Protein 7UM3 (pdb70)

Foldseek 3Di:
DKDKDKDFDAEAEFQAKGKIKMAMPDAQWKKKWKWWAAPPGDIDTAWIQINVGDTDGDCVLPPQKDWDADPVRRMTMIIGGRDAQVPFTWMKIWMWHAHPPRDIDIDIDPTDGHGYHPDDADFWDKDWQAWPVQKTKIWIKTDFGDDDDKDKDKPVNPDDAQKDKDDWDQDPVRGIITMIMGMDGPVCQVPDWIWMWMADPVVRDIDIDTHHHDD/DKAKAKDDQEAAAAFFAKDKIKIFIPWFQFQQKWKWFDAPPDDTDTADGSQAHGDPPRDPLWGKDDTTTIIMIMRHGDDLVRFTKMKMWGDRDPPIDIHPIHGYAYHDDFDFWDKDKDWADPVVLVVFKTKIKMKTPFGPDPDKDKWKAFLHHTDPDQKDKDKDDQDSPRRGIMMMMIGMDTSVVVVVTFKIKIWMDDPNDPDIDIDIGTPPD/DDKDKDFDAEAEFFAKGKMKMADPDAQWKKKWKWWAAPPGDIDTAWIQINVRDTDGDCVLPPQWDWDADVVRRMTMIIGGRDAQVPFTFMKIWMWHADPVRDIDIDIYPTDGHGYHNDDFDFWDKDKQAWDDQKTKIWIKTDFGDDDDKDKDKPVPPDDPQKDKDDWDQDPVRGIITMIMGMDGPVCQVPDWIWMWMAGVVVRDTDIDTHHHDD/DKAKAKDDQEAAEAFFAKDKIKIFIPWFLFQQKWKWFDAPPDDTHTQDGSQAHGDPPRDPQWGKDDTITMIMIMRHGDDLVRFTKMKMWGDRDPPIDIHPIHGYAYHDDWDFWDKDKDWADPVVLVVFKTKIKIKTHFGPDPDKDKWKAFQNRTDDDFKDKDKDDQDSPRRGIMMMMIGMDTSVVVVVTFKIKMWMDDPNDPDIDIDIGTPDD/DVCVVDDPVDDD/DDPCVVDPPPPDD

Nearest PDB structures (foldseek):
  7um3-assembly2_L  TM=1.005E+00  e=1.430E-43  Homo sapiens
  5tz2-assembly1_L  TM=9.843E-01  e=1.622E-39  Homo sapiens
  7t86-assembly4_E  TM=9.735E-01  e=1.069E-39  Homo sapiens
  4xak-assembly1_L  TM=9.658E-01  e=3.010E-38  Homo sapiens
  3mxw-assembly1_L  TM=7.516E-01  e=9.001E-38  Homo sapiens

Organism: Homo sapiens (NCBI:txid9606)

Solvent-accessible surface area: 37398 Å² total; per-residue (Å²): 92,32,53,34,45,32,17,5,25,19,79,13,90,59,86,78,65,0,59,0,25,0,0,15,55,97,92,100,24,46,4,2,2,0,1,16,23,19,100,92,135,26,18,54,3,0,0,2,14,10,54,111,49,61,73,43,45,16,94,75,3,69,99,56,19,58,18,56,38,64,93,104,68,69,50,0,24,0,63,1,85,62,0,73,66,82,4,22,0,43,0,13,0,1,12,0,15,6,49,115,138,63,59,1,39,7,46,14,3,144,23,16,61,0,6,2,25,84,21,72,64,87,18,13,45,12,16,29,4,30,5,89,149,102,84,11,2,0,0,0,4,0,16,32,0,1,9,49,77,17,88,26,45,1,27,29,25,25,27,96,79,29,40,17,53,4,68,24,27,96,25,131,78,19,29,25,6,13,4,0,0,0,23,6,77,49,107,18,35,78,130,95,49,12,28,0,10,2,51,0,123,46,34,80,37,60,43,58,61,117,4,93,69,87,143,141,10,75,8,77,7,55,50,71,66,34,38,34,37,64,50,72,146,0,75,0,37,0,139,4,70,99,66,0,33,23,22,0,0,0,1,7,18,42,87,90,103,24,6,78,11,0,0,14,20,2,67,63,109,11,80,64,7,48,81,54,3,62,6,63,27,84,18,52,78,1,41,0,28,0,44,46,1,62,53,24,2,26,8,43,0,10,0,2,0,4,3,59,46,19,1,15,23,2,105,9,0,50,3,11,39,120,72,101,76,23,39,9,55,8,40,23,3,38,13,15,113,98,3,22,151,82,30,42,0,1,0,1,0,0,0,7,45,0,12,25,94,117,24,109,18,37,7,53,6,61,118,49,124,44,106,87,40,53,73,80,17,31,13,106,40,40,72,108,53,13,4,6,0,4,8,1,18,0,52,22,57,69,66,58,5,79,144,65,121,50,0,8,0,33,0,50,15,132,29,36,132,73,69,42,75,87,64,21,73,81,71,147,73,54,30,47,28,21,5,29,16,84,13,89,60,88,74,67,0,55,0,22,0,2,17,63,98,128,100,21,39,5,4,3,0,2,19,21,33,95,86,132,26,17,55,3,1,0,2,14,6,56,107,51,50,76,43,42,9,89,67,4,164,98,51,17,58,19,53,39,59,93,105,72,68,56,0,23,0,51,0,91,64,0,72,66,84,3,21,0,39,0,14,0,2,10,0,14,10,41,110,131,159,48,1,46,8,43,16,3,150,22,17,62,0,6,1,21,88,20,75,35,84,20,14,46,9,16,24,6,30,2,97,163,101,91,7,5,0,0,0,4,0,14,33,0,2,10,45,78,19,83,25,47,1,22,35,20,35,35,73,78,33,40,17,54,5,71,25,29,95,22,131,81,18,29,23,8,14,6,0,3,0,36,10,78,49,100,21,30,78,119,88,55,11,31,0,9,1,65,0,123,32,27,96,38,60,41,61,53,124,6,86,69,132,133,138,9,80,9,66,4,53,53,72,67,32,33,31,39,66,47,78,154,0,68,0,35,0,139,5,74,99,70,0,37,24,20,0,0,0,1,16,17,37,86,93,102,24,6,58,13,2,0,15,21,3,68,64,110,11,71,57,4,51,80,50,6,64,11,66,24,87,15,52,91,4,40,0,28,0,46,44,2,68,46,20,3,28,7,41,0,12,0,4,0,3,3,56,49,15,1,14,21,2,106,9,0,51,2,11,39,119,72,108,78,22,45,11,55,11,44,28,8,52,13,14,59,78,4,28,162,86,30,43,0,1,1,3,0,2,0,10,40,0,10,34,119,136,27,123,15,54,6,60,4,65,130,52,107,48,103,88,40,49,68,82,15,27,16,112,38,43,70,157,53,14,5,8,0,5,7,1,20,0,46,21,53,73,69,58,8,76,143,66,112,51,0,9,0,36,0,58,17,135,28,36,127,69,75,43,75,89,59,21,70,84,71,142,95,123,48,56,2,23,2,80,32,14,25,183,174,53,122,49,32,2,23,1,77,16,10,26,178

InterPro domains:
  IPR003599 Immunoglobulin domain subtype [SM00409] (29-165)
  IPR003599 Immunoglobulin domain subtype [SM00409] (174-260)
  IPR003599 Immunoglobulin domain subtype [SM00409] (267-351)
  IPR007110 Immunoglobulin-like domain [PS50835] (185-252)
  IPR007110 Immunoglobulin-like domain [PS50835] (265-343)
  IPR013783 Immunoglobulin-like fold [G3DSA:2.60.40.10] (27-169)
  IPR013783 Immunoglobulin-like fold [G3DSA:2.60.40.10] (179-262)
  IPR013783 Immunoglobulin-like fold [G3DSA:2.60.40.10] (306-351)
  IPR015621 Interleukin-1 receptor family [PTHR11890] (21-392)
  IPR036179 Immunoglobulin-like domain superfamily [SSF48726] (30-165)
  IPR036179 Immunoglobulin-like domain superfamily [SSF48726] (172-261)
  IPR036179 Immunoglobulin-like domain superfamily [SSF48726] (267-351)

GO terms:
  GO:0042289 MHC class II protein binding (F, IDA)
  GO:0002841 negative regulation of T cell mediated immune response to tumor cell (P, IDA)
  GO:0004888 transmembrane signaling receptor activity (F, IDA)
  GO:0005886 plasma membrane (C, IDA)
  GO:0050860 negative regulation of T cell receptor signaling pathway (P, IDA)
  GO:0050868 negative regulation of T cell activation (P, IDA)
  GO:0005886 plasma membrane (C, EXP)
  GO:0005515 protein binding (F, IPI)
  GO:0003823 antigen binding (F, TAS)
  GO:0005886 plasma membrane (C, TAS)

Structure (mmCIF, N/CA/C/O backbone):
data_7UM3
#
_entry.id   7UM3
#
_cell.length_a   64.238
_cell.length_b   112.620
_cell.length_c   125.619
_cell.angle_alpha   90.000
_cell.angle_beta   90.000
_cell.angle_gamma   90.000
#
_symmetry.space_group_name_H-M   'P 21 21 21'
#
loop_
_entity.id
_entity.type
_entity.pdbx_description
1 polymer 'Fab heavy chain'
2 polymer 'Fab light chain'
3 polymer 'D1 domain loop peptide from Lymphocyte activation gene 3 protein'
4 water water
#
loop_
_atom_site.group_PDB
_atom_site.id
_atom_site.type_symbol
_atom_site.label_atom_id
_atom_site.label_alt_id
_atom_site.label_comp_id
_atom_site.label_asym_id
_atom_site.label_entity_id
_atom_site.label_seq_id
_atom_site.pdbx_PDB_ins_code
_atom_site.Cartn_x
_atom_site.Cartn_y
_atom_site.Cartn_z
_atom_site.occupancy
_atom_site.B_iso_or_equiv
_atom_site.auth_seq_id
_atom_site.auth_comp_id
_atom_site.auth_asym_id
_atom_site.auth_atom_id
_atom_site.pdbx_PDB_model_num
ATOM 1 N N . GLN A 1 1 ? -19.86689 13.16298 -27.72355 1.000 45.98900 1 GLN I N 1
ATOM 2 C CA . GLN A 1 1 ? -20.47128 13.35901 -29.04711 1.000 46.96253 1 GLN I CA 1
ATOM 3 C C . GLN A 1 1 ? -19.73853 14.42592 -29.90897 1.000 46.49895 1 GLN I C 1
ATOM 4 O O . GLN A 1 1 ? -20.15216 15.58522 -29.96352 1.000 47.53839 1 GLN I O 1
ATOM 6 N N . VAL A 1 2 ? -18.66813 14.01751 -30.59009 1.000 44.52893 2 VAL I N 1
ATOM 7 C CA . VAL A 1 2 ? -17.94494 14.85068 -31.54516 1.000 43.57329 2 VAL I CA 1
ATOM 8 C C . VAL A 1 2 ? -17.79365 14.05599 -32.83775 1.000 43.53584 2 VAL I C 1
ATOM 9 O O . VAL A 1 2 ? -17.60910 12.83686 -32.78836 1.000 44.71221 2 VAL I O 1
ATOM 13 N N . GLN A 1 3 ? -17.90112 14.72958 -33.99549 1.000 42.21647 3 GLN I N 1
ATOM 14 C CA . GLN A 1 3 ? -17.74992 14.08604 -35.30378 1.000 41.25152 3 GLN I CA 1
ATOM 15 C C . GLN A 1 3 ? -16.74104 14.84596 -36.15882 1.000 41.42575 3 GLN I C 1
ATOM 16 O O . GLN A 1 3 ? -16.75836 16.08067 -36.22182 1.000 42.08102 3 GLN I O 1
ATOM 18 N N . LEU A 1 4 ? -15.87354 14.10612 -36.83522 1.000 40.77307 4 LEU I N 1
ATOM 19 C CA . LEU A 1 4 ? -14.83025 14.68469 -37.66732 1.000 40.08760 4 LEU I CA 1
ATOM 20 C C . LEU A 1 4 ? -15.13586 14.46471 -39.14264 1.000 40.79115 4 LEU I C 1
ATOM 21 O O . LEU A 1 4 ? -15.56960 13.38493 -39.54218 1.000 41.68636 4 LEU I O 1
ATOM 26 N N . GLN A 1 5 ? -14.88037 15.47909 -39.95388 1.000 41.13891 5 GLN I N 1
ATOM 27 C CA . GLN A 1 5 ? -14.91049 15.35860 -41.40196 1.000 40.26390 5 GLN I CA 1
ATOM 28 C C . GLN A 1 5 ? -13.63315 15.96191 -41.95200 1.000 40.43831 5 GLN I C 1
ATOM 29 O O . GLN A 1 5 ? -13.19072 17.00851 -41.46913 1.000 41.26234 5 GLN I O 1
ATOM 35 N N . GLN A 1 6 ? -13.04484 15.32108 -42.96578 1.000 39.44687 6 GLN I N 1
ATOM 36 C CA . GLN A 1 6 ? -11.92063 15.91798 -43.66621 1.000 40.15512 6 GLN I CA 1
ATOM 37 C C . GLN A 1 6 ? -12.10286 15.78674 -45.17110 1.000 39.96181 6 GLN I C 1
ATOM 38 O O . GLN A 1 6 ? -12.77174 14.87379 -45.66397 1.000 39.56363 6 GLN I O 1
ATOM 44 N N . TRP A 1 7 ? -11.52697 16.74999 -45.89046 1.000 40.65386 7 TRP I N 1
ATOM 45 C CA . TRP A 1 7 ? -11.65057 16.82717 -47.33611 1.000 40.37772 7 TRP I CA 1
ATOM 46 C C . TRP A 1 7 ? -10.44735 17.56505 -47.90708 1.000 40.25938 7 TRP I C 1
ATOM 47 O O . TRP A 1 7 ? -9.72561 18.26518 -47.19260 1.000 39.63796 7 TRP I O 1
ATOM 58 N N . GLY A 1 8 ? -10.26300 17.42135 -49.20885 1.000 40.50078 8 GLY I N 1
ATOM 59 C CA . GLY A 1 8 ? -9.15684 18.01798 -49.93315 1.000 41.57122 8 GLY I CA 1
ATOM 60 C C . GLY A 1 8 ? -8.74251 17.14803 -51.10541 1.000 41.80009 8 GLY I C 1
ATOM 61 O O . GLY A 1 8 ? -8.95215 15.93826 -51.13307 1.000 41.60685 8 GLY I O 1
ATOM 62 N N . ALA A 1 9 ? -8.11621 17.78396 -52.09129 1.000 41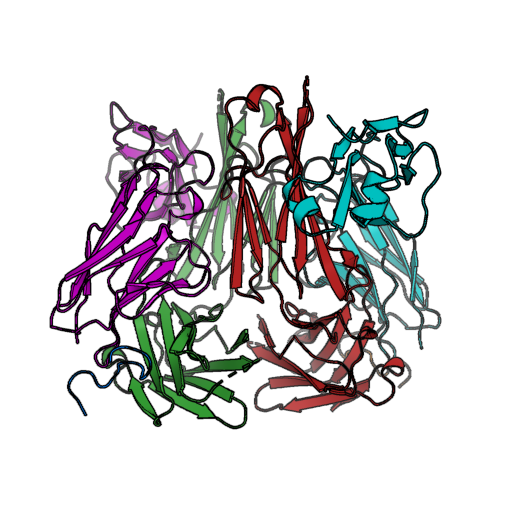.57725 9 ALA I N 1
ATOM 63 C CA . ALA A 1 9 ? -7.72989 17.07853 -53.30593 1.000 42.48076 9 ALA I CA 1
ATOM 64 C C . ALA A 1 9 ? -6.59971 16.09695 -53.02552 1.000 42.52405 9 ALA I C 1
ATOM 65 O O . ALA A 1 9 ? -5.56681 16.46413 -52.45725 1.000 41.15627 9 ALA I O 1
ATOM 67 N N . GLY A 1 10 ? -6.79449 14.85047 -53.45164 1.000 43.01202 10 GLY I N 1
ATOM 68 C CA . GLY A 1 10 ? -5.86021 13.78305 -53.15578 1.000 41.99549 10 GLY I CA 1
ATOM 69 C C . GLY A 1 10 ? -4.90262 13.36468 -54.25999 1.000 41.91178 10 GLY I C 1
ATOM 70 O O . GLY A 1 10 ? -3.96351 12.60852 -53.98868 1.000 41.68725 10 GLY I O 1
ATOM 71 N N . LEU A 1 11 ? -5.12517 13.79028 -55.50296 1.000 42.32293 11 LEU I N 1
ATOM 72 C CA . LEU A 1 11 ? -4.24178 13.42214 -56.60769 1.000 40.94796 11 LEU I CA 1
ATOM 73 C C . LEU A 1 11 ? -3.45607 14.65479 -57.03999 1.000 41.07783 11 LEU I C 1
ATOM 74 O O . LEU A 1 11 ? -4.04381 15.63185 -57.52097 1.000 41.08121 11 LEU I O 1
ATOM 79 N N . LEU A 1 12 ? -2.13244 14.59686 -56.88403 1.000 40.31344 12 LEU I N 1
ATOM 80 C CA . LEU A 1 12 ? -1.24568 15.72866 -57.12047 1.000 40.61063 12 LEU I CA 1
ATOM 81 C C . LEU A 1 12 ? -0.04134 15.29952 -57.94162 1.000 41.64825 12 LEU I C 1
ATOM 82 O O . LEU A 1 12 ? 0.42044 14.15747 -57.85005 1.000 41.37251 12 LEU I O 1
ATOM 87 N N . LYS A 1 13 ? 0.50260 16.24668 -58.68571 1.000 41.77261 13 LYS I N 1
ATOM 88 C CA . LYS A 1 13 ? 1.76915 16.09623 -59.38118 1.000 41.40917 13 LYS I CA 1
ATOM 89 C C . LYS A 1 13 ? 2.89732 16.72881 -58.57283 1.000 42.07459 13 LYS I C 1
ATOM 90 O O . LYS A 1 13 ? 2.64942 17.58559 -57.71510 1.000 42.29431 13 LYS I O 1
ATOM 96 N N . PRO A 1 14 ? 4.15175 16.30139 -58.77947 1.000 41.36660 14 PRO I N 1
ATOM 97 C CA . PRO A 1 14 ? 5.25642 16.86897 -57.99158 1.000 40.70208 14 PRO I CA 1
ATOM 98 C C . PRO A 1 14 ? 5.33128 18.37815 -58.15360 1.000 41.36823 14 PRO I C 1
ATOM 99 O O . PRO A 1 14 ? 4.99412 18.91809 -59.20613 1.000 41.42154 14 PRO I O 1
ATOM 103 N N . SER A 1 15 ? 5.69902 19.05130 -57.05685 1.000 42.26761 15 SER I N 1
ATOM 104 C CA . SER A 1 15 ? 5.85059 20.50033 -56.82434 1.000 41.97917 15 SER I CA 1
ATOM 105 C C . SER A 1 15 ? 4.51491 21.24464 -56.66036 1.000 42.10877 15 SER I C 1
ATOM 106 O O . SER A 1 15 ? 4.53950 22.45023 -56.34437 1.000 43.24920 15 SER I O 1
ATOM 109 N N . GLU A 1 16 ? 3.36393 20.58392 -56.78610 1.000 41.49580 16 GLU I N 1
ATOM 110 C CA . GLU A 1 16 ? 2.11566 21.23543 -56.42970 1.000 41.18156 16 GLU I CA 1
ATOM 111 C C . GLU A 1 16 ? 2.01934 21.36768 -54.90917 1.000 41.76126 16 GLU I C 1
ATOM 112 O O . GLU A 1 16 ? 2.86275 20.87088 -54.15220 1.000 41.59347 16 GLU I O 1
ATOM 118 N N . THR A 1 17 ? 0.94989 22.01474 -54.45170 1.000 40.99233 17 THR I N 1
ATOM 119 C CA . THR A 1 17 ? 0.74027 22.28092 -53.03748 1.000 41.09140 17 THR I CA 1
ATOM 120 C C . THR A 1 17 ? -0.47139 21.49357 -52.55891 1.000 41.59992 17 THR I C 1
ATOM 121 O O . THR A 1 17 ? -1.59892 21.75571 -53.00043 1.000 42.58220 17 THR I O 1
ATOM 125 N N . LEU A 1 18 ? -0.23271 20.52672 -51.66627 1.000 40.40441 18 LEU I N 1
ATOM 126 C CA . LEU A 1 18 ? -1.32243 19.81340 -51.00561 1.000 39.32685 18 LEU I CA 1
ATOM 127 C C . LEU A 1 18 ? -2.07718 20.76149 -50.09821 1.000 39.34447 18 LEU I C 1
ATOM 128 O O . LEU A 1 18 ? -1.47560 21.60043 -49.41985 1.000 39.37642 18 LEU I O 1
ATOM 133 N N . SER A 1 19 ? -3.39767 20.61164 -50.06995 1.000 38.62108 19 SER I N 1
ATOM 134 C CA . SER A 1 19 ? -4.23914 21.43311 -49.20860 1.000 38.72055 19 SER I CA 1
ATOM 135 C C . SER A 1 19 ? -5.36194 20.55780 -48.69231 1.000 38.52761 19 SER I C 1
ATOM 136 O O . SER A 1 19 ? -6.21554 20.11583 -49.46208 1.000 39.48667 19 SER I O 1
ATOM 139 N N . LEU A 1 20 ? -5.35633 20.29904 -47.39658 1.000 39.13533 20 LEU I N 1
ATOM 140 C CA . LEU A 1 20 ? -6.39597 19.51730 -46.76630 1.000 38.30254 20 LEU I CA 1
ATOM 141 C C . LEU A 1 20 ? -7.09694 20.39461 -45.74798 1.000 39.18980 20 LEU I C 1
ATOM 142 O O . LEU A 1 20 ? -6.52137 21.36459 -45.24618 1.000 38.40151 20 LEU I O 1
ATOM 147 N N . THR A 1 21 ? -8.34636 20.04881 -45.45322 1.000 38.83830 21 THR I N 1
ATOM 148 C CA . THR A 1 21 ? -9.11101 20.75924 -44.44668 1.000 39.78594 21 THR I CA 1
ATOM 149 C C . THR A 1 21 ? -9.82240 19.73971 -43.57068 1.000 40.41331 21 THR I C 1
ATOM 150 O O . THR A 1 21 ? -10.18843 18.65160 -44.02181 1.000 39.76712 21 THR I O 1
ATOM 154 N N . CYS A 1 22 ? -9.98654 20.09413 -42.30167 1.000 39.99865 22 CYS I N 1
ATOM 155 C CA . CYS A 1 22 ? -10.69312 19.26092 -41.34928 1.000 40.73379 22 CYS I CA 1
ATOM 156 C C . CYS A 1 22 ? -11.66695 20.11828 -40.54982 1.000 41.41715 22 CYS I C 1
ATOM 157 O O . CYS A 1 22 ? -11.33474 21.23678 -40.14324 1.000 41.26110 22 CYS I O 1
ATOM 160 N N . ALA A 1 23 ? -12.86851 19.59199 -40.32596 1.000 40.68238 23 ALA I N 1
ATOM 161 C CA . ALA A 1 23 ? -13.90204 20.30253 -39.58991 1.000 40.57290 23 ALA I CA 1
ATOM 162 C C . ALA A 1 23 ? -14.37825 19.42554 -38.44644 1.000 39.81724 23 ALA I C 1
ATOM 163 O O . ALA A 1 23 ? -14.38112 18.20234 -38.55920 1.000 40.47176 23 ALA I O 1
ATOM 165 N N . VAL A 1 24 ? -14.77298 20.04673 -37.34005 1.000 39.91922 24 VAL I N 1
ATOM 166 C CA . VAL A 1 24 ? -15.34335 19.31775 -36.21807 1.000 39.90484 24 VAL I CA 1
ATOM 167 C C . VAL A 1 24 ? -16.76676 19.81688 -36.01078 1.000 40.81928 24 VAL I C 1
ATOM 168 O O . VAL A 1 24 ? -17.03818 21.01636 -36.12152 1.000 41.23105 24 VAL I O 1
ATOM 172 N N . TYR A 1 25 ? -17.67961 18.88576 -35.73422 1.000 41.38396 25 TYR I N 1
ATOM 173 C CA . TYR A 1 25 ? -19.08277 19.17435 -35.44914 1.000 42.10179 25 TYR I CA 1
ATOM 174 C C . TYR A 1 25 ? -19.46664 18.49239 -34.14342 1.000 42.29053 25 TYR I C 1
ATOM 175 O O . TYR A 1 25 ? -19.02395 17.37323 -33.87843 1.000 43.57766 25 TYR I O 1
ATOM 184 N N . GLY A 1 26 ? -20.27768 19.16171 -33.32573 1.000 43.22015 26 GLY I N 1
ATOM 185 C CA . GLY A 1 26 ? -20.71145 18.58573 -32.06264 1.000 43.54173 26 GLY I CA 1
ATOM 186 C C . GLY A 1 26 ? -20.54960 19.49570 -30.86316 1.000 45.84715 26 GLY I C 1
ATOM 187 O O . GLY A 1 26 ? -19.52916 19.45416 -30.16815 1.000 47.80545 26 GLY I O 1
ATOM 188 N N . PHE A 1 29 ? -16.31412 21.94250 -26.71317 1.000 49.10927 29 PHE I N 1
ATOM 189 C CA . PHE A 1 29 ? -15.26648 21.71916 -25.70808 1.000 49.45715 29 PHE I CA 1
ATOM 190 C C . PHE A 1 29 ? -14.15096 22.77777 -25.84518 1.000 49.22403 29 PHE I C 1
ATOM 191 O O . PHE A 1 29 ? -13.84089 23.23986 -26.95420 1.000 48.82365 29 PHE I O 1
ATOM 194 N N . SER A 1 30 ? -13.55324 23.17921 -24.72042 1.000 49.26866 30 SER I N 1
ATOM 195 C CA . SER A 1 30 ? -12.77879 24.42277 -24.70704 1.000 47.76619 30 SER I CA 1
ATOM 196 C C . SER A 1 30 ? -11.27581 24.25858 -24.86608 1.000 46.14817 30 SER I C 1
ATOM 197 O O . SER A 1 30 ? -10.64151 25.14124 -25.46094 1.000 46.01474 30 SER I O 1
ATOM 200 N N . ASP A 1 31 ? -10.66226 23.19369 -24.35297 1.000 44.52215 31 ASP I N 1
ATOM 201 C CA . ASP A 1 31 ? -9.24739 22.96630 -24.62231 1.000 43.00370 31 ASP I CA 1
ATOM 202 C C . ASP A 1 31 ? -9.14073 21.83443 -25.62985 1.000 42.22314 31 ASP I C 1
ATOM 203 O O . ASP A 1 31 ? -9.58665 20.71193 -25.37828 1.000 43.20138 31 ASP I O 1
ATOM 208 N N . TYR A 1 32 ? -8.57294 22.15464 -26.78038 1.000 40.89344 32 TYR I N 1
ATOM 209 C CA . TYR A 1 32 ? -8.57159 21.27892 -27.92407 1.000 40.26056 32 TYR I CA 1
ATOM 210 C C . TYR A 1 32 ? -7.18833 21.30905 -28.56053 1.000 39.48873 32 TYR I C 1
ATOM 211 O O . TYR A 1 32 ? -6.39638 22.23330 -28.35458 1.000 38.61517 32 TYR I O 1
ATOM 220 N N . TYR A 1 33 ? -6.89909 20.26744 -29.32250 1.000 37.35736 33 TYR I N 1
ATOM 221 C CA . TYR A 1 33 ? -5.56660 20.09093 -29.87934 1.000 38.64102 33 TYR I CA 1
ATOM 222 C C . TYR A 1 33 ? -5.71546 19.49343 -31.27854 1.000 37.19183 33 TYR I C 1
ATOM 223 O O . TYR A 1 33 ? -5.82604 18.27585 -31.44124 1.000 36.16456 33 TYR I O 1
ATOM 232 N N . TRP A 1 34 ? -5.72428 20.37626 -32.27366 1.000 37.05553 34 TRP I N 1
ATOM 233 C CA . TRP A 1 34 ? -5.81978 19.98892 -33.67232 1.000 37.60315 34 TRP I CA 1
ATOM 234 C C . TRP A 1 34 ? -4.45694 19.51578 -34.15079 1.000 37.02745 34 TRP I C 1
ATOM 235 O O . TRP A 1 34 ? -3.46755 20.24500 -34.04301 1.000 36.12711 34 TRP I O 1
ATOM 246 N N . ASN A 1 35 ? -4.41173 18.30280 -34.68919 1.000 36.81737 35 ASN I N 1
ATOM 247 C CA . ASN A 1 35 ? -3.18020 17.70164 -35.17133 1.000 36.57057 35 ASN I CA 1
ATOM 248 C C . ASN A 1 35 ? -3.38957 17.10250 -36.55925 1.000 37.11279 35 ASN I C 1
ATOM 249 O O . ASN A 1 35 ? -4.49702 16.68684 -36.92823 1.000 36.79840 35 ASN I O 1
ATOM 254 N N . TRP A 1 36 ? -2.30646 17.08911 -37.32755 1.000 36.07601 36 TRP I N 1
ATOM 255 C CA . TRP A 1 36 ? -2.20796 16.37064 -38.58408 1.000 36.67487 36 TRP I CA 1
ATOM 256 C C . TRP A 1 36 ? -1.14952 15.30336 -38.41081 1.000 36.68104 36 TRP I C 1
ATOM 257 O O . TRP A 1 36 ? -0.07079 15.57746 -37.86574 1.000 36.90596 36 TRP I O 1
ATOM 268 N N . ILE A 1 37 ? -1.47754 14.09660 -38.84826 1.000 35.56076 37 ILE I N 1
ATOM 269 C CA . ILE A 1 37 ? -0.57332 12.96173 -38.89782 1.000 35.70696 37 ILE I CA 1
ATOM 270 C C . ILE A 1 37 ? -0.72266 12.33537 -40.27884 1.000 36.15438 37 ILE I C 1
ATOM 271 O O . ILE A 1 37 ? -1.78195 12.43099 -40.91217 1.000 36.00656 37 ILE I O 1
ATOM 276 N N . ARG A 1 38 ? 0.35573 11.72778 -40.76626 1.000 35.42934 38 ARG I N 1
ATOM 277 C CA . ARG A 1 38 ? 0.31937 11.02749 -42.04104 1.000 36.19663 38 ARG I CA 1
ATOM 278 C C . ARG A 1 38 ? 0.99205 9.66979 -41.88724 1.000 35.96076 38 ARG I C 1
ATOM 279 O O . ARG A 1 38 ? 1.82215 9.45488 -40.99422 1.000 35.67946 38 ARG I O 1
ATOM 287 N N . GLN A 1 39 ? 0.58005 8.73442 -42.73961 1.000 35.34134 39 GLN I N 1
ATOM 288 C CA . GLN A 1 39 ? 1.06416 7.35917 -42.68135 1.000 35.01088 39 GLN I CA 1
ATOM 289 C C . GLN A 1 39 ? 1.26755 6.85604 -44.10391 1.000 35.97958 39 GLN I C 1
ATOM 290 O O . GLN A 1 39 ? 0.29245 6.54025 -44.80690 1.000 35.11152 39 GLN I O 1
ATOM 296 N N . PRO A 1 40 ? 2.51137 6.79757 -44.57555 1.000 36.01544 40 PRO I N 1
ATOM 297 C CA . PRO A 1 40 ? 2.76999 6.22279 -45.87868 1.000 35.80768 40 PRO I CA 1
ATOM 298 C C . PRO A 1 40 ? 2.33786 4.77275 -45.87191 1.000 36.59091 40 PRO I C 1
ATOM 299 O O . PRO A 1 40 ? 2.28586 4.15203 -44.79649 1.000 35.65607 40 PRO I O 1
ATOM 303 N N . PRO A 1 41 ? 2.03163 4.20226 -47.03646 1.000 35.91719 41 PRO I N 1
ATOM 304 C CA . PRO A 1 41 ? 1.49883 2.83145 -47.07502 1.000 35.97100 41 PRO I CA 1
ATOM 305 C C . PRO A 1 41 ? 2.49099 1.81757 -46.50299 1.000 35.83252 41 PRO I C 1
ATOM 306 O O . PRO A 1 41 ? 3.68849 1.84170 -46.80189 1.000 35.25991 41 PRO I O 1
ATOM 310 N N . GLY A 1 42 ? 1.98335 0.93985 -45.64252 1.000 35.62136 42 GLY I N 1
ATOM 311 C CA . GLY A 1 42 ? 2.81263 -0.05387 -44.98285 1.000 34.92136 42 GLY I CA 1
ATOM 312 C C . GLY A 1 42 ? 3.81092 0.46976 -43.96645 1.000 35.53988 42 GLY I C 1
ATOM 313 O O . GLY A 1 42 ? 4.67790 -0.29265 -43.52976 1.000 36.20301 42 GLY I O 1
ATOM 314 N N . LYS A 1 43 ? 3.70870 1.72607 -43.53675 1.000 34.90644 43 LYS I N 1
ATOM 315 C CA . LYS A 1 43 ? 4.70008 2.29673 -42.63576 1.000 35.76340 43 LYS I CA 1
ATOM 316 C C . LYS A 1 43 ? 3.99840 2.84711 -41.39107 1.000 35.85613 43 LYS I C 1
ATOM 317 O O . LYS A 1 43 ? 2.77930 2.72763 -41.23436 1.000 34.88303 43 LYS I O 1
ATOM 323 N N . GLY A 1 44 ? 4.78508 3.43617 -40.48605 1.000 36.38831 44 GLY I N 1
ATOM 324 C CA . GLY A 1 44 ? 4.27692 3.94742 -39.23032 1.000 35.21971 44 GLY I CA 1
ATOM 325 C C . GLY A 1 44 ? 3.76972 5.37375 -39.35107 1.000 36.04122 44 GLY I C 1
ATOM 326 O O . GLY A 1 44 ? 3.63731 5.93536 -40.43932 1.000 36.66924 44 GLY I O 1
ATOM 327 N N . LEU A 1 45 ? 3.48985 5.96852 -38.20102 1.000 35.95144 45 LEU I N 1
ATOM 328 C CA . LEU A 1 45 ? 2.88757 7.28829 -38.14658 1.000 35.55442 45 LEU I CA 1
ATOM 329 C C . LEU A 1 45 ? 3.96600 8.35960 -38.08782 1.000 36.54955 45 LEU I C 1
ATOM 330 O O . LEU A 1 45 ? 4.97609 8.20106 -37.39370 1.000 36.50059 45 LEU I O 1
ATOM 335 N N . GLU A 1 46 ? 3.74745 9.45007 -38.82828 1.000 37.00723 46 GLU I N 1
ATOM 336 C CA . GLU A 1 46 ? 4.64771 10.59861 -38.83319 1.000 36.79326 46 GLU I CA 1
ATOM 337 C C . GLU A 1 46 ? 3.83377 11.84692 -38.53935 1.000 36.48268 46 GLU I C 1
ATOM 338 O O . GLU A 1 46 ? 2.96033 12.21764 -39.32665 1.000 35.74927 46 GLU I O 1
ATOM 344 N N . TRP A 1 47 ? 4.13678 12.49869 -37.42030 1.000 37.34349 47 TRP I N 1
ATOM 345 C CA . TRP A 1 47 ? 3.43564 13.71373 -37.03139 1.000 36.76986 47 TRP I CA 1
ATOM 346 C C . TRP A 1 47 ? 3.76886 14.86380 -37.97512 1.000 37.03090 47 TRP I C 1
ATOM 347 O O . TRP A 1 47 ? 4.91692 15.03813 -38.39437 1.000 37.86269 47 TRP I O 1
ATOM 358 N N . ILE A 1 48 ? 2.75776 15.66789 -38.28735 1.000 37.12037 48 ILE I N 1
ATOM 359 C CA . ILE A 1 48 ? 2.89407 16.78903 -39.21075 1.000 36.97178 48 ILE I CA 1
ATOM 360 C C . ILE A 1 48 ? 2.90011 18.12716 -38.46225 1.000 37.94652 48 ILE I C 1
ATOM 361 O O . ILE A 1 48 ? 3.86948 18.88789 -38.54131 1.000 39.14066 48 ILE I O 1
ATOM 366 N N . GLY A 1 49 ? 1.85235 18.41523 -37.70434 1.000 37.15239 49 GLY I N 1
ATOM 367 C CA . GLY A 1 49 ? 1.78111 19.68859 -37.01740 1.000 37.10106 49 GLY I CA 1
ATOM 368 C C . GLY A 1 49 ? 0.56484 19.75768 -36.11834 1.000 37.46297 49 GLY I C 1
ATOM 369 O O . GLY A 1 49 ? -0.36686 18.95279 -36.23270 1.000 36.42866 49 GLY I O 1
ATOM 370 N N . GLU A 1 50 ? 0.59236 20.74634 -35.21595 1.000 37.19553 50 GLU I N 1
ATOM 371 C CA . GLU A 1 50 ? -0.50236 20.97779 -34.27974 1.000 37.26659 50 GLU I CA 1
ATOM 372 C C . GLU A 1 50 ? -0.77126 22.46599 -34.12490 1.000 37.84619 50 GLU I C 1
ATOM 373 O O . GLU A 1 50 ? 0.16044 23.26850 -33.99464 1.000 38.20130 50 GLU I O 1
ATOM 379 N N . ILE A 1 51 ? -2.05339 22.81702 -34.07918 1.000 37.92016 51 ILE I N 1
ATOM 380 C CA . ILE A 1 51 ? -2.50701 24.09046 -33.53413 1.000 37.75937 51 ILE I CA 1
ATOM 381 C C . ILE A 1 51 ? -3.39595 23.80566 -32.33249 1.000 37.65855 51 ILE I C 1
ATOM 382 O O . ILE A 1 51 ? -4.37836 23.06554 -32.44734 1.000 37.55190 51 ILE I O 1
ATOM 387 N N . ASN A 1 52 ? -3.07647 24.41183 -31.18959 1.000 37.60986 52 ASN I N 1
ATOM 388 C CA . ASN A 1 52 ? -3.87703 24.16605 -30.00133 1.000 38.20795 52 ASN I CA 1
ATOM 389 C C . ASN A 1 52 ? -4.73648 25.39590 -29.66334 1.000 37.81949 52 ASN I C 1
ATOM 390 O O . ASN A 1 52 ? -4.68853 26.43956 -30.32750 1.000 36.09430 52 ASN I O 1
ATOM 395 N N . HIS A 1 53 ? -5.54630 25.23354 -28.61306 1.000 37.92170 53 HIS I N 1
ATOM 396 C CA . HIS A 1 53 ? -6.54924 26.21901 -28.22873 1.000 38.60272 53 HIS I CA 1
ATOM 397 C C . HIS A 1 53 ? -5.91790 27.50436 -27.69786 1.000 38.09008 53 HIS I C 1
ATOM 398 O O . HIS A 1 53 ? -6.60083 28.52631 -27.60947 1.000 38.14957 53 HIS I O 1
ATOM 405 N N . ASN A 1 54 ? -4.64299 27.47020 -27.32292 1.000 37.33632 54 ASN I N 1
ATOM 406 C CA . ASN A 1 54 ? -3.91365 28.67722 -26.96627 1.000 36.73833 54 ASN I CA 1
ATOM 407 C C . ASN A 1 54 ? -3.30708 29.36567 -28.17524 1.000 36.15967 54 ASN I C 1
ATOM 408 O O . ASN A 1 54 ? -2.78557 30.47788 -28.04456 1.000 35.62594 54 ASN I O 1
ATOM 413 N N . GLY A 1 55 ? -3.37166 28.74066 -29.34580 1.000 36.81685 55 GLY I N 1
ATOM 414 C CA . GLY A 1 55 ? -2.72831 29.26608 -30.52540 1.000 36.15207 55 GLY I CA 1
ATOM 415 C C . GLY A 1 55 ? -1.30018 28.81921 -30.75219 1.000 36.42850 55 GLY I C 1
ATOM 416 O O . GLY A 1 55 ? -0.69076 29.24888 -31.74322 1.000 37.82164 55 GLY I O 1
ATOM 417 N N . ASN A 1 56 ? -0.73190 27.98805 -29.87992 1.000 35.74135 56 ASN I N 1
ATOM 418 C CA . ASN A 1 56 ? 0.54967 27.37733 -30.21750 1.000 37.35999 56 ASN I CA 1
ATOM 419 C C . ASN A 1 56 ? 0.43686 26.65305 -31.55021 1.000 37.32852 56 ASN I C 1
ATOM 420 O O . ASN A 1 56 ? -0.51053 25.89003 -31.78034 1.000 36.31647 56 ASN I O 1
ATOM 425 N N . THR A 1 57 ? 1.42233 26.88268 -32.41251 1.000 36.89956 57 THR I N 1
ATOM 426 C CA . THR A 1 57 ? 1.46754 26.30082 -33.74311 1.000 36.49933 57 THR I CA 1
ATOM 427 C C . THR A 1 57 ? 2.86176 25.73352 -33.95451 1.000 38.36309 57 THR I C 1
ATOM 428 O O . THR A 1 57 ? 3.85740 26.45668 -33.83856 1.000 37.64528 57 THR I O 1
ATOM 432 N N . ASN A 1 58 ? 2.93736 24.43651 -34.23563 1.000 38.44549 58 ASN I N 1
ATOM 433 C CA . ASN A 1 58 ? 4.21776 23.78137 -34.41582 1.000 38.35184 58 ASN I CA 1
ATOM 434 C C . ASN A 1 58 ? 4.08881 22.79388 -35.55747 1.000 39.69889 58 ASN I C 1
ATOM 435 O O . ASN A 1 58 ? 3.00907 22.25403 -35.81227 1.000 38.19983 58 ASN I O 1
ATOM 440 N N . SER A 1 59 ? 5.21617 22.58718 -36.24009 1.000 40.60762 59 SER I N 1
ATOM 441 C CA . SER A 1 59 ? 5.34204 21.75476 -37.42170 1.000 39.32987 59 SER I CA 1
ATOM 442 C C . SER A 1 59 ? 6.49543 20.79935 -37.23020 1.000 39.89363 59 SER I C 1
ATOM 443 O O . SER A 1 59 ? 7.46880 21.11038 -36.53812 1.000 38.46350 59 SER I O 1
ATOM 446 N N . ASN A 1 60 ? 6.38659 19.65289 -37.88376 1.000 40.52367 60 ASN I N 1
ATOM 447 C CA . ASN A 1 60 ? 7.46735 18.69120 -37.88394 1.000 41.13425 60 ASN I CA 1
ATOM 448 C C . ASN A 1 60 ? 8.67898 19.33068 -38.56471 1.000 41.42392 60 ASN I C 1
ATOM 449 O O . ASN A 1 60 ? 8.55563 19.82573 -39.69596 1.000 42.82246 60 ASN I O 1
ATOM 454 N N . PRO A 1 61 ? 9.83226 19.40346 -37.90344 1.000 41.44141 61 PRO I N 1
ATOM 455 C CA . PRO A 1 61 ? 11.00739 20.01177 -38.55526 1.000 42.43864 61 PRO I CA 1
ATOM 456 C C . PRO A 1 61 ? 11.43559 19.32276 -39.84150 1.000 43.70610 61 PRO I C 1
ATOM 457 O O . PRO A 1 61 ? 12.02598 19.97447 -40.71192 1.000 44.07671 61 PRO I O 1
ATOM 461 N N . SER A 1 62 ? 11.17274 18.02040 -39.98589 1.000 44.20298 62 SER I N 1
ATOM 462 C CA . SER A 1 62 ? 11.54303 17.31434 -41.21039 1.000 44.58507 62 SER I CA 1
ATOM 463 C C . SER A 1 62 ? 10.76784 17.81120 -42.41912 1.000 45.48599 62 SER I C 1
ATOM 464 O O . SER A 1 62 ? 11.19657 17.56885 -43.54993 1.000 45.98042 62 SER I O 1
ATOM 467 N N . LEU A 1 63 ? 9.63098 18.47832 -42.21311 1.000 45.30872 63 LEU I N 1
ATOM 468 C CA . LEU A 1 63 ? 8.89002 19.04852 -43.32644 1.000 45.53390 63 LEU I CA 1
ATOM 469 C C . LEU A 1 63 ? 9.44585 20.39918 -43.76218 1.000 46.83463 63 LEU I C 1
ATOM 470 O O . LEU A 1 63 ? 8.83663 21.05248 -44.61964 1.000 47.16067 63 LEU I O 1
ATOM 475 N N . LYS A 1 64 ? 10.53471 20.84857 -43.12562 1.000 47.99708 64 LYS I N 1
ATOM 476 C CA . LYS A 1 64 ? 11.47307 21.85098 -43.64780 1.000 46.66445 64 LYS I CA 1
ATOM 477 C C . LYS A 1 64 ? 10.78855 23.13186 -44.13795 1.000 47.60312 64 LYS I C 1
ATOM 478 O O . LYS A 1 64 ? 11.02146 23.60161 -45.26313 1.000 47.46304 64 LYS I O 1
ATOM 480 N N . SER A 1 65 ? 9.93354 23.70837 -43.28790 1.000 46.49103 65 SER I N 1
ATOM 481 C CA . SER A 1 65 ? 9.29307 24.98799 -43.60446 1.000 47.50870 65 SER I CA 1
ATOM 482 C C . SER A 1 65 ? 8.48130 24.95843 -44.91224 1.000 46.90502 65 SER I C 1
ATOM 483 O O . SER A 1 65 ? 8.29570 26.00293 -45.55499 1.000 45.32280 65 SER I O 1
ATOM 485 N N . ARG A 1 66 ? 8.06440 23.77088 -45.36638 1.000 46.50671 66 ARG I N 1
ATOM 486 C CA . ARG A 1 66 ? 7.08779 23.64170 -46.44217 1.000 44.42915 66 ARG I CA 1
ATOM 487 C C . ARG A 1 66 ? 5.65536 23.67824 -45.92764 1.000 43.57109 66 ARG I C 1
ATOM 488 O O . ARG A 1 66 ? 4.72417 23.65269 -46.74393 1.000 43.09646 66 ARG I O 1
ATOM 496 N N . VAL A 1 67 ? 5.44992 23.71615 -44.59713 1.000 43.91860 67 VAL I N 1
ATOM 497 C CA . VAL A 1 67 ? 4.11804 23.56572 -43.99658 1.000 43.13070 67 VAL I CA 1
ATOM 498 C C . VAL A 1 67 ? 3.50031 24.91887 -43.66942 1.000 42.23808 67 VAL I C 1
ATOM 499 O O . VAL A 1 67 ? 4.19076 25.85176 -43.23743 1.000 42.28503 67 VAL I O 1
ATOM 503 N N . THR A 1 68 ? 2.18180 25.01193 -43.85211 1.000 42.39255 68 THR I N 1
ATOM 504 C CA . THR A 1 68 ? 1.37423 26.06955 -43.26134 1.000 42.39209 68 THR I CA 1
ATOM 505 C C . THR A 1 68 ? 0.17568 25.44448 -42.56293 1.000 41.28145 68 THR I C 1
ATOM 506 O O . THR A 1 68 ? -0.58779 24.69603 -43.17803 1.000 42.06161 68 THR I O 1
ATOM 510 N N . LEU A 1 69 ? 0.00758 25.75429 -41.29322 1.000 41.03060 69 LEU I N 1
ATOM 511 C CA . LEU A 1 69 ? -1.17938 25.36019 -40.55457 1.000 41.66232 69 LEU I CA 1
ATOM 512 C C . LEU A 1 69 ? -2.09517 26.56125 -40.38595 1.000 42.01713 69 LEU I C 1
ATOM 513 O O . LEU A 1 69 ? -1.63975 27.70465 -40.31013 1.000 43.13157 69 LEU I O 1
ATOM 518 N N . SER A 1 70 ? -3.39662 26.31407 -40.37793 1.000 41.27503 70 SER I N 1
ATOM 519 C CA . SER A 1 70 ? -4.29156 27.43427 -40.12655 1.000 42.12526 70 SER I CA 1
ATOM 520 C C . SER A 1 70 ? -5.59263 26.92038 -39.54260 1.000 42.59967 70 SER I C 1
ATOM 521 O O . SER A 1 70 ? -5.99337 25.77521 -39.78336 1.000 42.88676 70 SER I O 1
ATOM 524 N N . LEU A 1 71 ? -6.22829 27.76828 -38.74245 1.000 42.63861 71 LEU I N 1
ATOM 525 C CA . LEU A 1 71 ? -7.48252 27.43031 -38.08755 1.000 43.49716 71 LEU I CA 1
ATOM 526 C C . LEU A 1 71 ? -8.43561 28.60978 -38.23381 1.000 45.06999 71 LEU I C 1
ATOM 527 O O . LEU A 1 71 ? -8.16970 29.69003 -37.69843 1.000 46.84813 71 LEU I O 1
ATOM 532 N N . ASP A 1 72 ? -9.53397 28.41175 -38.97001 1.000 46.23750 72 ASP I N 1
ATOM 533 C CA . ASP A 1 72 ? -10.64448 29.36580 -39.01051 1.000 46.58198 72 ASP I CA 1
ATOM 534 C C . ASP A 1 72 ? -11.55350 28.97992 -37.85057 1.000 48.79534 72 ASP I C 1
ATOM 535 O O . ASP A 1 72 ? -12.33915 28.02959 -37.94341 1.000 48.23113 72 ASP I O 1
ATOM 540 N N . THR A 1 73 ? -11.46458 29.74556 -36.75644 1.000 50.00939 73 THR I N 1
ATOM 541 C CA . THR A 1 73 ? -12.20717 29.41597 -35.54538 1.000 49.21991 73 THR I CA 1
ATOM 542 C C . THR A 1 73 ? -13.69255 29.71076 -35.66961 1.000 50.80057 73 THR I C 1
ATOM 543 O O . THR A 1 73 ? -14.47698 29.21999 -34.84382 1.000 51.70658 73 THR I O 1
ATOM 547 N N . SER A 1 74 ? -14.10163 30.49459 -36.67049 1.000 50.30714 74 SER I N 1
ATOM 548 C CA . SER A 1 74 ? -15.53203 30.68749 -36.88596 1.000 50.22679 74 SER I CA 1
ATOM 549 C C . SER A 1 74 ? -16.17270 29.41085 -37.41621 1.000 50.23471 74 SER I C 1
ATOM 550 O O . SER A 1 74 ? -17.13615 28.90457 -36.82850 1.000 51.60733 74 SER I O 1
ATOM 553 N N . LYS A 1 75 ? -15.62333 28.85063 -38.50898 1.000 49.75478 75 LYS I N 1
ATOM 554 C CA . LYS A 1 75 ? -16.14847 27.62194 -39.10494 1.000 48.21568 75 LYS I CA 1
ATOM 555 C C . LYS A 1 75 ? -15.71286 26.36028 -38.36211 1.000 48.05975 75 LYS I C 1
ATOM 556 O O . LYS A 1 75 ? -16.25564 25.28588 -38.64675 1.000 47.35176 75 LYS I O 1
ATOM 559 N N . ASN A 1 76 ? -14.77680 26.46645 -37.40913 1.000 47.62812 76 ASN I N 1
ATOM 560 C CA . ASN A 1 76 ? -14.16044 25.30058 -36.76176 1.000 47.44868 76 ASN I CA 1
ATOM 561 C C . ASN A 1 76 ? -13.43834 24.41606 -37.78198 1.000 46.05348 76 ASN I C 1
ATOM 562 O O . ASN A 1 76 ? -13.58203 23.18729 -37.79185 1.000 44.06263 76 ASN I O 1
ATOM 567 N N . GLN A 1 77 ? -12.62542 25.05142 -38.63094 1.000 45.72580 77 GLN I N 1
ATOM 568 C CA . GLN A 1 77 ? -11.98301 24.36640 -39.74283 1.000 43.65960 77 GLN I CA 1
ATOM 569 C C . GLN A 1 77 ? -10.47711 24.46934 -39.60448 1.000 43.46390 77 GLN I C 1
ATOM 570 O O . GLN A 1 77 ? -9.90288 25.56341 -39.65061 1.000 43.94230 77 GLN I O 1
ATOM 576 N N . PHE A 1 78 ? -9.85681 23.31620 -39.43693 1.000 41.86047 78 PHE I N 1
ATOM 577 C CA . PHE A 1 78 ? -8.42372 23.15654 -39.31501 1.000 40.53690 78 PHE I CA 1
ATOM 578 C C . PHE A 1 78 ? -7.92830 22.70055 -40.67024 1.000 40.13835 78 PHE I C 1
ATOM 579 O O . PHE A 1 78 ? -8.49692 21.76989 -41.25310 1.000 40.21973 78 PHE I O 1
ATOM 587 N N . SER A 1 79 ? -6.89993 23.35573 -41.19224 1.000 39.29098 79 SER I N 1
ATOM 588 C CA . SER A 1 79 ? -6.45707 22.96653 -42.51332 1.000 39.59494 79 SER I CA 1
ATOM 589 C C . SER A 1 79 ? -4.93783 22.94423 -42.58190 1.000 39.71042 79 SER I C 1
ATOM 590 O O . SER A 1 79 ? -4.24644 23.51743 -41.73990 1.000 40.37339 79 SER I O 1
ATOM 594 N N . LEU A 1 80 ? -4.43575 22.23906 -43.60186 1.000 38.92965 80 LEU I N 1
ATOM 595 C CA . LEU A 1 80 ? -3.02106 21.98404 -43.82210 1.000 38.31503 80 LEU I CA 1
ATOM 596 C C . LEU A 1 80 ? -2.63445 22.36082 -45.25016 1.000 39.39013 80 LEU I C 1
ATOM 597 O O . LEU A 1 80 ? -3.35814 22.05992 -46.20574 1.000 38.36655 80 LEU I O 1
ATOM 602 N N . LYS A 1 81 ? -1.49778 23.03180 -45.39134 1.000 39.62131 81 LYS I N 1
ATOM 603 C CA . LYS A 1 81 ? -0.86509 23.23481 -46.68343 1.000 39.56496 81 LYS I CA 1
ATOM 604 C C . LYS A 1 81 ? 0.52674 22.62627 -46.62158 1.000 41.03300 81 LYS I C 1
ATOM 605 O O . LYS A 1 81 ? 1.23727 22.79899 -45.62119 1.000 41.19353 81 LYS I O 1
ATOM 609 N N . LEU A 1 82 ? 0.88675 21.86149 -47.65713 1.000 40.28806 82 LEU I N 1
ATOM 610 C CA . LEU A 1 82 ? 2.21759 21.27400 -47.78437 1.000 39.68962 82 LEU I CA 1
ATOM 611 C C . LEU A 1 82 ? 2.72616 21.58229 -49.18750 1.000 40.85574 82 LEU I C 1
ATOM 612 O O . LEU A 1 82 ? 2.15236 21.11053 -50.17475 1.000 40.39534 82 LEU I O 1
ATOM 617 N N . ARG A 1 83 A 3.78528 22.38522 -49.27920 1.000 42.20913 82 ARG I N 1
ATOM 618 C CA . ARG A 1 83 A 4.27726 22.90539 -50.55173 1.000 42.21136 82 ARG I CA 1
ATOM 619 C C . ARG A 1 83 A 5.30863 21.97401 -51.19066 1.000 41.85665 82 ARG I C 1
ATOM 620 O O . ARG A 1 83 A 5.97899 21.18228 -50.51743 1.000 41.76994 82 ARG I O 1
ATOM 628 N N . SER A 1 84 B 5.41788 22.07678 -52.52077 1.000 42.68362 82 SER I N 1
ATOM 629 C CA . SER A 1 84 B 6.49085 21.42573 -53.28282 1.000 42.15342 82 SER I CA 1
ATOM 630 C C . SER A 1 84 B 6.54999 19.92443 -53.01918 1.000 41.02499 82 SER I C 1
ATOM 631 O O . SER A 1 84 B 7.59792 19.37458 -52.67376 1.000 41.34765 82 SER I O 1
ATOM 634 N N . VAL A 1 85 C 5.41403 19.25379 -53.20027 1.000 40.88945 82 VAL I N 1
ATOM 635 C CA . VAL A 1 85 C 5.31757 17.85479 -52.80758 1.000 39.74876 82 VAL I CA 1
ATOM 636 C C . VAL A 1 85 C 6.09614 16.99134 -53.79685 1.000 40.70541 82 VAL I C 1
ATOM 637 O O . VAL A 1 85 C 6.14220 17.27528 -55.00374 1.000 40.93610 82 VAL I O 1
ATOM 641 N N . THR A 1 86 ? 6.73879 15.94582 -53.28548 1.000 40.07657 83 THR I N 1
ATOM 642 C CA . THR A 1 86 ? 7.33404 14.90319 -54.11059 1.000 39.88479 83 THR I CA 1
ATOM 643 C C . THR A 1 86 ? 6.64645 13.58387 -53.77216 1.000 39.92205 83 THR I C 1
ATOM 644 O O . THR A 1 86 ? 5.69076 13.54466 -52.98983 1.000 38.76037 83 THR I O 1
ATOM 648 N N . ALA A 1 87 ? 7.09715 12.50957 -54.43150 1.000 39.99522 84 ALA I N 1
ATOM 649 C CA . ALA A 1 87 ? 6.49784 11.20074 -54.19728 1.000 38.99772 84 ALA I CA 1
ATOM 650 C C . ALA A 1 87 ? 6.62399 10.79574 -52.74243 1.000 39.31325 84 ALA I C 1
ATOM 651 O O . ALA A 1 87 ? 5.76787 10.05979 -52.23159 1.000 39.96634 84 ALA I O 1
ATOM 653 N N . ALA A 1 88 ? 7.65216 11.30399 -52.05069 1.000 37.82217 85 ALA I N 1
ATOM 654 C CA . ALA A 1 88 ? 7.89601 11.00025 -50.64354 1.000 37.76853 85 ALA I CA 1
ATOM 655 C C . ALA A 1 88 ? 6.76593 11.45211 -49.72109 1.000 38.23289 85 ALA I C 1
ATOM 656 O O . ALA A 1 88 ? 6.73023 11.03381 -48.55753 1.000 36.94723 85 ALA I O 1
ATOM 658 N N . ASP A 1 89 ? 5.85090 12.29166 -50.20472 1.000 38.15799 86 ASP I N 1
ATOM 659 C CA . ASP A 1 89 ? 4.72947 12.77396 -49.41628 1.000 37.63016 86 ASP I CA 1
ATOM 660 C C . ASP A 1 89 ? 3.46554 11.96245 -49.63075 1.000 38.16609 86 ASP I C 1
ATOM 661 O O . ASP A 1 89 ? 2.44669 12.26601 -48.99539 1.000 38.16510 86 ASP I O 1
ATOM 666 N N . THR A 1 90 ? 3.50203 10.95209 -50.50768 1.000 37.32755 87 THR I N 1
ATOM 667 C CA . THR A 1 90 ? 2.37267 10.04414 -50.67549 1.000 37.54014 87 THR I CA 1
ATOM 668 C C . THR A 1 90 ? 2.11444 9.29999 -49.36837 1.000 37.56110 87 THR I C 1
ATOM 669 O O . THR A 1 90 ? 3.00786 8.62788 -48.84586 1.000 37.56163 87 THR I O 1
ATOM 673 N N . ALA A 1 91 ? 0.90911 9.45396 -48.82511 1.000 36.45100 88 ALA I N 1
ATOM 674 C CA . ALA A 1 91 ? 0.54013 8.87473 -47.54183 1.000 35.88269 88 ALA I CA 1
ATOM 675 C C . ALA A 1 91 ? -0.95657 9.08419 -47.34631 1.000 36.44918 88 ALA I C 1
ATOM 676 O O . ALA A 1 91 ? -1.60546 9.80053 -48.10815 1.000 36.58756 88 ALA I O 1
ATOM 678 N N . VAL A 1 92 ? -1.51208 8.41252 -46.34873 1.000 36.51577 89 VAL I N 1
ATOM 679 C CA . VAL A 1 92 ? -2.82646 8.77744 -45.83572 1.000 36.57976 89 VAL I CA 1
ATOM 680 C C . VAL A 1 92 ? -2.60338 9.87662 -44.81465 1.000 35.80264 89 VAL I C 1
ATOM 681 O O . VAL A 1 92 ? -1.73658 9.74935 -43.94651 1.000 36.15512 89 VAL I O 1
ATOM 685 N N . TYR A 1 93 ? -3.33015 10.97961 -44.95814 1.000 36.66175 90 TYR I N 1
ATOM 686 C CA . TYR A 1 93 ? -3.24194 12.12029 -44.05132 1.000 36.21041 90 TYR I CA 1
ATOM 6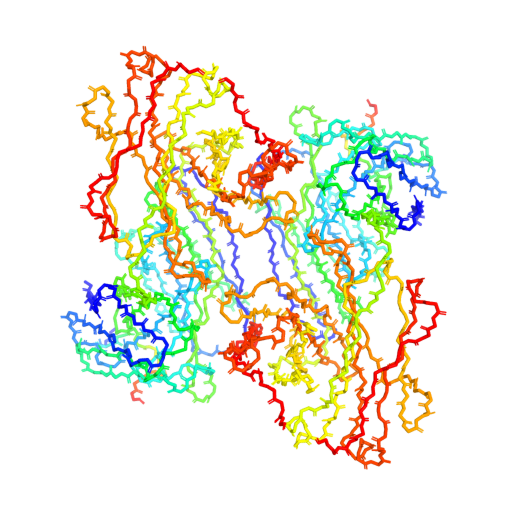87 C C . TYR A 1 93 ? -4.43328 12.09887 -43.10881 1.000 36.50388 90 TYR I C 1
ATOM 688 O O . TYR A 1 93 ? -5.58061 12.07209 -43.56187 1.000 36.25045 90 TYR I O 1
ATOM 697 N N . TYR A 1 94 ? -4.15693 12.06018 -41.80635 1.000 36.81755 91 TYR I N 1
ATOM 698 C CA . TYR A 1 94 ? -5.18029 12.03409 -40.76983 1.000 36.48192 91 TYR I CA 1
ATOM 699 C C . TYR A 1 94 ? -5.28593 13.38533 -40.08567 1.000 37.10276 91 TYR I C 1
ATOM 700 O O . TYR A 1 94 ? -4.27854 14.04287 -39.82181 1.000 37.16056 91 TYR I O 1
ATOM 709 N N . CYS A 1 95 ? -6.51385 13.78721 -39.80571 1.000 37.98435 92 CYS I N 1
ATOM 710 C CA . CYS A 1 95 ? -6.81214 14.87739 -38.89303 1.000 37.60957 92 CYS I CA 1
ATOM 711 C C . CYS A 1 95 ? -7.15479 14.27821 -37.53787 1.000 37.00931 92 CYS I C 1
ATOM 712 O O . CYS A 1 95 ? -7.91347 13.31082 -37.47029 1.000 37.24535 92 CYS I O 1
ATOM 715 N N . ALA A 1 96 ? -6.60366 14.83724 -36.46457 1.000 36.47971 93 ALA I N 1
ATOM 716 C CA . ALA A 1 96 ? -6.93041 14.37299 -35.11998 1.000 36.58462 93 ALA I CA 1
ATOM 717 C C . ALA A 1 96 ? -7.33931 15.56747 -34.26785 1.000 36.87271 93 ALA I C 1
ATOM 718 O O . ALA A 1 96 ? -6.66785 16.60247 -34.28079 1.000 36.31611 93 ALA I O 1
ATOM 720 N N . PHE A 1 97 ? -8.42580 15.41573 -33.51691 1.000 37.18582 94 PHE I N 1
ATOM 721 C CA . PHE A 1 97 ? -8.98321 16.49034 -32.70294 1.000 36.81701 94 PHE I CA 1
ATOM 722 C C . PHE A 1 97 ? -8.94232 16.04404 -31.24357 1.000 38.17393 94 PHE I C 1
ATOM 723 O O . PHE A 1 97 ? -9.87594 15.41377 -30.73047 1.000 38.05898 94 PHE I O 1
ATOM 731 N N . GLY A 1 98 ? -7.85102 16.39066 -30.57068 1.000 37.18263 95 GLY I N 1
ATOM 732 C CA . GLY A 1 98 ? -7.73378 16.09046 -29.16858 1.000 38.12310 95 GLY I CA 1
ATOM 733 C C . GLY A 1 98 ? -8.44301 17.15207 -28.35172 1.000 39.05190 95 GLY I C 1
ATOM 734 O O . GLY A 1 98 ? -8.44448 18.32871 -28.69737 1.000 39.48569 95 GLY I O 1
ATOM 735 N N . TYR A 1 99 ? -9.10340 16.71584 -27.28444 1.000 39.84026 96 TYR I N 1
ATOM 736 C CA . TYR A 1 99 ? -9.78659 17.65945 -26.41398 1.000 40.57463 96 TYR I CA 1
ATOM 737 C C . TYR A 1 99 ? -10.10225 16.96476 -25.09964 1.000 41.18034 96 TYR I C 1
ATOM 738 O O . TYR A 1 99 ? -10.05115 15.73644 -24.99524 1.000 41.24971 96 TYR I O 1
ATOM 747 N N . SER A 1 100 ? -10.46196 17.76256 -24.10292 1.000 41.28821 97 SER I N 1
ATOM 748 C CA . SER A 1 100 ? -11.01527 17.22193 -22.87785 1.000 42.49887 97 SER I CA 1
ATOM 749 C C . SER A 1 100 ? -12.36842 17.87025 -22.61859 1.000 44.89461 97 SER I C 1
ATOM 750 O O . SER A 1 100 ? -12.63342 19.00098 -23.05689 1.000 44.79001 97 SER I O 1
ATOM 753 N N . ASP A 1 101 ? -13.23536 17.12414 -21.93508 1.000 45.72154 98 ASP I N 1
ATOM 754 C CA . ASP A 1 101 ? -14.60878 17.55113 -21.70226 1.000 48.27461 98 ASP I CA 1
ATOM 755 C C . ASP A 1 101 ? -14.72520 18.29545 -20.37298 1.000 50.92624 98 ASP I C 1
ATOM 756 O O . ASP A 1 101 ? -13.72734 18.57741 -19.69609 1.000 50.65486 98 ASP I O 1
ATOM 761 N N . TYR A 1 102 ? -15.97148 18.56469 -19.96259 1.000 52.75271 99 TYR I N 1
ATOM 762 C CA . TYR A 1 102 ? -16.26375 19.37982 -18.78760 1.000 53.02431 99 TYR I CA 1
ATOM 763 C C . TYR A 1 102 ? -15.72645 18.76875 -17.50024 1.000 54.14843 99 TYR I C 1
ATOM 764 O O . TYR A 1 102 ? -15.81103 19.40393 -16.43997 1.000 56.57750 99 TYR I O 1
ATOM 766 N N . GLU A 1 103 ? -15.16306 17.54954 -17.56978 1.000 52.63722 100 GLU I N 1
ATOM 767 C CA . GLU A 1 103 ? -14.73876 16.84309 -16.36553 1.000 52.01667 100 GLU I CA 1
ATOM 768 C C . GLU A 1 103 ? -13.29985 16.33413 -16.41811 1.000 51.91270 100 GLU I C 1
ATOM 769 O O . GLU A 1 103 ? -12.95102 15.42901 -15.64854 1.000 51.31059 100 GLU I O 1
ATOM 775 N N . TYR A 1 104 A -12.46315 16.86853 -17.30971 1.000 50.85456 100 TYR I N 1
ATOM 776 C CA . TYR A 1 104 A -11.05256 16.48463 -17.43161 1.000 50.59802 100 TYR I CA 1
ATOM 777 C C . TYR A 1 104 A -10.84468 15.05559 -17.94770 1.000 48.33851 100 TYR I C 1
ATOM 778 O O . TYR A 1 104 A -9.82736 14.42573 -17.63153 1.000 47.14317 100 TYR I O 1
ATOM 780 N N . ASN A 1 105 B -11.81499 14.48197 -18.66252 1.000 48.30663 100 ASN I N 1
ATOM 781 C CA . ASN A 1 105 B -11.57251 13.26420 -19.43263 1.000 45.76073 100 ASN I CA 1
ATOM 782 C C . ASN A 1 105 B -11.02076 13.69396 -20.77710 1.000 44.56994 100 ASN I C 1
ATOM 783 O O . ASN A 1 105 B -11.50438 14.66525 -21.36186 1.000 45.20424 100 ASN I O 1
ATOM 788 N N . TRP A 1 106 C -9.99233 12.99808 -21.24685 1.000 42.24659 100 TRP I N 1
ATOM 789 C CA . TRP A 1 106 C -9.31135 13.35796 -22.48384 1.000 41.07879 100 TRP I CA 1
ATOM 790 C C . TRP A 1 106 C -9.76670 12.47383 -23.64096 1.000 40.51873 100 TRP I C 1
ATOM 791 O O . TRP A 1 106 C -9.95600 11.26586 -23.47800 1.000 40.18062 100 TRP I O 1
ATOM 802 N N . PHE A 1 107 D -9.92704 13.08268 -24.81606 1.000 40.60604 100 PHE I N 1
ATOM 803 C CA . PHE A 1 107 D -10.33558 12.38073 -26.02635 1.000 39.32837 100 PHE I CA 1
ATOM 804 C C . PHE A 1 107 D -9.47951 12.80761 -27.20347 1.000 38.53373 100 PHE I C 1
ATOM 805 O O . PHE A 1 107 D -9.03815 13.95772 -27.28992 1.000 38.43834 100 PHE I O 1
ATOM 813 N N . ASP A 1 108 ? -9.26759 11.87680 -28.13234 1.000 36.96679 101 ASP I N 1
ATOM 814 C CA . ASP A 1 108 ? -8.50053 12.16529 -29.34155 1.000 36.64735 101 ASP I CA 1
ATOM 815 C C . ASP A 1 108 ? -9.04080 11.35870 -30.51327 1.000 35.54191 101 ASP I C 1
ATOM 816 O O . ASP A 1 108 ? -8.37547 10.45686 -31.02542 1.000 35.82626 101 ASP I O 1
ATOM 821 N N . PRO A 1 109 ? -10.25001 11.67736 -30.98700 1.000 36.34166 102 PRO I N 1
ATOM 822 C CA . PRO A 1 109 ? -10.73683 11.03536 -32.21638 1.000 35.69882 102 PRO I CA 1
ATOM 823 C C . PRO A 1 109 ? -9.89844 11.43727 -33.42658 1.000 35.90611 102 PRO I C 1
ATOM 824 O O . PRO A 1 109 ? -9.49519 12.59761 -33.57047 1.000 35.93788 102 PRO I O 1
ATOM 828 N N . TRP A 1 110 ? -9.60104 10.45553 -34.28019 1.000 35.24734 103 TRP I N 1
ATOM 829 C CA . TRP A 1 110 ? -8.97768 10.72475 -35.57131 1.000 35.32289 103 TRP I CA 1
ATOM 830 C C . TRP A 1 110 ? -10.00233 10.59659 -36.69217 1.000 35.75353 103 TRP I C 1
ATOM 831 O O . TRP A 1 110 ? -10.92798 9.78246 -36.62625 1.000 34.20731 103 TRP I O 1
ATOM 842 N N . GLY A 1 111 ? -9.80830 11.40676 -37.73469 1.000 36.72874 104 GLY I N 1
ATOM 843 C CA . GLY A 1 111 ? -10.63969 11.36926 -38.91782 1.000 35.66668 104 GLY I CA 1
ATOM 844 C C . GLY A 1 111 ? -10.39500 10.11778 -39.73214 1.000 35.97461 104 GLY I C 1
ATOM 845 O O . GLY A 1 111 ? -9.61072 9.24088 -39.38221 1.000 36.12962 104 GLY I O 1
ATOM 846 N N . GLN A 1 112 ? -11.09584 10.03003 -40.84743 1.000 36.71672 105 GLN I N 1
ATOM 847 C CA . GLN A 1 112 ? -10.96144 8.85713 -41.69424 1.000 37.90022 105 GLN I CA 1
ATOM 848 C C . GLN A 1 112 ? -9.71349 8.88276 -42.57170 1.000 37.75964 105 GLN I C 1
ATOM 849 O O . GLN A 1 112 ? -9.28259 7.82665 -43.04492 1.000 37.44020 105 GLN I O 1
ATOM 855 N N . GLY A 1 113 ? -9.10606 10.04486 -42.77088 1.000 36.80660 106 GLY I N 1
ATOM 856 C CA . GLY A 1 113 ? -7.93975 10.12234 -43.61448 1.000 37.32702 106 GLY I CA 1
ATOM 857 C C . GLY A 1 113 ? -8.21799 10.40531 -45.08354 1.000 37.57849 106 GLY I C 1
ATOM 858 O O . GLY A 1 113 ? -9.19467 9.94937 -45.68155 1.000 37.12058 106 GLY I O 1
ATOM 859 N N . THR A 1 114 ? -7.35707 11.21153 -45.65815 1.000 38.12861 107 THR I N 1
ATOM 860 C CA . THR A 1 114 ? -7.32224 11.45038 -47.08410 1.000 38.28670 107 THR I CA 1
ATOM 861 C C . THR A 1 114 ? -6.06006 10.78889 -47.61735 1.000 38.31358 107 THR I C 1
ATOM 862 O O . THR A 1 114 ? -4.95128 11.11359 -47.17622 1.000 36.49881 107 THR I O 1
ATOM 866 N N . LEU A 1 115 ? -6.22593 9.84124 -48.53172 1.000 39.38032 108 LEU I N 1
ATOM 867 C CA . LEU A 1 115 ? -5.07543 9.33367 -49.26370 1.000 38.11579 108 LEU I CA 1
ATOM 868 C C . LEU A 1 115 ? -4.64581 10.37741 -50.26824 1.000 38.27971 108 LEU I C 1
ATOM 869 O O . LEU A 1 115 ? -5.45928 10.84460 -51.06738 1.000 39.27530 108 LEU I O 1
ATOM 874 N N . VAL A 1 116 ? -3.39271 10.78904 -50.19999 1.000 38.26841 109 VAL I N 1
ATOM 875 C CA . VAL A 1 116 ? -2.83427 11.69779 -51.18603 1.000 39.45406 109 VAL I CA 1
ATOM 876 C C . VAL A 1 116 ? -1.72923 10.95743 -51.92674 1.000 38.83096 109 VAL I C 1
ATOM 877 O O . VAL A 1 116 ? -0.87605 10.31150 -51.30792 1.000 38.66036 109 VAL I O 1
ATOM 881 N N . THR A 1 117 ? -1.81884 10.95713 -53.24994 1.000 39.29247 110 THR I N 1
ATOM 882 C CA . THR A 1 117 ? -0.81629 10.35607 -54.11361 1.000 38.82527 110 THR I CA 1
ATOM 883 C C . THR A 1 117 ? -0.11954 11.47574 -54.86564 1.000 38.97725 110 THR I C 1
ATOM 884 O O . THR A 1 117 ? -0.77579 12.28306 -55.54012 1.000 38.70772 110 THR I O 1
ATOM 888 N N . VAL A 1 118 ? 1.19115 11.56246 -54.68802 1.000 39.11746 111 VAL I N 1
ATOM 889 C CA . VAL A 1 118 ? 2.03252 12.50266 -55.41506 1.000 39.34211 111 VAL I CA 1
ATOM 890 C C . VAL A 1 118 ? 2.86023 11.70552 -56.40276 1.000 39.42164 111 VAL I C 1
ATOM 891 O O . VAL A 1 118 ? 3.74049 10.93000 -56.00150 1.000 38.96117 111 VAL I O 1
ATOM 895 N N . SER A 1 119 ? 2.56814 11.88933 -57.69249 1.000 40.55059 112 SER I N 1
ATOM 896 C CA . SER A 1 119 ? 3.26438 11.18367 -58.76651 1.000 40.88873 112 SER I CA 1
ATOM 897 C C . SER A 1 119 ? 3.07776 11.96129 -60.06039 1.000 40.01395 112 SER I C 1
ATOM 898 O O . SER A 1 119 ? 2.08205 12.66686 -60.23246 1.000 40.42106 112 SER I O 1
ATOM 901 N N . SER A 1 120 ? 4.03859 11.81599 -60.97026 1.000 39.65912 113 SER I N 1
ATOM 902 C CA . SER A 1 120 ? 3.88197 12.38792 -62.30053 1.000 40.99632 113 SER I CA 1
ATOM 903 C C . SER A 1 120 ? 3.00709 11.53139 -63.20770 1.000 41.72437 113 SER I C 1
ATOM 904 O O . SER A 1 120 ? 2.66661 11.98289 -64.30453 1.000 42.82763 113 SER I O 1
ATOM 907 N N . ALA A 1 121 ? 2.67031 10.30522 -62.80038 1.000 41.81871 114 ALA I N 1
ATOM 908 C CA . ALA A 1 121 ? 1.82120 9.44071 -63.60874 1.000 40.78530 114 ALA I CA 1
ATOM 909 C C . ALA A 1 121 ? 0.43833 10.05068 -63.75727 1.000 41.27519 114 ALA I C 1
ATOM 910 O O . ALA A 1 121 ? 0.02799 10.92763 -62.98808 1.000 41.24045 114 ALA I O 1
ATOM 912 N N . SER A 1 122 ? -0.29880 9.55211 -64.74618 1.000 41.77576 115 SER I N 1
ATOM 913 C CA . SER A 1 122 ? -1.64612 10.02648 -65.02624 1.000 41.17629 115 SER I CA 1
ATOM 914 C C . SER A 1 122 ? -2.64666 8.90351 -64.82633 1.000 40.96270 115 SER I C 1
ATOM 915 O O . SER A 1 122 ? -2.31766 7.72679 -65.00970 1.000 42.87364 115 SER I O 1
ATOM 918 N N . THR A 1 123 ? -3.86411 9.27527 -64.43369 1.000 39.52707 116 THR I N 1
ATOM 919 C CA . THR A 1 123 ? -4.91402 8.29650 -64.18424 1.000 39.33982 116 THR I CA 1
ATOM 920 C C . THR A 1 123 ? -5.05706 7.33414 -65.35544 1.000 39.78862 116 THR I C 1
ATOM 921 O O . THR A 1 123 ? -5.00715 7.73209 -66.51841 1.000 40.43658 116 THR I O 1
ATOM 925 N N . LYS A 1 124 ? -5.16489 6.04661 -65.02767 1.000 40.38296 117 LYS I N 1
ATOM 926 C CA . LYS A 1 124 ? -5.22413 4.96465 -65.99944 1.000 38.76838 117 LYS I CA 1
ATOM 927 C C . LYS A 1 124 ? -5.88508 3.77068 -65.32898 1.000 39.79724 117 LYS I C 1
ATOM 928 O O . LYS A 1 124 ? -5.43062 3.32528 -64.26401 1.000 39.46212 117 LYS I O 1
ATOM 934 N N . GLY A 1 125 ? -6.92515 3.23986 -65.96100 1.000 39.30653 118 GLY I N 1
ATOM 935 C CA . GLY A 1 125 ? -7.58292 2.05478 -65.48157 1.000 38.98020 118 GLY I CA 1
ATOM 936 C C . GLY A 1 125 ? -6.70848 0.83111 -65.68665 1.000 38.75777 118 GLY I C 1
ATOM 937 O O . GLY A 1 125 ? -5.68091 0.88163 -66.36809 1.000 38.73835 118 GLY I O 1
ATOM 938 N N . PRO A 1 126 ? -7.08358 -0.28365 -65.06819 1.000 37.56839 119 PRO I N 1
ATOM 939 C CA . PRO A 1 126 ? -6.26416 -1.49328 -65.13355 1.000 37.19787 119 PRO I CA 1
ATOM 940 C C . PRO A 1 126 ? -6.61288 -2.40235 -66.30660 1.000 36.91484 119 PRO I C 1
ATOM 941 O O . PRO A 1 126 ? -7.73508 -2.41813 -66.81217 1.000 36.54432 119 PRO I O 1
ATOM 945 N N . SER A 1 127 ? -5.61747 -3.19319 -66.70621 1.000 36.81871 120 SER I N 1
ATOM 946 C CA . SER A 1 127 ? -5.83869 -4.40558 -67.48461 1.000 36.25492 120 SER I CA 1
ATOM 947 C C . SER A 1 127 ? -5.99405 -5.56492 -66.50386 1.000 35.90841 120 SER I C 1
ATOM 948 O O . SER A 1 127 ? -5.30584 -5.61504 -65.47448 1.000 35.18223 120 SER I O 1
ATOM 951 N N . VAL A 1 128 ? -6.90865 -6.48704 -66.79807 1.000 35.08158 121 VAL I N 1
ATOM 952 C CA . VAL A 1 128 ? -7.17965 -7.59729 -65.88338 1.000 35.27035 121 VAL I CA 1
ATOM 953 C C . VAL A 1 128 ? -6.83687 -8.91629 -66.58948 1.000 36.09841 121 VAL I C 1
ATOM 954 O O . VAL A 1 128 ? -7.49018 -9.29824 -67.56329 1.000 36.28552 121 VAL I O 1
ATOM 958 N N . PHE A 1 129 ? -5.86409 -9.64306 -66.05501 1.000 34.92425 122 PHE I N 1
ATOM 959 C CA . PHE A 1 129 ? -5.51988 -10.85975 -66.76196 1.000 36.40526 122 PHE I CA 1
ATOM 960 C C . PHE A 1 129 ? -5.84008 -12.08167 -65.90563 1.000 36.76924 122 PHE I C 1
ATOM 961 O O . PHE A 1 129 ? -5.68970 -12.03129 -64.68019 1.000 36.11858 122 PHE I O 1
ATOM 969 N N . PRO A 1 130 ? -6.27402 -13.18911 -66.51296 1.000 36.82756 123 PRO I N 1
ATOM 970 C CA . PRO A 1 130 ? -6.62706 -14.37085 -65.71505 1.000 36.71128 123 PRO I CA 1
ATOM 971 C C . PRO A 1 130 ? -5.39784 -15.05719 -65.14891 1.000 36.59959 123 PRO I C 1
ATOM 972 O O . PRO A 1 130 ? -4.35533 -15.14063 -65.79942 1.000 36.28556 123 PRO I O 1
ATOM 976 N N . LEU A 1 131 ? -5.51047 -15.46904 -63.88572 1.000 36.19045 124 LEU I N 1
ATOM 977 C CA . LEU A 1 131 ? -4.60161 -16.43133 -63.25985 1.000 36.45110 124 LEU I CA 1
ATOM 978 C C . LEU A 1 131 ? -5.31653 -17.78379 -63.25171 1.000 37.05203 124 LEU I C 1
ATOM 979 O O . LEU A 1 131 ? -6.15506 -18.05029 -62.38188 1.000 36.40414 124 LEU I O 1
ATOM 984 N N . ALA A 1 132 ? -4.99889 -18.64050 -64.27002 1.000 37.86777 125 ALA I N 1
ATOM 985 C CA . ALA A 1 132 ? -5.80569 -19.80921 -64.60570 1.000 39.65998 125 ALA I CA 1
ATOM 986 C C . ALA A 1 132 ? -5.42159 -21.00796 -63.73383 1.000 41.84193 125 ALA I C 1
ATOM 987 O O . ALA A 1 132 ? -4.22832 -21.27376 -63.52733 1.000 41.47497 125 ALA I O 1
ATOM 989 N N . PRO A 1 133 ? -6.41075 -21.78639 -63.27583 1.000 42.21422 126 PRO I N 1
ATOM 990 C CA . PRO A 1 133 ? -6.10757 -22.93705 -62.41627 1.000 43.40572 126 PRO I CA 1
ATOM 991 C C . PRO A 1 133 ? -5.35225 -24.01159 -63.16881 1.000 46.52813 126 PRO I C 1
ATOM 992 O O . PRO A 1 133 ? -5.60158 -24.25862 -64.35151 1.000 48.41073 126 PRO I O 1
ATOM 996 N N . SER A 1 134 ? -4.42420 -24.65597 -62.45971 1.000 47.98660 127 SER I N 1
ATOM 997 C CA . SER A 1 134 ? -3.60712 -25.71676 -63.03398 1.000 49.50229 127 SER I CA 1
ATOM 998 C C . SER A 1 134 ? -4.45052 -26.92637 -63.44827 1.000 49.47360 127 SER I C 1
ATOM 999 O O . SER A 1 134 ? -5.61788 -27.08732 -63.06263 1.000 49.32194 127 SER I O 1
ATOM 1002 N N . SER A 1 135 ? -3.80219 -27.80959 -64.21462 1.000 51.06409 128 SER I N 1
ATOM 1003 C CA . SER A 1 135 ? -4.37099 -29.08959 -64.65315 1.000 50.63493 128 SER I CA 1
ATOM 1004 C C . SER A 1 135 ? -3.80054 -30.25373 -63.83652 1.000 49.48636 128 SER I C 1
ATOM 1005 O O . SER A 1 135 ? -3.12211 -30.04304 -62.82393 1.000 50.39430 128 SER I O 1
ATOM 1008 N N . GLY A 1 141 ? -6.72399 -31.66351 -54.03164 1.000 45.01370 134 GLY I N 1
ATOM 1009 C CA . GLY A 1 141 ? -8.15695 -31.49260 -53.81503 1.000 42.60314 134 GLY I CA 1
ATOM 1010 C C . GLY A 1 141 ? -8.59426 -30.03273 -53.79037 1.000 41.47028 134 GLY I C 1
ATOM 1011 O O . GLY A 1 141 ? -9.78609 -29.74952 -53.79542 1.000 41.09495 134 GLY I O 1
ATOM 1012 N N . THR A 1 142 ? -7.62544 -29.10915 -53.78810 1.000 41.82837 135 THR I N 1
ATOM 1013 C CA . THR A 1 142 ? -7.87378 -27.67174 -53.76208 1.000 39.91491 135 THR I CA 1
ATOM 1014 C C . THR A 1 142 ? -7.19319 -27.01170 -54.94533 1.000 38.03846 135 THR I C 1
ATOM 1015 O O . THR A 1 142 ? -6.01543 -27.25800 -55.20056 1.000 37.98832 135 THR I O 1
ATOM 1019 N N . ALA A 1 143 ? -7.90854 -26.11334 -55.61692 1.000 38.15757 136 ALA I N 1
ATOM 1020 C CA . ALA A 1 143 ? -7.36305 -25.42050 -56.77185 1.000 37.48943 136 ALA I CA 1
ATOM 1021 C C . ALA A 1 143 ? -7.33136 -23.92791 -56.49513 1.000 36.38019 136 ALA I C 1
ATOM 1022 O O . ALA A 1 143 ? -8.21572 -23.37988 -55.82311 1.000 36.09590 136 ALA I O 1
ATOM 1024 N N . ALA A 1 144 ? -6.31293 -23.27649 -57.03931 1.000 34.29130 137 ALA I N 1
ATOM 1025 C CA . ALA A 1 144 ? -6.12262 -21.84510 -56.87887 1.000 35.04779 137 ALA I CA 1
ATOM 1026 C C . ALA A 1 144 ? -6.27357 -21.15610 -58.22816 1.000 34.77123 137 ALA I C 1
ATOM 1027 O O . ALA A 1 144 ? -5.85278 -21.68357 -59.25950 1.000 36.66755 137 ALA I O 1
ATOM 1029 N N . LEU A 1 145 ? -6.92402 -20.00622 -58.23155 1.000 34.73343 138 LEU I N 1
ATOM 1030 C CA . LEU A 1 145 ? -7.08354 -19.23231 -59.45429 1.000 35.57410 138 LEU I CA 1
ATOM 1031 C C . LEU A 1 145 ? -7.11830 -17.76712 -59.06380 1.000 35.32054 138 LEU I C 1
ATOM 1032 O O . LEU A 1 145 ? -7.17950 -17.42832 -57.87854 1.000 34.85619 138 LEU I O 1
ATOM 1037 N N . GLY A 1 146 ? -7.05053 -16.88709 -60.05089 1.000 34.99735 139 GLY I N 1
ATOM 1038 C CA . GLY A 1 146 ? -7.01190 -15.49774 -59.66078 1.000 34.81830 139 GLY I CA 1
ATOM 1039 C C . GLY A 1 146 ? -7.16139 -14.55274 -60.82581 1.000 35.55885 139 GLY I C 1
ATOM 1040 O O . GLY A 1 146 ? -7.46739 -14.95814 -61.94890 1.000 35.75146 139 GLY I O 1
ATOM 1041 N N . CYS A 1 147 ? -6.96530 -13.26644 -60.50781 1.000 34.79526 140 CYS I N 1
ATOM 1042 C CA . CYS A 1 147 ? -6.94905 -12.15471 -61.44639 1.000 35.02807 140 CYS I CA 1
ATOM 1043 C C . CYS A 1 147 ? -5.72585 -11.29732 -61.17008 1.000 33.95151 140 CYS I C 1
ATOM 1044 O O . CYS A 1 147 ? -5.40995 -11.01010 -60.01499 1.000 33.22649 140 CYS I O 1
ATOM 1047 N N . LEU A 1 148 ? -5.04982 -10.88960 -62.23013 1.000 33.39596 141 LEU I N 1
ATOM 1048 C CA . LEU A 1 148 ? -3.92890 -9.97173 -62.14141 1.000 34.06595 141 LEU I CA 1
ATOM 1049 C C . LEU A 1 148 ? -4.42329 -8.60683 -62.58608 1.000 34.35797 141 LEU I C 1
ATOM 1050 O O . LEU A 1 148 ? -4.81412 -8.43787 -63.74688 1.000 35.69911 141 LEU I O 1
ATOM 1055 N N . VAL A 1 149 ? -4.41526 -7.64383 -61.67017 1.000 33.17098 142 VAL I N 1
ATOM 1056 C CA . VAL A 1 149 ? -4.91173 -6.29837 -61.93096 1.000 33.17302 142 VAL I CA 1
ATOM 1057 C C . VAL A 1 149 ? -3.67866 -5.43691 -62.17906 1.000 34.42321 142 VAL I C 1
ATOM 1058 O O . VAL A 1 149 ? -3.01402 -4.99069 -61.23946 1.000 34.60910 142 VAL I O 1
ATOM 1062 N N . LYS A 1 150 ? -3.34629 -5.22430 -63.44751 1.000 34.07426 143 LYS I N 1
ATOM 1063 C CA . LYS A 1 150 ? -2.04032 -4.71669 -63.82184 1.000 35.20536 143 LYS I CA 1
ATOM 1064 C C . LYS A 1 150 ? -2.14600 -3.32078 -64.41741 1.000 36.62973 143 LYS I C 1
ATOM 1065 O O . LYS A 1 150 ? -3.02920 -3.04959 -65.24882 1.000 36.03041 143 LYS I O 1
ATOM 1071 N N . ASP A 1 151 ? -1.24503 -2.44045 -63.96433 1.000 35.72688 144 ASP I N 1
ATOM 1072 C CA . ASP A 1 151 ? -0.97653 -1.13793 -64.55972 1.000 36.00780 144 ASP I CA 1
ATOM 1073 C C . ASP A 1 151 ? -2.11181 -0.13431 -64.38632 1.000 36.78480 144 ASP I C 1
ATOM 1074 O O . ASP A 1 151 ? -2.57861 0.45620 -65.36564 1.000 37.31979 144 ASP I O 1
ATOM 1079 N N . TYR A 1 152 ? -2.51881 0.12294 -63.14915 1.000 35.91963 145 TYR I N 1
ATOM 1080 C CA . TYR A 1 152 ? -3.52476 1.13439 -62.88175 1.000 36.72804 145 TYR I CA 1
ATOM 1081 C C . TYR A 1 152 ? -2.90220 2.22151 -62.02030 1.000 36.81783 145 TYR I C 1
ATOM 1082 O O . TYR A 1 152 ? -1.89520 1.99388 -61.34523 1.000 36.68863 145 TYR I O 1
ATOM 1091 N N . PHE A 1 153 ? -3.51608 3.41200 -62.04858 1.000 36.74725 146 PHE I N 1
ATOM 1092 C CA . PHE A 1 153 ? -3.07257 4.54292 -61.25188 1.000 36.25070 146 PHE I CA 1
ATOM 1093 C C . PHE A 1 153 ? -4.27956 5.43801 -61.08058 1.000 37.49070 146 PHE I C 1
ATOM 1094 O O . PHE A 1 153 ? -5.07735 5.54216 -62.01863 1.000 38.73431 146 PHE I O 1
ATOM 1102 N N . PRO A 1 154 ? -4.50773 6.01568 -59.89188 1.000 37.90068 147 PRO I N 1
ATOM 1103 C CA . PRO A 1 154 ? -3.79722 5.68398 -58.65503 1.000 37.22430 147 PRO I CA 1
ATOM 1104 C C . PRO A 1 154 ? -4.50975 4.58243 -57.87968 1.000 36.90963 147 PRO I C 1
ATOM 1105 O O . PRO A 1 154 ? -5.45594 3.98677 -58.39059 1.000 36.88595 147 PRO I O 1
ATOM 1109 N N . GLU A 1 155 ? -4.07437 4.34793 -56.63958 1.000 37.30476 148 GLU I N 1
ATOM 1110 C CA . GLU A 1 155 ? -4.84590 3.56847 -55.69595 1.000 35.64670 148 GLU I CA 1
ATOM 1111 C C . GLU A 1 155 ? -6.15158 4.29316 -55.38134 1.000 36.79664 148 GLU I C 1
ATOM 1112 O O . GLU A 1 155 ? -6.22642 5.52153 -55.48342 1.000 37.58193 148 GLU I O 1
ATOM 1118 N N . PRO A 1 156 ? -7.19571 3.56066 -54.96140 1.000 36.62231 149 PRO I N 1
ATOM 1119 C CA . PRO A 1 156 ? -7.23700 2.12134 -54.72737 1.000 37.83337 149 PRO I CA 1
ATOM 1120 C C . PRO A 1 156 ? -8.04598 1.38699 -55.78746 1.000 37.64467 149 PRO I C 1
ATOM 1121 O O . PRO A 1 156 ? -8.67634 2.03105 -56.62978 1.000 37.20228 149 PRO I O 1
ATOM 1125 N N . VAL A 1 157 ? -8.01486 0.05222 -55.72717 1.000 37.96210 150 VAL I N 1
ATOM 1126 C CA . VAL A 1 157 ? -8.84679 -0.82333 -56.54782 1.000 37.69872 150 VAL I CA 1
ATOM 1127 C C . VAL A 1 157 ? -9.67580 -1.68862 -55.60664 1.000 37.27777 150 VAL I C 1
ATOM 1128 O O . VAL A 1 157 ? -9.24316 -1.97548 -54.48761 1.000 39.33041 150 VAL I O 1
ATOM 1132 N N . THR A 1 158 ? -10.87264 -2.08550 -56.02744 1.000 36.49298 151 THR I N 1
ATOM 1133 C CA . THR A 1 158 ? -11.62836 -3.08520 -55.27556 1.000 37.95089 151 THR I CA 1
ATOM 1134 C C . THR A 1 158 ? -11.86039 -4.30731 -56.15340 1.000 37.58236 151 THR I C 1
ATOM 1135 O O . THR A 1 158 ? -12.03688 -4.18534 -57.37188 1.000 38.01812 151 THR I O 1
ATOM 1139 N N . VAL A 1 159 ? -11.82809 -5.48821 -55.53710 1.000 36.06652 152 VAL I N 1
ATOM 1140 C CA . VAL A 1 159 ? -12.04504 -6.75300 -56.23218 1.000 36.03074 152 VAL I CA 1
ATOM 1141 C C . VAL A 1 159 ? -13.00705 -7.57999 -55.40774 1.000 35.40742 152 VAL I C 1
ATOM 1142 O O . VAL A 1 159 ? -12.85120 -7.67524 -54.18900 1.000 37.44904 152 VAL I O 1
ATOM 1146 N N . SER A 1 160 ? -14.00033 -8.16348 -56.06218 1.000 34.61469 153 SER I N 1
ATOM 1147 C CA . SER A 1 160 ? -14.79448 -9.22730 -55.47424 1.000 34.82781 153 SER I CA 1
ATOM 1148 C C . SER A 1 160 ? -14.79921 -10.37816 -56.46322 1.000 34.88220 153 SER I C 1
ATOM 1149 O O . SER A 1 160 ? -14.22980 -10.28212 -57.55869 1.000 34.21333 153 SER I O 1
ATOM 1152 N N . TRP A 1 161 ? -15.44284 -11.46945 -56.05918 1.000 34.12819 154 TRP I N 1
ATOM 1153 C CA . TRP A 1 161 ? -15.53480 -12.68751 -56.84735 1.000 34.48040 154 TRP I CA 1
ATOM 1154 C C . TRP A 1 161 ? -16.99651 -13.07777 -56.99157 1.000 35.51064 154 TRP I C 1
ATOM 1155 O O . TRP A 1 161 ? -17.74163 -13.10375 -55.99967 1.000 34.64210 154 TRP I O 1
ATOM 1166 N N . ASN A 1 162 ? -17.40006 -13.36711 -58.23087 1.000 35.37298 155 ASN I N 1
ATOM 1167 C CA . ASN A 1 162 ? -18.76441 -13.80204 -58.54200 1.000 35.97419 155 ASN I CA 1
ATOM 1168 C C . ASN A 1 162 ? -19.82528 -12.85699 -57.95709 1.000 35.66208 155 ASN I C 1
ATOM 1169 O O . ASN A 1 162 ? -20.83007 -13.28492 -57.38811 1.000 36.12915 155 ASN I O 1
ATOM 1174 N N . SER A 1 163 ? -19.60532 -11.55417 -58.13095 1.000 34.69510 156 SER I N 1
ATOM 1175 C CA . SER A 1 163 ? -20.53466 -10.52567 -57.66972 1.000 35.05206 156 SER I CA 1
ATOM 1176 C C . SER A 1 163 ? -20.79076 -10.62831 -56.17873 1.000 35.56358 156 SER I C 1
ATOM 1177 O O . SER A 1 163 ? -21.85143 -10.23712 -55.69541 1.000 35.19985 156 SER I O 1
ATOM 1180 N N . GLY A 1 164 ? -19.83711 -11.16466 -55.43388 1.000 35.32690 157 GLY I N 1
ATOM 1181 C CA . GLY A 1 164 ? -19.98252 -11.28127 -54.00340 1.000 34.84713 157 GLY I CA 1
ATOM 1182 C C . GLY A 1 164 ? -20.40291 -12.63928 -53.49148 1.000 36.12624 157 GLY I C 1
ATOM 1183 O O . GLY A 1 164 ? -20.35936 -12.84984 -52.27416 1.000 37.46276 157 GLY I O 1
ATOM 1184 N N . ALA A 1 165 ? -20.79683 -13.57173 -54.36063 1.000 34.94424 158 ALA I N 1
ATOM 1185 C CA . ALA A 1 165 ? -21.20682 -14.88665 -53.86997 1.000 36.19171 158 ALA I CA 1
ATOM 1186 C C . ALA A 1 165 ? -20.03959 -15.70911 -53.34337 1.000 36.63503 158 ALA I C 1
ATOM 1187 O O . ALA A 1 165 ? -20.26448 -16.71861 -52.66143 1.000 36.87666 158 ALA I O 1
ATOM 1189 N N . LEU A 1 166 ? -18.80841 -15.32944 -53.68033 1.000 35.80193 159 LEU I N 1
ATOM 1190 C CA . LEU A 1 166 ? -17.61342 -16.09637 -53.34353 1.000 35.41319 159 LEU I CA 1
ATOM 1191 C C . LEU A 1 166 ? -16.73188 -15.20489 -52.49199 1.000 35.51503 159 LEU I C 1
ATOM 1192 O O . LEU A 1 166 ? -16.25494 -14.16911 -52.96246 1.000 35.93228 159 LEU I O 1
ATOM 1197 N N . THR A 1 167 ? -16.54565 -15.59112 -51.23432 1.000 35.62103 160 THR I N 1
ATOM 1198 C CA . THR A 1 167 ? -15.80371 -14.77907 -50.28555 1.000 35.37053 160 THR I CA 1
ATOM 1199 C C . THR A 1 167 ? -14.79165 -15.64824 -49.56718 1.000 36.35559 160 THR I C 1
ATOM 1200 O O . THR A 1 167 ? -13.68766 -15.19834 -49.22917 1.000 36.87201 160 THR I O 1
ATOM 1204 N N . SER A 1 168 ? -15.16348 -16.90757 -49.35744 1.000 36.34087 161 SER I N 1
ATOM 1205 C CA . SER A 1 168 ? -14.31957 -17.84527 -48.63194 1.000 35.69809 161 SER I CA 1
ATOM 1206 C C . SER A 1 168 ? -13.07265 -18.17774 -49.45860 1.000 35.64077 161 SER I C 1
ATOM 1207 O O . SER A 1 168 ? -13.17132 -18.64547 -50.59941 1.000 35.22678 161 SER I O 1
ATOM 1210 N N . GLY A 1 169 ? -11.89733 -17.93549 -48.88153 1.000 35.36073 162 GLY I N 1
ATOM 1211 C CA . GLY A 1 169 ? -10.63906 -18.23690 -49.54308 1.000 34.50279 162 GLY I CA 1
ATOM 1212 C C . GLY A 1 169 ? -10.13949 -17.18243 -50.50252 1.000 35.97100 162 GLY I C 1
ATOM 1213 O O . GLY A 1 169 ? -9.14467 -17.42500 -51.19503 1.000 36.82925 162 GLY I O 1
ATOM 1214 N N . VAL A 1 170 ? -10.79168 -16.02135 -50.55962 1.000 35.47762 163 VAL I N 1
ATOM 1215 C CA . VAL A 1 170 ? -10.34509 -14.90040 -51.37403 1.000 33.70225 163 VAL I CA 1
ATOM 1216 C C . VAL A 1 170 ? -9.21203 -14.17262 -50.65950 1.000 34.26942 163 VAL I C 1
ATOM 1217 O O . VAL A 1 170 ? -9.33075 -13.80622 -49.48488 1.000 34.73456 163 VAL I O 1
ATOM 1221 N N . HIS A 1 171 ? -8.12177 -13.92471 -51.38333 1.000 34.29768 164 HIS I N 1
ATOM 1222 C CA . HIS A 1 171 ? -7.02684 -13.07516 -50.92508 1.000 33.17391 164 HIS I CA 1
ATOM 1223 C C . HIS A 1 171 ? -6.78213 -12.03085 -51.99421 1.000 32.55240 164 HIS I C 1
ATOM 1224 O O . HIS A 1 171 ? -6.39811 -12.37135 -53.11871 1.000 33.02278 164 HIS I O 1
ATOM 1231 N N . THR A 1 172 ? -7.00195 -10.77252 -51.65030 1.000 32.29102 165 THR I N 1
ATOM 1232 C CA . THR A 1 172 ? -6.62232 -9.64594 -52.49184 1.000 32.92996 165 THR I CA 1
ATOM 1233 C C . THR A 1 172 ? -5.41045 -8.96239 -51.87101 1.000 32.65802 165 THR I C 1
ATOM 1234 O O . THR A 1 172 ? -5.45822 -8.53876 -50.71343 1.000 34.32324 165 THR I O 1
ATOM 1238 N N . PHE A 1 173 ? -4.33281 -8.89239 -52.61807 1.000 32.32312 166 PHE I N 1
ATOM 1239 C CA . PHE A 1 173 ? -3.04500 -8.49139 -52.07748 1.000 33.22548 166 PHE I CA 1
ATOM 1240 C C . PHE A 1 173 ? -2.82951 -6.97947 -52.14090 1.000 33.65956 166 PHE I C 1
ATOM 1241 O O . PHE A 1 173 ? -3.35090 -6.30085 -53.02899 1.000 32.81324 166 PHE I O 1
ATOM 1249 N N . PRO A 1 174 ? -2.05120 -6.44259 -51.20557 1.000 33.07186 167 PRO I N 1
ATOM 1250 C CA . PRO A 1 174 ? -1.63108 -5.04926 -51.32650 1.000 33.23991 167 PRO I CA 1
ATOM 1251 C C . PRO A 1 174 ? -0.99161 -4.85794 -52.68911 1.000 34.16376 167 PRO I C 1
ATOM 1252 O O . PRO A 1 174 ? -0.31213 -5.75672 -53.20177 1.000 34.19530 167 PRO I O 1
ATOM 1256 N N . ALA A 1 175 ? -1.30127 -3.72215 -53.31824 1.000 33.81869 168 ALA I N 1
ATOM 1257 C CA . ALA A 1 175 ? -0.70652 -3.39780 -54.60369 1.000 32.76822 168 ALA I CA 1
ATOM 1258 C C . ALA A 1 175 ? 0.79002 -3.20611 -54.44003 1.000 32.89998 168 ALA I C 1
ATOM 1259 O O . ALA A 1 175 ? 1.28341 -2.94308 -53.34270 1.000 32.71648 168 ALA I O 1
ATOM 1261 N N . VAL A 1 176 ? 1.51580 -3.42380 -55.52860 1.000 33.33620 169 VAL I N 1
ATOM 1262 C CA . VAL A 1 176 ? 2.91130 -3.03573 -55.64010 1.000 34.45978 169 VAL I CA 1
ATOM 1263 C C . VAL A 1 176 ? 2.96342 -1.91121 -56.65515 1.000 35.24078 169 VAL I C 1
ATOM 1264 O O . VAL A 1 176 ? 2.17342 -1.87071 -57.59866 1.000 34.87413 169 VAL I O 1
ATOM 1268 N N . LEU A 1 177 ? 3.88773 -0.98528 -56.44210 1.000 36.38928 170 LEU I N 1
ATOM 1269 C CA . LEU A 1 177 ? 4.10086 0.14080 -57.33459 1.000 36.10919 170 LEU I CA 1
ATOM 1270 C C . LEU A 1 177 ? 5.27568 -0.21500 -58.23085 1.000 37.54124 170 LEU I C 1
ATOM 1271 O O . LEU A 1 177 ? 6.39167 -0.41756 -57.73690 1.000 38.09815 170 LEU I O 1
ATOM 1276 N N . GLN A 1 178 ? 5.01882 -0.32774 -59.53024 1.000 36.84575 171 GLN I N 1
ATOM 1277 C CA . GLN A 1 178 ? 6.04070 -0.73092 -60.48235 1.000 37.23644 171 GLN I CA 1
ATOM 1278 C C . GLN A 1 178 ? 6.92935 0.46168 -60.83078 1.000 37.81885 171 GLN I C 1
ATOM 1279 O O . GLN A 1 178 ? 6.53221 1.62096 -60.69438 1.000 38.28252 171 GLN I O 1
ATOM 1285 N N . SER A 1 179 ? 8.13569 0.17068 -61.32330 1.000 37.42309 172 SER I N 1
ATOM 1286 C CA . SER A 1 179 ? 9.04246 1.24791 -61.70891 1.000 36.80723 172 SER I CA 1
ATOM 1287 C C . SER A 1 179 ? 8.45354 2.12920 -62.79824 1.000 36.74313 172 SER I C 1
ATOM 1288 O O . SER A 1 179 ? 8.89871 3.26614 -62.97374 1.000 36.55315 172 SER I O 1
ATOM 1291 N N . SER A 1 180 ? 7.47995 1.62723 -63.54980 1.000 37.41020 173 SER I N 1
ATOM 1292 C CA . SER A 1 180 ? 6.74049 2.47849 -64.47436 1.000 37.48364 173 SER I CA 1
ATOM 1293 C C . SER A 1 180 ? 5.91182 3.57012 -63.78729 1.000 38.41358 173 SER I C 1
ATOM 1294 O O . SER A 1 180 ? 5.39519 4.46248 -64.48014 1.000 38.46389 173 SER I O 1
ATOM 1297 N N . GLY A 1 181 ? 5.76985 3.53187 -62.45987 1.000 38.02425 174 GLY I N 1
ATOM 1298 C CA . GLY A 1 181 ? 4.86836 4.44010 -61.78042 1.000 37.58893 174 GLY I CA 1
ATOM 1299 C C . GLY A 1 181 ? 3.43091 3.96913 -61.73335 1.000 37.60262 174 GLY I C 1
ATOM 1300 O O . GLY A 1 181 ? 2.56936 4.69942 -61.23425 1.000 38.52355 174 GLY I O 1
ATOM 1301 N N . LEU A 1 182 ? 3.13050 2.79941 -62.27793 1.000 37.96192 175 LEU I N 1
ATOM 1302 C CA . LEU A 1 182 ? 1.78955 2.24258 -62.22604 1.000 37.06688 175 LEU I CA 1
ATOM 1303 C C . LEU A 1 182 ? 1.71550 1.12567 -61.19115 1.000 36.81256 175 LEU I C 1
ATOM 1304 O O . LEU A 1 182 ? 2.71616 0.47710 -60.85982 1.000 36.22053 175 LEU I O 1
ATOM 1309 N N . TYR A 1 183 ? 0.51475 0.91539 -60.67446 1.000 35.79505 176 TYR I N 1
ATOM 1310 C CA . TYR A 1 183 ? 0.30643 -0.07879 -59.63781 1.000 35.79222 176 TYR I CA 1
ATOM 1311 C C . TYR A 1 183 ? -0.06860 -1.40402 -60.25823 1.000 34.97075 176 TYR I C 1
ATOM 1312 O O . TYR A 1 183 ? -0.69648 -1.45351 -61.31605 1.000 34.91987 176 TYR I O 1
ATOM 1321 N N . SER A 1 184 ? 0.29504 -2.48197 -59.56981 1.000 35.18079 177 SER I N 1
ATOM 1322 C CA . SER A 1 184 ? -0.14643 -3.81280 -59.94938 1.000 34.73011 177 SER I CA 1
ATOM 1323 C C . SER A 1 184 ? -0.55462 -4.59587 -58.71083 1.000 33.86843 177 SER I C 1
ATOM 1324 O O . SER A 1 184 ? 0.02487 -4.42951 -57.64046 1.000 33.02998 177 SER I O 1
ATOM 1327 N N . LEU A 1 185 ? -1.52295 -5.49301 -58.89218 1.000 32.77103 178 LEU I N 1
ATOM 1328 C CA . LEU A 1 185 ? -2.19919 -6.16128 -57.79699 1.000 32.91010 178 LEU I CA 1
ATOM 1329 C C . LEU A 1 185 ? -2.72530 -7.50470 -58.27936 1.000 33.43564 178 LEU I C 1
ATOM 1330 O O . LEU A 1 185 ? -3.16653 -7.63605 -59.42307 1.000 33.52761 178 LEU I O 1
ATOM 1335 N N . SER A 1 186 ? -2.70627 -8.49798 -57.39203 1.000 32.74033 179 SER I N 1
ATOM 1336 C CA . SER A 1 186 ? -3.29181 -9.79074 -57.69181 1.000 31.47782 179 SER I CA 1
ATOM 1337 C C . SER A 1 186 ? -4.33161 -10.11560 -56.63691 1.000 32.74147 179 SER I C 1
ATOM 1338 O O . SER A 1 186 ? -4.20685 -9.72074 -55.47332 1.000 32.39798 179 SER I O 1
ATOM 1341 N N . SER A 1 187 ? -5.37720 -10.81762 -57.07680 1.000 33.05723 180 SER I N 1
ATOM 1342 C CA . SER A 1 187 ? -6.44901 -11.29841 -56.22195 1.000 33.29699 180 SER I CA 1
ATOM 1343 C C . SER A 1 187 ? -6.69952 -12.75636 -56.56164 1.000 33.79726 180 SER I C 1
ATOM 1344 O O . SER A 1 187 ? -6.89642 -13.08733 -57.73330 1.000 33.65682 180 SER I O 1
ATOM 1347 N N . VAL A 1 188 ? -6.67734 -13.62188 -55.54277 1.000 32.31011 181 VAL I N 1
ATOM 1348 C CA . VAL A 1 188 ? -6.73597 -15.06168 -55.73180 1.000 32.18828 181 VAL I CA 1
ATOM 1349 C C . VAL A 1 188 ? -7.82409 -15.64880 -54.84242 1.000 34.31954 181 VAL I C 1
ATOM 1350 O O . VAL A 1 188 ? -8.21984 -15.06410 -53.83022 1.000 35.23791 181 VAL I O 1
ATOM 1354 N N . VAL A 1 189 ? -8.26579 -16.85070 -55.19836 1.000 33.96412 182 VAL I N 1
ATOM 1355 C CA . VAL A 1 189 ? -9.19690 -17.61052 -54.37199 1.000 34.11958 182 VAL I CA 1
ATOM 1356 C C . VAL A 1 189 ? -8.85144 -19.08166 -54.51734 1.000 34.43765 182 VAL I C 1
ATOM 1357 O O . VAL A 1 189 ? -8.56941 -19.56502 -55.61429 1.000 34.69026 182 VAL I O 1
ATOM 1361 N N . THR A 1 190 ? -8.83850 -19.79356 -53.40678 1.000 34.76044 183 THR I N 1
ATOM 1362 C CA . THR A 1 190 ? -8.70750 -21.23289 -53.49541 1.000 34.87969 183 THR I CA 1
ATOM 1363 C C . THR A 1 190 ? -10.09211 -21.84991 -53.39646 1.000 35.16959 183 THR I C 1
ATOM 1364 O O . THR A 1 190 ? -10.99804 -21.32384 -52.74075 1.000 35.06291 183 THR I O 1
ATOM 1368 N N . VAL A 1 191 ? -10.24947 -22.97706 -54.06021 1.000 35.22033 184 VAL I N 1
ATOM 1369 C CA . VAL A 1 191 ? -11.58216 -23.40925 -54.43536 1.000 35.37222 184 VAL I CA 1
ATOM 1370 C C . VAL A 1 191 ? -11.51249 -24.92324 -54.54679 1.000 35.49287 184 VAL I C 1
ATOM 1371 O O . VAL A 1 191 ? -10.43705 -25.46829 -54.82857 1.000 36.45619 184 VAL I O 1
ATOM 1375 N N . PRO A 1 192 ? -12.59016 -25.64796 -54.28218 1.000 36.75150 185 PRO I N 1
ATOM 1376 C CA . PRO A 1 192 ? -12.52063 -27.10242 -54.45313 1.000 36.72097 185 PRO I CA 1
ATOM 1377 C C . PRO A 1 192 ? -12.30306 -27.42645 -55.91915 1.000 38.12562 185 PRO I C 1
ATOM 1378 O O . PRO A 1 192 ? -12.99304 -26.90721 -56.80069 1.000 37.97373 185 PRO I O 1
ATOM 1382 N N . SER A 1 193 ? -11.31072 -28.27699 -56.17858 1.000 38.42024 186 SER I N 1
ATOM 1383 C CA . SER A 1 193 ? -11.00997 -28.63902 -57.55095 1.000 38.05684 186 SER I CA 1
ATOM 1384 C C . SER A 1 193 ? -12.17330 -29.39167 -58.17329 1.000 38.15515 186 SER I C 1
ATOM 1385 O O . SER A 1 193 ? -12.31621 -29.40324 -59.40030 1.000 38.01799 186 SER I O 1
ATOM 1388 N N . SER A 1 194 ? -13.00207 -30.02390 -57.34410 1.000 38.51192 187 SER I N 1
ATOM 1389 C CA . SER A 1 194 ? -14.18964 -30.71563 -57.82688 1.000 37.70038 187 SER I CA 1
ATOM 1390 C C . SER A 1 194 ? -15.14755 -29.77778 -58.54271 1.000 37.18610 187 SER I C 1
ATOM 1391 O O . SER A 1 194 ? -16.05134 -30.25541 -59.23460 1.000 37.69305 187 SER I O 1
ATOM 1394 N N . SER A 1 195 ? -15.00021 -28.46239 -58.37001 1.000 37.35178 188 SER I N 1
ATOM 1395 C CA . SER A 1 195 ? -15.92693 -27.50121 -58.95573 1.000 37.26131 188 SER I CA 1
ATOM 1396 C C . SER A 1 195 ? -15.46989 -26.90525 -60.29629 1.000 37.99102 188 SER I C 1
ATOM 1397 O O . SER A 1 195 ? -16.27519 -26.23003 -60.94579 1.000 38.12191 188 SER I O 1
ATOM 1400 N N . LEU A 1 196 ? -14.24668 -27.19504 -60.76516 1.000 37.31255 189 LEU I N 1
ATOM 1401 C CA . LEU A 1 196 ? -13.68004 -26.47290 -61.91061 1.000 37.79181 189 LEU I CA 1
ATOM 1402 C C . LEU A 1 196 ? -14.43950 -26.74190 -63.20643 1.000 38.08836 189 LEU I C 1
ATOM 1403 O O . LEU A 1 196 ? -14.45469 -25.89581 -64.10394 1.000 38.19372 189 LEU I O 1
ATOM 1408 N N . GLY A 1 197 ? -15.05887 -27.90690 -63.33692 1.000 38.48557 190 GLY I N 1
ATOM 1409 C CA . GLY A 1 197 ? -15.81857 -28.19116 -64.53530 1.000 37.98144 190 GLY I CA 1
ATOM 1410 C C . GLY A 1 197 ? -17.24312 -27.67608 -64.55528 1.000 38.64772 190 GLY I C 1
ATOM 1411 O O . GLY A 1 197 ? -17.89669 -27.81252 -65.58608 1.000 39.55009 190 GLY I O 1
ATOM 1412 N N . THR A 1 198 ? -17.77310 -27.16101 -63.44438 1.000 38.29219 191 THR I N 1
ATOM 1413 C CA . THR A 1 198 ? -19.15868 -26.69766 -63.42061 1.000 39.09254 191 THR I CA 1
ATOM 1414 C C . THR A 1 198 ? -19.31998 -25.27765 -62.87118 1.000 38.66512 191 THR I C 1
ATOM 1415 O O . THR A 1 198 ? -20.20974 -24.53652 -63.29244 1.000 38.57627 191 THR I O 1
ATOM 1419 N N . GLN A 1 199 ? -18.43959 -24.84448 -61.98943 1.000 39.28096 192 GLN I N 1
ATOM 1420 C CA . GLN A 1 199 ? -18.62214 -23.54556 -61.36549 1.000 38.96232 192 GLN I CA 1
ATOM 1421 C C . GLN A 1 199 ? -17.86617 -22.50351 -62.17369 1.000 38.76898 192 GLN I C 1
ATOM 1422 O O . GLN A 1 199 ? -16.70716 -22.72002 -62.54000 1.000 38.96229 192 GLN I O 1
ATOM 1428 N N . THR A 1 200 ? -18.52995 -21.38858 -62.46699 1.000 38.61979 193 THR I N 1
ATOM 1429 C CA . THR A 1 200 ? -17.92392 -20.28170 -63.19907 1.000 38.76589 193 THR I CA 1
ATOM 1430 C C . THR A 1 200 ? -17.32154 -19.27673 -62.22311 1.000 38.16774 193 THR I C 1
ATOM 1431 O O . THR A 1 200 ? -17.94393 -18.94513 -61.20962 1.000 38.78547 193 THR I O 1
ATOM 1435 N N . TYR A 1 201 ? -16.09758 -18.82521 -62.50267 1.000 37.41340 194 TYR I N 1
ATOM 1436 C CA . TYR A 1 201 ? -15.40108 -17.89939 -61.61896 1.000 37.35368 194 TYR I CA 1
ATOM 1437 C C . TYR A 1 201 ? -15.11846 -16.59293 -62.33697 1.000 37.56748 194 TYR I C 1
ATOM 1438 O O . TYR A 1 201 ? -14.43446 -16.57810 -63.37226 1.000 37.83888 194 TYR I O 1
ATOM 1447 N N . ILE A 1 202 ? -15.61615 -15.49872 -61.75894 1.000 36.43055 195 ILE I N 1
ATOM 1448 C CA . ILE A 1 202 ? -15.49198 -14.16106 -62.32170 1.000 37.03742 195 ILE I CA 1
ATOM 1449 C C . ILE A 1 202 ? -14.98101 -13.23923 -61.22935 1.000 37.00987 195 ILE I C 1
ATOM 1450 O O . ILE A 1 202 ? -15.56786 -13.18348 -60.13890 1.000 36.40939 195 ILE I O 1
ATOM 1455 N N . CYS A 1 203 ? -13.89808 -12.51258 -61.52387 1.000 37.20547 196 CYS I N 1
ATOM 1456 C CA . CYS A 1 203 ? -13.43742 -11.43380 -60.66658 1.000 35.85873 196 CYS I CA 1
ATOM 1457 C C . CYS A 1 203 ? -14.00378 -10.11753 -61.16587 1.000 35.74507 196 CYS I C 1
ATOM 1458 O O . CYS A 1 203 ? -13.90949 -9.80063 -62.35079 1.000 36.15203 196 CYS I O 1
ATOM 1461 N N . ASN A 1 204 ? -14.63200 -9.38192 -60.26066 1.000 36.24926 197 ASN I N 1
ATOM 1462 C CA . ASN A 1 204 ? -15.18453 -8.06431 -60.54068 1.000 37.06187 197 ASN I CA 1
ATOM 1463 C C . ASN A 1 204 ? -14.18858 -7.04064 -60.03499 1.000 36.18310 197 ASN I C 1
ATOM 1464 O O . ASN A 1 204 ? -13.88491 -7.00636 -58.84192 1.000 36.27172 197 ASN I O 1
ATOM 1469 N N . VAL A 1 205 ? -13.63139 -6.26766 -60.95064 1.000 37.35503 198 VAL I N 1
ATOM 1470 C CA . VAL A 1 205 ? -12.63774 -5.25745 -60.63738 1.000 37.25396 198 VAL I CA 1
ATOM 1471 C C . VAL A 1 205 ? -13.30424 -3.90328 -60.79934 1.000 38.12631 198 VAL I C 1
ATOM 1472 O O . VAL A 1 205 ? -14.01698 -3.67008 -61.78587 1.000 38.91463 198 VAL I O 1
ATOM 1476 N N . ASN A 1 206 ? -13.12608 -3.03698 -59.81083 1.000 37.88739 199 ASN I N 1
ATOM 1477 C CA . ASN A 1 206 ? -13.57982 -1.65988 -59.90874 1.000 38.81074 199 ASN I CA 1
ATOM 1478 C C . ASN A 1 206 ? -12.42210 -0.74498 -59.54305 1.000 38.64461 199 ASN I C 1
ATOM 1479 O O . ASN A 1 206 ? -11.85988 -0.85053 -58.45117 1.000 37.72732 199 ASN I O 1
ATOM 1484 N N . HIS A 1 207 ? -12.0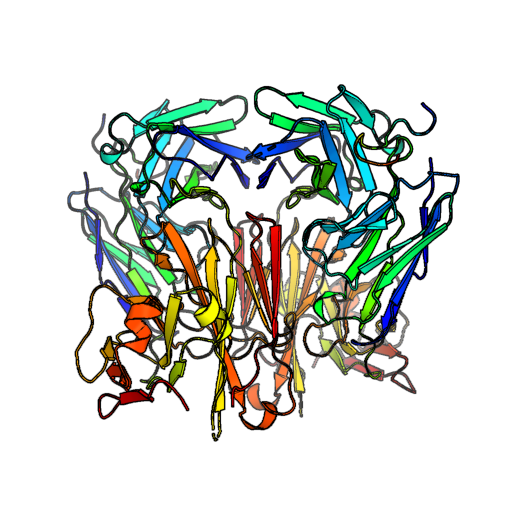6437 0.14286 -60.45555 1.000 39.50609 200 HIS I N 1
ATOM 1485 C CA . HIS A 1 207 ? -11.03787 1.15014 -60.22172 1.000 39.51942 200 HIS I CA 1
ATOM 1486 C C . HIS A 1 207 ? -11.75714 2.48274 -60.31103 1.000 40.27390 200 HIS I C 1
ATOM 1487 O O . HIS A 1 207 ? -11.81294 3.07040 -61.39683 1.000 41.36773 200 HIS I O 1
ATOM 1494 N N . LYS A 1 208 ? -12.29199 2.95182 -59.17952 1.000 39.03165 201 LYS I N 1
ATOM 1495 C CA . LYS A 1 208 ? -13.11470 4.15640 -59.20337 1.000 39.63453 201 LYS I CA 1
ATOM 1496 C C . LYS A 1 208 ? -12.37965 5.42287 -59.65398 1.000 41.11548 201 LYS I C 1
ATOM 1497 O O . LYS A 1 208 ? -13.00658 6.22886 -60.36483 1.000 41.78442 201 LYS I O 1
ATOM 1503 N N . PRO A 1 209 ? -11.09548 5.66659 -59.31056 1.000 40.47622 202 PRO I N 1
ATOM 1504 C CA . PRO A 1 209 ? -10.42142 6.88390 -59.80572 1.000 39.40463 202 PRO I CA 1
ATOM 1505 C C . PRO A 1 209 ? -10.49988 7.10214 -61.31068 1.000 40.84759 202 PRO I C 1
ATOM 1506 O O . PRO A 1 209 ? -10.42738 8.25229 -61.76759 1.000 41.48943 202 PRO I O 1
ATOM 1510 N N . SER A 1 210 ? -10.64956 6.04363 -62.10111 1.000 41.18895 203 SER I N 1
ATOM 1511 C CA . SER A 1 210 ? -10.73189 6.17012 -63.54522 1.000 40.55676 203 SER I CA 1
ATOM 1512 C C . SER A 1 210 ? -12.08843 5.74231 -64.06742 1.000 42.00011 203 SER I C 1
ATOM 1513 O O . SER A 1 210 ? -12.29242 5.69879 -65.28519 1.000 42.67471 203 SER I O 1
ATOM 1516 N N . ASN A 1 211 ? -13.00979 5.41254 -63.17456 1.000 42.73814 204 ASN I N 1
ATOM 1517 C CA . ASN A 1 211 ? -14.31754 4.89057 -63.53799 1.000 44.04416 204 ASN I CA 1
ATOM 1518 C C . ASN A 1 211 ? -14.18956 3.69436 -64.48214 1.000 43.57738 204 ASN I C 1
ATOM 1519 O O . ASN A 1 211 ? -14.99810 3.50117 -65.39125 1.000 45.77902 204 ASN I O 1
ATOM 1524 N N . THR A 1 212 ? -13.17083 2.87079 -64.25855 1.000 42.52563 205 THR I N 1
ATOM 1525 C CA . THR A 1 212 ? -13.03866 1.61299 -64.97561 1.000 41.60085 205 THR I CA 1
ATOM 1526 C C . THR A 1 212 ? -13.69299 0.51467 -64.16089 1.000 40.97981 205 THR I C 1
ATOM 1527 O O . THR A 1 212 ? -13.53777 0.45717 -62.93786 1.000 40.73551 205 THR I O 1
ATOM 1531 N N . LYS A 1 213 ? -14.38391 -0.38954 -64.83941 1.000 40.53839 206 LYS I N 1
ATOM 1532 C CA . LYS A 1 213 ? -15.00401 -1.48793 -64.12347 1.000 39.70458 206 LYS I CA 1
ATOM 1533 C C . LYS A 1 213 ? -14.93207 -2.70449 -65.03040 1.000 39.34722 206 LYS I C 1
ATOM 1534 O O . LYS A 1 213 ? -15.45698 -2.67171 -66.14318 1.000 41.06790 206 LYS I O 1
ATOM 1540 N N . VAL A 1 214 ? -14.23461 -3.74936 -64.59780 1.000 38.28175 207 VAL I N 1
ATOM 1541 C CA . VAL A 1 214 ? -13.94323 -4.90008 -65.44779 1.000 37.34943 207 VAL I CA 1
ATOM 1542 C C . VAL A 1 214 ? -14.41347 -6.17099 -64.75151 1.000 38.37387 207 VAL I C 1
ATOM 1543 O O . VAL A 1 214 ? -14.24346 -6.32156 -63.53571 1.000 39.23949 207 VAL I O 1
ATOM 1547 N N . ASP A 1 215 ? -15.02187 -7.08024 -65.51793 1.000 37.90281 208 ASP I N 1
ATOM 1548 C CA . ASP A 1 215 ? -15.48613 -8.37241 -65.01682 1.000 37.21647 208 ASP I CA 1
ATOM 1549 C C . ASP A 1 215 ? -14.77465 -9.42701 -65.83628 1.000 38.05410 208 ASP I C 1
ATOM 1550 O O . ASP A 1 215 ? -15.12201 -9.65116 -66.99571 1.000 40.22438 208 ASP I O 1
ATOM 1555 N N . LYS A 1 216 ? -13.77914 -10.08244 -65.26501 1.000 37.61334 209 LYS I N 1
ATOM 1556 C CA . LYS A 1 216 ? -12.97438 -11.01551 -66.03448 1.000 37.49533 209 LYS I CA 1
ATOM 1557 C C . LYS A 1 216 ? -13.35568 -12.43907 -65.65185 1.000 37.98446 209 LYS I C 1
ATOM 1558 O O . LYS A 1 216 ? -13.42875 -12.77204 -64.46189 1.000 37.91017 209 LYS I O 1
ATOM 1564 N N . ARG A 1 217 ? -13.60900 -13.26623 -66.66117 1.000 37.34434 210 ARG I N 1
ATOM 1565 C CA . ARG A 1 217 ? -13.87367 -14.68456 -66.46956 1.000 38.57233 210 ARG I CA 1
ATOM 1566 C C . ARG A 1 217 ? -12.54731 -15.43812 -66.42883 1.000 39.61935 210 ARG I C 1
ATOM 1567 O O . ARG A 1 217 ? -11.65922 -15.18933 -67.25402 1.000 38.97216 210 ARG I O 1
ATOM 1575 N N . VAL A 1 218 ? -12.40055 -16.34099 -65.46108 1.000 39.92649 211 VAL I N 1
ATOM 1576 C CA . VAL A 1 218 ? -11.15935 -17.08295 -65.27713 1.000 38.75441 211 VAL I CA 1
ATOM 1577 C C . VAL A 1 218 ? -11.47181 -18.56172 -65.41345 1.000 40.74911 211 VAL I C 1
ATOM 1578 O O . VAL A 1 218 ? -12.14504 -19.14387 -64.55255 1.000 40.86530 211 VAL I O 1
ATOM 1582 N N . GLU A 1 219 ? -10.94625 -19.18325 -66.46106 1.000 42.44843 212 GLU I N 1
ATOM 1583 C CA . GLU A 1 219 ? -11.22424 -20.56648 -66.80239 1.000 43.91443 212 GLU I CA 1
ATOM 1584 C C . GLU A 1 219 ? -9.97656 -21.42417 -66.68987 1.000 45.05519 212 GLU I C 1
ATOM 1585 O O . GLU A 1 219 ? -8.84891 -20.91962 -66.78278 1.000 44.17029 212 GLU I O 1
ATOM 1591 N N . PRO A 1 220 ? -10.14313 -22.73927 -66.55187 1.000 45.52473 213 PRO I N 1
ATOM 1592 C CA . PRO A 1 220 ? -9.00182 -23.63967 -66.74222 1.000 45.85234 213 PRO I CA 1
ATOM 1593 C C . PRO A 1 220 ? -8.47975 -23.51036 -68.17009 1.000 48.41141 213 PRO I C 1
ATOM 1594 O O . PRO A 1 220 ? -9.22365 -23.19070 -69.10270 1.000 48.06586 213 PRO I O 1
ATOM 1598 N N . LYS A 1 221 ? -7.19547 -23.83682 -68.35130 1.000 49.47897 214 LYS I N 1
ATOM 1599 C CA . LYS A 1 221 ? -6.50205 -23.46609 -69.58655 1.000 52.12824 214 LYS I CA 1
ATOM 1600 C C . LYS A 1 221 ? -6.77765 -24.44510 -70.73603 1.000 55.05956 214 LYS I C 1
ATOM 1601 O O . LYS A 1 221 ? -7.27532 -24.04084 -71.79967 1.000 55.08832 214 LYS I O 1
ATOM 1603 N N . SER A 1 222 ? -6.42374 -25.72522 -70.56218 1.000 55.00713 215 SER I N 1
ATOM 1604 C CA . SER A 1 222 ? -6.71793 -26.75644 -71.57286 1.000 55.02936 215 SER I CA 1
ATOM 1605 C C . SER A 1 222 ? -6.28296 -28.12100 -71.06014 1.000 55.86082 215 SER I C 1
ATOM 1606 O O . SER A 1 222 ? -6.29554 -29.09941 -71.81238 1.000 58.26637 215 SER I O 1
ATOM 1609 N N . GLU B 2 1 ? 14.81427 15.90987 -31.34026 1.000 41.47708 1 GLU M N 1
ATOM 1610 C CA . GLU B 2 1 ? 13.49852 15.38453 -30.99098 1.000 40.83627 1 GLU M CA 1
ATOM 1611 C C . GLU B 2 1 ? 13.56137 14.27809 -29.94490 1.000 40.22861 1 GLU M C 1
ATOM 1612 O O . GLU B 2 1 ? 14.59837 13.63155 -29.74187 1.000 39.89192 1 GLU M O 1
ATOM 1618 N N . ILE B 2 2 ? 12.43753 14.07887 -29.26432 1.000 40.56042 2 ILE M N 1
ATOM 1619 C CA . ILE B 2 2 ? 12.29444 12.95162 -28.35384 1.000 39.26015 2 ILE M CA 1
ATOM 1620 C C . ILE B 2 2 ? 12.02924 11.72692 -29.21207 1.000 37.94626 2 ILE M C 1
ATOM 1621 O O . ILE B 2 2 ? 11.07551 11.70717 -29.99225 1.000 38.07987 2 ILE M O 1
ATOM 1626 N N . VAL B 2 3 ? 12.89027 10.72338 -29.10182 1.000 37.35830 3 VAL M N 1
ATOM 1627 C CA . VAL B 2 3 ? 12.75793 9.48868 -29.86686 1.000 37.05032 3 VAL M CA 1
ATOM 1628 C C . VAL B 2 3 ? 12.10947 8.44600 -28.96569 1.000 37.77451 3 VAL M C 1
ATOM 1629 O O . VAL B 2 3 ? 12.54092 8.25211 -27.82085 1.000 37.36650 3 VAL M O 1
ATOM 1633 N N . LEU B 2 4 ? 11.04578 7.80845 -29.45998 1.000 37.29464 4 LEU M N 1
ATOM 1634 C CA . LEU B 2 4 ? 10.36830 6.73641 -28.74539 1.000 36.82103 4 LEU M CA 1
ATOM 1635 C C . LEU B 2 4 ? 10.77272 5.42982 -29.39868 1.000 36.57385 4 LEU M C 1
ATOM 1636 O O . LEU B 2 4 ? 10.71785 5.30691 -30.62693 1.000 36.65759 4 LEU M O 1
ATOM 1641 N N . THR B 2 5 ? 11.20050 4.47073 -28.58388 1.000 36.52897 5 THR M N 1
ATOM 1642 C CA . THR B 2 5 ? 11.61118 3.15419 -29.05908 1.000 36.48190 5 THR M CA 1
ATOM 1643 C C . THR B 2 5 ? 10.67973 2.11379 -28.45129 1.000 36.79859 5 THR M C 1
ATOM 1644 O O . THR B 2 5 ? 10.70460 1.87733 -27.23772 1.000 37.76708 5 THR M O 1
ATOM 1648 N N . GLN B 2 6 ? 9.87752 1.48173 -29.29142 1.000 35.97019 6 GLN M N 1
ATOM 1649 C CA . GLN B 2 6 ? 8.97077 0.44539 -28.83790 1.000 36.18430 6 GLN M CA 1
ATOM 1650 C C . GLN B 2 6 ? 9.62480 -0.91215 -28.98003 1.000 36.48238 6 GLN M C 1
ATOM 1651 O O . GLN B 2 6 ? 10.52750 -1.10778 -29.79322 1.000 36.12318 6 GLN M O 1
ATOM 1657 N N . SER B 2 7 ? 9.17793 -1.84858 -28.15881 1.000 36.03665 7 SER M N 1
ATOM 1658 C CA . SER B 2 7 ? 9.64571 -3.20904 -28.31049 1.000 36.28425 7 SER M CA 1
ATOM 1659 C C . SER B 2 7 ? 8.57386 -4.11367 -27.74218 1.000 36.61301 7 SER M C 1
ATOM 1660 O O . SER B 2 7 ? 7.81567 -3.68771 -26.86123 1.000 36.23188 7 SER M O 1
ATOM 1663 N N . PRO B 2 8 ? 8.45659 -5.35150 -28.23565 1.000 36.03734 8 PRO M N 1
ATOM 1664 C CA . PRO B 2 8 ? 9.16364 -5.88555 -29.40593 1.000 36.65473 8 PRO M CA 1
ATOM 1665 C C . PRO B 2 8 ? 8.56734 -5.37372 -30.72797 1.000 36.03251 8 PRO M C 1
ATOM 1666 O O . PRO B 2 8 ? 7.58612 -4.62110 -30.70540 1.000 34.90756 8 PRO M O 1
ATOM 1670 N N . ALA B 2 9 ? 9.15365 -5.76189 -31.86253 1.000 35.40899 9 ALA M N 1
ATOM 1671 C CA . ALA B 2 9 ? 8.54500 -5.41573 -33.14480 1.000 35.41391 9 ALA M CA 1
ATOM 1672 C C . ALA B 2 9 ? 7.22686 -6.15518 -33.31880 1.000 35.17798 9 ALA M C 1
ATOM 1673 O O . ALA B 2 9 ? 6.21189 -5.56970 -33.71216 1.000 35.22932 9 ALA M O 1
ATOM 1675 N N . THR B 2 10 ? 7.22937 -7.44859 -33.02886 1.000 34.77065 10 THR M N 1
ATOM 1676 C CA . THR B 2 10 ? 6.06122 -8.29059 -33.18200 1.000 34.64834 10 THR M CA 1
ATOM 1677 C C . THR B 2 10 ? 5.89613 -9.11623 -31.92196 1.000 34.75203 10 THR M C 1
ATOM 1678 O O . THR B 2 10 ? 6.86115 -9.69434 -31.41268 1.000 34.68983 10 THR M O 1
ATOM 1682 N N . LEU B 2 11 ? 4.66568 -9.22413 -31.46288 1.000 32.41900 11 LEU M N 1
ATOM 1683 C CA . LEU B 2 11 ? 4.35176 -10.06322 -30.32782 1.000 33.89015 11 LEU M CA 1
ATOM 1684 C C . LEU B 2 11 ? 3.35864 -11.10886 -30.81161 1.000 34.51783 11 LEU M C 1
ATOM 1685 O O . LEU B 2 11 ? 2.28378 -10.75832 -31.31034 1.000 35.05635 11 LEU M O 1
ATOM 1690 N N . SER B 2 12 ? 3.71221 -12.38624 -30.68664 1.000 33.53090 12 SER M N 1
ATOM 1691 C CA . SER B 2 12 ? 2.88315 -13.46351 -31.22284 1.000 34.28376 12 SER M CA 1
ATOM 1692 C C . SER B 2 12 ? 2.25632 -14.24094 -30.07031 1.000 33.72521 12 SER M C 1
ATOM 1693 O O . SER B 2 12 ? 2.93572 -15.03344 -29.41953 1.000 35.38950 12 SER M O 1
ATOM 1696 N N . LEU B 2 13 ? 0.95336 -14.06728 -29.85447 1.000 33.31947 13 LEU M N 1
ATOM 1697 C CA . LEU B 2 13 ? 0.29236 -14.62957 -28.68628 1.000 34.76235 13 LEU M CA 1
ATOM 1698 C C . LEU B 2 13 ? -1.08986 -15.14042 -29.06184 1.000 34.56484 13 LEU M C 1
ATOM 1699 O O . LEU B 2 13 ? -1.61257 -14.85370 -30.13757 1.000 35.62184 13 LEU M O 1
ATOM 1704 N N . SER B 2 14 ? -1.68580 -15.91058 -28.17564 1.000 33.98958 14 SER M N 1
ATOM 1705 C CA . SER B 2 14 ? -3.03867 -16.36431 -28.42915 1.000 36.11083 14 SER M CA 1
ATOM 1706 C C . SER B 2 14 ? -4.00903 -15.73193 -27.43442 1.000 36.54858 14 SER M C 1
ATOM 1707 O O . SER B 2 14 ? -3.59947 -15.23560 -26.37898 1.000 37.04533 14 SER M O 1
ATOM 1710 N N . PRO B 2 15 ? -5.30591 -15.73079 -27.73655 1.000 36.29565 15 PRO M N 1
ATOM 1711 C CA . PRO B 2 15 ? -6.28085 -15.17354 -26.78584 1.000 36.02443 15 PRO M CA 1
ATOM 1712 C C . PRO B 2 15 ? -6.15792 -15.80446 -25.40448 1.000 35.95864 15 PRO M C 1
ATOM 1713 O O . PRO B 2 15 ? -5.82972 -16.98140 -25.25499 1.000 35.59911 15 PRO M O 1
ATOM 1717 N N . GLY B 2 16 ? -6.34865 -14.98437 -24.38105 1.000 36.95359 16 GLY M N 1
ATOM 1718 C CA . GLY B 2 16 ? -6.23497 -15.45087 -23.02613 1.000 36.57934 16 GLY M CA 1
ATOM 1719 C C . GLY B 2 16 ? -4.86723 -15.27345 -22.41145 1.000 37.21766 16 GLY M C 1
ATOM 1720 O O . GLY B 2 16 ? -4.72817 -15.47387 -21.20047 1.000 38.81477 16 GLY M O 1
ATOM 1721 N N . GLU B 2 17 ? -3.84264 -15.00028 -23.21697 1.000 36.50479 17 GLU M N 1
ATOM 1722 C CA . GLU B 2 17 ? -2.49558 -14.77045 -22.71096 1.000 37.28820 17 GLU M CA 1
ATOM 1723 C C . GLU B 2 17 ? -2.33096 -13.29744 -22.35678 1.000 36.90208 17 GLU M C 1
ATOM 1724 O O . GLU B 2 17 ? -3.12372 -12.44268 -22.76230 1.000 36.49414 17 GLU M O 1
ATOM 1730 N N . ARG B 2 18 ? -1.30030 -13.00945 -21.58227 1.000 35.94825 18 ARG M N 1
ATOM 1731 C CA . ARG B 2 18 ? -0.98881 -11.64161 -21.21030 1.000 36.74346 18 ARG M CA 1
ATOM 1732 C C . ARG B 2 18 ? -0.01201 -11.07774 -22.22639 1.000 36.05255 18 ARG M C 1
ATOM 1733 O O . ARG B 2 18 ? 0.80440 -11.81578 -22.78234 1.000 36.18021 18 ARG M O 1
ATOM 1741 N N . ALA B 2 19 ? -0.16121 -9.78821 -22.52545 1.000 35.52009 19 ALA M N 1
ATOM 1742 C CA . ALA B 2 19 ? 0.68476 -9.08359 -23.47965 1.000 35.78327 19 ALA M CA 1
ATOM 1743 C C . ALA B 2 19 ? 1.29945 -7.85084 -22.82359 1.000 34.81753 19 ALA M C 1
ATOM 1744 O O . ALA B 2 19 ? 0.57871 -7.00519 -22.28922 1.000 34.01422 19 ALA M O 1
ATOM 1746 N N . THR B 2 20 ? 2.61913 -7.72163 -22.91590 1.000 34.81281 20 THR M N 1
ATOM 1747 C CA . THR B 2 20 ? 3.34173 -6.57863 -22.36895 1.000 35.15309 20 THR M CA 1
ATOM 1748 C C . THR B 2 20 ? 4.07124 -5.87567 -23.49732 1.000 34.89337 20 THR M C 1
ATOM 1749 O O . THR B 2 20 ? 4.87611 -6.49878 -24.19856 1.000 36.20822 20 THR M O 1
ATOM 1753 N N . LEU B 2 21 ? 3.80125 -4.58342 -23.67069 1.000 35.57617 21 LEU M N 1
ATOM 1754 C CA . LEU B 2 21 ? 4.41708 -3.79420 -24.73493 1.000 35.16317 21 LEU M CA 1
ATOM 1755 C C . LEU B 2 21 ? 5.23162 -2.65878 -24.13754 1.000 35.21795 21 LEU M C 1
ATOM 1756 O O . LEU B 2 21 ? 4.81016 -2.02108 -23.17256 1.000 35.63903 21 LEU M O 1
ATOM 1761 N N . SER B 2 22 ? 6.38507 -2.37664 -24.71709 1.000 36.31088 22 SER M N 1
ATOM 1762 C CA . SER B 2 22 ? 7.27145 -1.38405 -24.13258 1.000 36.22392 22 SER M CA 1
ATOM 1763 C C . SER B 2 22 ? 7.45273 -0.18844 -25.05303 1.000 36.39299 22 SER M C 1
ATOM 1764 O O . SER B 2 22 ? 7.47270 -0.31749 -26.28188 1.000 35.69978 22 SER M O 1
ATOM 1767 N N . CYS B 2 23 ? 7.55623 0.97910 -24.43450 1.000 36.70686 23 CYS M N 1
ATOM 1768 C CA . CYS B 2 23 ? 7.86138 2.21320 -25.13948 1.000 37.41706 23 CYS M CA 1
ATOM 1769 C C . CYS B 2 23 ? 8.82785 2.98816 -24.26259 1.000 38.58743 23 CYS M C 1
ATOM 1770 O O . CYS B 2 23 ? 8.44258 3.42159 -23.17210 1.000 37.87547 23 CYS M O 1
ATOM 1773 N N . ARG B 2 24 ? 10.07077 3.14766 -24.72068 1.000 37.86500 24 ARG M N 1
ATOM 1774 C CA . ARG B 2 24 ? 11.09322 3.87932 -23.98264 1.000 38.64712 24 ARG M CA 1
ATOM 1775 C C . ARG B 2 24 ? 11.40862 5.18685 -24.69940 1.000 38.26750 24 ARG M C 1
ATOM 1776 O O . ARG B 2 24 ? 11.69369 5.18777 -25.90283 1.000 37.86168 24 ARG M O 1
ATOM 1784 N N . ALA B 2 25 ? 11.39364 6.29325 -23.95343 1.000 38.17275 25 ALA M N 1
ATOM 1785 C CA . ALA B 2 25 ? 11.66511 7.61212 -24.51271 1.000 37.69974 25 ALA M CA 1
ATOM 1786 C C . ALA B 2 25 ? 13.11922 8.01961 -24.27229 1.000 38.49866 25 ALA M C 1
ATOM 1787 O O . ALA B 2 25 ? 13.71368 7.68742 -23.23790 1.000 38.30934 25 ALA M O 1
ATOM 1789 N N . SER B 2 26 ? 13.68953 8.73603 -25.25224 1.000 38.92001 26 SER M N 1
ATOM 1790 C CA . SER B 2 26 ? 15.09054 9.16510 -25.23337 1.000 39.75570 26 SER M CA 1
ATOM 1791 C C . SER B 2 26 ? 15.39484 10.22921 -24.17572 1.000 40.04437 26 SER M C 1
ATOM 1792 O O . SER B 2 26 ? 16.57042 10.47005 -23.89460 1.000 39.32481 26 SER M O 1
ATOM 1795 N N . GLN B 2 27 ? 14.37965 10.87036 -23.59706 1.000 40.39876 27 GLN M N 1
ATOM 1796 C CA . GLN B 2 27 ? 14.56400 11.78984 -22.48269 1.000 40.64707 27 GLN M CA 1
ATOM 1797 C C . GLN B 2 27 ? 13.24309 11.90376 -21.72336 1.000 42.11997 27 GLN M C 1
ATOM 1798 O O . GLN B 2 27 ? 12.16965 11.58361 -22.25486 1.000 41.21547 27 GLN M O 1
ATOM 1804 N N . SER B 2 28 ? 13.32970 12.36442 -20.47125 1.000 40.84433 28 SER M N 1
ATOM 1805 C CA . SER B 2 28 ? 12.17292 12.30056 -19.58177 1.000 41.01796 28 SER M CA 1
ATOM 1806 C C . SER B 2 28 ? 10.99318 13.08140 -20.13852 1.000 41.58181 28 SER M C 1
ATOM 1807 O O . SER B 2 28 ? 11.12692 14.25689 -20.50333 1.000 42.79673 28 SER M O 1
ATOM 1810 N N . ILE B 2 29 ? 9.83279 12.42443 -20.19131 1.000 40.71361 29 ILE M N 1
ATOM 1811 C CA . ILE B 2 29 ? 8.59476 13.05034 -20.63609 1.000 40.83898 29 ILE M CA 1
ATOM 1812 C C . ILE B 2 29 ? 7.54727 13.06212 -19.52494 1.000 40.16040 29 ILE M C 1
ATOM 1813 O O . ILE B 2 29 ? 6.35541 13.28886 -19.78518 1.000 39.32566 29 ILE M O 1
ATOM 1818 N N . SER B 2 30 ? 7.98457 12.85426 -18.28587 1.000 39.32445 30 SER M N 1
ATOM 1819 C CA . SER B 2 30 ? 7.08233 12.76919 -17.14359 1.000 39.79405 30 SER M CA 1
ATOM 1820 C C . SER B 2 30 ? 6.08743 11.64885 -17.44616 1.000 40.33281 30 SER M C 1
ATOM 1821 O O . SER B 2 30 ? 6.52448 10.51857 -17.73657 1.000 39.55183 30 SER M O 1
ATOM 1824 N N . SER B 2 31 ? 4.77829 11.89801 -17.38676 1.000 38.98673 31 SER M N 1
ATOM 1825 C CA . SER B 2 31 ? 3.77538 10.88479 -17.67940 1.000 39.19532 31 SER M CA 1
ATOM 1826 C C . SER B 2 31 ? 3.04566 11.13928 -19.00365 1.000 39.60081 31 SER M C 1
ATOM 1827 O O . SER B 2 31 ? 2.01714 10.49811 -19.25856 1.000 38.79712 31 SER M O 1
ATOM 1830 N N . TYR B 2 32 ? 3.54595 12.06126 -19.84030 1.000 38.65740 32 TYR M N 1
ATOM 1831 C CA . TYR B 2 32 ? 2.84298 12.53692 -21.03527 1.000 38.07971 32 TYR M CA 1
ATOM 1832 C C . TYR B 2 32 ? 3.07669 11.61161 -22.23239 1.000 38.35605 32 TYR M C 1
ATOM 1833 O O . TYR B 2 32 ? 3.59509 11.99696 -23.28200 1.000 37.83275 32 TYR M O 1
ATOM 1842 N N . LEU B 2 33 ? 2.62617 10.37253 -22.05889 1.000 37.43786 33 LEU M N 1
ATOM 1843 C CA . LEU B 2 33 ? 2.65176 9.34279 -23.08366 1.000 36.95018 33 LEU M CA 1
ATOM 1844 C C . LEU B 2 33 ? 1.23349 8.84344 -23.34679 1.000 37.64704 33 LEU M C 1
ATOM 1845 O O . LEU B 2 33 ? 0.42291 8.73039 -22.41959 1.000 37.19500 33 LEU M O 1
ATOM 1850 N N . ALA B 2 34 ? 0.92712 8.56825 -24.61605 1.000 36.56603 34 ALA M N 1
ATOM 1851 C CA . ALA B 2 34 ? -0.35236 7.99375 -24.99918 1.000 35.73397 34 ALA M CA 1
ATOM 1852 C C . ALA B 2 34 ? -0.13515 6.76381 -25.86913 1.000 36.04564 34 ALA M C 1
ATOM 1853 O O . ALA B 2 34 ? 0.83466 6.68080 -26.62737 1.000 34.93191 34 ALA M O 1
ATOM 1855 N N . TRP B 2 35 ? -1.06762 5.81778 -25.76877 1.000 35.74704 35 TRP M N 1
ATOM 1856 C CA . TRP B 2 35 ? -1.03487 4.58471 -26.54066 1.000 35.30334 35 TRP M CA 1
ATOM 1857 C C . TRP B 2 35 ? -2.24605 4.53723 -27.45732 1.000 33.84342 35 TRP M C 1
ATOM 1858 O O . TRP B 2 35 ? -3.36623 4.80204 -27.01454 1.000 34.85356 35 TRP M O 1
ATOM 1869 N N . TYR B 2 36 ? -2.00963 4.20377 -28.72889 1.000 33.97885 36 TYR M N 1
ATOM 1870 C CA . TYR B 2 36 ? -3.03584 4.04416 -29.75263 1.000 34.35255 36 TYR M CA 1
ATOM 1871 C C . TYR B 2 36 ? -2.99936 2.63025 -30.32346 1.000 34.83381 36 TYR M C 1
ATOM 1872 O O . TYR B 2 36 ? -1.94315 1.98176 -30.35457 1.000 34.13027 36 TYR M O 1
ATOM 1881 N N . GLN B 2 37 ? -4.17454 2.16472 -30.75674 1.000 33.87260 37 GLN M N 1
ATOM 1882 C CA . GLN B 2 37 ? -4.37663 0.89100 -31.43851 1.000 34.04168 37 GLN M CA 1
ATOM 1883 C C . GLN B 2 37 ? -4.84234 1.14356 -32.87004 1.000 34.45658 37 GLN M C 1
ATOM 1884 O O . GLN B 2 37 ? -5.73776 1.95498 -33.09393 1.000 35.19917 37 GLN M O 1
ATOM 1890 N N . GLN B 2 38 ? -4.28584 0.42117 -33.83681 1.000 33.12897 38 GLN M N 1
ATOM 1891 C CA . GLN B 2 38 ? -4.67661 0.59743 -35.22858 1.000 34.45110 38 GLN M CA 1
ATOM 1892 C C . GLN B 2 38 ? -4.89908 -0.75274 -35.90258 1.000 35.18109 38 GLN M C 1
ATOM 1893 O O . GLN B 2 38 ? -4.00374 -1.60578 -35.90797 1.000 34.36475 38 GLN M O 1
ATOM 1899 N N . LYS B 2 39 ? -6.07423 -0.93987 -36.47816 1.000 34.59773 39 LYS M N 1
ATOM 1900 C CA . LYS B 2 39 ? -6.33283 -2.13925 -37.25705 1.000 35.80585 39 LYS M CA 1
ATOM 1901 C C . LYS B 2 39 ? -6.23492 -1.83814 -38.74164 1.000 36.35137 39 LYS M C 1
ATOM 1902 O O . LYS B 2 39 ? -6.29664 -0.67774 -39.15113 1.000 35.82870 39 LYS M O 1
ATOM 1908 N N . PRO B 2 40 ? -6.04803 -2.85806 -39.58014 1.000 37.09519 40 PRO M N 1
ATOM 1909 C CA . PRO B 2 40 ? -5.84871 -2.59487 -41.01109 1.000 37.05301 40 PRO M CA 1
ATOM 1910 C C . PRO B 2 40 ? -7.06160 -1.89760 -41.60149 1.000 36.83153 40 PRO M C 1
ATOM 1911 O O . PRO B 2 40 ? -8.20908 -2.26537 -41.33839 1.000 37.62978 40 PRO M O 1
ATOM 1915 N N . GLY B 2 41 ? -6.79466 -0.84987 -42.36347 1.000 37.66046 41 GLY M N 1
ATOM 1916 C CA . GLY B 2 41 ? -7.82738 -0.05370 -42.97086 1.000 36.34534 41 GLY M CA 1
ATOM 1917 C C . GLY B 2 41 ? -8.48898 0.95190 -42.06504 1.000 37.49289 41 GLY M C 1
ATOM 1918 O O . GLY B 2 41 ? -9.43039 1.61833 -42.50484 1.000 38.83823 41 GLY M O 1
ATOM 1919 N N . GLN B 2 42 ? -8.04381 1.10563 -40.82229 1.000 37.08461 42 GLN M N 1
ATOM 1920 C CA . GLN B 2 42 ? -8.70470 2.05359 -39.93327 1.000 38.36960 42 GLN M CA 1
ATOM 1921 C C . GLN B 2 42 ? -7.70771 3.08555 -39.41309 1.000 37.80406 42 GLN M C 1
ATOM 1922 O O . GLN B 2 42 ? -6.49160 2.87441 -39.41909 1.000 37.33217 42 GLN M O 1
ATOM 1928 N N . ALA B 2 43 ? -8.25006 4.21692 -38.97233 1.000 37.28882 43 ALA M N 1
ATOM 1929 C CA . ALA B 2 43 ? -7.46404 5.19648 -38.25677 1.000 35.94892 43 ALA M CA 1
ATOM 1930 C C . ALA B 2 43 ? -7.04442 4.62957 -36.90683 1.000 35.46524 43 ALA M C 1
ATOM 1931 O O . ALA B 2 43 ? -7.70803 3.74339 -36.36761 1.000 37.32734 43 ALA M O 1
ATOM 1933 N N . PRO B 2 44 ? -5.93190 5.09742 -36.35141 1.000 35.44067 44 PRO M N 1
ATOM 1934 C CA . PRO B 2 44 ? -5.61611 4.76691 -34.95557 1.000 35.70881 44 PRO M CA 1
ATOM 1935 C C . PRO B 2 44 ? -6.73498 5.15952 -33.99183 1.000 35.56623 44 PRO M C 1
ATOM 1936 O O . PRO B 2 44 ? -7.53168 6.06263 -34.25476 1.000 34.80920 44 PRO M O 1
ATOM 1940 N N . ARG B 2 45 ? -6.78749 4.45739 -32.86010 1.000 34.63346 45 ARG M N 1
ATOM 1941 C CA . ARG B 2 45 ? -7.79146 4.68763 -31.83573 1.000 35.55548 45 ARG M CA 1
ATOM 1942 C C . ARG B 2 45 ? -7.08558 4.84853 -30.49902 1.000 35.67137 45 ARG M C 1
ATOM 1943 O O . ARG B 2 45 ? -6.29669 3.98249 -30.10516 1.000 34.09501 45 ARG M O 1
ATOM 1951 N N . LEU B 2 46 ? -7.41057 5.92679 -29.78397 1.000 36.03054 46 LEU M N 1
ATOM 1952 C CA . LEU B 2 46 ? -6.77949 6.20490 -28.49673 1.000 35.24689 46 LEU M CA 1
ATOM 1953 C C . LEU B 2 46 ? -7.18478 5.16010 -27.46152 1.000 36.13399 46 LEU M C 1
ATOM 1954 O O . LEU B 2 46 ? -8.36377 4.81614 -27.33652 1.000 36.59373 46 LEU M O 1
ATOM 1959 N N . LEU B 2 47 ? -6.19987 4.62751 -26.74409 1.000 35.74320 47 LEU M N 1
ATOM 1960 C CA . LEU B 2 47 ? -6.42842 3.66420 -25.67515 1.000 35.35414 47 LEU M CA 1
ATOM 1961 C C . LEU B 2 47 ? -6.12020 4.25406 -24.30411 1.000 35.91813 47 LEU M C 1
ATOM 1962 O O . LEU B 2 47 ? -6.95553 4.20103 -23.39538 1.000 35.79363 47 LEU M O 1
ATOM 1967 N N . ILE B 2 48 ? -4.90402 4.77646 -24.12484 1.000 35.81054 48 ILE M N 1
ATOM 1968 C CA . ILE B 2 48 ? -4.40676 5.28522 -22.85256 1.000 35.65432 48 ILE M CA 1
ATOM 1969 C C . ILE B 2 48 ? -3.81410 6.66854 -23.09929 1.000 36.52288 48 ILE M C 1
ATOM 1970 O O . ILE B 2 48 ? -3.09979 6.87690 -24.08455 1.000 35.84015 48 ILE M O 1
ATOM 1975 N N . TYR B 2 49 ? -4.09750 7.60851 -22.20486 1.000 36.47958 49 TYR M N 1
ATOM 1976 C CA . TYR B 2 49 ? -3.42576 8.89659 -22.19451 1.000 37.62636 49 TYR M CA 1
ATOM 1977 C C . TYR B 2 49 ? -2.81842 9.14588 -20.81336 1.000 38.82829 49 TYR M C 1
ATOM 1978 O O . TYR B 2 49 ? -3.22267 8.54313 -19.80336 1.000 37.56138 49 TYR M O 1
ATOM 1987 N N . ASP B 2 50 ? -1.81823 10.02943 -20.79221 1.000 38.26600 50 ASP M N 1
ATOM 1988 C CA . ASP B 2 50 ? -1.09648 10.38282 -19.57078 1.000 37.91713 50 ASP M CA 1
ATOM 1989 C C . ASP B 2 50 ? -0.58251 9.12769 -18.87268 1.000 38.32015 50 ASP M C 1
ATOM 1990 O O . ASP B 2 50 ? -0.74335 8.94126 -17.66286 1.000 39.03882 50 ASP M O 1
ATOM 1995 N N . ALA B 2 51 ? 0.02081 8.24542 -19.66711 1.000 38.15996 51 ALA M N 1
ATOM 1996 C CA . ALA B 2 51 ? 0.68769 7.03183 -19.20289 1.000 38.06955 51 ALA M CA 1
ATOM 1997 C C . ALA B 2 51 ? -0.26568 5.97526 -18.64441 1.000 36.31950 51 ALA M C 1
ATOM 1998 O O . ALA B 2 51 ? -0.05943 4.78602 -18.90385 1.000 36.07006 51 ALA M O 1
ATOM 2000 N N . SER B 2 52 ? -1.31361 6.37455 -17.91095 1.000 36.02527 52 SER M N 1
ATOM 2001 C CA . SER B 2 52 ? -2.06028 5.43362 -17.06799 1.000 36.45658 52 SER M CA 1
ATOM 2002 C C . SER B 2 52 ? -3.58444 5.48492 -17.15888 1.000 36.26000 52 SER M C 1
ATOM 2003 O O . SER B 2 52 ? -4.23572 4.63646 -16.53407 1.000 35.83634 52 SER M O 1
ATOM 2006 N N . ASN B 2 53 ? -4.17662 6.44121 -17.86757 1.000 35.74679 53 ASN M N 1
ATOM 2007 C CA . ASN B 2 53 ? -5.63168 6.60031 -17.88534 1.000 36.03856 53 ASN M CA 1
ATOM 2008 C C . ASN B 2 53 ? -6.23946 5.97801 -19.13917 1.000 36.20313 53 ASN M C 1
ATOM 2009 O O . ASN B 2 53 ? -5.89955 6.37308 -20.25943 1.000 36.34939 53 ASN M O 1
ATOM 2014 N N . ARG B 2 54 ? -7.21068 5.09118 -18.96351 1.000 35.75162 54 ARG M N 1
ATOM 2015 C CA . ARG B 2 54 ? -7.94109 4.60979 -20.12601 1.000 36.22572 54 ARG M CA 1
ATOM 2016 C C . ARG B 2 54 ? -8.83873 5.70558 -20.68662 1.000 35.83912 54 ARG M C 1
ATOM 2017 O O . ARG B 2 54 ? -9.37639 6.53014 -19.95242 1.000 36.11025 54 ARG M O 1
ATOM 2025 N N . ALA B 2 55 ? -8.94972 5.74271 -22.00483 1.000 35.91229 55 ALA M N 1
ATOM 2026 C CA . ALA B 2 55 ? -9.98441 6.54844 -22.63666 1.000 37.53903 55 ALA M CA 1
ATOM 2027 C C . ALA B 2 55 ? -11.34752 5.92558 -22.34872 1.000 37.18651 55 ALA M C 1
ATOM 2028 O O . ALA B 2 55 ? -11.44624 4.74689 -22.00251 1.000 36.74133 55 ALA M O 1
ATOM 2030 N N . THR B 2 56 ? -12.40080 6.73880 -22.45727 1.000 37.24695 56 THR M N 1
ATOM 2031 C CA . THR B 2 56 ? -13.73574 6.27260 -22.09973 1.000 37.89637 56 THR M CA 1
ATOM 2032 C C . THR B 2 56 ? -14.11051 5.05018 -22.93463 1.000 37.76045 56 THR M C 1
ATOM 2033 O O . THR B 2 56 ? -13.92263 5.02675 -24.15581 1.000 37.21659 56 THR M O 1
ATOM 2037 N N . GLY B 2 57 ? -14.60541 4.01055 -22.25945 1.000 36.95410 57 GLY M N 1
ATOM 2038 C CA . GLY B 2 57 ? -15.05637 2.81034 -22.92938 1.000 36.15873 57 GLY M CA 1
ATOM 2039 C C . GLY B 2 57 ? -13.98589 1.78107 -23.23084 1.000 35.13854 57 GLY M C 1
ATOM 2040 O O . GLY B 2 57 ? -14.32668 0.64827 -23.59093 1.000 33.06345 57 GLY M O 1
ATOM 2041 N N . ILE B 2 58 ? -12.71528 2.13851 -23.11347 1.000 35.30454 58 ILE M N 1
ATOM 2042 C CA . ILE B 2 58 ? -11.63422 1.16641 -23.30588 1.000 34.16479 58 ILE M CA 1
ATOM 2043 C C . ILE B 2 58 ? -11.71860 0.12937 -22.19318 1.000 33.95951 58 ILE M C 1
ATOM 2044 O O . ILE B 2 58 ? -11.83468 0.50445 -21.01361 1.000 33.31750 58 ILE M O 1
ATOM 2049 N N . PRO B 2 59 ? -11.69354 -1.16480 -22.50748 1.000 34.42931 59 PRO M N 1
ATOM 2050 C CA . PRO B 2 59 ? -11.86881 -2.18721 -21.46651 1.000 34.23424 59 PRO M CA 1
ATOM 2051 C C . PRO B 2 59 ? -10.76507 -2.14718 -20.41067 1.000 33.94559 59 PRO M C 1
ATOM 2052 O O . PRO B 2 59 ? -9.64244 -1.68901 -20.64773 1.000 33.47204 59 PRO M O 1
ATOM 2056 N N . ALA B 2 60 ? -11.11136 -2.64903 -19.21967 1.000 32.71924 60 ALA M N 1
ATOM 2057 C CA . ALA B 2 60 ? -10.22378 -2.60115 -18.06478 1.000 33.40137 60 ALA M CA 1
ATOM 2058 C C . ALA B 2 60 ? -9.01248 -3.51972 -18.19743 1.000 33.64843 60 ALA M C 1
ATOM 2059 O O . ALA B 2 60 ? -8.05799 -3.37827 -17.42929 1.000 32.34580 60 ALA M O 1
ATOM 2061 N N . ARG B 2 61 ? -9.04746 -4.49619 -19.10704 1.000 33.52707 61 ARG M N 1
ATOM 2062 C CA . ARG B 2 61 ? -7.88374 -5.34992 -19.28662 1.000 33.47151 61 ARG M CA 1
ATOM 2063 C C . ARG B 2 61 ? -6.71947 -4.59690 -19.93189 1.000 33.39672 61 ARG M C 1
ATOM 2064 O O . ARG B 2 61 ? -5.62228 -5.14670 -20.03798 1.000 33.13421 61 ARG M O 1
ATOM 2072 N N . PHE B 2 62 ? -6.94501 -3.36799 -20.38010 1.000 32.42672 62 PHE M N 1
ATOM 2073 C CA . PHE B 2 62 ? -5.88124 -2.51480 -20.88424 1.000 33.84354 62 PHE M CA 1
ATOM 2074 C C . PHE B 2 62 ? -5.36329 -1.66802 -19.72951 1.000 34.02952 62 PHE M C 1
ATOM 2075 O O . PHE B 2 62 ? -6.14547 -0.97723 -19.06558 1.000 33.27063 62 PHE M O 1
ATOM 2083 N N . SER B 2 63 ? -4.06397 -1.75669 -19.45867 1.000 32.95324 63 SER M N 1
ATOM 2084 C CA . SER B 2 63 ? -3.46461 -0.99812 -18.37235 1.000 33.69965 63 SER M CA 1
ATOM 2085 C C . SER B 2 63 ? -2.15492 -0.36239 -18.82094 1.000 34.37582 63 SER M C 1
ATOM 2086 O O . SER B 2 63 ? -1.33058 -1.00216 -19.48129 1.000 33.80972 63 SER M O 1
ATOM 2089 N N . GLY B 2 64 ? -1.95819 0.89169 -18.44439 1.000 34.65929 64 GLY M N 1
ATOM 2090 C CA . GLY B 2 64 ? -0.72140 1.57284 -18.75968 1.000 34.50819 64 GLY M CA 1
ATOM 2091 C C . GLY B 2 64 ? 0.03236 1.98676 -17.52295 1.000 35.47577 64 GLY M C 1
ATOM 2092 O O . GLY B 2 64 ? -0.56109 2.54951 -16.60135 1.000 36.71568 64 GLY M O 1
ATOM 2093 N N . SER B 2 65 ? 1.33294 1.73769 -17.47426 1.000 35.45264 65 SER M N 1
ATOM 2094 C CA . SER B 2 65 ? 2.13257 2.27139 -16.39138 1.000 35.98166 65 SER M CA 1
ATOM 2095 C C . SER B 2 65 ? 3.37180 2.94850 -16.94766 1.000 36.08083 65 SER M C 1
ATOM 2096 O O . SER B 2 65 ? 3.69005 2.85033 -18.13986 1.000 36.27974 65 SER M O 1
ATOM 2100 N N . GLY B 2 66 ? 4.05046 3.67032 -16.05828 1.000 36.07659 66 GLY M N 1
ATOM 2101 C CA . GLY B 2 66 ? 5.28997 4.33027 -16.39006 1.000 35.63073 66 GLY M CA 1
ATOM 2102 C C . GLY B 2 66 ? 5.33495 5.80964 -16.08702 1.000 36.10719 66 GLY M C 1
ATOM 2103 O O . GLY B 2 66 ? 4.30581 6.49501 -16.10976 1.000 36.03197 66 GLY M O 1
ATOM 2104 N N . SER B 2 67 ? 6.52914 6.30682 -15.76358 1.000 36.45852 67 SER M N 1
ATOM 2105 C CA . SER B 2 67 ? 6.74869 7.74671 -15.69424 1.000 38.19862 67 SER M CA 1
ATOM 2106 C C . SER B 2 67 ? 8.23180 8.01040 -15.82281 1.000 38.49256 67 SER M C 1
ATOM 2107 O O . SER B 2 67 ? 9.03111 7.37087 -15.13577 1.000 38.76170 67 SER M O 1
ATOM 2110 N N . GLY B 2 68 ? 8.58352 8.96289 -16.68165 1.000 39.13747 68 GLY M N 1
ATOM 2111 C CA . GLY B 2 68 ? 9.96665 9.29619 -16.95169 1.000 38.16725 68 GLY M CA 1
ATOM 2112 C C . GLY B 2 68 ? 10.33280 8.89632 -18.36125 1.000 38.37779 68 GLY M C 1
ATOM 2113 O O . GLY B 2 68 ? 9.98329 9.59252 -19.32609 1.000 37.50832 68 GLY M O 1
ATOM 2114 N N . THR B 2 69 ? 11.01293 7.75328 -18.49311 1.000 37.73631 69 THR M N 1
ATOM 2115 C CA . THR B 2 69 ? 11.42568 7.26207 -19.79809 1.000 38.67362 69 THR M CA 1
ATOM 2116 C C . THR B 2 69 ? 10.87578 5.88286 -20.16869 1.000 38.73455 69 THR M C 1
ATOM 2117 O O . THR B 2 69 ? 10.80005 5.57928 -21.36873 1.000 38.01587 69 THR M O 1
ATOM 2121 N N . ASP B 2 70 ? 10.51717 5.03750 -19.19488 1.000 38.01631 70 ASP M N 1
ATOM 2122 C CA . ASP B 2 70 ? 10.11679 3.66031 -19.45731 1.000 37.84225 70 ASP M CA 1
ATOM 2123 C C . ASP B 2 70 ? 8.62414 3.51539 -19.24737 1.000 37.82415 70 ASP M C 1
ATOM 2124 O O . ASP B 2 70 ? 8.09759 3.84977 -18.18209 1.000 37.24023 70 ASP M O 1
ATOM 2129 N N . PHE B 2 71 ? 7.93924 3.03504 -20.27170 1.000 37.69939 71 PHE M N 1
ATOM 2130 C CA . PHE B 2 71 ? 6.49966 2.89119 -20.19777 1.000 36.94854 71 PHE M CA 1
ATOM 2131 C C . PHE B 2 71 ? 6.12090 1.49928 -20.65882 1.000 36.92331 71 PHE M C 1
ATOM 2132 O O . PHE B 2 71 ? 6.83935 0.86413 -21.44337 1.000 37.07926 71 PHE M O 1
ATOM 2140 N N . THR B 2 72 ? 4.98142 1.03630 -20.15921 1.000 35.86126 72 THR M N 1
ATOM 2141 C CA . THR B 2 72 ? 4.53958 -0.32457 -20.39842 1.000 35.72538 72 THR M CA 1
ATOM 2142 C C . THR B 2 72 ? 3.04180 -0.33150 -20.62329 1.000 34.73576 72 THR M C 1
ATOM 2143 O O . THR B 2 72 ? 2.29421 0.24600 -19.83073 1.000 34.19922 72 THR M O 1
ATOM 2147 N N . LEU B 2 73 ? 2.61070 -1.02109 -21.67160 1.000 34.49427 73 LEU M N 1
ATOM 2148 C CA . LEU B 2 73 ? 1.20396 -1.32058 -21.89509 1.000 34.96589 73 LEU M CA 1
ATOM 2149 C C . LEU B 2 73 ? 0.98512 -2.81204 -21.68326 1.000 34.85644 73 LEU M C 1
ATOM 2150 O O . LEU B 2 73 ? 1.72528 -3.63915 -22.23698 1.000 34.99426 73 LEU M O 1
ATOM 2155 N N . THR B 2 74 ? -0.01772 -3.14074 -20.86736 1.000 33.97191 74 THR M N 1
ATOM 2156 C CA . THR B 2 74 ? -0.32954 -4.50849 -20.46795 1.000 34.22941 74 THR M CA 1
ATOM 2157 C C . THR B 2 74 ? -1.76756 -4.81792 -20.82490 1.000 34.57913 74 THR M C 1
ATOM 2158 O O . THR B 2 74 ? -2.68788 -4.16007 -20.32506 1.000 34.93457 74 THR M O 1
ATOM 2162 N N . ILE B 2 75 ? -1.96640 -5.85349 -21.61928 1.000 34.39382 75 ILE M N 1
ATOM 2163 C CA . ILE B 2 75 ? -3.28765 -6.41027 -21.84175 1.000 34.53215 75 ILE M CA 1
ATOM 2164 C C . ILE B 2 75 ? -3.31329 -7.73094 -21.08971 1.000 35.89569 75 ILE M C 1
ATOM 2165 O O . ILE B 2 75 ? -2.67897 -8.70868 -21.50531 1.000 36.36930 75 ILE M O 1
ATOM 2170 N N . SER B 2 76 ? -4.05833 -7.77482 -19.98562 1.000 36.43490 76 SER M N 1
ATOM 2171 C CA . SER B 2 76 ? -3.86670 -8.87054 -19.04077 1.000 37.63794 76 SER M CA 1
ATOM 2172 C C . SER B 2 76 ? -4.39175 -10.19773 -19.57673 1.000 38.53578 76 SER M C 1
ATOM 2173 O O . SER B 2 76 ? -3.84401 -11.25608 -19.23433 1.000 38.82238 76 SER M O 1
ATOM 2176 N N . SER B 2 77 ? -5.40689 -10.16279 -20.44900 1.000 37.36390 77 SER M N 1
ATOM 2177 C CA . SER B 2 77 ? -5.96714 -11.38381 -21.02820 1.000 36.89920 77 SER M CA 1
ATOM 2178 C C . SER B 2 77 ? -6.56373 -11.03160 -22.38824 1.000 37.03463 77 SER M C 1
ATOM 2179 O O . SER B 2 77 ? -7.68365 -10.51514 -22.45714 1.000 37.51657 77 SER M O 1
ATOM 2182 N N . LEU B 2 78 ? -5.84571 -11.38998 -23.45554 1.000 36.53753 78 LEU M N 1
ATOM 2183 C CA . LEU B 2 78 ? -6.17937 -10.94670 -24.80415 1.000 36.09587 78 LEU M CA 1
ATOM 2184 C C . LEU B 2 78 ? -7.51375 -11.50193 -25.28328 1.000 37.05164 78 LEU M C 1
ATOM 2185 O O . LEU B 2 78 ? -7.80835 -12.69296 -25.12983 1.000 36.27284 78 LEU M O 1
ATOM 2190 N N . GLU B 2 79 ? -8.29530 -10.64049 -25.89276 1.000 36.58181 79 GLU M N 1
ATOM 2191 C CA . GLU B 2 79 ? -9.46552 -10.98795 -26.69025 1.000 37.19211 79 GLU M CA 1
ATOM 2192 C C . GLU B 2 79 ? -9.14956 -10.94070 -28.17229 1.000 36.60435 79 GLU M C 1
ATOM 2193 O O . GLU B 2 79 ? -8.19823 -10.27556 -28.59425 1.000 36.57042 79 GLU M O 1
ATOM 2199 N N . PRO B 2 80 ? -9.93604 -11.63806 -29.00188 1.000 38.23342 80 PRO M N 1
ATOM 2200 C CA . PRO B 2 80 ? -9.70354 -11.56861 -30.45644 1.000 36.81999 80 PRO M CA 1
ATOM 2201 C C . PRO B 2 80 ? -9.74045 -10.14644 -31.00967 1.000 36.67519 80 PRO M C 1
ATOM 2202 O O . PRO B 2 80 ? -9.08006 -9.87429 -32.01944 1.000 36.31960 80 PRO M O 1
ATOM 2206 N N . GLU B 2 81 ? -10.47638 -9.23181 -30.35932 1.000 36.57837 81 GLU M N 1
ATOM 2207 C CA . GLU B 2 81 ? -10.53201 -7.82259 -30.75600 1.000 37.66225 81 GLU M CA 1
ATOM 2208 C C . GLU B 2 81 ? -9.22342 -7.05866 -30.56407 1.000 36.42836 81 GLU M C 1
ATOM 2209 O O . GLU B 2 81 ? -9.08032 -5.98937 -31.15706 1.000 35.79491 81 GLU M O 1
ATOM 2215 N N . ASP B 2 82 ? -8.27876 -7.56548 -29.76072 1.000 35.41117 82 ASP M N 1
ATOM 2216 C CA . ASP B 2 82 ? -7.09290 -6.80571 -29.35981 1.000 35.47773 82 ASP M CA 1
ATOM 2217 C C . ASP B 2 82 ? -5.92691 -6.92123 -30.32963 1.000 34.01406 82 ASP M C 1
ATOM 2218 O O . ASP B 2 82 ? -4.92416 -6.23183 -30.14329 1.000 34.59455 82 ASP M O 1
ATOM 2223 N N . PHE B 2 83 ? -6.00440 -7.79233 -31.32120 1.000 33.84998 83 PHE M N 1
ATOM 2224 C CA . PHE B 2 83 ? -4.86758 -8.03067 -32.19397 1.000 34.26453 83 PHE M CA 1
ATOM 2225 C C . PHE B 2 83 ? -4.82415 -6.96617 -33.27116 1.000 33.38339 83 PHE M C 1
ATOM 2226 O O . PHE B 2 83 ? -5.79837 -6.77828 -33.99765 1.000 32.22483 83 PHE M O 1
ATOM 2234 N N . ALA B 2 84 ? -3.70777 -6.23000 -33.30519 1.000 33.46559 84 ALA M N 1
ATOM 2235 C CA . ALA B 2 84 ? -3.55227 -5.00896 -34.07007 1.000 32.85006 84 ALA M CA 1
ATOM 2236 C C . ALA B 2 84 ? -2.15956 -4.44238 -33.85503 1.000 33.28439 84 ALA M C 1
ATOM 2237 O O . ALA B 2 84 ? -1.30212 -5.09283 -33.25126 1.000 33.04909 84 ALA M O 1
ATOM 2239 N N . VAL B 2 85 ? -1.92500 -3.23578 -34.35708 1.000 33.47357 85 VAL M N 1
ATOM 2240 C CA . VAL B 2 85 ? -0.66215 -2.52999 -34.17532 1.000 34.20888 85 VAL M CA 1
ATOM 2241 C C . VAL B 2 85 ? -0.83976 -1.47521 -33.09290 1.000 34.57836 85 VAL M C 1
ATOM 2242 O O . VAL B 2 85 ? -1.84947 -0.75883 -33.06295 1.000 34.46825 85 VAL M O 1
ATOM 2246 N N . TYR B 2 86 ? 0.13537 -1.38415 -32.19068 1.000 34.41066 86 TYR M N 1
ATOM 2247 C CA . TYR B 2 86 ? 0.08265 -0.45734 -31.07178 1.000 33.00654 86 TYR M CA 1
ATOM 2248 C C . TYR B 2 86 ? 1.21071 0.55158 -31.20061 1.000 34.99511 86 TYR M C 1
ATOM 2249 O O . TYR B 2 86 ? 2.37249 0.17324 -31.40061 1.000 34.55489 86 TYR M O 1
ATOM 2258 N N . TYR B 2 87 ? 0.85354 1.83108 -31.14333 1.000 34.84286 87 TYR M N 1
ATOM 2259 C CA . TYR B 2 87 ? 1.80551 2.92457 -31.16886 1.000 33.89363 87 TYR M CA 1
ATOM 2260 C C . TYR B 2 87 ? 1.77779 3.66354 -29.84025 1.000 35.21240 87 TYR M C 1
ATOM 2261 O O . TYR B 2 87 ? 0.71383 3.82898 -29.23247 1.000 34.98189 87 TYR M O 1
ATOM 2270 N N . CYS B 2 88 ? 2.94793 4.10623 -29.39059 1.000 35.15301 88 CYS M N 1
ATOM 2271 C CA . CYS B 2 88 ? 3.00385 5.12930 -28.36100 1.000 35.75549 88 CYS M CA 1
ATOM 2272 C C . CYS B 2 88 ? 3.23911 6.49502 -29.00494 1.000 36.05825 88 CYS M C 1
ATOM 2273 O O . CYS B 2 88 ? 3.69562 6.60726 -30.15234 1.000 36.24566 88 CYS M O 1
ATOM 2276 N N . GLN B 2 89 ? 2.86853 7.53706 -28.26184 1.000 35.67104 89 GLN M N 1
ATOM 2277 C CA . GLN B 2 89 ? 3.06531 8.91706 -28.67200 1.000 36.14331 89 GLN M CA 1
ATOM 2278 C C . GLN B 2 89 ? 3.41624 9.73747 -27.43916 1.000 37.02517 89 GLN M C 1
ATOM 2279 O O . GLN B 2 89 ? 2.85016 9.51760 -26.36433 1.000 36.65937 89 GLN M O 1
ATOM 2285 N N . GLN B 2 90 ? 4.34452 10.67893 -27.59325 1.000 36.97690 90 GLN M N 1
ATOM 2286 C CA . GLN B 2 90 ? 4.72825 11.56913 -26.51487 1.000 36.67169 90 GLN M CA 1
ATOM 2287 C C . GLN B 2 90 ? 4.15659 12.94581 -26.79113 1.000 38.04689 90 GLN M C 1
ATOM 2288 O O . GLN B 2 90 ? 4.08079 13.37809 -27.94267 1.000 37.32048 90 GLN M O 1
ATOM 2294 N N . ARG B 2 91 ? 3.74367 13.62089 -25.73110 1.000 37.39873 91 ARG M N 1
ATOM 2295 C CA . ARG B 2 91 ? 3.23800 14.97759 -25.81825 1.000 38.12609 91 ARG M CA 1
ATOM 2296 C C . ARG B 2 91 ? 3.88164 15.82924 -24.73648 1.000 38.88497 91 ARG M C 1
ATOM 2297 O O . ARG B 2 91 ? 3.23570 16.66298 -24.09610 1.000 37.81254 91 ARG M O 1
ATOM 2305 N N . SER B 2 92 ? 5.18211 15.60044 -24.50858 1.000 38.78448 92 SER M N 1
ATOM 2306 C CA . SER B 2 92 ? 5.95313 16.48801 -23.64857 1.000 39.08701 92 SER M CA 1
ATOM 2307 C C . SER B 2 92 ? 6.29392 17.77736 -24.37055 1.000 38.47974 92 SER M C 1
ATOM 2308 O O . SER B 2 92 ? 6.01738 18.87357 -23.87304 1.000 38.36122 92 SER M O 1
ATOM 2311 N N . ASN B 2 93 ? 6.86438 17.65693 -25.56046 1.000 37.89377 93 ASN M N 1
ATOM 2312 C CA . ASN B 2 93 ? 7.40205 18.80487 -26.26681 1.000 38.52768 93 ASN M CA 1
ATOM 2313 C C . ASN B 2 93 ? 7.26790 18.56445 -27.76212 1.000 39.00868 93 ASN M C 1
ATOM 2314 O O . ASN B 2 93 ? 7.32663 17.42116 -28.22720 1.000 39.38687 93 ASN M O 1
ATOM 2319 N N . TRP B 2 94 ? 7.14619 19.65257 -28.51617 1.000 38.50828 94 TRP M N 1
ATOM 2320 C CA . TRP B 2 94 ? 7.14932 19.54618 -29.96572 1.000 39.10641 94 TRP M CA 1
ATOM 2321 C C . TRP B 2 94 ? 8.57432 19.27008 -30.47819 1.000 39.61090 94 TRP M C 1
ATOM 2322 O O . TRP B 2 94 ? 9.55964 19.72109 -29.88129 1.000 39.48367 94 TRP M O 1
ATOM 2333 N N . PRO B 2 95 ? 8.71674 18.50475 -31.57726 1.000 38.56135 95 PRO M N 1
ATOM 2334 C CA . PRO B 2 95 ? 7.63290 17.85224 -32.32159 1.000 38.52171 95 PRO M CA 1
ATOM 2335 C C . PRO B 2 95 ? 7.08877 16.62246 -31.62691 1.000 38.27303 95 PRO M C 1
ATOM 2336 O O . PRO B 2 95 ? 7.85794 15.85534 -31.03544 1.000 37.42573 95 PRO M O 1
ATOM 2340 N N . LEU B 2 96 ? 5.77375 16.43372 -31.70860 1.000 38.29118 96 LEU M N 1
ATOM 2341 C CA . LEU B 2 96 ? 5.18664 15.20673 -31.19198 1.000 38.31763 96 LEU M CA 1
ATOM 2342 C C . LEU B 2 96 ? 5.69799 14.03969 -32.01950 1.000 38.87994 96 LEU M C 1
ATOM 2343 O O . LEU B 2 96 ? 5.80240 14.13194 -33.24263 1.000 39.39106 96 LEU M O 1
ATOM 2348 N N . THR B 2 97 ? 6.07417 12.95463 -31.34955 1.000 38.55951 97 THR M N 1
ATOM 2349 C CA . THR B 2 97 ? 6.69350 11.82284 -32.02215 1.000 37.31143 97 THR M CA 1
ATOM 2350 C C . THR B 2 97 ? 5.98182 10.55273 -31.59160 1.000 36.73544 97 THR M C 1
ATOM 2351 O O . THR B 2 97 ? 5.31840 10.51998 -30.54761 1.000 37.26811 97 THR M O 1
ATOM 2355 N N . PHE B 2 98 ? 6.08616 9.52569 -32.43993 1.000 36.41007 98 PHE M N 1
ATOM 2356 C CA . PHE B 2 98 ? 5.51708 8.20292 -32.20517 1.000 35.92146 98 PHE M CA 1
ATOM 2357 C C . PHE B 2 98 ? 6.63070 7.17496 -32.16861 1.000 36.91448 98 PHE M C 1
ATOM 2358 O O . PHE B 2 98 ? 7.66650 7.32981 -32.83406 1.000 36.93073 98 PHE M O 1
ATOM 2366 N N . GLY B 2 99 ? 6.39677 6.10093 -31.42767 1.000 36.89675 99 GLY M N 1
ATOM 2367 C CA . GLY B 2 99 ? 7.20273 4.91386 -31.60529 1.000 36.00238 99 GLY M CA 1
ATOM 2368 C C . GLY B 2 99 ? 6.98630 4.30832 -32.98502 1.000 36.47694 99 GLY M C 1
ATOM 2369 O O . GLY B 2 99 ? 6.08349 4.68921 -33.73732 1.000 36.26848 99 GLY M O 1
ATOM 2370 N N . GLN B 2 100 ? 7.84879 3.34736 -33.33235 1.000 36.19967 100 GLN M N 1
ATOM 2371 C CA . GLN B 2 100 ? 7.70846 2.71682 -34.63460 1.000 36.92851 100 GLN M CA 1
ATOM 2372 C C . GLN B 2 100 ? 6.52478 1.76616 -34.68715 1.000 37.10981 100 GLN M C 1
ATOM 2373 O O . GLN B 2 100 ? 6.12787 1.36373 -35.78414 1.000 36.70246 100 GLN M O 1
ATOM 2379 N N . GLY B 2 101 ? 5.95064 1.40086 -33.54432 1.000 36.77056 101 GLY M N 1
ATOM 2380 C CA . GLY B 2 101 ? 4.85766 0.45466 -33.56162 1.000 35.01286 101 GLY M CA 1
ATOM 2381 C C . GLY B 2 101 ? 5.26459 -0.95823 -33.20210 1.000 35.61717 101 GLY M C 1
ATOM 2382 O O . GLY B 2 101 ? 6.31332 -1.46461 -33.62064 1.000 36.22339 101 GLY M O 1
ATOM 2383 N N . THR B 2 102 ? 4.40453 -1.60627 -32.42748 1.000 36.02592 102 THR M N 1
ATOM 2384 C CA . THR B 2 102 ? 4.48781 -3.02203 -32.12365 1.000 34.30926 102 THR M CA 1
ATOM 2385 C C . THR B 2 102 ? 3.29083 -3.71681 -32.74973 1.000 35.05752 102 THR M C 1
ATOM 2386 O O . THR B 2 102 ? 2.14693 -3.30223 -32.54451 1.000 33.65787 102 THR M O 1
ATOM 2390 N N . ASN B 2 103 ? 3.55446 -4.76363 -33.51396 1.000 36.17355 103 ASN M N 1
ATOM 2391 C CA . ASN B 2 103 ? 2.49538 -5.57768 -34.08728 1.000 34.87155 103 ASN M CA 1
ATOM 2392 C C . ASN B 2 103 ? 2.18086 -6.72283 -33.13502 1.000 35.43852 103 ASN M C 1
ATOM 2393 O O . ASN B 2 103 ? 3.08706 -7.45118 -32.70862 1.000 35.25725 103 ASN M O 1
ATOM 2398 N N . LEU B 2 104 ? 0.90812 -6.83777 -32.75899 1.000 35.48772 104 LEU M N 1
ATOM 2399 C CA . LEU B 2 104 ? 0.40966 -7.89941 -31.89792 1.000 34.21728 104 LEU M CA 1
ATOM 2400 C C . LEU B 2 104 ? -0.40076 -8.85350 -32.77100 1.000 34.91970 104 LEU M C 1
ATOM 2401 O O . LEU B 2 104 ? -1.48432 -8.50904 -33.25958 1.000 34.27341 104 LEU M O 1
ATOM 2406 N N . GLU B 2 105 ? 0.14690 -10.03255 -33.00166 1.000 34.25530 105 GLU M N 1
ATOM 2407 C CA . GLU B 2 105 ? -0.41608 -10.98116 -33.94162 1.000 34.76298 105 GLU M CA 1
ATOM 2408 C C . GLU B 2 105 ? -0.80665 -12.24736 -33.18992 1.000 34.19881 105 GLU M C 1
ATOM 2409 O O . GLU B 2 105 ? -0.26584 -12.54515 -32.11930 1.000 33.99862 105 GLU M O 1
ATOM 2415 N N . ILE B 2 106 ? -1.74315 -12.99909 -33.76486 1.000 33.94408 106 ILE M N 1
ATOM 2416 C CA . ILE B 2 106 ? -2.20857 -14.24229 -33.15886 1.000 33.85747 106 ILE M CA 1
ATOM 2417 C C . ILE B 2 106 ? -1.18885 -15.33790 -33.42164 1.000 34.30456 106 ILE M C 1
ATOM 2418 O O . ILE B 2 106 ? -0.82789 -15.60061 -34.57683 1.000 33.41936 106 ILE M O 1
ATOM 2423 N N . LYS B 2 107 ? -0.75702 -16.01056 -32.35723 1.000 34.02025 107 LYS M N 1
ATOM 2424 C CA . LYS B 2 107 ? 0.07774 -17.19740 -32.50183 1.000 34.48945 107 LYS M CA 1
ATOM 2425 C C . LYS B 2 107 ? -0.82878 -18.39287 -32.77169 1.000 34.48625 107 LYS M C 1
ATOM 2426 O O . LYS B 2 107 ? -1.74269 -18.66795 -31.98976 1.000 34.65882 107 LYS M O 1
ATOM 2432 N N . ARG B 2 108 ? -0.60857 -19.06989 -33.89521 1.000 34.15070 108 ARG M N 1
ATOM 2433 C CA . ARG B 2 108 ? -1.29214 -20.30887 -34.26052 1.000 33.04445 108 ARG M CA 1
ATOM 2434 C C . ARG B 2 108 ? -0.24186 -21.38872 -34.54711 1.000 33.44029 108 ARG M C 1
ATOM 2435 O O . ARG B 2 108 ? 0.96576 -21.14300 -34.47992 1.000 33.58009 108 ARG M O 1
ATOM 2443 N N . THR B 2 109 ? -0.70333 -22.60088 -34.85394 1.000 34.09280 109 THR M N 1
ATOM 2444 C CA . THR B 2 109 ? 0.21732 -23.65185 -35.26216 1.000 33.83559 109 THR M CA 1
ATOM 2445 C C . THR B 2 109 ? 0.89671 -23.25685 -36.56179 1.000 34.53534 109 THR M C 1
ATOM 2446 O O . THR B 2 109 ? 0.34163 -22.50378 -37.37166 1.000 33.55709 109 THR M O 1
ATOM 2450 N N . VAL B 2 110 ? 2.10853 -23.77445 -36.77599 1.000 34.41169 110 VAL M N 1
ATOM 2451 C CA . VAL B 2 110 ? 2.78979 -23.44465 -38.01952 1.000 34.49110 110 VAL M CA 1
ATOM 2452 C C . VAL B 2 110 ? 2.10576 -24.19656 -39.14750 1.000 34.17305 110 VAL M C 1
ATOM 2453 O O . VAL B 2 110 ? 1.67960 -25.34638 -38.98748 1.000 35.21031 110 VAL M O 1
ATOM 2457 N N . ALA B 2 111 ? 1.89634 -23.50274 -40.25720 1.000 33.84270 111 ALA M N 1
ATOM 2458 C CA . ALA B 2 111 ? 1.30739 -24.07513 -41.45484 1.000 31.96318 111 ALA M CA 1
ATOM 2459 C C . ALA B 2 111 ? 2.24066 -23.76336 -42.60772 1.000 32.94958 111 ALA M C 1
ATOM 2460 O O . ALA B 2 111 ? 2.56485 -22.59577 -42.84564 1.000 33.19341 111 ALA M O 1
ATOM 2462 N N . ALA B 2 112 ? 2.70202 -24.79919 -43.29139 1.000 32.65647 112 ALA M N 1
ATOM 2463 C CA . ALA B 2 112 ? 3.50975 -24.59722 -44.47090 1.000 32.95677 112 ALA M CA 1
ATOM 2464 C C . ALA B 2 112 ? 2.64133 -24.02787 -45.59805 1.000 33.55508 112 ALA M C 1
ATOM 2465 O O . ALA B 2 112 ? 1.42707 -24.26667 -45.65571 1.000 33.10196 112 ALA M O 1
ATOM 2467 N N . PRO B 2 113 ? 3.22168 -23.22632 -46.47561 1.000 32.88453 113 PRO M N 1
ATOM 2468 C CA . PRO B 2 113 ? 2.41720 -22.63066 -47.54692 1.000 32.82099 113 PRO M CA 1
ATOM 2469 C C . PRO B 2 113 ? 2.06538 -23.64280 -48.62705 1.000 32.47606 113 PRO M C 1
ATOM 2470 O O . PRO B 2 113 ? 2.81768 -24.57837 -48.89825 1.000 32.48386 113 PRO M O 1
ATOM 2474 N N . SER B 2 114 ? 0.88422 -23.46631 -49.22227 1.000 32.20265 114 SER M N 1
ATOM 2475 C CA . SER B 2 114 ? 0.52712 -24.16728 -50.45344 1.000 33.30223 114 SER M CA 1
ATOM 2476 C C . SER B 2 114 ? 0.97742 -23.29022 -51.60288 1.000 32.40642 114 SER M C 1
ATOM 2477 O O . SER B 2 114 ? 0.55374 -22.13736 -51.69166 1.000 32.63043 114 SER M O 1
ATOM 2480 N N . VAL B 2 115 ? 1.77332 -23.84458 -52.50527 1.000 32.07132 115 VAL M N 1
ATOM 2481 C CA . VAL B 2 115 ? 2.40566 -23.07041 -53.56610 1.000 32.86244 115 VAL M CA 1
ATOM 2482 C C . VAL B 2 115 ? 1.75164 -23.38445 -54.90557 1.000 32.45451 115 VAL M C 1
ATOM 2483 O O . VAL B 2 115 ? 1.48695 -24.54502 -55.21278 1.000 32.39472 115 VAL M O 1
ATOM 2487 N N . PHE B 2 116 ? 1.46165 -22.34057 -55.68322 1.000 32.64359 116 PHE M N 1
ATOM 2488 C CA . PHE B 2 116 ? 0.86139 -22.44779 -57.00659 1.000 31.62943 116 PHE M CA 1
ATOM 2489 C C . PHE B 2 116 ? 1.57943 -21.49609 -57.94632 1.000 33.14016 116 PHE M C 1
ATOM 2490 O O . PHE B 2 116 ? 1.82084 -20.33835 -57.58522 1.000 34.11696 116 PHE M O 1
ATOM 2498 N N . ILE B 2 117 ? 1.89925 -21.95346 -59.15713 1.000 33.54593 117 ILE M N 1
ATOM 2499 C CA . ILE B 2 117 ? 2.53337 -21.09556 -60.15881 1.000 33.96056 117 ILE M CA 1
ATOM 2500 C C . ILE B 2 117 ? 1.56151 -20.86411 -61.32238 1.000 34.58615 117 ILE M C 1
ATOM 2501 O O . ILE B 2 117 ? 0.85468 -21.78002 -61.75730 1.000 34.23015 117 ILE M O 1
ATOM 2506 N N . PHE B 2 118 ? 1.47271 -19.61360 -61.76759 1.000 34.04517 118 PHE M N 1
ATOM 2507 C CA . PHE B 2 118 ? 0.60089 -19.20665 -62.85936 1.000 34.37206 118 PHE M CA 1
ATOM 2508 C C . PHE B 2 118 ? 1.46588 -18.60834 -63.95719 1.000 35.77852 118 PHE M C 1
ATOM 2509 O O . PHE B 2 118 ? 2.17698 -17.61927 -63.69885 1.000 34.54539 118 PHE M O 1
ATOM 2517 N N . PRO B 2 119 ? 1.49543 -19.19682 -65.15333 1.000 36.14557 119 PRO M N 1
ATOM 2518 C CA . PRO B 2 119 ? 2.19502 -18.57108 -66.29836 1.000 36.94677 119 PRO M CA 1
ATOM 2519 C C . PRO B 2 119 ? 1.45049 -17.33991 -66.79324 1.000 36.60249 119 PRO M C 1
ATOM 2520 O O . PRO B 2 119 ? 0.27120 -17.14357 -66.46534 1.000 36.23214 119 PRO M O 1
ATOM 2524 N N . PRO B 2 120 ? 2.09512 -16.48460 -67.58879 1.000 37.95879 120 PRO M N 1
ATOM 2525 C CA . PRO B 2 120 ? 1.39733 -15.29905 -68.10406 1.000 38.36695 120 PRO M CA 1
ATOM 2526 C C . PRO B 2 120 ? 0.28322 -15.69091 -69.05907 1.000 39.21320 120 PRO M C 1
ATOM 2527 O O . PRO B 2 120 ? 0.38298 -16.68315 -69.78411 1.000 38.77794 120 PRO M O 1
ATOM 2531 N N . SER B 2 121 ? -0.79248 -14.89656 -69.04781 1.000 39.38026 121 SER M N 1
ATOM 2532 C CA . SER B 2 121 ? -1.93634 -15.17209 -69.91835 1.000 41.52135 121 SER M CA 1
ATOM 2533 C C . SER B 2 121 ? -1.57096 -14.97522 -71.38843 1.000 43.04653 121 SER M C 1
ATOM 2534 O O . SER B 2 121 ? -0.68201 -14.18081 -71.73026 1.000 42.73492 121 SER M O 1
ATOM 2537 N N . ASP B 2 122 ? -2.26039 -15.73057 -72.26418 1.000 43.57076 122 ASP M N 1
ATOM 2538 C CA . ASP B 2 122 ? -2.10305 -15.51015 -73.70064 1.000 43.69747 122 ASP M CA 1
ATOM 2539 C C . ASP B 2 122 ? -2.35598 -14.05491 -74.03376 1.000 43.47275 122 ASP M C 1
ATOM 2540 O O . ASP B 2 122 ? -1.61307 -13.45560 -74.81814 1.000 44.62145 122 ASP M O 1
ATOM 2545 N N . GLU B 2 123 ? -3.37148 -13.45672 -73.38931 1.000 42.97539 123 GLU M N 1
ATOM 2546 C CA . GLU B 2 123 ? -3.72310 -12.06100 -73.64327 1.000 44.01957 123 GLU M CA 1
ATOM 2547 C C . GLU B 2 123 ? -2.61686 -11.09849 -73.21644 1.000 44.01530 123 GLU M C 1
ATOM 2548 O O . GLU B 2 123 ? -2.28506 -10.17058 -73.96063 1.000 45.45412 123 GLU M O 1
ATOM 2554 N N . GLN B 2 124 ? -2.00753 -11.29642 -72.04585 1.000 41.98814 124 GLN M N 1
ATOM 2555 C CA . GLN B 2 124 ? -0.96725 -10.34804 -71.67357 1.000 41.49926 124 GLN M CA 1
ATOM 2556 C C . GLN B 2 124 ? 0.20861 -10.40391 -72.64014 1.000 42.77838 124 GLN M C 1
ATOM 2557 O O . GLN B 2 124 ? 0.87277 -9.38555 -72.86521 1.000 42.86668 124 GLN M O 1
ATOM 2563 N N . LEU B 2 125 ? 0.46170 -11.57032 -73.23825 1.000 43.47276 125 LEU M N 1
ATOM 2564 C CA . LEU B 2 125 ? 1.58819 -11.70373 -74.16045 1.000 44.89729 125 LEU M CA 1
ATOM 2565 C C . LEU B 2 125 ? 1.37902 -10.86795 -75.41835 1.000 44.96532 125 LEU M C 1
ATOM 2566 O O . LEU B 2 125 ? 2.31949 -10.24619 -75.91701 1.000 45.97202 125 LEU M O 1
ATOM 2571 N N . LYS B 2 126 ? 0.14523 -10.80031 -75.91550 1.000 45.90357 126 LYS M N 1
ATOM 2572 C CA . LYS B 2 126 ? -0.15013 -9.91509 -77.03710 1.000 46.59901 126 LYS M CA 1
ATOM 2573 C C . LYS B 2 126 ? 0.31259 -8.48709 -76.75194 1.000 46.89419 126 LYS M C 1
ATOM 2574 O O . LYS B 2 126 ? 0.70311 -7.76550 -77.67801 1.000 47.32557 126 LYS M O 1
ATOM 2580 N N . SER B 2 127 ? 0.26853 -8.06228 -75.47917 1.000 46.41519 127 SER M N 1
ATOM 2581 C CA . SER B 2 127 ? 0.66891 -6.71058 -75.09098 1.000 45.41272 127 SER M CA 1
ATOM 2582 C C . SER B 2 127 ? 2.18404 -6.51053 -75.12356 1.000 44.82737 127 SER M C 1
ATOM 2583 O O . SER B 2 127 ? 2.64096 -5.36272 -75.12908 1.000 45.51575 127 SER M O 1
ATOM 2586 N N . GLY B 2 128 ? 2.97590 -7.58236 -75.08949 1.000 43.97732 128 GLY M N 1
ATOM 2587 C CA . GLY B 2 128 ? 4.42319 -7.45506 -75.06144 1.000 43.09887 128 GLY M CA 1
ATOM 2588 C C . GLY B 2 128 ? 5.08682 -7.62413 -73.70139 1.000 43.14738 128 GLY M C 1
ATOM 2589 O O . GLY B 2 128 ? 6.30864 -7.43781 -73.60245 1.000 43.27172 128 GLY M O 1
ATOM 2590 N N . THR B 2 129 ? 4.33513 -7.96570 -72.65180 1.000 42.13604 129 THR M N 1
ATOM 2591 C CA . THR B 2 129 ? 4.89712 -8.18746 -71.32534 1.000 40.16935 129 THR M CA 1
ATOM 2592 C C . THR B 2 129 ? 4.39453 -9.51910 -70.78453 1.000 40.36852 129 THR M C 1
ATOM 2593 O O . THR B 2 129 ? 3.28312 -9.95532 -71.09864 1.000 40.35432 129 THR M O 1
ATOM 2597 N N . ALA B 2 130 ? 5.24304 -10.18815 -70.00921 1.000 39.81093 130 ALA M N 1
ATOM 2598 C CA . ALA B 2 130 ? 4.89386 -11.44041 -69.35093 1.000 38.39802 130 ALA M CA 1
ATOM 2599 C C . ALA B 2 130 ? 5.03000 -11.26134 -67.84463 1.000 37.33229 130 ALA M C 1
ATOM 2600 O O . ALA B 2 130 ? 6.12542 -10.96986 -67.34174 1.000 35.89368 130 ALA M O 1
ATOM 2602 N N . SER B 2 131 ? 3.93681 -11.48469 -67.12601 1.000 36.54451 131 SER M N 1
ATOM 2603 C CA . SER B 2 131 ? 3.94605 -11.49858 -65.66620 1.000 35.81055 131 SER M CA 1
ATOM 2604 C C . SER B 2 131 ? 3.72477 -12.93880 -65.20828 1.000 35.97624 131 SER M C 1
ATOM 2605 O O . SER B 2 131 ? 2.66889 -13.53432 -65.47677 1.000 35.86426 131 SER M O 1
ATOM 2608 N N . VAL B 2 132 ? 4.71986 -13.49999 -64.52938 1.000 35.04733 132 VAL M N 1
ATOM 2609 C CA . VAL B 2 132 ? 4.61379 -14.82829 -63.94578 1.000 35.27258 132 VAL M CA 1
ATOM 2610 C C . VAL B 2 132 ? 4.33334 -14.64166 -62.46803 1.000 34.65619 132 VAL M C 1
ATOM 2611 O O . VAL B 2 132 ? 5.04034 -13.89733 -61.78141 1.000 35.45520 132 VAL M O 1
ATOM 2615 N N . VAL B 2 133 ? 3.31332 -15.30670 -61.96758 1.000 34.54452 133 VAL M N 1
ATOM 2616 C CA . VAL B 2 133 ? 2.86574 -15.07365 -60.60483 1.000 34.04697 133 VAL M CA 1
ATOM 2617 C C . VAL B 2 133 ? 3.00365 -16.36832 -59.83574 1.000 34.40834 133 VAL M C 1
ATOM 2618 O O . VAL B 2 133 ? 2.70220 -17.44595 -60.35792 1.000 34.51817 133 VAL M O 1
ATOM 2622 N N . CYS B 2 134 ? 3.48264 -16.25764 -58.60524 1.000 34.68783 134 CYS M N 1
ATOM 2623 C CA . CYS B 2 134 ? 3.62715 -17.38208 -57.70138 1.000 33.44161 134 CYS M CA 1
ATOM 2624 C C . CYS B 2 134 ? 2.90931 -17.07417 -56.40660 1.000 32.44035 134 CYS M C 1
ATOM 2625 O O . CYS B 2 134 ? 3.13325 -16.01941 -55.81114 1.000 33.11302 134 CYS M O 1
ATOM 2628 N N . LEU B 2 135 ? 2.06652 -17.99740 -55.96493 1.000 32.80914 135 LEU M N 1
ATOM 2629 C CA . LEU B 2 135 ? 1.21819 -17.79101 -54.80295 1.000 31.83386 135 LEU M CA 1
ATOM 2630 C C . LEU B 2 135 ? 1.65861 -18.70781 -53.66242 1.000 31.98014 135 LEU M C 1
ATOM 2631 O O . LEU B 2 135 ? 1.83452 -19.91603 -53.86282 1.000 32.04284 135 LEU M O 1
ATOM 2636 N N . LEU B 2 136 ? 1.83423 -18.12891 -52.47030 1.000 30.83587 136 LEU M N 1
ATOM 2637 C CA . LEU B 2 136 ? 2.07753 -18.87099 -51.23147 1.000 31.26285 136 LEU M CA 1
ATOM 2638 C C . LEU B 2 136 ? 0.84915 -18.68390 -50.34069 1.000 32.10987 136 LEU M C 1
ATOM 2639 O O . LEU B 2 136 ? 0.56441 -17.56966 -49.88621 1.000 31.30962 136 LEU M O 1
ATOM 2644 N N . ASN B 2 137 ? 0.09869 -19.75272 -50.10305 1.000 32.41871 137 ASN M N 1
ATOM 2645 C CA . ASN B 2 137 ? -1.23892 -19.60627 -49.54202 1.000 32.39813 137 ASN M CA 1
ATOM 2646 C C . ASN B 2 137 ? -1.31399 -20.10237 -48.10370 1.000 32.20475 137 ASN M C 1
ATOM 2647 O O . ASN B 2 137 ? -0.86076 -21.21061 -47.79967 1.000 33.17014 137 ASN M O 1
ATOM 2652 N N . ASN B 2 138 ? -1.84007 -19.25911 -47.21505 1.000 32.37172 138 ASN M N 1
ATOM 2653 C CA . ASN B 2 138 ? -2.29656 -19.68586 -45.88993 1.000 32.66243 138 ASN M CA 1
ATOM 2654 C C . ASN B 2 138 ? -1.17693 -20.34167 -45.07057 1.000 32.26411 138 ASN M C 1
ATOM 2655 O O . ASN B 2 138 ? -1.24585 -21.51516 -44.71880 1.000 32.68089 138 ASN M O 1
ATOM 2660 N N . PHE B 2 139 ? -0.14380 -19.57674 -44.75081 1.000 32.33643 139 PHE M N 1
ATOM 2661 C CA . PHE B 2 139 ? 0.96105 -20.10990 -43.95291 1.000 32.47151 139 PHE M CA 1
ATOM 2662 C C . PHE B 2 139 ? 1.14395 -19.32265 -42.65466 1.000 32.47509 139 PHE M C 1
ATOM 2663 O O . PHE B 2 139 ? 0.62903 -18.21353 -42.49698 1.000 32.74437 139 PHE M O 1
ATOM 2671 N N . TYR B 2 140 ? 1.87915 -19.91596 -41.71353 1.000 32.75800 140 TYR M N 1
ATOM 2672 C CA . TYR B 2 140 ? 2.23427 -19.25251 -40.46383 1.000 33.39383 140 TYR M CA 1
ATOM 2673 C C . TYR B 2 140 ? 3.51253 -19.87173 -39.91087 1.000 34.40399 140 TYR M C 1
ATOM 2674 O O . TYR B 2 140 ? 3.61213 -21.10241 -39.85243 1.000 35.04456 140 TYR M O 1
ATOM 2683 N N . PRO B 2 141 ? 4.49609 -19.07659 -39.44516 1.000 34.36700 141 PRO M N 1
ATOM 2684 C CA . PRO B 2 141 ? 4.55372 -17.62061 -39.26359 1.000 34.18584 141 PRO M CA 1
ATOM 2685 C C . PRO B 2 141 ? 4.69144 -16.86840 -40.58229 1.000 34.75164 141 PRO M C 1
ATOM 2686 O O . PRO B 2 141 ? 4.78274 -17.48184 -41.65458 1.000 34.60104 141 PRO M O 1
ATOM 2690 N N . ARG B 2 142 ? 4.74489 -15.53785 -40.50106 1.000 35.88319 142 ARG M N 1
ATOM 2691 C CA . ARG B 2 142 ? 4.65336 -14.71174 -41.70512 1.000 35.96246 142 ARG M CA 1
ATOM 2692 C C . ARG B 2 142 ? 5.89044 -14.81078 -42.57952 1.000 35.23627 142 ARG M C 1
ATOM 2693 O O . ARG B 2 142 ? 5.81069 -14.50007 -43.76171 1.000 34.64304 142 ARG M O 1
ATOM 2701 N N . GLU B 2 143 ? 7.02502 -15.22183 -42.03142 1.000 36.34147 143 GLU M N 1
ATOM 2702 C CA . GLU B 2 143 ? 8.26456 -15.23337 -42.79843 1.000 36.64155 143 GLU M CA 1
ATOM 2703 C C . GLU B 2 143 ? 8.26359 -16.38229 -43.80478 1.000 36.18545 143 GLU M C 1
ATOM 2704 O O . GLU B 2 143 ? 8.18461 -17.55034 -43.42625 1.000 36.12048 143 GLU M O 1
ATOM 2710 N N . ALA B 2 144 ? 8.34438 -16.04476 -45.08431 1.000 35.28186 144 ALA M N 1
ATOM 2711 C CA . ALA B 2 144 ? 8.44828 -17.00972 -46.16445 1.000 36.24830 144 ALA M CA 1
ATOM 2712 C C . ALA B 2 144 ? 9.35774 -16.40187 -47.20625 1.000 37.23076 144 ALA M C 1
ATOM 2713 O O . ALA B 2 144 ? 9.39713 -15.17882 -47.37397 1.000 37.89430 144 ALA M O 1
ATOM 2715 N N . LYS B 2 145 ? 10.11790 -17.24986 -47.87710 1.000 36.68935 145 LYS M N 1
ATOM 2716 C CA . LYS B 2 145 ? 11.02076 -16.78016 -48.91267 1.000 37.77945 145 LYS M CA 1
ATOM 2717 C C . LYS B 2 145 ? 10.60721 -17.38156 -50.24382 1.000 37.25920 145 LYS M C 1
ATOM 2718 O O . LYS B 2 145 ? 10.34334 -18.58657 -50.33868 1.000 36.86252 145 LYS M O 1
ATOM 2724 N N . VAL B 2 146 ? 10.58169 -16.53380 -51.27200 1.000 38.09882 146 VAL M N 1
ATOM 2725 C CA . VAL B 2 146 ? 10.32610 -16.94355 -52.64499 1.000 37.06923 146 VAL M CA 1
ATOM 2726 C C . VAL B 2 146 ? 11.60985 -16.74923 -53.43247 1.000 37.11005 146 VAL M C 1
ATOM 2727 O O . VAL B 2 146 ? 12.25341 -15.70341 -53.33686 1.000 38.12138 146 VAL M O 1
ATOM 2731 N N . GLN B 2 147 ? 11.95638 -17.72940 -54.25019 1.000 36.94156 147 GLN M N 1
ATOM 2732 C CA . GLN B 2 147 ? 13.11688 -17.60290 -55.11653 1.000 37.57874 147 GLN M CA 1
ATOM 2733 C C . GLN B 2 147 ? 12.69766 -17.93544 -56.54490 1.000 35.76656 147 GLN M C 1
ATOM 2734 O O . GLN B 2 147 ? 12.14481 -19.00831 -56.79770 1.000 35.64759 147 GLN M O 1
ATOM 2740 N N . TRP B 2 148 ? 12.96333 -17.02965 -57.47619 1.000 35.48119 148 TRP M N 1
ATOM 2741 C CA . TRP B 2 148 ? 12.65304 -17.28053 -58.87446 1.000 34.78961 148 TRP M CA 1
ATOM 2742 C C . TRP B 2 148 ? 13.84097 -17.87970 -59.60528 1.000 35.56339 148 TRP M C 1
ATOM 2743 O O . TRP B 2 148 ? 14.99045 -17.48958 -59.38337 1.000 35.52235 148 TRP M O 1
ATOM 2754 N N . LYS B 2 149 ? 13.54804 -18.85774 -60.45830 1.000 36.01231 149 LYS M N 1
ATOM 2755 C CA . LYS B 2 149 ? 14.54013 -19.51526 -61.29985 1.000 37.01170 149 LYS M CA 1
ATOM 2756 C C . LYS B 2 149 ? 14.03450 -19.54797 -62.74219 1.000 36.41381 149 LYS M C 1
ATOM 2757 O O . LYS B 2 149 ? 12.98307 -20.13150 -63.02119 1.000 36.46186 149 LYS M O 1
ATOM 2763 N N . VAL B 2 150 ? 14.76245 -18.90937 -63.65057 1.000 35.73344 150 VAL M N 1
ATOM 2764 C CA . VAL B 2 150 ? 14.45482 -18.94719 -65.07509 1.000 36.60833 150 VAL M CA 1
ATOM 2765 C C . VAL B 2 150 ? 15.54211 -19.78307 -65.74533 1.000 37.80151 150 VAL M C 1
ATOM 2766 O O . VAL B 2 150 ? 16.73283 -19.44911 -65.65753 1.000 37.73967 150 VAL M O 1
ATOM 2770 N N . ASP B 2 151 ? 15.13725 -20.89538 -66.37419 1.000 37.77486 151 ASP M N 1
ATOM 2771 C CA . ASP B 2 151 ? 16.07581 -21.87719 -66.93268 1.000 38.17704 151 ASP M CA 1
ATOM 2772 C C . ASP B 2 151 ? 17.09496 -22.31222 -65.87291 1.000 36.92481 151 ASP M C 1
ATOM 2773 O O . ASP B 2 151 ? 18.28352 -22.46922 -66.13964 1.000 37.22976 151 ASP M O 1
ATOM 2778 N N . ASN B 2 152 ? 16.60836 -22.49215 -64.64706 1.000 37.28455 152 ASN M N 1
ATOM 2779 C CA . ASN B 2 152 ? 17.38564 -22.91252 -63.48494 1.000 37.44945 152 ASN M CA 1
ATOM 2780 C C . ASN B 2 152 ? 18.40400 -21.86631 -63.06364 1.000 36.86363 152 ASN M C 1
ATOM 2781 O O . ASN B 2 152 ? 19.36726 -22.18695 -62.38394 1.000 37.05372 152 ASN M O 1
ATOM 2786 N N . ALA B 2 153 ? 18.18657 -20.60552 -63.41194 1.000 37.68271 153 ALA M N 1
ATOM 2787 C CA . ALA B 2 153 ? 19.07823 -19.52062 -63.02802 1.000 37.62585 153 ALA M CA 1
ATOM 2788 C C . ALA B 2 153 ? 18.39110 -18.62518 -62.00760 1.000 37.08203 153 ALA M C 1
ATOM 2789 O O . ALA B 2 153 ? 17.26677 -18.16985 -62.23251 1.000 36.35815 153 ALA M O 1
ATOM 2791 N N . LEU B 2 154 ? 19.06277 -18.39729 -60.88051 1.000 37.74057 154 LEU M N 1
ATOM 2792 C CA . LEU B 2 154 ? 18.53540 -17.51335 -59.84807 1.000 36.50846 154 LEU M CA 1
ATOM 2793 C C . LEU B 2 154 ? 18.33639 -16.10843 -60.40051 1.000 36.90918 154 LEU M C 1
ATOM 2794 O O . LEU B 2 154 ? 19.22253 -15.54959 -61.05924 1.000 36.11208 154 LEU M O 1
ATOM 2799 N N . GLN B 2 155 ? 17.17370 -15.53244 -60.10727 1.000 37.56456 155 GLN M N 1
ATOM 2800 C CA . GLN B 2 155 ? 16.75979 -14.23311 -60.61705 1.000 36.83060 155 GLN M CA 1
ATOM 2801 C C . GLN B 2 155 ? 16.86893 -13.18377 -59.52265 1.000 36.74601 155 GLN M C 1
ATOM 2802 O O . GLN B 2 155 ? 16.73070 -13.48651 -58.33780 1.000 36.67870 155 GLN M O 1
ATOM 2808 N N . SER B 2 156 ? 17.07734 -11.93766 -59.92673 1.000 37.80583 156 SER M N 1
ATOM 2809 C CA . SER B 2 156 ? 17.18780 -10.86455 -58.94934 1.000 39.49380 156 SER M CA 1
ATOM 2810 C C . SER B 2 156 ? 16.77054 -9.56358 -59.60329 1.000 38.13753 156 SER M C 1
ATOM 2811 O O . SER B 2 156 ? 17.00431 -9.36168 -60.79608 1.000 39.88171 156 SER M O 1
ATOM 2814 N N . GLY B 2 157 ? 16.13628 -8.68944 -58.81864 1.000 38.19966 157 GLY M N 1
ATOM 2815 C CA . GLY B 2 157 ? 15.77481 -7.37067 -59.31077 1.000 38.19208 157 GLY M CA 1
ATOM 2816 C C . GLY B 2 157 ? 14.65318 -7.32270 -60.32970 1.000 37.85735 157 GLY M C 1
ATOM 2817 O O . GLY B 2 157 ? 14.38409 -6.25014 -60.87888 1.000 39.03575 157 GLY M O 1
ATOM 2818 N N . ASN B 2 158 ? 13.94812 -8.43129 -60.57011 1.000 37.66633 158 ASN M N 1
ATOM 2819 C CA . ASN B 2 158 ? 12.86939 -8.44321 -61.55554 1.000 37.63694 158 ASN M CA 1
ATOM 2820 C C . ASN B 2 158 ? 11.59569 -9.05352 -60.98170 1.000 37.11015 158 ASN M C 1
ATOM 2821 O O . ASN B 2 158 ? 10.72957 -9.51335 -61.74489 1.000 37.14478 158 ASN M O 1
ATOM 2826 N N . SER B 2 159 ? 11.44635 -9.02617 -59.65234 1.000 37.04607 159 SER M N 1
ATOM 2827 C CA . SER B 2 159 ? 10.25576 -9.52669 -58.97632 1.000 36.01136 159 SER M CA 1
ATOM 2828 C C . SER B 2 159 ? 9.81834 -8.56152 -57.88437 1.000 35.48203 159 SER M C 1
ATOM 2829 O O . SER B 2 159 ? 10.64113 -7.85413 -57.29665 1.000 35.22946 159 SER M O 1
ATOM 2832 N N . GLN B 2 160 ? 8.50519 -8.54720 -57.61496 1.000 35.76603 160 GLN M N 1
ATOM 2833 C CA . GLN B 2 160 ? 7.90725 -7.77835 -56.52449 1.000 34.85851 160 GLN M CA 1
ATOM 2834 C C . GLN B 2 160 ? 6.92772 -8.66821 -55.76727 1.000 34.41153 160 GLN M C 1
ATOM 2835 O O . GLN B 2 160 ? 6.25122 -9.50518 -56.36543 1.000 35.53651 160 GLN M O 1
ATOM 2841 N N . GLU B 2 161 ? 6.89027 -8.51035 -54.45250 1.000 34.23256 161 GLU M N 1
ATOM 2842 C CA . GLU B 2 161 ? 6.06040 -9.27698 -53.53339 1.000 34.12976 161 GLU M CA 1
ATOM 2843 C C . GLU B 2 161 ? 5.12287 -8.37507 -52.76212 1.000 33.05924 161 GLU M C 1
ATOM 2844 O O . GLU B 2 161 ? 5.39540 -7.19346 -52.58311 1.000 34.01681 161 GLU M O 1
ATOM 2850 N N . SER B 2 162 ? 4.08258 -8.98122 -52.19611 1.000 33.26154 162 SER M N 1
ATOM 2851 C CA . SER B 2 162 ? 3.27319 -8.35875 -51.15254 1.000 33.81489 162 SER M CA 1
ATOM 2852 C C . SER B 2 162 ? 2.62004 -9.48105 -50.35299 1.000 33.00869 162 SER M C 1
ATOM 2853 O O . SER B 2 162 ? 2.44278 -10.58859 -50.86151 1.000 31.82318 162 SER M O 1
ATOM 2856 N N . VAL B 2 163 ? 2.28659 -9.18940 -49.09331 1.000 32.40259 163 VAL M N 1
ATOM 2857 C CA . VAL B 2 163 ? 1.79931 -10.18790 -48.14603 1.000 33.58693 163 VAL M CA 1
ATOM 2858 C C . VAL B 2 163 ? 0.51317 -9.65747 -47.53273 1.000 33.47295 163 VAL M C 1
ATOM 2859 O O . VAL B 2 163 ? 0.42391 -8.46981 -47.20884 1.000 35.22567 163 VAL M O 1
ATOM 2863 N N . THR B 2 164 ? -0.49475 -10.51643 -47.40899 1.000 32.96256 164 THR M N 1
ATOM 2864 C CA . THR B 2 164 ? -1.75835 -10.06293 -46.84074 1.000 34.21994 164 THR M CA 1
ATOM 2865 C C . THR B 2 164 ? -1.65563 -9.89769 -45.32679 1.000 35.14653 164 THR M C 1
ATOM 2866 O O . THR B 2 164 ? -0.68594 -10.31586 -44.68436 1.000 34.13057 164 THR M O 1
ATOM 2870 N N . GLU B 2 165 ? -2.66409 -9.22062 -44.76933 1.000 36.13618 165 GLU M N 1
ATOM 2871 C CA . GLU B 2 165 ? -2.82801 -9.15157 -43.32694 1.000 35.94107 165 GLU M CA 1
ATOM 2872 C C . GLU B 2 165 ? -3.23664 -10.51188 -42.79833 1.000 33.99299 165 GLU M C 1
ATOM 2873 O O . GLU B 2 165 ? -3.78271 -11.33777 -43.52127 1.000 34.14710 165 GLU M O 1
ATOM 2879 N N . GLN B 2 166 ? -2.99807 -10.72581 -41.51437 1.000 34.37185 166 GLN M N 1
ATOM 2880 C CA . GLN B 2 166 ? -3.35026 -11.99499 -40.89894 1.000 33.54005 166 GLN M CA 1
ATOM 2881 C C . GLN B 2 166 ? -4.83886 -12.26703 -41.07278 1.000 33.84309 166 GLN M C 1
ATOM 2882 O O . GLN B 2 166 ? -5.67104 -11.42404 -40.72799 1.000 33.72879 166 GLN M O 1
ATOM 2888 N N . ASP B 2 167 ? -5.15748 -13.45356 -41.59747 1.000 31.86683 167 ASP M N 1
ATOM 2889 C CA . ASP B 2 167 ? -6.53486 -13.86033 -41.84337 1.000 34.04652 167 ASP M CA 1
ATOM 2890 C C . ASP B 2 167 ? -7.38119 -13.90367 -40.56261 1.000 34.65133 167 ASP M C 1
ATOM 2891 O O . ASP B 2 167 ? -6.98066 -14.46633 -39.54233 1.000 34.22607 167 ASP M O 1
ATOM 2896 N N . SER B 2 168 ? -8.60279 -13.35801 -40.66347 1.000 35.54590 168 SER M N 1
ATOM 2897 C CA . SER B 2 168 ? -9.52080 -13.26137 -39.53581 1.000 35.86597 168 SER M CA 1
ATOM 2898 C C . SER B 2 168 ? -10.00988 -14.61930 -39.05549 1.000 36.65356 168 SER M C 1
ATOM 2899 O O . SER B 2 168 ? -10.35668 -14.75996 -37.87968 1.000 36.95570 168 SER M O 1
ATOM 2902 N N . LYS B 2 169 ? -10.09218 -15.60961 -39.94544 1.000 36.30419 169 LYS M N 1
ATOM 2903 C CA . LYS B 2 169 ? -10.63628 -16.92029 -39.60563 1.000 37.17572 169 LYS M CA 1
ATOM 2904 C C . LYS B 2 169 ? -9.55561 -17.92962 -39.24935 1.000 36.61070 169 LYS M C 1
ATOM 2905 O O . LYS B 2 169 ? -9.66426 -18.60356 -38.22355 1.000 37.46874 169 LYS M O 1
ATOM 2911 N N . ASP B 2 170 ? -8.52557 -18.08404 -40.07953 1.000 34.98273 170 ASP M N 1
ATOM 2912 C CA . ASP B 2 170 ? -7.53741 -19.11302 -39.79571 1.000 34.39493 170 ASP M CA 1
ATOM 2913 C C . ASP B 2 170 ? -6.18168 -18.57602 -39.34454 1.000 33.99420 170 ASP M C 1
ATOM 2914 O O . ASP B 2 170 ? -5.29483 -19.38330 -39.04291 1.000 33.56916 170 ASP M O 1
ATOM 2919 N N . SER B 2 171 ? -6.01426 -17.25057 -39.23032 1.000 33.83128 171 SER M N 1
ATOM 2920 C CA . SER B 2 171 ? -4.82794 -16.61564 -38.63463 1.000 33.44935 171 SER M CA 1
ATOM 2921 C C . SER B 2 171 ? -3.54890 -16.85723 -39.43146 1.000 33.15090 171 SER M C 1
ATOM 2922 O O . SER B 2 171 ? -2.45628 -16.81538 -38.86506 1.000 32.95943 171 SER M O 1
ATOM 2925 N N . THR B 2 172 ? -3.66246 -17.12924 -40.72211 1.000 32.44578 172 THR M N 1
ATOM 2926 C CA . THR B 2 172 ? -2.51740 -17.34468 -41.58923 1.000 33.42908 172 THR M CA 1
ATOM 2927 C C . THR B 2 172 ? -2.24508 -16.09214 -42.42075 1.000 33.25904 172 THR M C 1
ATOM 2928 O O . THR B 2 172 ? -3.02768 -15.13870 -42.44539 1.000 32.65184 172 THR M O 1
ATOM 2932 N N . TYR B 2 173 ? -1.11327 -16.12303 -43.11334 1.000 32.49281 173 TYR M N 1
ATOM 2933 C CA . TYR B 2 173 ? -0.71417 -15.10959 -44.06714 1.000 32.64750 173 TYR M CA 1
ATOM 2934 C C . TYR B 2 173 ? -0.64241 -15.75432 -45.44456 1.000 31.53014 173 TYR M C 1
ATOM 2935 O O . TYR B 2 173 ? -0.46174 -16.96720 -45.56445 1.000 31.87608 173 TYR M O 1
ATOM 2944 N N . SER B 2 174 ? -0.77277 -14.93497 -46.48213 1.000 30.50363 174 SER M N 1
ATOM 2945 C CA . SER B 2 174 ? -0.54765 -15.36180 -47.85485 1.000 31.37853 174 SER M CA 1
ATOM 2946 C C . SER B 2 174 ? 0.40744 -14.37574 -48.52944 1.000 31.19737 174 SER M C 1
ATOM 2947 O O . SER B 2 174 ? 0.53557 -13.22771 -48.11311 1.000 32.17572 174 SER M O 1
ATOM 2950 N N . LEU B 2 175 ? 1.09446 -14.83247 -49.57356 1.000 31.02887 175 LEU M N 1
ATOM 2951 C CA . LEU B 2 175 ? 2.08558 -14.02042 -50.27259 1.000 32.00324 175 LEU M CA 1
ATOM 2952 C C . LEU B 2 175 ? 1.94703 -14.19379 -51.77875 1.000 32.33823 175 LEU M C 1
ATOM 2953 O O . LEU B 2 175 ? 1.76690 -15.31162 -52.27781 1.000 31.59081 175 LEU M O 1
ATOM 2958 N N . SER B 2 176 ? 2.06287 -13.07416 -52.49359 1.000 32.32464 176 SER M N 1
ATOM 2959 C CA . SER B 2 176 ? 1.99320 -13.02908 -53.95186 1.000 33.26287 176 SER M CA 1
ATOM 2960 C C . SER B 2 176 ? 3.25602 -12.38957 -54.50645 1.000 33.62836 176 SER M C 1
ATOM 2961 O O . SER B 2 176 ? 3.53075 -11.22050 -54.22094 1.000 34.07087 176 SER M O 1
ATOM 2964 N N . SER B 2 177 ? 4.01282 -13.14599 -55.30230 1.000 33.96961 177 SER M N 1
ATOM 2965 C CA . SER B 2 177 ? 5.21845 -12.65472 -55.97134 1.000 34.42077 177 SER M CA 1
ATOM 2966 C C . SER B 2 177 ? 5.03568 -12.62831 -57.49112 1.000 33.65562 177 SER M C 1
ATOM 2967 O O . SER B 2 177 ? 4.59747 -13.62051 -58.08307 1.000 34.29464 177 SER M O 1
ATOM 2970 N N . THR B 2 178 ? 5.38506 -11.51002 -58.11895 1.000 32.48400 178 THR M N 1
ATOM 2971 C CA . THR B 2 178 ? 5.28131 -11.34921 -59.56536 1.000 34.56316 178 THR M CA 1
ATOM 2972 C C . THR B 2 178 ? 6.67201 -11.21370 -60.16672 1.000 34.64828 178 THR M C 1
ATOM 2973 O O . THR B 2 178 ? 7.40015 -10.27188 -59.84150 1.000 34.93578 178 THR M O 1
ATOM 2977 N N . LEU B 2 179 ? 6.99923 -12.09833 -61.09412 1.000 34.43284 179 LEU M N 1
ATOM 2978 C CA . LEU B 2 179 ? 8.20834 -11.99095 -61.90202 1.000 35.56199 179 LEU M CA 1
ATOM 2979 C C . LEU B 2 179 ? 7.79374 -11.36824 -63.22623 1.000 35.35321 179 LEU M C 1
ATOM 2980 O O . LEU B 2 179 ? 6.89249 -11.87616 -63.90073 1.000 35.33914 179 LEU M O 1
ATOM 2985 N N . THR B 2 180 ? 8.41861 -10.26023 -63.58269 1.000 35.40576 180 THR M N 1
ATOM 2986 C CA . THR B 2 180 ? 8.08600 -9.55588 -64.81284 1.000 37.18339 180 THR M CA 1
ATOM 2987 C C . THR B 2 180 ? 9.23665 -9.65990 -65.79844 1.000 37.00595 180 THR M C 1
ATOM 2988 O O . THR B 2 180 ? 10.38319 -9.35873 -65.45411 1.000 37.89332 180 THR M O 1
ATOM 2992 N N . LEU B 2 181 ? 8.92768 -10.11722 -67.00207 1.000 38.03330 181 LEU M N 1
ATOM 2993 C CA . LEU B 2 181 ? 9.85322 -10.10692 -68.11924 1.000 39.09607 181 LEU M CA 1
ATOM 2994 C C . LEU B 2 181 ? 9.19056 -9.47301 -69.33139 1.000 40.08144 181 LEU M C 1
ATOM 2995 O O . LEU B 2 181 ? 7.96461 -9.50579 -69.47651 1.000 40.42117 181 LEU M O 1
ATOM 3000 N N . SER B 2 182 ? 10.01055 -8.88995 -70.20390 1.000 40.63547 182 SER M N 1
ATOM 3001 C CA . SER B 2 182 ? 9.51673 -8.53965 -71.52434 1.000 41.38267 182 SER M CA 1
ATOM 3002 C C . SER B 2 182 ? 9.05234 -9.80950 -72.22874 1.000 42.47298 182 SER M C 1
ATOM 3003 O O . SER B 2 182 ? 9.48679 -10.92385 -71.90331 1.000 42.75332 182 SER M O 1
ATOM 3006 N N . LYS B 2 183 ? 8.12565 -9.64464 -73.17478 1.000 42.30534 183 LYS M N 1
ATOM 3007 C CA . LYS B 2 183 ? 7.70486 -10.78336 -73.98671 1.000 43.18459 183 LYS M CA 1
ATOM 3008 C C . LYS B 2 183 ? 8.90218 -11.47339 -74.63374 1.000 42.94414 183 LYS M C 1
ATOM 3009 O O . LYS B 2 183 ? 9.01932 -12.70085 -74.59669 1.000 43.59597 183 LYS M O 1
ATOM 3015 N N . ALA B 2 184 ? 9.81788 -10.69311 -75.20926 1.000 43.00357 184 ALA M N 1
ATOM 3016 C CA . ALA B 2 184 ? 10.95806 -11.28331 -75.90124 1.000 43.55251 184 ALA M CA 1
ATOM 3017 C C . ALA B 2 184 ? 11.80341 -12.13152 -74.95368 1.000 44.60965 184 ALA M C 1
ATOM 3018 O O . ALA B 2 184 ? 12.12689 -13.29250 -75.25166 1.000 43.91745 184 ALA M O 1
ATOM 3020 N N . ASP B 2 185 ? 12.15889 -11.56573 -73.79674 1.000 43.29490 185 ASP M N 1
ATOM 3021 C CA . ASP B 2 185 ? 12.94958 -12.30993 -72.82511 1.000 44.08091 185 ASP M CA 1
ATOM 3022 C C . ASP B 2 185 ? 12.20979 -13.54040 -72.35133 1.000 42.93596 185 ASP M C 1
ATOM 3023 O O . ASP B 2 185 ? 12.82835 -14.57585 -72.08068 1.000 43.66775 185 ASP M O 1
ATOM 3028 N N . TYR B 2 186 ? 10.88916 -13.43086 -72.20443 1.000 42.57474 186 TYR M N 1
ATOM 3029 C CA . TYR B 2 186 ? 10.09856 -14.56941 -71.75598 1.000 42.26170 186 TYR M CA 1
ATOM 3030 C C . TYR B 2 186 ? 10.20078 -15.72793 -72.74353 1.000 42.62985 186 TYR M C 1
ATOM 3031 O O . TYR B 2 186 ? 10.22623 -16.89742 -72.33903 1.000 41.61371 186 TYR M O 1
ATOM 3040 N N . GLU B 2 187 ? 10.21506 -15.42927 -74.04647 1.000 43.54008 187 GLU M N 1
ATOM 3041 C CA . GLU B 2 187 ? 10.24250 -16.49582 -75.04258 1.000 43.87025 187 GLU M CA 1
ATOM 3042 C C . GLU B 2 187 ? 11.64920 -16.99350 -75.35010 1.000 42.79367 187 GLU M C 1
ATOM 3043 O O . GLU B 2 187 ? 11.79068 -18.03233 -75.99398 1.000 43.08853 187 GLU M O 1
ATOM 3049 N N . LYS B 2 188 ? 12.67725 -16.34747 -74.80667 1.000 43.69251 188 LYS M N 1
ATOM 3050 C CA . LYS B 2 188 ? 14.05432 -16.82845 -74.84344 1.000 43.46489 188 LYS M CA 1
ATOM 3051 C C . LYS B 2 188 ? 14.37098 -17.85939 -73.76349 1.000 43.84679 188 LYS M C 1
ATOM 3052 O O . LYS B 2 188 ? 15.54482 -18.21620 -73.60817 1.000 46.20162 188 LYS M O 1
ATOM 3058 N N . HIS B 2 189 ? 13.39393 -18.32657 -72.98822 1.000 42.31279 189 HIS M N 1
ATOM 3059 C CA . HIS B 2 189 ? 13.68011 -19.29749 -71.94336 1.000 41.21101 189 HIS M CA 1
ATOM 3060 C C . HIS B 2 189 ? 12.52439 -20.27023 -71.84531 1.000 40.79522 189 HIS M C 1
ATOM 3061 O O . HIS B 2 189 ? 11.39530 -19.95903 -72.22845 1.000 41.20314 189 HIS M O 1
ATOM 3068 N N . LYS B 2 190 ? 12.82225 -21.45990 -71.32650 1.000 40.36652 190 LYS M N 1
ATOM 3069 C CA . LYS B 2 190 ? 11.85616 -22.55152 -71.27890 1.000 40.08512 190 LYS M CA 1
ATOM 3070 C C . LYS B 2 190 ? 11.28817 -22.79065 -69.88593 1.000 39.06739 190 LYS M C 1
ATOM 3071 O O . LYS B 2 190 ? 10.06883 -22.89317 -69.74272 1.000 38.73682 190 LYS M O 1
ATOM 3077 N N . VAL B 2 191 ? 12.14166 -22.91552 -68.86320 1.000 38.01972 191 VAL M N 1
ATOM 3078 C CA . VAL B 2 191 ? 11.75228 -23.38954 -67.52926 1.000 37.64196 191 VAL M CA 1
ATOM 3079 C C . VAL B 2 191 ? 11.49303 -22.21519 -66.59046 1.000 37.52748 191 VAL M C 1
ATOM 3080 O O . VAL B 2 191 ? 12.38089 -21.38753 -66.35170 1.000 37.06410 191 VAL M O 1
ATOM 3084 N N . TYR B 2 192 ? 10.29895 -22.16220 -66.00956 1.000 37.87508 192 TYR M N 1
ATOM 3085 C CA . TYR B 2 192 ? 9.94947 -21.12616 -65.04587 1.000 36.97477 192 TYR M CA 1
ATOM 3086 C C . TYR B 2 192 ? 9.58173 -21.76432 -63.71791 1.000 36.01111 192 TYR M C 1
ATOM 3087 O O . TYR B 2 192 ? 8.70867 -22.63221 -63.67119 1.000 35.76052 192 TYR M O 1
ATOM 3096 N N . ALA B 2 193 ? 10.24374 -21.33837 -62.64267 1.000 34.77180 193 ALA M N 1
ATOM 3097 C CA . ALA B 2 193 ? 10.14050 -22.04951 -61.37956 1.000 34.47071 193 ALA M CA 1
ATOM 3098 C C . ALA B 2 193 ? 10.04396 -21.10104 -60.19870 1.000 35.52971 193 ALA M C 1
ATOM 3099 O O . ALA B 2 193 ? 10.76790 -20.10371 -60.10788 1.000 35.05968 193 ALA M O 1
ATOM 3101 N N . CYS B 2 194 ? 9.18513 -21.46976 -59.26135 1.000 36.28968 194 CYS M N 1
ATOM 3102 C CA . CYS B 2 194 ? 8.97160 -20.73015 -58.02745 1.000 35.20880 194 CYS M CA 1
ATOM 3103 C C . CYS B 2 194 ? 9.38492 -21.63859 -56.88010 1.000 35.46762 194 CYS M C 1
ATOM 3104 O O . CYS B 2 194 ? 8.81391 -22.72104 -56.70717 1.000 34.97928 194 CYS M O 1
ATOM 3107 N N . GLU B 2 195 ? 10.37000 -21.20769 -56.09947 1.000 36.12693 195 GLU M N 1
ATOM 3108 C CA . GLU B 2 195 ? 10.92749 -22.02109 -55.03094 1.000 35.65419 195 GLU M CA 1
ATOM 3109 C C . GLU B 2 195 ? 10.68492 -21.36311 -53.68678 1.000 35.64774 195 GLU M C 1
ATOM 3110 O O . GLU B 2 195 ? 11.09298 -20.22183 -53.47658 1.000 36.65799 195 GLU M O 1
ATOM 3116 N N . VAL B 2 196 ? 10.10550 -22.11533 -52.75777 1.000 34.91683 196 VAL M N 1
ATOM 3117 C CA . VAL B 2 196 ? 9.54773 -21.58232 -51.52284 1.000 35.39354 196 VAL M CA 1
ATOM 3118 C C . VAL B 2 196 ? 10.24902 -22.25205 -50.34776 1.000 35.20427 196 VAL M C 1
ATOM 3119 O O . VAL B 2 196 ? 10.46367 -23.46694 -50.36271 1.000 35.69782 196 VAL M O 1
ATOM 3123 N N . THR B 2 197 ? 10.65234 -21.45300 -49.35651 1.000 36.06310 197 THR M N 1
ATOM 3124 C CA . THR B 2 197 ? 11.15546 -21.95765 -48.07955 1.000 36.51717 197 THR M CA 1
ATOM 3125 C C . THR B 2 197 ? 10.41003 -21.29901 -46.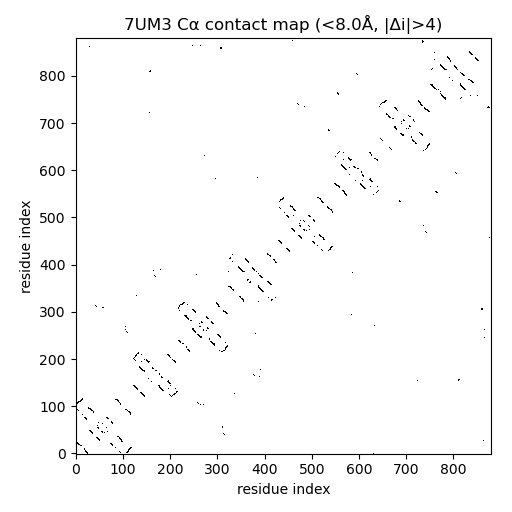92258 1.000 35.91828 197 THR M C 1
ATOM 3126 O O . THR B 2 197 ? 9.99997 -20.13720 -46.99194 1.000 35.95342 197 THR M O 1
ATOM 3130 N N . HIS B 2 198 ? 10.23915 -22.06329 -45.85494 1.000 36.19273 198 HIS M N 1
ATOM 3131 C CA . HIS B 2 198 ? 9.40328 -21.64724 -44.74201 1.000 36.32734 198 HIS M CA 1
ATOM 3132 C C . HIS B 2 198 ? 9.69092 -22.55177 -43.55139 1.000 36.53099 198 HIS M C 1
ATOM 3133 O O . HIS B 2 198 ? 10.11536 -23.69880 -43.73071 1.000 37.23505 198 HIS M O 1
ATOM 3140 N N . GLN B 2 199 ? 9.45829 -22.03162 -42.33853 1.000 35.75644 199 GLN M N 1
ATOM 3141 C CA . GLN B 2 199 ? 9.70409 -22.82897 -41.13160 1.000 37.16787 199 GLN M CA 1
ATOM 3142 C C . GLN B 2 199 ? 8.91738 -24.14193 -41.12616 1.000 37.07433 199 GLN M C 1
ATOM 3143 O O . GLN B 2 199 ? 9.38995 -25.14620 -40.57373 1.000 36.87863 199 GLN M O 1
ATOM 3149 N N . GLY B 2 200 ? 7.76103 -24.17669 -41.79307 1.000 36.03321 200 GLY M N 1
ATOM 3150 C CA . GLY B 2 200 ? 6.91995 -25.34931 -41.85028 1.000 35.86309 200 GLY M CA 1
ATOM 3151 C C . GLY B 2 200 ? 7.29740 -26.37668 -42.88170 1.000 36.17667 200 GLY M C 1
ATOM 3152 O O . GLY B 2 200 ? 6.62023 -27.40461 -42.97264 1.000 35.71029 200 GLY M O 1
ATOM 3153 N N . LEU B 2 201 ? 8.31777 -26.09898 -43.69293 1.000 36.60344 201 LEU M N 1
ATOM 3154 C CA . LEU B 2 201 ? 8.82034 -27.00980 -44.71486 1.000 37.13134 201 LEU M CA 1
ATOM 3155 C C . LEU B 2 201 ? 10.22814 -27.43622 -44.32083 1.000 38.07219 201 LEU M C 1
ATOM 3156 O O . LEU B 2 201 ? 11.08499 -26.57671 -44.08953 1.000 37.36456 201 LEU M O 1
ATOM 3161 N N . SER B 2 202 ? 10.48390 -28.75163 -44.26728 1.000 39.01276 202 SER M N 1
ATOM 3162 C CA . SER B 2 202 ? 11.84782 -29.18048 -43.96732 1.000 38.47976 202 SER M CA 1
ATOM 3163 C C . SER B 2 202 ? 12.77414 -29.09864 -45.17755 1.000 38.88053 202 SER M C 1
ATOM 3164 O O . SER B 2 202 ? 13.99792 -29.09858 -44.98953 1.000 39.66161 202 SER M O 1
ATOM 3167 N N . SER B 2 203 ? 12.23736 -28.94006 -46.38592 1.000 37.28197 203 SER M N 1
ATOM 3168 C CA . SER B 2 203 ? 13.05025 -28.71500 -47.57470 1.000 38.03055 203 SER M CA 1
ATOM 3169 C C . SER B 2 203 ? 12.23906 -27.88059 -48.56174 1.000 37.60231 203 SER M C 1
ATOM 3170 O O . SER B 2 203 ? 11.00615 -27.83503 -48.47580 1.000 37.15799 203 SER M O 1
ATOM 3173 N N . PRO B 2 204 ? 12.90191 -27.18586 -49.49467 1.000 37.56072 204 PRO M N 1
ATOM 3174 C CA . PRO B 2 204 ? 12.17590 -26.28458 -50.40459 1.000 36.80187 204 PRO M CA 1
ATOM 3175 C C . PRO B 2 204 ? 11.09425 -26.96705 -51.22029 1.000 35.80757 204 PRO M C 1
ATOM 3176 O O . PRO B 2 204 ? 11.20056 -28.13480 -51.59458 1.000 36.55872 204 PRO M O 1
ATOM 3180 N N . VAL B 2 205 ? 10.02959 -26.22369 -51.46960 1.000 35.24558 205 VAL M N 1
ATOM 3181 C CA . VAL B 2 205 ? 8.97350 -26.65432 -52.36881 1.000 35.37429 205 VAL M CA 1
ATOM 3182 C C . VAL B 2 205 ? 9.15378 -25.87960 -53.65878 1.000 35.37153 205 VAL M C 1
ATOM 3183 O O . VAL B 2 205 ? 9.28310 -24.65600 -53.63198 1.000 35.68627 205 VAL M O 1
ATOM 3187 N N . THR B 2 206 ? 9.20498 -26.58465 -54.78056 1.000 36.72752 206 THR M N 1
ATOM 3188 C CA . THR B 2 206 ? 9.30074 -25.96628 -56.09737 1.000 36.00055 206 THR M CA 1
ATOM 3189 C C . THR B 2 206 ? 8.04697 -26.23549 -56.91882 1.000 35.69443 206 THR M C 1
ATOM 3190 O O . THR B 2 206 ? 7.54212 -27.35853 -56.95349 1.000 36.85214 206 THR M O 1
ATOM 3194 N N . LYS B 2 207 ? 7.54409 -25.19141 -57.56350 1.000 35.63312 207 LYS M N 1
ATOM 3195 C CA . LYS B 2 207 ? 6.48712 -25.27068 -58.56230 1.000 34.78811 207 LYS M CA 1
ATOM 3196 C C . LYS B 2 207 ? 7.02261 -24.64916 -59.83865 1.000 34.19441 207 LYS M C 1
ATOM 3197 O O . LYS B 2 207 ? 7.63327 -23.57798 -59.79045 1.000 35.15883 207 LYS M O 1
ATOM 3203 N N . SER B 2 208 ? 6.83264 -25.32506 -60.96901 1.000 34.34212 208 SER M N 1
ATOM 3204 C CA . SER B 2 208 ? 7.42415 -24.88208 -62.22459 1.000 34.94695 208 SER M CA 1
ATOM 3205 C C . SER B 2 208 ? 6.47490 -25.13341 -63.38924 1.000 36.25147 208 SER M C 1
ATOM 3206 O O . SER B 2 208 ? 5.49655 -25.87267 -63.27924 1.000 34.49719 208 SER M O 1
ATOM 3209 N N . PHE B 2 209 ? 6.79639 -24.51483 -64.52576 1.000 36.48917 209 PHE M N 1
ATOM 3210 C CA . PHE B 2 209 ? 6.17961 -24.84603 -65.80208 1.000 37.71660 209 PHE M CA 1
ATOM 3211 C C . PHE B 2 209 ? 7.20520 -24.62407 -66.90511 1.000 39.12347 209 PHE M C 1
ATOM 3212 O O . PHE B 2 209 ? 8.15152 -23.83987 -66.74948 1.000 38.69178 209 PHE M O 1
ATOM 3220 N N . ASN B 2 210 ? 7.02055 -25.33178 -68.02067 1.000 39.70702 210 ASN M N 1
ATOM 3221 C CA . ASN B 2 210 ? 7.81958 -25.11031 -69.22191 1.000 40.72061 210 ASN M CA 1
ATOM 3222 C C . ASN B 2 210 ? 6.93520 -24.41521 -70.24381 1.000 42.24288 210 ASN M C 1
ATOM 3223 O O . ASN B 2 210 ? 5.88531 -24.95046 -70.61901 1.000 44.53542 210 ASN M O 1
ATOM 3228 N N . ARG B 2 211 ? 7.36776 -23.24308 -70.69484 1.000 41.72456 211 ARG M N 1
ATOM 3229 C CA . ARG B 2 211 ? 6.60213 -22.41541 -71.62096 1.000 43.67921 211 ARG M CA 1
ATOM 3230 C C . ARG B 2 211 ? 6.14293 -23.20931 -72.84307 1.000 46.12493 211 ARG M C 1
ATOM 3231 O O . ARG B 2 211 ? 6.96693 -23.72726 -73.60031 1.000 46.33800 211 ARG M O 1
ATOM 3239 N N . GLY B 2 212 ? 4.82258 -23.32220 -73.02144 1.000 48.41247 212 GLY M N 1
ATOM 3240 C CA . GLY B 2 212 ? 4.23042 -24.18916 -74.04159 1.000 49.39938 212 GLY M CA 1
ATOM 3241 C C . GLY B 2 212 ? 3.59225 -25.39599 -73.36919 1.000 51.15521 212 GLY M C 1
ATOM 3242 O O . GLY B 2 212 ? 4.11301 -26.51268 -73.42566 1.000 51.26153 212 GLY M O 1
ATOM 3243 N N . GLU B 2 213 ? 2.40970 -25.17790 -72.79240 1.000 54.18971 213 GLU M N 1
ATOM 3244 C CA . GLU B 2 213 ? 1.70467 -26.14143 -71.93540 1.000 53.99638 213 GLU M CA 1
ATOM 3245 C C . GLU B 2 213 ? 0.55414 -26.89006 -72.64660 1.000 54.62818 213 GLU M C 1
ATOM 3246 O O . GLU B 2 213 ? -0.17649 -27.69636 -72.04172 1.000 54.58512 213 GLU M O 1
ATOM 3252 N N . VAL C 1 2 ? -11.62871 13.16060 -63.10581 1.000 50.47876 2 VAL H N 1
ATOM 3253 C CA . VAL C 1 2 ? -12.33842 14.11302 -62.25535 1.000 49.61806 2 VAL H CA 1
ATOM 3254 C C . VAL C 1 2 ? -12.82109 13.41889 -60.97616 1.000 49.15520 2 VAL H C 1
ATOM 3255 O O . VAL C 1 2 ? -13.28410 12.27781 -61.00385 1.000 49.48855 2 VAL H O 1
ATOM 3259 N N . GLN C 1 3 ? -12.71537 14.12047 -59.85340 1.000 48.81702 3 GLN H N 1
ATOM 3260 C CA . GLN C 1 3 ? -13.09194 13.59168 -58.54840 1.000 48.44440 3 GLN H CA 1
ATOM 3261 C C . GLN C 1 3 ? -13.98593 14.58414 -57.80684 1.000 47.92373 3 GLN H C 1
ATOM 3262 O O . GLN C 1 3 ? -13.77370 15.80292 -57.86814 1.000 47.24864 3 GLN H O 1
ATOM 3264 N N . LEU C 1 4 ? -14.99840 14.05412 -57.12391 1.000 47.05351 4 LEU H N 1
ATOM 3265 C CA . LEU C 1 4 ? -15.92770 14.84258 -56.33579 1.000 44.61953 4 LEU H CA 1
ATOM 3266 C C . LEU C 1 4 ? -15.68303 14.60249 -54.85331 1.000 45.27789 4 LEU H C 1
ATOM 3267 O O . LEU C 1 4 ? -15.42838 13.47234 -54.42959 1.000 47.01883 4 LEU H O 1
ATOM 3272 N N . GLN C 1 5 ? -15.75449 15.65898 -54.06050 1.000 44.85244 5 GLN H N 1
ATOM 3273 C CA . GLN C 1 5 ? -15.79596 15.50336 -52.61483 1.000 45.06085 5 GLN H CA 1
ATOM 3274 C C . GLN C 1 5 ? -16.92247 16.36662 -52.07811 1.000 44.46338 5 GLN H C 1
ATOM 3275 O O . GLN C 1 5 ? -17.18523 17.45155 -52.61243 1.000 45.19384 5 GLN H O 1
ATOM 3281 N N . GLN C 1 6 ? -17.61207 15.87529 -51.05203 1.000 42.66323 6 GLN H N 1
ATOM 3282 C CA . GLN C 1 6 ? -18.61674 16.68413 -50.38443 1.000 43.38917 6 GLN H CA 1
ATOM 3283 C C . GLN C 1 6 ? -18.42602 16.59325 -48.88029 1.000 42.01974 6 GLN H C 1
ATOM 3284 O O . GLN C 1 6 ? -17.86518 15.62589 -48.37128 1.000 42.09550 6 GLN H O 1
ATOM 3290 N N . TRP C 1 7 ? -18.84931 17.64417 -48.18344 1.000 42.46899 7 TRP H N 1
ATOM 3291 C CA . TRP C 1 7 ? -18.73993 17.72380 -46.73099 1.000 41.98634 7 TRP H CA 1
ATOM 3292 C C . TRP C 1 7 ? -19.84259 18.63680 -46.21542 1.000 42.21765 7 TRP H C 1
ATOM 3293 O O . TRP C 1 7 ? -20.48379 19.36554 -46.97888 1.000 41.84215 7 TRP H O 1
ATOM 3304 N N . GLY C 1 8 ? -20.04368 18.60186 -44.91183 1.000 41.71055 8 GLY H N 1
ATOM 3305 C CA . GLY C 1 8 ? -21.06364 19.39319 -44.25505 1.000 41.76726 8 GLY H CA 1
ATOM 3306 C C . GLY C 1 8 ? -21.57873 18.66357 -43.03782 1.000 42.50132 8 GLY H C 1
ATOM 3307 O O . GLY C 1 8 ? -21.45705 17.45098 -42.90353 1.000 43.22799 8 GLY H O 1
ATOM 3308 N N . ALA C 1 9 ? -22.15195 19.42701 -42.11121 1.000 42.67231 9 ALA H N 1
ATOM 3309 C CA . ALA C 1 9 ? -22.63810 18.83516 -40.87198 1.000 41.68814 9 ALA H CA 1
ATOM 3310 C C . ALA C 1 9 ? -23.86938 17.98621 -41.14918 1.000 42.17350 9 ALA H C 1
ATOM 3311 O O . ALA C 1 9 ? -24.84533 18.45887 -41.74257 1.000 42.27674 9 ALA H O 1
ATOM 3313 N N . GLY C 1 10 ? -23.84252 16.74362 -40.68431 1.000 42.39913 10 GLY H N 1
ATOM 3314 C CA . GLY C 1 10 ? -24.92107 15.82892 -40.99695 1.000 42.38095 10 GLY H CA 1
ATOM 3315 C C . GLY C 1 10 ? -25.94580 15.63488 -39.89926 1.000 42.25846 10 GLY H C 1
ATOM 3316 O O . GLY C 1 10 ? -27.03464 15.11256 -40.15074 1.000 43.74813 10 GLY H O 1
ATOM 3317 N N . LEU C 1 11 ? -25.63900 16.07383 -38.69072 1.000 41.64911 11 LEU H N 1
ATOM 3318 C CA . LEU C 1 11 ? -26.51704 15.88024 -37.54663 1.000 42.64745 11 LEU H CA 1
ATOM 3319 C C . LEU C 1 11 ? -27.15512 17.21532 -37.18790 1.000 43.49868 11 LEU H C 1
ATOM 3320 O O . LEU C 1 11 ? -26.44789 18.16344 -36.83633 1.000 43.74303 11 LEU H O 1
ATOM 3325 N N . LEU C 1 12 ? -28.48580 17.28887 -37.27913 1.000 44.26777 12 LEU H N 1
ATOM 3326 C CA . LEU C 1 12 ? -29.22973 18.52904 -37.08416 1.000 44.33866 12 LEU H CA 1
ATOM 3327 C C . LEU C 1 12 ? -30.41887 18.29865 -36.16058 1.000 43.90155 12 LEU H C 1
ATOM 3328 O O . LEU C 1 12 ? -30.92766 17.18142 -36.03396 1.000 44.06471 12 LEU H O 1
ATOM 3333 N N . LYS C 1 13 ? -30.84108 19.37164 -35.50168 1.000 44.35026 13 LYS H N 1
ATOM 3334 C CA . LYS C 1 13 ? -32.04507 19.48936 -34.70156 1.000 45.12241 13 LYS H CA 1
ATOM 3335 C C . LYS C 1 13 ? -33.13079 20.11203 -35.55329 1.000 44.82525 13 LYS H C 1
ATOM 3336 O O . LYS C 1 13 ? -32.82528 20.86129 -36.47916 1.000 45.73104 13 LYS H O 1
ATOM 3342 N N . PRO C 1 14 ? -34.40259 19.84811 -35.27436 1.000 44.68833 14 PRO H N 1
ATOM 3343 C CA . PRO C 1 14 ? -35.46160 20.46350 -36.08792 1.000 46.01099 14 PRO H CA 1
ATOM 3344 C C . PRO C 1 14 ? -35.36123 21.99152 -36.08495 1.000 46.72748 14 PRO H C 1
ATOM 3345 O O . PRO C 1 14 ? -35.03836 22.60938 -35.06845 1.000 46.29287 14 PRO H O 1
ATOM 3349 N N . SER C 1 15 ? -35.61598 22.58829 -37.25620 1.000 46.98272 15 SER H N 1
ATOM 3350 C CA . SER C 1 15 ? -35.61086 24.02460 -37.58863 1.000 46.44693 15 SER H CA 1
ATOM 3351 C C . SER C 1 15 ? -34.20712 24.62457 -37.74017 1.000 47.21747 15 SER H C 1
ATOM 3352 O O . SER C 1 15 ? -34.10114 25.83367 -37.95665 1.000 48.36613 15 SER H O 1
ATOM 3355 N N . GLU C 1 16 ? -33.13326 23.84570 -37.63809 1.000 46.90200 16 GLU H N 1
ATOM 3356 C CA . GLU C 1 16 ? -31.82592 24.36554 -38.02594 1.000 46.65485 16 GLU H CA 1
ATOM 3357 C C . GLU C 1 16 ? -31.74325 24.50106 -39.54588 1.000 45.88284 16 GLU H C 1
ATOM 3358 O O . GLU C 1 16 ? -32.69526 24.22270 -40.27735 1.000 45.95602 16 GLU H O 1
ATOM 3364 N N . THR C 1 17 ? -30.59131 24.97009 -40.02301 1.000 45.49659 17 THR H N 1
ATOM 3365 C CA . THR C 1 17 ? -30.33645 25.18412 -41.44466 1.000 45.40140 17 THR H CA 1
ATOM 3366 C C . THR C 1 17 ? -29.24232 24.21950 -41.87166 1.000 45.59098 17 THR H C 1
ATOM 3367 O O . THR C 1 17 ? -28.09808 24.33980 -41.41878 1.000 44.73839 17 THR H O 1
ATOM 3371 N N . LEU C 1 18 ? -29.59942 23.26477 -42.73102 1.000 44.58120 18 LEU H N 1
ATOM 3372 C CA . LEU C 1 18 ? -28.61932 22.37648 -43.33139 1.000 43.81142 18 LEU H CA 1
ATOM 3373 C C . LEU C 1 18 ? -27.70883 23.16538 -44.26453 1.000 45.06389 18 LEU H C 1
ATOM 3374 O O . LEU C 1 18 ? -28.14515 24.11328 -44.92287 1.000 46.31205 18 LEU H O 1
ATOM 3379 N N . SER C 1 19 ? -26.42837 22.80272 -44.29209 1.000 43.76314 19 SER H N 1
ATOM 3380 C CA . SER C 1 19 ? -25.46199 23.45536 -45.17032 1.000 43.99380 19 SER H CA 1
ATOM 3381 C C . SER C 1 19 ? -24.46028 22.42018 -45.66373 1.000 44.71747 19 SER H C 1
ATOM 3382 O O . SER C 1 19 ? -23.68531 21.87869 -44.86845 1.000 44.93180 19 SER H O 1
ATOM 3385 N N . LEU C 1 20 ? -24.47558 22.13558 -46.96366 1.000 43.51447 20 LEU H N 1
ATOM 3386 C CA . LEU C 1 20 ? -23.53598 21.20437 -47.55581 1.000 41.58456 20 LEU H CA 1
ATOM 3387 C C . LEU C 1 20 ? -22.71117 21.91517 -48.61866 1.000 43.58828 20 LEU H C 1
ATOM 3388 O O . LEU C 1 20 ? -23.07762 22.98383 -49.11765 1.000 44.76781 20 LEU H O 1
ATOM 3393 N N . THR C 1 21 ? -21.55526 21.33581 -48.92622 1.000 43.69726 21 THR H N 1
ATOM 3394 C CA . THR C 1 21 ? -20.68232 21.85302 -49.96608 1.000 43.38663 21 THR H CA 1
ATOM 3395 C C . THR C 1 21 ? -20.14942 20.69021 -50.78732 1.000 43.82167 21 THR H C 1
ATOM 3396 O O . THR C 1 21 ? -19.97330 19.57570 -50.28910 1.000 44.32242 21 THR H O 1
ATOM 3400 N N . CYS C 1 22 ? -19.90103 20.95583 -52.05228 1.000 44.26827 22 CYS H N 1
ATOM 3401 C CA . CYS C 1 22 ? -19.34795 19.95868 -52.94656 1.000 45.01292 22 CYS H CA 1
ATOM 3402 C C . CYS C 1 22 ? -18.22299 20.59920 -53.74263 1.000 45.59128 22 CYS H C 1
ATOM 3403 O O . CYS C 1 22 ? -18.32666 21.75560 -54.16097 1.000 46.00330 22 CYS H O 1
ATOM 3406 N N . ALA C 1 23 ? -17.14285 19.85844 -53.93297 1.000 45.53161 23 ALA H N 1
ATOM 3407 C CA . ALA C 1 23 ? -15.98664 20.37079 -54.64271 1.000 46.11261 23 ALA H CA 1
ATOM 3408 C C . ALA C 1 23 ? -15.65316 19.43740 -55.79376 1.000 45.32912 23 ALA H C 1
ATOM 3409 O O . ALA C 1 23 ? -15.87731 1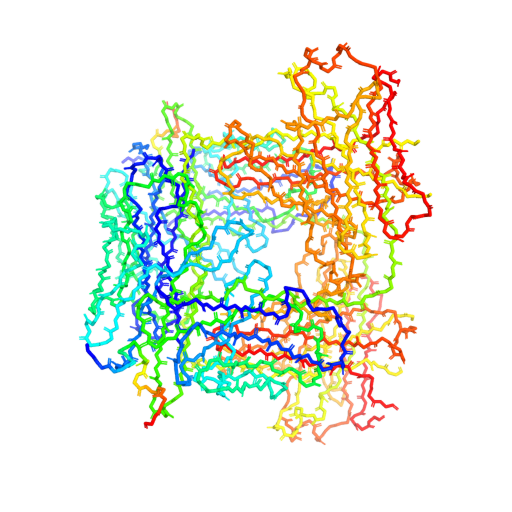8.22901 -55.71966 1.000 44.38897 23 ALA H O 1
ATOM 3411 N N . VAL C 1 24 ? -15.11476 20.00294 -56.86345 1.000 46.70319 24 VAL H N 1
ATOM 3412 C CA . VAL C 1 24 ? -14.67570 19.20830 -57.99960 1.000 46.85350 24 VAL H CA 1
ATOM 3413 C C . VAL C 1 24 ? -13.17204 19.40013 -58.19653 1.000 47.69453 24 VAL H C 1
ATOM 3414 O O . VAL C 1 24 ? -12.64496 20.50564 -58.01996 1.000 48.24266 24 VAL H O 1
ATOM 3418 N N . TYR C 1 25 ? -12.47376 18.30165 -58.50578 1.000 47.30986 25 TYR H N 1
ATOM 3419 C CA . TYR C 1 25 ? -11.05818 18.32912 -58.84696 1.000 47.87744 25 TYR H CA 1
ATOM 3420 C C . TYR C 1 25 ? -10.83984 17.54284 -60.13767 1.000 49.11969 25 TYR H C 1
ATOM 3421 O O . TYR C 1 25 ? -11.46335 16.49754 -60.34955 1.000 50.60463 25 TYR H O 1
ATOM 3430 N N . GLY C 1 26 ? -9.95618 18.03171 -60.99910 1.000 50.40567 26 GLY H N 1
ATOM 3431 C CA . GLY C 1 26 ? -9.68702 17.34892 -62.25987 1.000 50.50900 26 GLY H CA 1
ATOM 3432 C C . GLY C 1 26 ? -9.74693 18.28046 -63.45729 1.000 51.39276 26 GLY H C 1
ATOM 3433 O O . GLY C 1 26 ? -10.09381 17.88235 -64.57024 1.000 53.02828 26 GLY H O 1
ATOM 3434 N N . PHE C 1 29 ? -13.54138 21.99421 -67.52902 1.000 50.54778 29 PHE H N 1
ATOM 3435 C CA . PHE C 1 29 ? -14.73904 21.82935 -68.37397 1.000 52.23217 29 PHE H CA 1
ATOM 3436 C C . PHE C 1 29 ? -15.64478 23.07103 -68.36028 1.000 52.87593 29 PHE H C 1
ATOM 3437 O O . PHE C 1 29 ? -15.81980 23.72322 -67.31296 1.000 52.11737 29 PHE H O 1
ATOM 3445 N N . SER C 1 30 ? -16.21929 23.38367 -69.52860 1.000 51.41381 30 SER H N 1
ATOM 3446 C CA . SER C 1 30 ? -16.89845 24.65711 -69.73964 1.000 51.65826 30 SER H CA 1
ATOM 3447 C C . SER C 1 30 ? -18.41495 24.56431 -69.64639 1.000 52.33344 30 SER H C 1
ATOM 3448 O O . SER C 1 30 ? -19.05154 25.53928 -69.21975 1.000 52.26620 30 SER H O 1
ATOM 3451 N N . ASP C 1 31 ? -19.03214 23.45711 -70.06999 1.000 51.14490 31 ASP H N 1
ATOM 3452 C CA . ASP C 1 31 ? -20.45258 23.26033 -69.79990 1.000 51.70967 31 ASP H CA 1
ATOM 3453 C C . ASP C 1 31 ? -20.60185 22.16865 -68.74073 1.000 50.84852 31 ASP H C 1
ATOM 3454 O O . ASP C 1 31 ? -20.14650 21.03048 -68.92551 1.000 50.24600 31 ASP H O 1
ATOM 3459 N N . TYR C 1 32 ? -21.19576 22.55460 -67.61428 1.000 48.87535 32 TYR H N 1
ATOM 3460 C CA . TYR C 1 32 ? -21.30477 21.74845 -66.41808 1.000 47.99150 32 TYR H CA 1
ATOM 3461 C C . TYR C 1 32 ? -22.69982 21.94364 -65.84248 1.000 48.00336 32 TYR H C 1
ATOM 3462 O O . TYR C 1 32 ? -23.38032 22.93853 -66.12991 1.000 47.23482 32 TYR H O 1
ATOM 3471 N N . TYR C 1 33 ? -23.11268 20.98502 -65.01247 1.000 45.24725 33 TYR H N 1
ATOM 3472 C CA . TYR C 1 33 ? -24.46239 20.95904 -64.45615 1.000 45.16119 33 TYR H CA 1
ATOM 3473 C C . TYR C 1 33 ? -24.33798 20.42772 -63.03643 1.000 43.84754 33 TYR H C 1
ATOM 3474 O O . TYR C 1 33 ? -24.23670 19.21929 -62.83716 1.000 43.19582 33 TYR H O 1
ATOM 3483 N N . TRP C 1 34 ? -24.26679 21.34207 -62.07319 1.000 44.19484 34 TRP H N 1
ATOM 3484 C CA . TRP C 1 34 ? -24.18902 20.99922 -60.65903 1.000 43.76532 34 TRP H CA 1
ATOM 3485 C C . TRP C 1 34 ? -25.58006 20.69407 -60.12673 1.000 43.38346 34 TRP H C 1
ATOM 3486 O O . TRP C 1 34 ? -26.47747 21.53147 -60.23875 1.000 43.72257 34 TRP H O 1
ATOM 3497 N N . ASN C 1 35 ? -25.75426 19.52813 -59.50995 1.000 41.71861 35 ASN H N 1
ATOM 3498 C CA . ASN C 1 35 ? -27.05710 19.13152 -59.00140 1.000 42.01642 35 ASN H CA 1
ATOM 3499 C C . ASN C 1 35 ? -26.93492 18.63354 -57.56934 1.000 41.75237 35 ASN H C 1
ATOM 3500 O O . ASN C 1 35 ? -25.89913 18.09746 -57.17383 1.000 41.15435 35 ASN H O 1
ATOM 3505 N N . TRP C 1 36 ? -28.00800 18.81429 -56.79794 1.000 41.46490 36 TRP H N 1
ATOM 3506 C CA . TRP C 1 36 ? -28.17484 18.17081 -55.49676 1.000 41.87394 36 TRP H CA 1
ATOM 3507 C C . TRP C 1 36 ? -29.37727 17.23598 -55.57203 1.000 41.32656 36 TRP H C 1
ATOM 3508 O O . TRP C 1 36 ? -30.44355 17.63033 -56.05426 1.000 41.11627 36 TRP H O 1
ATOM 3519 N N . ILE C 1 37 ? -29.19579 15.99858 -55.10997 1.000 40.31944 37 ILE H N 1
ATOM 3520 C CA . ILE C 1 37 ? -30.25930 15.00945 -55.03213 1.000 39.48511 37 ILE H CA 1
ATOM 3521 C C . ILE C 1 37 ? -30.19306 14.38295 -53.64732 1.000 40.13907 37 ILE H C 1
ATOM 3522 O O . ILE C 1 37 ? -29.12365 14.30582 -53.02864 1.000 40.16026 37 ILE H O 1
ATOM 3527 N N . ARG C 1 38 ? -31.34327 13.95518 -53.13875 1.000 40.09628 38 ARG H N 1
ATOM 3528 C CA . ARG C 1 38 ? -31.37540 13.34052 -51.82163 1.000 40.15498 38 ARG H CA 1
ATOM 3529 C C . ARG C 1 38 ? -32.21749 12.07844 -51.85570 1.000 39.29924 38 ARG H C 1
ATOM 3530 O O . ARG C 1 38 ? -33.13080 11.93341 -52.66804 1.000 40.67648 38 ARG H O 1
ATOM 3538 N N . GLN C 1 39 ? -31.89960 11.16139 -50.94937 1.000 39.07198 39 GLN H N 1
ATOM 3539 C CA . GLN C 1 39 ? -32.54434 9.85480 -50.90977 1.000 39.26722 39 GLN H CA 1
ATOM 3540 C C . GLN C 1 39 ? -32.77507 9.44720 -49.46080 1.000 39.29255 39 GLN H C 1
ATOM 3541 O O . GLN C 1 39 ? -31.83341 9.01157 -48.77768 1.000 37.79290 39 GLN H O 1
ATOM 3547 N N . PRO C 1 40 ? -34.01100 9.56111 -48.96584 1.000 39.90515 40 PRO H N 1
ATOM 3548 C CA . PRO C 1 40 ? -34.33455 9.07273 -47.61488 1.000 39.19926 40 PRO H CA 1
ATOM 3549 C C . PRO C 1 40 ? -34.08357 7.58173 -47.52911 1.000 39.47141 40 PRO H C 1
ATOM 3550 O O . PRO C 1 40 ? -34.04076 6.90194 -48.56817 1.000 39.43909 40 PRO H O 1
ATOM 3554 N N . PRO C 1 41 ? -33.88285 7.03759 -46.32853 1.000 39.09729 41 PRO H N 1
ATOM 3555 C CA . PRO C 1 41 ? -33.57511 5.60683 -46.22418 1.000 38.76040 41 PRO H CA 1
ATOM 3556 C C . PRO C 1 41 ? -34.74537 4.77034 -46.73018 1.000 38.46877 41 PRO H C 1
ATOM 3557 O O . PRO C 1 41 ? -35.90469 5.01247 -46.37180 1.000 38.95162 41 PRO H O 1
ATOM 3561 N N . GLY C 1 42 ? -34.42531 3.79012 -47.58132 1.000 37.92678 42 GLY H N 1
ATOM 3562 C CA . GLY C 1 42 ? -35.39405 2.88940 -48.17219 1.000 37.30905 42 GLY H CA 1
ATOM 3563 C C . GLY C 1 42 ? -36.33403 3.48594 -49.19357 1.000 38.97230 42 GLY H C 1
ATOM 3564 O O . GLY C 1 42 ? -37.39922 2.90735 -49.43811 1.000 39.95962 42 GLY H O 1
ATOM 3565 N N . LYS C 1 43 ? -36.00631 4.64942 -49.75875 1.000 39.43080 43 LYS H N 1
ATOM 3566 C CA . LYS C 1 43 ? -36.86047 5.37963 -50.69612 1.000 38.88760 43 LYS H CA 1
ATOM 3567 C C . LYS C 1 43 ? -36.09946 5.67598 -51.98513 1.000 39.40253 43 LYS H C 1
ATOM 3568 O O . LYS C 1 43 ? -34.92952 5.32656 -52.13983 1.000 39.47253 43 LYS H O 1
ATOM 3574 N N . GLY C 1 44 ? -36.78226 6.34949 -52.91233 1.000 39.74982 44 GLY H N 1
ATOM 3575 C CA . GLY C 1 44 ? -36.22320 6.68923 -54.20297 1.000 38.99697 44 GLY H CA 1
ATOM 3576 C C . GLY C 1 44 ? -35.49959 8.02655 -54.17569 1.000 40.04886 44 GLY H C 1
ATOM 3577 O O . GLY C 1 44 ? -35.22212 8.59840 -53.11987 1.000 40.75884 44 GLY H O 1
ATOM 3578 N N . LEU C 1 45 ? -35.19373 8.52747 -55.37479 1.000 39.01407 45 LEU H N 1
ATOM 3579 C CA . LEU C 1 45 ? -34.42704 9.74950 -55.55043 1.000 38.69565 45 LEU H CA 1
ATOM 3580 C C . LEU C 1 45 ? -35.34522 10.95922 -55.63739 1.000 40.10381 45 LEU H C 1
ATOM 3581 O O . LEU C 1 45 ? -36.38742 10.92295 -56.29592 1.000 41.00998 45 LEU H O 1
ATOM 3586 N N . GLU C 1 46 ? -34.95890 12.03975 -54.96912 1.000 40.86139 46 GLU H N 1
ATOM 3587 C CA . GLU C 1 46 ? -35.68728 13.29721 -55.07231 1.000 40.66478 46 GLU H CA 1
ATOM 3588 C C . GLU C 1 46 ? -34.73098 14.43329 -55.41095 1.000 41.65762 46 GLU H C 1
ATOM 3589 O O . GLU C 1 46 ? -33.83612 14.75974 -54.62430 1.000 42.00948 46 GLU H O 1
ATOM 3595 N N . TRP C 1 47 ? -34.93148 15.04294 -56.57141 1.000 43.03161 47 TRP H N 1
ATOM 3596 C CA . TRP C 1 47 ? -34.07548 16.14131 -57.00095 1.000 43.07275 47 TRP H CA 1
ATOM 3597 C C . TRP C 1 47 ? -34.29408 17.37559 -56.12436 1.000 44.23547 47 TRP H C 1
ATOM 3598 O O . TRP C 1 47 ? -35.42405 17.68291 -55.72048 1.000 43.90708 47 TRP H O 1
ATOM 3609 N N . ILE C 1 48 ? -33.19937 18.07613 -55.81466 1.000 42.93502 48 ILE H N 1
ATOM 3610 C CA . ILE C 1 48 ? -33.23119 19.25045 -54.94770 1.000 42.71290 48 ILE H CA 1
ATOM 3611 C C . ILE C 1 48 ? -33.03504 20.53074 -55.74996 1.000 43.02947 48 ILE H C 1
ATOM 3612 O O . ILE C 1 48 ? -33.85514 21.44479 -55.67948 1.000 44.12641 48 ILE H O 1
ATOM 3617 N N . GLY C 1 49 ? -31.94365 20.62566 -56.50132 1.000 42.11140 49 GLY H N 1
ATOM 3618 C CA . GLY C 1 49 ? -31.67572 21.83700 -57.24889 1.000 42.52952 49 GLY H CA 1
ATOM 3619 C C . GLY C 1 49 ? -30.49462 21.67524 -58.17713 1.000 43.90208 49 GLY H C 1
ATOM 3620 O O . GLY C 1 49 ? -29.70741 20.72976 -58.05908 1.000 43.33095 49 GLY H O 1
ATOM 3621 N N . GLU C 1 50 ? -30.38087 22.62585 -59.10896 1.000 44.96694 50 GLU H N 1
ATOM 3622 C CA . GLU C 1 50 ? -29.32059 22.64532 -60.11033 1.000 43.69257 50 GLU H CA 1
ATOM 3623 C C . GLU C 1 50 ? -28.81497 24.06375 -60.32370 1.000 44.58775 50 GLU H C 1
ATOM 3624 O O . GLU C 1 50 ? -29.59876 25.01643 -60.32347 1.000 45.60856 50 GLU H O 1
ATOM 3630 N N . ILE C 1 51 ? -27.50582 24.20367 -60.48169 1.000 43.97213 51 ILE H N 1
ATOM 3631 C CA . ILE C 1 51 ? -26.89998 25.39360 -61.07128 1.000 45.12995 51 ILE H CA 1
ATOM 3632 C C . ILE C 1 51 ? -26.11032 24.92915 -62.29484 1.000 45.74822 51 ILE H C 1
ATOM 3633 O O . ILE C 1 51 ? -25.23757 24.06308 -62.16711 1.000 46.10845 51 ILE H O 1
ATOM 3638 N N . ASN C 1 52 ? -26.39713 25.49362 -63.47739 1.000 47.46515 52 ASN H N 1
ATOM 3639 C CA . ASN C 1 52 ? -25.68754 25.06628 -64.68587 1.000 48.08147 52 ASN H CA 1
ATOM 3640 C C . ASN C 1 52 ? -24.74876 26.17278 -65.16908 1.000 49.00150 52 ASN H C 1
ATOM 3641 O O . ASN C 1 52 ? -24.73006 27.27285 -64.61502 1.000 48.99991 52 ASN H O 1
ATOM 3646 N N . HIS C 1 53 ? -23.99633 25.87756 -66.24549 1.000 50.29564 53 HIS H N 1
ATOM 3647 C CA . HIS C 1 53 ? -22.90819 26.75360 -66.71612 1.000 51.00427 53 HIS H CA 1
ATOM 3648 C C . HIS C 1 53 ? -23.40386 28.07836 -67.28991 1.000 51.55924 53 HIS H C 1
ATOM 3649 O O . HIS C 1 53 ? -22.59752 29.00306 -67.43283 1.000 52.42581 53 HIS H O 1
ATOM 3656 N N . ASN C 1 54 ? -24.69588 28.17986 -67.63837 1.000 51.75940 54 ASN H N 1
ATOM 3657 C CA . ASN C 1 54 ? -25.33485 29.43032 -68.05542 1.000 52.31103 54 ASN H CA 1
ATOM 3658 C C . ASN C 1 54 ? -25.77293 30.29873 -66.88582 1.000 51.23349 54 ASN H C 1
ATOM 3659 O O . ASN C 1 54 ? -26.25665 31.41795 -67.11196 1.000 50.35571 54 ASN H O 1
ATOM 3664 N N . GLY C 1 55 ? -25.67624 29.78937 -65.66033 1.000 50.68617 55 GLY H N 1
ATOM 3665 C CA . GLY C 1 55 ? -26.18019 30.49087 -64.51132 1.000 49.00328 55 GLY H CA 1
ATOM 3666 C C . GLY C 1 55 ? -27.63802 30.22760 -64.22494 1.000 49.88209 55 GLY H C 1
ATOM 3667 O O . GLY C 1 55 ? -28.18535 30.85170 -63.31059 1.000 50.29984 55 GLY H O 1
ATOM 3668 N N . ASN C 1 56 ? -28.30167 29.37320 -65.01261 1.000 49.47267 56 ASN H N 1
ATOM 3669 C CA . ASN C 1 56 ? -29.63905 28.91883 -64.65233 1.000 48.92917 56 ASN H CA 1
ATOM 3670 C C . ASN C 1 56 ? -29.58811 28.31831 -63.24963 1.000 48.43397 56 ASN H C 1
ATOM 3671 O O . ASN C 1 56 ? -28.65422 27.58315 -62.91070 1.000 47.55679 56 ASN H O 1
ATOM 3676 N N . THR C 1 57 ? -30.56162 28.67550 -62.41367 1.000 47.09201 57 THR H N 1
ATOM 3677 C CA . THR C 1 57 ? -30.62796 28.19940 -61.03479 1.000 46.53727 57 THR H CA 1
ATOM 3678 C C . THR C 1 57 ? -32.05559 27.77124 -60.76209 1.000 45.38851 57 THR H C 1
ATOM 3679 O O . THR C 1 57 ? -32.97388 28.57673 -60.91315 1.000 46.15498 57 THR H O 1
ATOM 3683 N N . ASN C 1 58 ? -32.24920 26.52319 -60.35077 1.000 45.86284 58 ASN H N 1
ATOM 3684 C CA . ASN C 1 58 ? -33.59636 26.02430 -60.10675 1.000 46.23797 58 ASN H CA 1
ATOM 3685 C C . ASN C 1 58 ? -33.63480 25.12092 -58.88565 1.000 45.58051 58 ASN H C 1
ATOM 3686 O O . ASN C 1 58 ? -32.65807 24.44155 -58.56037 1.000 45.95736 58 ASN H O 1
ATOM 3691 N N . SER C 1 59 ? -34.78431 25.13322 -58.21376 1.000 45.63074 59 SER H N 1
ATOM 3692 C CA . SER C 1 59 ? -35.00899 24.39891 -56.97787 1.000 45.55375 59 SER H CA 1
ATOM 3693 C C . SER C 1 59 ? -36.29050 23.60181 -57.09315 1.000 46.26311 59 SER H C 1
ATOM 3694 O O . SER C 1 59 ? -37.23296 24.01227 -57.76931 1.000 47.45644 59 SER H O 1
ATOM 3697 N N . ASN C 1 60 ? -36.33774 22.49275 -56.39433 1.000 45.89789 60 ASN H N 1
ATOM 3698 C CA . ASN C 1 60 ? -37.55822 21.71193 -56.35359 1.000 46.97737 60 ASN H CA 1
ATOM 3699 C C . ASN C 1 60 ? -38.66390 22.49756 -55.65822 1.000 48.77629 60 ASN H C 1
ATOM 3700 O O . ASN C 1 60 ? -38.49022 22.92134 -54.50271 1.000 49.16188 60 ASN H O 1
ATOM 3705 N N . PRO C 1 61 ? -39.79994 22.72177 -56.31974 1.000 48.42779 61 PRO H N 1
ATOM 3706 C CA . PRO C 1 61 ? -40.89382 23.47727 -55.68889 1.000 48.21117 61 PRO H CA 1
ATOM 3707 C C . PRO C 1 61 ? -41.38711 22.87359 -54.38876 1.000 48.86486 61 PRO H C 1
ATOM 3708 O O . PRO C 1 61 ? -41.90617 23.60823 -53.54337 1.000 49.34490 61 PRO H O 1
ATOM 3712 N N . SER C 1 62 ? -41.26666 21.55366 -54.20780 1.000 49.24026 62 SER H N 1
ATOM 3713 C CA . SER C 1 62 ? -41.67827 20.92852 -52.95159 1.000 48.77020 62 SER H CA 1
ATOM 3714 C C . SER C 1 62 ? -40.83833 21.40380 -51.77403 1.000 49.06888 62 SER H C 1
ATOM 3715 O O . SER C 1 62 ? -41.30114 21.35875 -50.63097 1.000 49.37129 62 SER H O 1
ATOM 3718 N N . LEU C 1 63 ? -39.61681 21.86163 -52.02767 1.000 49.88864 63 LEU H N 1
ATOM 3719 C CA . LEU C 1 63 ? -38.79316 22.48356 -51.00887 1.000 49.10497 63 LEU H CA 1
ATOM 3720 C C . LEU C 1 63 ? -39.09203 23.96684 -50.88731 1.000 51.46791 63 LEU H C 1
ATOM 3721 O O . LEU C 1 63 ? -38.40445 24.67399 -50.13409 1.000 51.96853 63 LEU H O 1
ATOM 3726 N N . LYS C 1 64 ? -40.10970 24.44495 -51.61640 1.000 51.89443 64 LYS H N 1
ATOM 3727 C CA . LYS C 1 64 ? -40.75898 25.74840 -51.39262 1.000 51.76842 64 LYS H CA 1
ATOM 3728 C C . LYS C 1 64 ? -39.66116 26.80783 -51.42047 1.000 52.27264 64 LYS H C 1
ATOM 3729 O O . LYS C 1 64 ? -38.86315 26.84417 -52.37283 1.000 53.32611 64 LYS H O 1
ATOM 3735 N N . SER C 1 65 ? -39.51959 27.62357 -50.38697 1.000 52.29058 65 SER H N 1
ATOM 3736 C CA . SER C 1 65 ? -38.50454 28.66101 -50.35337 1.000 52.15334 65 SER H CA 1
ATOM 3737 C C . SER C 1 65 ? -37.35894 28.34676 -49.39249 1.000 51.61397 65 SER H C 1
ATOM 3738 O O . SER C 1 65 ? -36.58797 29.25102 -49.04921 1.000 52.52653 65 SER H O 1
ATOM 3741 N N . ARG C 1 66 ? -37.18278 27.08167 -48.99483 1.000 50.04207 66 ARG H N 1
ATOM 3742 C CA . ARG C 1 66 ? -36.12781 26.78575 -48.02867 1.000 49.53844 66 ARG H CA 1
ATOM 3743 C C . ARG C 1 66 ? -34.74525 26.58579 -48.65218 1.000 49.00646 66 ARG H C 1
ATOM 3744 O O . ARG C 1 66 ? -33.76073 26.50844 -47.91062 1.000 49.16084 66 ARG H O 1
ATOM 3752 N N . VAL C 1 67 ? -34.62383 26.54431 -49.97364 1.000 48.33281 67 VAL H N 1
ATOM 3753 C CA . VAL C 1 67 ? -33.36227 26.21079 -50.62556 1.000 47.81987 67 VAL H CA 1
ATOM 3754 C C . VAL C 1 67 ? -32.63146 27.48867 -51.00999 1.000 48.71393 67 VAL H C 1
ATOM 3755 O O . VAL C 1 67 ? -33.25349 28.48167 -51.41157 1.000 47.66577 67 VAL H O 1
ATOM 3759 N N . THR C 1 68 ? -31.30500 27.46961 -50.86355 1.000 48.11914 68 THR H N 1
ATOM 3760 C CA . THR C 1 68 ? -30.41195 28.42015 -51.51423 1.000 48.08128 68 THR H CA 1
ATOM 3761 C C . THR C 1 68 ? -29.26737 27.63979 -52.13647 1.000 47.10585 68 THR H C 1
ATOM 3762 O O . THR C 1 68 ? -28.55748 26.91287 -51.43443 1.000 47.23256 68 THR H O 1
ATOM 3766 N N . LEU C 1 69 ? -29.07406 27.80550 -53.43589 1.000 47.16662 69 LEU H N 1
ATOM 3767 C CA . LEU C 1 69 ? -27.94090 27.21206 -54.13066 1.000 47.48695 69 LEU H CA 1
ATOM 3768 C C . LEU C 1 69 ? -26.88844 28.28163 -54.40767 1.000 47.98994 69 LEU H C 1
ATOM 3769 O O . LEU C 1 69 ? -27.21692 29.42295 -54.73746 1.000 49.38502 69 LEU H O 1
ATOM 3774 N N . SER C 1 70 ? -25.62108 27.90555 -54.32774 1.000 47.06419 70 SER H N 1
ATOM 3775 C CA . SER C 1 70 ? -24.58972 28.86330 -54.67170 1.000 47.00511 70 SER H CA 1
ATOM 3776 C C . SER C 1 70 ? -23.36706 28.12798 -55.19459 1.000 47.85386 70 SER H C 1
ATOM 3777 O O . SER C 1 70 ? -23.05414 27.00633 -54.77930 1.000 48.17458 70 SER H O 1
ATOM 3780 N N . LEU C 1 71 ? -22.67349 28.78919 -56.10525 1.000 48.11597 71 LEU H N 1
ATOM 3781 C CA . LEU C 1 71 ? -21.53324 28.22138 -56.80462 1.000 48.55636 71 LEU H CA 1
ATOM 3782 C C . LEU C 1 71 ? -20.42708 29.26249 -56.78456 1.000 49.79774 71 LEU H C 1
ATOM 3783 O O . LEU C 1 71 ? -20.59338 30.35298 -57.33755 1.000 50.45684 71 LEU H O 1
ATOM 3788 N N . ASP C 1 72 ? -19.33818 28.96139 -56.08803 1.000 49.65314 72 ASP H N 1
ATOM 3789 C CA . ASP C 1 72 ? -18.12336 29.75427 -56.16683 1.000 50.47639 72 ASP H CA 1
ATOM 3790 C C . ASP C 1 72 ? -17.26183 29.15875 -57.27138 1.000 51.94901 72 ASP H C 1
ATOM 3791 O O . ASP C 1 72 ? -16.66287 28.09421 -57.09068 1.000 52.19374 72 ASP H O 1
ATOM 3796 N N . THR C 1 73 ? -17.19782 29.84164 -58.41844 1.000 52.03377 73 THR H N 1
ATOM 3797 C CA . THR C 1 73 ? -16.42398 29.31384 -59.53952 1.000 52.77076 73 THR H CA 1
ATOM 3798 C C . THR C 1 73 ? -14.91508 29.45324 -59.33620 1.000 53.94693 73 THR H C 1
ATOM 3799 O O . THR C 1 73 ? -14.14828 28.80893 -60.06076 1.000 54.67269 73 THR H O 1
ATOM 3803 N N . SER C 1 74 ? -14.46269 30.28648 -58.39624 1.000 53.30020 74 SER H N 1
ATOM 3804 C CA . SER C 1 74 ? -13.02636 30.34591 -58.11753 1.000 54.56522 74 SER H CA 1
ATOM 3805 C C . SER C 1 74 ? -12.54534 29.08748 -57.39036 1.000 54.17852 74 SER H C 1
ATOM 3806 O O . SER C 1 74 ? -11.55260 28.46656 -57.79104 1.000 54.39196 74 SER H O 1
ATOM 3809 N N . LYS C 1 75 ? -13.21666 28.71240 -56.29709 1.000 54.96031 75 LYS H N 1
ATOM 3810 C CA . LYS C 1 75 ? -12.88056 27.48761 -55.57866 1.000 53.53076 75 LYS H CA 1
ATOM 3811 C C . LYS C 1 75 ? -13.46749 26.24014 -56.23576 1.000 53.23490 75 LYS H C 1
ATOM 3812 O O . LYS C 1 75 ? -13.10672 25.12547 -55.84239 1.000 54.31200 75 LYS H O 1
ATOM 3815 N N . ASN C 1 76 ? -14.36328 26.39694 -57.21454 1.000 53.46870 76 ASN H N 1
ATOM 3816 C CA . ASN C 1 76 ? -15.07937 25.27114 -57.82816 1.000 53.06499 76 ASN H CA 1
ATOM 3817 C C . ASN C 1 76 ? -15.87743 24.49376 -56.77978 1.000 51.27998 76 ASN H C 1
ATOM 3818 O O . ASN C 1 76 ? -15.81811 23.26074 -56.69001 1.000 50.05012 76 ASN H O 1
ATOM 3823 N N . GLN C 1 77 ? -16.62981 25.23878 -55.97766 1.000 51.17393 77 GLN H N 1
ATOM 3824 C CA . GLN C 1 77 ? -17.36699 24.69539 -54.84840 1.000 49.71978 77 GLN H CA 1
ATOM 3825 C C . GLN C 1 77 ? -18.84791 25.00483 -54.97741 1.000 48.90104 77 GLN H C 1
ATOM 3826 O O . GLN C 1 77 ? -19.24606 26.17481 -54.95650 1.000 49.31544 77 GLN H O 1
ATOM 3832 N N . PHE C 1 78 ? -19.64914 23.95625 -55.06578 1.000 46.64042 78 PHE H N 1
ATOM 3833 C CA . PHE C 1 78 ? -21.09542 24.03667 -55.16445 1.000 46.08982 78 PHE H CA 1
ATOM 3834 C C . PHE C 1 78 ? -21.68590 23.77530 -53.78358 1.000 46.07574 78 PHE H C 1
ATOM 3835 O O . PHE C 1 78 ? -21.37561 22.75734 -53.15938 1.000 45.26518 78 PHE H O 1
ATOM 3843 N N . SER C 1 79 ? -22.50015 24.69701 -53.28130 1.000 45.35671 79 SER H N 1
ATOM 3844 C CA . SER C 1 79 ? -22.97880 24.54083 -51.91675 1.000 45.75799 79 SER H CA 1
ATOM 3845 C C . SER C 1 79 ? -24.50202 24.53447 -51.86766 1.000 45.79562 79 SER H C 1
ATOM 3846 O O . SER C 1 79 ? -25.17511 24.99584 -52.79246 1.000 46.02383 79 SER H O 1
ATOM 3850 N N . LEU C 1 80 ? -25.04076 23.97518 -50.78034 1.000 44.40471 80 LEU H N 1
ATOM 3851 C CA . LEU C 1 80 ? -26.48197 23.87742 -50.57405 1.000 44.87519 80 LEU H CA 1
ATOM 3852 C C . LEU C 1 80 ? -26.82771 24.36772 -49.18015 1.000 45.74019 80 LEU H C 1
ATOM 3853 O O . LEU C 1 80 ? -26.17513 23.97958 -48.20569 1.000 45.65104 80 LEU H O 1
ATOM 3858 N N . LYS C 1 81 ? -27.86429 25.19371 -49.07990 1.000 45.44987 81 LYS H N 1
ATOM 3859 C CA . LYS C 1 81 ? -28.46486 25.52172 -47.79311 1.000 46.78310 81 LYS H CA 1
ATOM 3860 C C . LYS C 1 81 ? -29.92095 25.07737 -47.84213 1.000 46.60975 81 LYS H C 1
ATOM 3861 O O . LYS C 1 81 ? -30.61539 25.34220 -48.82969 1.000 46.79679 81 LYS H O 1
ATOM 3865 N N . LEU C 1 82 ? -30.37455 24.39078 -46.78808 1.000 46.25402 82 LEU H N 1
ATOM 3866 C CA . LEU C 1 82 ? -31.77297 23.99165 -46.64795 1.000 46.55432 82 LEU H CA 1
ATOM 3867 C C . LEU C 1 82 ? -32.26737 24.47843 -45.29138 1.000 47.31250 82 LEU H C 1
ATOM 3868 O O . LEU C 1 82 ? -31.84315 23.96851 -44.24971 1.000 47.01553 82 LEU H O 1
ATOM 3873 N N . ARG C 1 83 A -33.18955 25.43300 -45.30523 1.000 47.67565 82 ARG H N 1
ATOM 3874 C CA . ARG C 1 83 A -33.63384 26.10462 -44.09696 1.000 46.41214 82 ARG H CA 1
ATOM 3875 C C . ARG C 1 83 A -34.79365 25.36452 -43.44330 1.000 46.96142 82 ARG H C 1
ATOM 3876 O O . ARG C 1 83 A -35.53601 24.61528 -44.08933 1.000 47.62837 82 ARG H O 1
ATOM 3884 N N . SER C 1 84 B -34.93491 25.58126 -42.13254 1.000 46.62366 82 SER H N 1
ATOM 3885 C CA . SER C 1 84 B -36.09537 25.11282 -41.37111 1.000 46.07000 82 SER H CA 1
ATOM 3886 C C . SER C 1 84 B -36.30139 23.60807 -41.51669 1.000 46.54539 82 SER H C 1
ATOM 3887 O O . SER C 1 84 B -37.38950 23.14847 -41.86710 1.000 47.21164 82 SER H O 1
ATOM 3890 N N . VAL C 1 85 C -35.25150 22.82952 -41.23961 1.000 45.52391 82 VAL H N 1
ATOM 3891 C CA . VAL C 1 85 C -35.33194 21.39609 -41.49964 1.000 45.41069 82 VAL H CA 1
ATOM 3892 C C . VAL C 1 85 C -36.22552 20.72449 -40.46462 1.000 44.87808 82 VAL H C 1
ATOM 3893 O O . VAL C 1 85 C -36.27005 21.12365 -39.29072 1.000 44.69561 82 VAL H O 1
ATOM 3897 N N . THR C 1 86 ? -36.96661 19.71657 -40.91103 1.000 43.49393 83 THR H N 1
ATOM 3898 C CA . THR C 1 86 ? -37.71575 18.81021 -40.05178 1.000 43.05958 83 THR H CA 1
ATOM 3899 C C . THR C 1 86 ? -37.24249 17.37815 -40.29992 1.000 43.71889 83 THR H C 1
ATOM 3900 O O . THR C 1 86 ? -36.39378 17.11949 -41.16955 1.000 43.68442 83 THR H O 1
ATOM 3904 N N . ALA C 1 87 ? -37.81492 16.43812 -39.53839 1.000 42.22017 84 ALA H N 1
ATOM 3905 C CA . ALA C 1 87 ? -37.43586 15.03452 -39.67394 1.000 42.29613 84 ALA H CA 1
ATOM 3906 C C . ALA C 1 87 ? -37.68383 14.51578 -41.08774 1.000 43.00330 84 ALA H C 1
ATOM 3907 O O . ALA C 1 87 ? -37.04068 13.55627 -41.52035 1.000 43.14423 84 ALA H O 1
ATOM 3909 N N . ALA C 1 88 ? -38.62750 15.12358 -41.81289 1.000 44.20339 85 ALA H N 1
ATOM 3910 C CA . ALA C 1 88 ? -38.91390 14.75722 -43.19205 1.000 43.69752 85 ALA H CA 1
ATOM 3911 C C . ALA C 1 88 ? -37.72363 15.00192 -44.12144 1.000 44.99036 85 ALA H C 1
ATOM 3912 O O . ALA C 1 88 ? -37.73368 14.52055 -45.25997 1.000 44.14666 85 ALA H O 1
ATOM 3914 N N . ASP C 1 89 ? -36.70378 15.72600 -43.66616 1.000 43.96007 86 ASP H N 1
ATOM 3915 C CA . ASP C 1 89 ? -35.52152 15.99903 -44.46512 1.000 43.30395 86 ASP H CA 1
ATOM 3916 C C . ASP C 1 89 ? -34.38552 15.01747 -44.20897 1.000 42.82870 86 ASP H C 1
ATOM 3917 O O . ASP C 1 89 ? -33.30474 15.19002 -44.78053 1.000 42.53750 86 ASP H O 1
ATOM 3922 N N . THR C 1 90 ? -34.58221 14.02426 -43.34695 1.000 42.30812 87 THR H N 1
ATOM 3923 C CA . THR C 1 90 ? -33.57154 12.99099 -43.16365 1.000 42.20060 87 THR H CA 1
ATOM 3924 C C . THR C 1 90 ? -33.33880 12.24507 -44.47082 1.000 41.52298 87 THR H C 1
ATOM 3925 O O . THR C 1 90 ? -34.26719 11.65258 -45.03003 1.000 41.79532 87 THR H O 1
ATOM 3929 N N . ALA C 1 91 ? -32.10108 12.25555 -44.94501 1.000 39.98460 88 ALA H N 1
ATOM 3930 C CA . ALA C 1 91 ? -31.77425 11.58821 -46.19136 1.000 39.81379 88 ALA H CA 1
ATOM 3931 C C . ALA C 1 91 ? -30.26461 11.58760 -46.36290 1.000 40.32965 88 ALA H C 1
ATOM 3932 O O . ALA C 1 91 ? -29.53230 12.29997 -45.66928 1.000 39.96983 88 ALA H O 1
ATOM 3934 N N . VAL C 1 92 ? -29.81356 10.77027 -47.30637 1.000 39.96282 89 VAL H N 1
ATOM 3935 C CA . VAL C 1 92 ? -28.48797 10.91517 -47.88403 1.000 38.58275 89 VAL H CA 1
ATOM 3936 C C . VAL C 1 92 ? -28.58684 11.96359 -48.98321 1.000 39.47168 89 VAL H C 1
ATOM 3937 O O . VAL C 1 92 ? -29.43639 11.86485 -49.87733 1.000 38.43042 89 VAL H O 1
ATOM 3941 N N . TYR C 1 93 ? -27.74528 12.98313 -48.90680 1.000 38.80937 90 TYR H N 1
ATOM 3942 C CA . TYR C 1 93 ? -27.73948 14.05693 -49.88388 1.000 38.64545 90 TYR H CA 1
ATOM 3943 C C . TYR C 1 93 ? -26.56113 13.83959 -50.82475 1.000 39.83786 90 TYR H C 1
ATOM 3944 O O . TYR C 1 93 ? -25.40364 13.84232 -50.38849 1.000 40.38131 90 TYR H O 1
ATOM 3953 N N . TYR C 1 94 ? -26.84968 13.67931 -52.11420 1.000 39.61810 91 TYR H N 1
ATOM 3954 C CA . TYR C 1 94 ? -25.81868 13.42989 -53.10634 1.000 39.29881 91 TYR H CA 1
ATOM 3955 C C . TYR C 1 94 ? -25.53519 14.69434 -53.90771 1.000 40.92079 91 TYR H C 1
ATOM 3956 O O . TYR C 1 94 ? -26.44661 15.40968 -54.34028 1.000 40.97533 91 TYR H O 1
ATOM 3965 N N . CYS C 1 95 ? -24.26157 14.91718 -54.15354 1.000 41.70523 92 CYS H N 1
ATOM 3966 C CA . CYS C 1 95 ? -23.78363 15.91563 -55.08508 1.000 42.08346 92 CYS H CA 1
ATOM 3967 C C . CYS C 1 95 ? -23.52816 15.25281 -56.43278 1.000 41.94957 92 CYS H C 1
ATOM 3968 O O . CYS C 1 95 ? -23.00728 14.13554 -56.49222 1.000 42.04883 92 CYS H O 1
ATOM 3971 N N . ALA C 1 96 ? -23.93564 15.91976 -57.50977 1.000 41.92468 93 ALA H N 1
ATOM 3972 C CA . ALA C 1 96 ? -23.73359 15.42554 -58.86719 1.000 41.55273 93 ALA H CA 1
ATOM 3973 C C . ALA C 1 96 ? -23.08841 16.49309 -59.74291 1.000 42.14193 93 ALA H C 1
ATOM 3974 O O . ALA C 1 96 ? -23.47428 17.66753 -59.71016 1.000 42.00988 93 ALA H O 1
ATOM 3976 N N . PHE C 1 97 ? -22.09696 16.08860 -60.52093 1.000 41.54342 94 PHE H N 1
ATOM 3977 C CA . PHE C 1 97 ? -21.39040 17.01892 -61.38526 1.000 41.96759 94 PHE H CA 1
ATOM 3978 C C . PHE C 1 97 ? -21.50301 16.53127 -62.82765 1.000 42.55828 94 PHE H C 1
ATOM 3979 O O . PHE C 1 97 ? -20.67847 15.74478 -63.29013 1.000 43.03762 94 PHE H O 1
ATOM 3987 N N . GLY C 1 98 ? -22.53237 16.98292 -63.53942 1.000 42.52469 95 GLY H N 1
ATOM 3988 C CA . GLY C 1 98 ? -22.69727 16.62442 -64.93701 1.000 43.16207 95 GLY H CA 1
ATOM 3989 C C . GLY C 1 98 ? -21.89693 17.56052 -65.82254 1.000 43.96716 95 GLY H C 1
ATOM 3990 O O . GLY C 1 98 ? -21.87867 18.76720 -65.60711 1.000 45.21581 95 GLY H O 1
ATOM 3991 N N . TYR C 1 99 ? -21.26468 16.99379 -66.84492 1.000 44.28210 96 TYR H N 1
ATOM 3992 C CA . TYR C 1 99 ? -20.44664 17.78642 -67.76084 1.000 46.27615 96 TYR H CA 1
ATOM 3993 C C . TYR C 1 99 ? -20.24243 17.01661 -69.06196 1.000 46.91987 96 TYR H C 1
ATOM 3994 O O . TYR C 1 99 ? -20.53281 15.81819 -69.15673 1.000 45.87436 96 TYR H O 1
ATOM 4003 N N . SER C 1 100 ? -19.73591 17.72605 -70.07293 1.000 47.93266 97 SER H N 1
ATOM 4004 C CA . SER C 1 100 ? -19.28121 17.08717 -71.29870 1.000 48.90171 97 SER H CA 1
ATOM 4005 C C . SER C 1 100 ? -17.82696 17.45365 -71.60402 1.000 50.10657 97 SER H C 1
ATOM 4006 O O . SER C 1 100 ? -17.33820 18.52101 -71.22413 1.000 50.18403 97 SER H O 1
ATOM 4009 N N . ASP C 1 101 ? -17.12681 16.53573 -72.27342 1.000 51.40183 98 ASP H N 1
ATOM 4010 C CA . ASP C 1 101 ? -15.72904 16.73242 -72.62977 1.000 53.16611 98 ASP H CA 1
ATOM 4011 C C . ASP C 1 101 ? -15.65267 17.31523 -74.04686 1.000 54.20600 98 ASP H C 1
ATOM 4012 O O . ASP C 1 101 ? -16.66766 17.66980 -74.65528 1.000 54.03932 98 ASP H O 1
ATOM 4017 N N . TYR C 1 102 ? -14.43537 17.39363 -74.59589 1.000 55.99729 99 TYR H N 1
ATOM 4018 C CA . TYR C 1 102 ? -14.17108 17.98356 -75.90666 1.000 55.88884 99 TYR H CA 1
ATOM 4019 C C . TYR C 1 102 ? -14.81946 17.21680 -77.05424 1.000 56.38389 99 TYR H C 1
ATOM 4020 O O . TYR C 1 102 ? -14.76905 17.67855 -78.19854 1.000 58.43669 99 TYR H O 1
ATOM 4022 N N . GLU C 1 103 ? -15.46530 16.08853 -76.78921 1.000 55.73819 100 GLU H N 1
ATOM 4023 C CA . GLU C 1 103 ? -15.93296 15.21472 -77.85450 1.000 55.42045 100 GLU H CA 1
ATOM 4024 C C . GLU C 1 103 ? -17.42839 14.93775 -77.74297 1.000 55.25397 100 GLU H C 1
ATOM 4025 O O . GLU C 1 103 ? -17.92612 13.97355 -78.35185 1.000 53.87431 100 GLU H O 1
ATOM 4031 N N . TYR C 1 104 A -18.14913 15.77898 -76.98448 1.000 54.81939 100 TYR H N 1
ATOM 4032 C CA . TYR C 1 104 A -19.58488 15.66252 -76.72972 1.000 53.97135 100 TYR H CA 1
ATOM 4033 C C . TYR C 1 104 A -19.93200 14.43310 -75.89725 1.000 52.39055 100 TYR H C 1
ATOM 4034 O O . TYR C 1 104 A -21.10529 14.03660 -75.83495 1.000 51.08857 100 TYR H O 1
ATOM 4043 N N . ASN C 1 105 B -18.95758 13.83347 -75.21690 1.000 51.90045 100 ASN H N 1
ATOM 4044 C CA . ASN C 1 105 B -19.26237 12.73549 -74.31169 1.000 49.96360 100 ASN H CA 1
ATOM 4045 C C . ASN C 1 105 B -19.74430 13.30796 -72.99062 1.000 48.67125 100 ASN H C 1
ATOM 4046 O O . ASN C 1 105 B -19.12893 14.22118 -72.42788 1.000 49.46626 100 ASN H O 1
ATOM 4051 N N . TRP C 1 106 C -20.83988 12.76833 -72.49708 1.000 45.92215 100 TRP H N 1
ATOM 4052 C CA . TRP C 1 106 C -21.46344 13.26922 -71.28989 1.000 45.27054 100 TRP H CA 1
ATOM 4053 C C . TRP C 1 106 C -21.07789 12.36613 -70.12118 1.000 44.18134 100 TRP H C 1
ATOM 4054 O O . TRP C 1 106 C -20.95173 11.14726 -70.27454 1.000 42.92819 100 TRP H O 1
ATOM 4065 N N . PHE C 1 107 D -20.82725 12.99136 -68.97288 1.000 44.39109 100 PHE H N 1
ATOM 4066 C CA . PHE C 1 107 D -20.45617 12.32113 -67.73945 1.000 43.29465 100 PHE H CA 1
ATOM 4067 C C . PHE C 1 107 D -21.27702 12.91571 -66.61393 1.000 41.91223 100 PHE H C 1
ATOM 4068 O O . PHE C 1 107 D -21.56685 14.10896 -66.61317 1.000 43.62136 100 PHE H O 1
ATOM 4076 N N . ASP C 1 108 ? -21.62912 12.09968 -65.63048 1.000 42.04188 101 ASP H N 1
ATOM 4077 C CA . ASP C 1 108 ? -22.40632 12.57820 -64.48494 1.000 42.59417 101 ASP H CA 1
ATOM 4078 C C . ASP C 1 108 ? -22.02246 11.80973 -63.22827 1.000 41.01547 101 ASP H C 1
ATOM 4079 O O . ASP C 1 108 ? -22.82557 11.05124 -62.66884 1.000 41.75122 101 ASP H O 1
ATOM 4084 N N . PRO C 1 109 ? -20.80649 12.01182 -62.72596 1.000 40.53998 102 PRO H N 1
ATOM 4085 C CA . PRO C 1 109 ? -20.42676 11.38940 -61.44949 1.000 40.46884 102 PRO H CA 1
ATOM 4086 C C . PRO C 1 109 ? -21.23313 11.94478 -60.28036 1.000 40.90355 102 PRO H C 1
ATOM 4087 O O . PRO C 1 109 ? -21.46213 13.15218 -60.18371 1.000 41.28864 102 PRO H O 1
ATOM 4091 N N . TRP C 1 110 ? -21.67063 11.05447 -59.38928 1.000 40.57867 103 TRP H N 1
ATOM 4092 C CA . TRP C 1 110 ? -22.26185 11.47379 -58.12641 1.000 40.29973 103 TRP H CA 1
ATOM 4093 C C . TRP C 1 110 ? -21.25859 11.30211 -56.99204 1.000 40.76371 103 TRP H C 1
ATOM 4094 O O . TRP C 1 110 ? -20.43669 10.38068 -57.00278 1.000 39.29639 103 TRP H O 1
ATOM 4105 N N . GLY C 1 111 ? -21.35446 12.19073 -55.99990 1.000 40.04007 104 GLY H N 1
ATOM 4106 C CA . 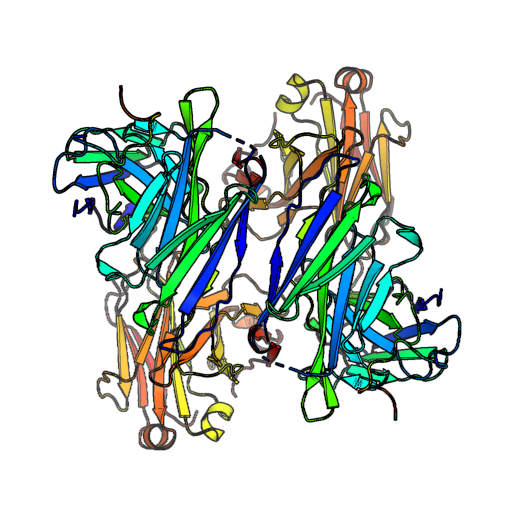GLY C 1 111 ? -20.52786 12.10437 -54.82051 1.000 40.61354 104 GLY H CA 1
ATOM 4107 C C . GLY C 1 111 ? -20.93491 10.92850 -53.94666 1.000 42.28901 104 GLY H C 1
ATOM 4108 O O . GLY C 1 111 ? -21.84749 10.16053 -54.24709 1.000 41.71652 104 GLY H O 1
ATOM 4109 N N . GLN C 1 112 ? -20.23094 10.78124 -52.82926 1.000 43.63439 105 GLN H N 1
ATOM 4110 C CA . GLN C 1 112 ? -20.54213 9.66074 -51.96149 1.000 42.74125 105 GLN H CA 1
ATOM 4111 C C . GLN C 1 112 ? -21.76275 9.92181 -51.11039 1.000 41.73029 105 GLN H C 1
ATOM 4112 O O . GLN C 1 112 ? -22.33475 8.98044 -50.55836 1.000 42.31840 105 GLN H O 1
ATOM 4118 N N . GLY C 1 113 ? -22.16658 11.17142 -50.97586 1.000 42.23976 106 GLY H N 1
ATOM 4119 C CA . GLY C 1 113 ? -23.34314 11.45660 -50.18704 1.000 41.16419 106 GLY H CA 1
ATOM 4120 C C . GLY C 1 113 ? -23.04100 11.66437 -48.72114 1.000 39.83326 106 GLY H C 1
ATOM 4121 O O . GLY C 1 113 ? -22.23243 10.96014 -48.11680 1.000 39.22315 106 GLY H O 1
ATOM 4122 N N . THR C 1 114 ? -23.73075 12.61411 -48.13495 1.000 39.93718 107 THR H N 1
ATOM 4123 C CA . THR C 1 114 ? -23.70144 12.84897 -46.70207 1.000 40.46350 107 THR H CA 1
ATOM 4124 C C . THR C 1 114 ? -25.02897 12.39453 -46.11456 1.000 39.83104 107 THR H C 1
ATOM 4125 O O . THR C 1 114 ? -26.09164 12.82017 -46.57832 1.000 38.57072 107 THR H O 1
ATOM 4129 N N . LEU C 1 115 ? -24.97324 11.50484 -45.13052 1.000 40.57544 108 LEU H N 1
ATOM 4130 C CA . LEU C 1 115 ? -26.18207 11.18088 -44.38817 1.000 40.04637 108 LEU H CA 1
ATOM 4131 C C . LEU C 1 115 ? -26.51085 12.36231 -43.49000 1.000 39.96327 108 LEU H C 1
ATOM 4132 O O . LEU C 1 115 ? -25.68659 12.77316 -42.66899 1.000 40.88477 108 LEU H O 1
ATOM 4137 N N . VAL C 1 116 ? -27.70609 12.91308 -43.65414 1.000 40.67968 109 VAL H N 1
ATOM 4138 C CA . VAL C 1 116 ? -28.20500 14.01335 -42.83801 1.000 40.57288 109 VAL H CA 1
ATOM 4139 C C . VAL C 1 116 ? -29.36066 13.48187 -42.00485 1.000 41.78227 109 VAL H C 1
ATOM 4140 O O . VAL C 1 116 ? -30.34351 12.96523 -42.55849 1.000 42.25528 109 VAL H O 1
ATOM 4144 N N . THR C 1 117 ? -29.25952 13.60974 -40.67635 1.000 41.90556 110 THR H N 1
ATOM 4145 C CA . THR C 1 117 ? -30.31480 13.14904 -39.77243 1.000 42.55720 110 THR H CA 1
ATOM 4146 C C . THR C 1 117 ? -30.92938 14.33551 -39.04011 1.000 42.43751 110 THR H C 1
ATOM 4147 O O . THR C 1 117 ? -30.25896 14.97382 -38.22447 1.000 42.27771 110 THR H O 1
ATOM 4151 N N . VAL C 1 118 ? -32.21519 14.58337 -39.26181 1.000 42.34189 111 VAL H N 1
ATOM 4152 C CA . VAL C 1 118 ? -32.90728 15.67922 -38.58956 1.000 43.22294 111 VAL H CA 1
ATOM 4153 C C . VAL C 1 118 ? -33.82259 15.07894 -37.53232 1.000 43.01847 111 VAL H C 1
ATOM 4154 O O . VAL C 1 118 ? -34.83161 14.44279 -37.84794 1.000 43.06156 111 VAL H O 1
ATOM 4158 N N . SER C 1 119 ? -33.47689 15.30106 -36.27099 1.000 43.45019 112 SER H N 1
ATOM 4159 C CA . SER C 1 119 ? -34.21731 14.72145 -35.16657 1.000 42.61765 112 SER H CA 1
ATOM 4160 C C . SER C 1 119 ? -33.95368 15.53565 -33.90393 1.000 44.11040 112 SER H C 1
ATOM 4161 O O . SER C 1 119 ? -32.93109 16.22064 -33.78068 1.000 44.32516 112 SER H O 1
ATOM 4164 N N . SER C 1 120 ? -34.90158 15.47547 -32.97887 1.000 43.98268 113 SER H N 1
ATOM 4165 C CA . SER C 1 120 ? -34.70676 16.11278 -31.68699 1.000 45.02106 113 SER H CA 1
ATOM 4166 C C . SER C 1 120 ? -33.86609 15.27483 -30.73179 1.000 44.12619 113 SER H C 1
ATOM 4167 O O . SER C 1 120 ? -33.38271 15.80755 -29.73350 1.000 44.03080 113 SER H O 1
ATOM 4170 N N . ALA C 1 121 ? -33.64508 14.00178 -31.04739 1.000 44.99704 114 ALA H N 1
ATOM 4171 C CA . ALA C 1 121 ? -32.89831 13.09455 -30.19176 1.000 43.36440 114 ALA H CA 1
ATOM 4172 C C . ALA C 1 121 ? -31.44750 13.53751 -30.06075 1.000 43.52953 114 ALA H C 1
ATOM 4173 O O . ALA C 1 121 ? -30.93616 14.34080 -30.84426 1.000 45.80809 114 ALA H O 1
ATOM 4175 N N . SER C 1 122 ? -30.77228 12.98858 -29.06093 1.000 43.35837 115 SER H N 1
ATOM 4176 C CA . SER C 1 122 ? -29.36966 13.27821 -28.82613 1.000 43.65012 115 SER H CA 1
ATOM 4177 C C . SER C 1 122 ? -28.57015 12.00908 -29.03115 1.000 42.84286 115 SER H C 1
ATOM 4178 O O . SER C 1 122 ? -29.06439 10.90694 -28.78269 1.000 42.20341 115 SER H O 1
ATOM 4181 N N . THR C 1 123 ? -27.32903 12.18559 -29.48275 1.000 44.06594 116 THR H N 1
ATOM 4182 C CA . THR C 1 123 ? -26.44507 11.05732 -29.76378 1.000 43.02007 116 THR H CA 1
ATOM 4183 C C . THR C 1 123 ? -26.41060 10.11570 -28.57016 1.000 43.45797 116 THR H C 1
ATOM 4184 O O . THR C 1 123 ? -26.27651 10.55087 -27.42539 1.000 44.25192 116 THR H O 1
ATOM 4188 N N . LYS C 1 124 ? -26.54634 8.82077 -28.84238 1.000 42.93397 117 LYS H N 1
ATOM 4189 C CA . LYS C 1 124 ? -26.70690 7.83521 -27.78355 1.000 42.94487 117 LYS H CA 1
ATOM 4190 C C . LYS C 1 124 ? -26.21904 6.49801 -28.31659 1.000 42.81086 117 LYS H C 1
ATOM 4191 O O . LYS C 1 124 ? -26.62136 6.08254 -29.40835 1.000 42.34827 117 LYS H O 1
ATOM 4197 N N . GLY C 1 125 ? -25.31171 5.86121 -27.57944 1.000 43.04144 118 GLY H N 1
ATOM 4198 C CA . GLY C 1 125 ? -24.83049 4.55293 -27.94373 1.000 43.24400 118 GLY H CA 1
ATOM 4199 C C . GLY C 1 125 ? -25.89207 3.51131 -27.67343 1.000 43.12597 118 GLY H C 1
ATOM 4200 O O . GLY C 1 125 ? -26.83725 3.74914 -26.92046 1.000 44.30491 118 GLY H O 1
ATOM 4201 N N . PRO C 1 126 ? -25.74270 2.32411 -28.24668 1.000 43.75491 119 PRO H N 1
ATOM 4202 C CA . PRO C 1 126 ? -26.78175 1.30346 -28.10995 1.000 42.76343 119 PRO H CA 1
ATOM 4203 C C . PRO C 1 126 ? -26.60498 0.41875 -26.88557 1.000 42.77824 119 PRO H C 1
ATOM 4204 O O . PRO C 1 126 ? -25.52112 0.27904 -26.31871 1.000 43.57177 119 PRO H O 1
ATOM 4208 N N . SER C 1 127 ? -27.71887 -0.16888 -26.47815 1.000 43.21031 120 SER H N 1
ATOM 4209 C CA . SER C 1 127 ? -27.70787 -1.33341 -25.61565 1.000 43.25671 120 SER H CA 1
ATOM 4210 C C . SER C 1 127 ? -27.72931 -2.59096 -26.48123 1.000 43.27835 120 SER H C 1
ATOM 4211 O O . SER C 1 127 ? -28.44461 -2.65505 -27.48223 1.000 44.64602 120 SER H O 1
ATOM 4214 N N . VAL C 1 128 ? -26.95757 -3.59800 -26.08939 1.000 43.05523 121 VAL H N 1
ATOM 4215 C CA . VAL C 1 128 ? -26.80909 -4.82192 -26.86939 1.000 42.85301 121 VAL H CA 1
ATOM 4216 C C . VAL C 1 128 ? -27.31860 -5.98249 -26.02880 1.000 42.15296 121 VAL H C 1
ATOM 4217 O O . VAL C 1 128 ? -26.86731 -6.17976 -24.89823 1.000 43.99687 121 VAL H O 1
ATOM 4221 N N . PHE C 1 129 ? -28.31658 -6.69290 -26.54128 1.000 43.29933 122 PHE H N 1
ATOM 4222 C CA . PHE C 1 129 ? -28.91243 -7.81364 -25.83004 1.000 43.142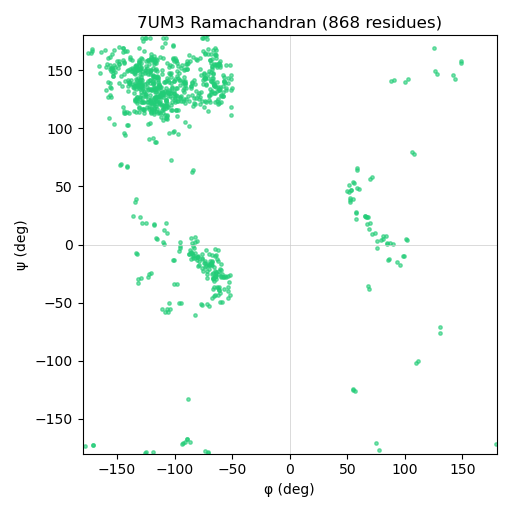00 122 PHE H CA 1
ATOM 4223 C C . PHE C 1 129 ? -28.73592 -9.09140 -26.63836 1.000 43.04496 122 PHE H C 1
ATOM 4224 O O . PHE C 1 129 ? -28.76132 -9.04824 -27.87502 1.000 41.82827 122 PHE H O 1
ATOM 4232 N N . PRO C 1 130 ? -28.53287 -10.23115 -25.98021 1.000 43.98633 123 PRO H N 1
ATOM 4233 C CA . PRO C 1 130 ? -28.39201 -11.48970 -26.71457 1.000 43.31084 123 PRO H CA 1
ATOM 4234 C C . PRO C 1 130 ? -29.73514 -11.98572 -27.22483 1.000 43.52563 123 PRO H C 1
ATOM 4235 O O . PRO C 1 130 ? -30.74942 -11.94535 -26.52538 1.000 44.16344 123 PRO H O 1
ATOM 4239 N N . LEU C 1 131 ? -29.72562 -12.46407 -28.45509 1.000 42.48997 124 LEU H N 1
ATOM 4240 C CA . LEU C 1 131 ? -30.79830 -13.28354 -28.99506 1.000 42.58509 124 LEU H CA 1
ATOM 4241 C C . LEU C 1 131 ? -30.29421 -14.70585 -28.81552 1.000 44.78689 124 LEU H C 1
ATOM 4242 O O . LEU C 1 131 ? -29.53231 -15.22221 -29.64314 1.000 44.66031 124 LEU H O 1
ATOM 4247 N N . ALA C 1 132 ? -30.70880 -15.33089 -27.70735 1.000 47.08283 125 ALA H N 1
ATOM 4248 C CA . ALA C 1 132 ? -30.01933 -16.52212 -27.24271 1.000 48.12579 125 ALA H CA 1
ATOM 4249 C C . ALA C 1 132 ? -30.51136 -17.75199 -27.99923 1.000 49.14725 125 ALA H C 1
ATOM 4250 O O . ALA C 1 132 ? -31.70598 -17.86605 -28.29107 1.000 49.29008 125 ALA H O 1
ATOM 4252 N N . PRO C 1 133 ? -29.60159 -18.64484 -28.38376 1.000 50.03170 126 PRO H N 1
ATOM 4253 C CA . PRO C 1 133 ? -30.01904 -19.88377 -29.04946 1.000 51.03988 126 PRO H CA 1
ATOM 4254 C C . PRO C 1 133 ? -30.63930 -20.85261 -28.05212 1.000 54.99350 126 PRO H C 1
ATOM 4255 O O . PRO C 1 133 ? -30.20110 -20.95336 -26.89865 1.000 56.08541 126 PRO H O 1
ATOM 4259 N N . SER C 1 134 ? -31.66420 -21.57487 -28.50546 1.000 56.24551 127 SER H N 1
ATOM 4260 C CA . SER C 1 134 ? -32.30325 -22.59136 -27.68464 1.000 58.54553 127 SER H CA 1
ATOM 4261 C C . SER C 1 134 ? -32.33904 -23.90500 -28.44906 1.000 59.96866 127 SER H C 1
ATOM 4262 O O . SER C 1 134 ? -32.08492 -23.95791 -29.66104 1.000 59.13856 127 SER H O 1
ATOM 4265 N N . SER C 1 135 ? -32.63727 -24.98006 -27.71712 1.000 61.59655 128 SER H N 1
ATOM 4266 C CA . SER C 1 135 ? -32.81195 -26.28918 -28.35225 1.000 63.38535 128 SER H CA 1
ATOM 4267 C C . SER C 1 135 ? -34.30560 -26.64575 -28.33852 1.000 61.63768 128 SER H C 1
ATOM 4268 O O . SER C 1 135 ? -35.11010 -25.98508 -29.00496 1.000 61.18532 128 SER H O 1
ATOM 4271 N N . GLY C 1 141 ? -30.74830 -29.70005 -37.05774 1.000 51.25856 134 GLY H N 1
ATOM 4272 C CA . GLY C 1 141 ? -29.30705 -29.61943 -36.85730 1.000 50.02835 134 GLY H CA 1
ATOM 4273 C C . GLY C 1 141 ? -28.69554 -28.21871 -36.82204 1.000 51.62945 134 GLY H C 1
ATOM 4274 O O . GLY C 1 141 ? -27.48127 -28.06365 -36.59984 1.000 51.95988 134 GLY H O 1
ATOM 4275 N N . THR C 1 142 ? -29.51127 -27.18929 -37.06797 1.000 51.05563 135 THR H N 1
ATOM 4276 C CA . THR C 1 142 ? -29.02667 -25.81489 -37.15081 1.000 50.40989 135 THR H CA 1
ATOM 4277 C C . THR C 1 142 ? -29.75231 -24.90632 -36.16137 1.000 49.23159 135 THR H C 1
ATOM 4278 O O . THR C 1 142 ? -30.95819 -25.04461 -35.93533 1.000 48.88921 135 THR H O 1
ATOM 4282 N N . ALA C 1 143 ? -28.98820 -23.99759 -35.55122 1.000 49.58352 136 ALA H N 1
ATOM 4283 C CA . ALA C 1 143 ? -29.46123 -23.06746 -34.53222 1.000 47.32679 136 ALA H CA 1
ATOM 4284 C C . ALA C 1 143 ? -29.23105 -21.61622 -34.93930 1.000 45.89831 136 ALA H C 1
ATOM 4285 O O . ALA C 1 143 ? -28.26631 -21.28048 -35.63731 1.000 45.92253 136 ALA H O 1
ATOM 4287 N N . ALA C 1 144 ? -30.11435 -20.75082 -34.47450 1.000 44.03065 137 ALA H N 1
ATOM 4288 C CA . ALA C 1 144 ? -30.00514 -19.32927 -34.73385 1.000 43.04610 137 ALA H CA 1
ATOM 4289 C C . ALA C 1 144 ? -29.73610 -18.59809 -33.42982 1.000 43.88805 137 ALA H C 1
ATOM 4290 O O . ALA C 1 144 ? -30.34504 -18.90144 -32.39874 1.000 45.92433 137 ALA H O 1
ATOM 4292 N N . LEU C 1 145 ? -28.83606 -17.62306 -33.48859 1.000 42.98597 138 LEU H N 1
ATOM 4293 C CA . LEU C 1 145 ? -28.52887 -16.76235 -32.35666 1.000 44.37854 138 LEU H CA 1
ATOM 4294 C C . LEU C 1 145 ? -28.23962 -15.38732 -32.93037 1.000 42.26444 138 LEU H C 1
ATOM 4295 O O . LEU C 1 145 ? -28.02456 -15.24420 -34.13416 1.000 41.53951 138 LEU H O 1
ATOM 4300 N N . GLY C 1 146 ? -28.22010 -14.37063 -32.07906 1.000 41.64833 139 GLY H N 1
ATOM 4301 C CA . GLY C 1 146 ? -28.02768 -13.04472 -32.62491 1.000 40.51078 139 GLY H CA 1
ATOM 4302 C C . GLY C 1 146 ? -27.81169 -11.99594 -31.56137 1.000 40.85759 139 GLY H C 1
ATOM 4303 O O . GLY C 1 146 ? -27.68206 -12.29692 -30.37590 1.000 42.24624 139 GLY H O 1
ATOM 4304 N N . CYS C 1 147 ? -27.79196 -10.74552 -32.00906 1.000 40.57297 140 CYS H N 1
ATOM 4305 C CA . CYS C 1 147 ? -27.68809 -9.59378 -31.12364 1.000 41.49212 140 CYS H CA 1
ATOM 4306 C C . CYS C 1 147 ? -28.76471 -8.57794 -31.47232 1.000 40.45968 140 CYS H C 1
ATOM 4307 O O . CYS C 1 147 ? -29.01373 -8.30940 -32.64645 1.000 39.51786 140 CYS H O 1
ATOM 4310 N N . LEU C 1 148 ? -29.40466 -8.02204 -30.44326 1.000 42.04895 141 LEU H N 1
ATOM 4311 C CA . LEU C 1 148 ? -30.35909 -6.93417 -30.60307 1.000 40.46681 141 LEU H CA 1
ATOM 4312 C C . LEU C 1 148 ? -29.65755 -5.64625 -30.20075 1.000 41.25887 141 LEU H C 1
ATOM 4313 O O . LEU C 1 148 ? -29.20937 -5.50125 -29.05787 1.000 43.63570 141 LEU H O 1
ATOM 4318 N N . VAL C 1 149 ? -29.49015 -4.75336 -31.15496 1.000 40.43827 142 VAL H N 1
ATOM 4319 C CA . VAL C 1 149 ? -28.77541 -3.50435 -30.94648 1.000 41.89952 142 VAL H CA 1
ATOM 4320 C C . VAL C 1 149 ? -29.84156 -2.41807 -30.86314 1.000 41.57217 142 VAL H C 1
ATOM 4321 O O . VAL C 1 149 ? -30.32381 -1.92299 -31.88111 1.000 41.41765 142 VAL H O 1
ATOM 4325 N N . LYS C 1 150 ? -30.23015 -2.06069 -29.64428 1.000 42.43195 143 LYS H N 1
ATOM 4326 C CA . LYS C 1 150 ? -31.44544 -1.29989 -29.40271 1.000 42.43266 143 LYS H CA 1
ATOM 4327 C C . LYS C 1 150 ? -31.14376 0.09292 -28.85689 1.000 42.29763 143 LYS H C 1
ATOM 4328 O O . LYS C 1 150 ? -30.27573 0.25897 -27.99741 1.000 42.89102 143 LYS H O 1
ATOM 4334 N N . ASP C 1 151 ? -31.84319 1.09590 -29.39348 1.000 42.32049 144 ASP H N 1
ATOM 4335 C CA . ASP C 1 151 ? -31.92069 2.43876 -28.80916 1.000 42.99709 144 ASP H CA 1
ATOM 4336 C C . ASP C 1 151 ? -30.64016 3.25681 -28.91743 1.000 42.53579 144 ASP H C 1
ATOM 4337 O O . ASP C 1 151 ? -30.08803 3.72224 -27.91280 1.000 43.28853 144 ASP H O 1
ATOM 4342 N N . TYR C 1 152 ? -30.18509 3.46141 -30.14345 1.000 41.41372 145 TYR H N 1
ATOM 4343 C CA . TYR C 1 152 ? -29.04525 4.30302 -30.44491 1.000 40.91205 145 TYR H CA 1
ATOM 4344 C C . TYR C 1 152 ? -29.47888 5.41927 -31.38205 1.000 41.48439 145 TYR H C 1
ATOM 4345 O O . TYR C 1 152 ? -30.53502 5.34761 -32.01980 1.000 41.20782 145 TYR H O 1
ATOM 4354 N N . PHE C 1 153 ? -28.66624 6.47931 -31.42568 1.000 40.42106 146 PHE H N 1
ATOM 4355 C CA . PHE C 1 153 ? -28.90969 7.58831 -32.32838 1.000 40.57325 146 PHE H CA 1
ATOM 4356 C C . PHE C 1 153 ? -27.59004 8.30384 -32.54217 1.000 41.31515 146 PHE H C 1
ATOM 4357 O O . PHE C 1 153 ? -26.80439 8.40201 -31.59481 1.000 42.10036 146 PHE H O 1
ATOM 4365 N N . PRO C 1 154 ? -27.27347 8.74851 -33.76816 1.000 41.08581 147 PRO H N 1
ATOM 4366 C CA . PRO C 1 154 ? -28.02132 8.44548 -34.98627 1.000 41.07675 147 PRO H CA 1
ATOM 4367 C C . PRO C 1 154 ? -27.49925 7.16540 -35.63194 1.000 41.45319 147 PRO H C 1
ATOM 4368 O O . PRO C 1 154 ? -26.76013 6.40966 -34.99637 1.000 41.30285 147 PRO H O 1
ATOM 4372 N N . GLU C 1 155 ? -27.91497 6.91742 -36.87001 1.000 41.97869 148 GLU H N 1
ATOM 4373 C CA . GLU C 1 155 ? -27.23984 5.95296 -37.71349 1.000 41.64486 148 GLU H CA 1
ATOM 4374 C C . GLU C 1 155 ? -25.83451 6.45320 -38.03919 1.000 41.59791 148 GLU H C 1
ATOM 4375 O O . GLU C 1 155 ? -25.58348 7.65989 -38.03385 1.000 41.20460 148 GLU H O 1
ATOM 4381 N N . PRO C 1 156 ? -24.89946 5.54119 -38.36396 1.000 42.62458 149 PRO H N 1
ATOM 4382 C CA . PRO C 1 156 ? -25.01913 4.08058 -38.46683 1.000 42.37382 149 PRO H CA 1
ATOM 4383 C C . PRO C 1 156 ? -24.26337 3.29362 -37.39642 1.000 42.87111 149 PRO H C 1
ATOM 4384 O O . PRO C 1 156 ? -23.43495 3.85200 -36.67808 1.000 43.28885 149 PRO H O 1
ATOM 4388 N N . VAL C 1 157 ? -24.52137 1.98707 -37.33387 1.000 42.54844 150 VAL H N 1
ATOM 4389 C CA . VAL C 1 157 ? -23.74433 1.05480 -36.52862 1.000 42.25506 150 VAL H CA 1
ATOM 4390 C C . VAL C 1 157 ? -23.19642 -0.01616 -37.45477 1.000 41.32511 150 VAL H C 1
ATOM 4391 O O . VAL C 1 157 ? -23.72511 -0.25659 -38.53863 1.000 42.75884 150 VAL H O 1
ATOM 4395 N N . THR C 1 158 ? -22.10126 -0.63170 -37.02989 1.000 41.36927 151 THR H N 1
ATOM 4396 C CA . THR C 1 158 ? -21.50251 -1.78360 -37.69353 1.000 40.14929 151 THR H CA 1
ATOM 4397 C C . THR C 1 158 ? -21.50867 -2.98223 -36.75451 1.000 40.18293 151 THR H C 1
ATOM 4398 O O . THR C 1 158 ? -21.38865 -2.82822 -35.53526 1.000 40.85361 151 THR H O 1
ATOM 4402 N N . VAL C 1 159 ? -21.69022 -4.17520 -37.31812 1.000 39.90374 152 VAL H N 1
ATOM 4403 C CA . VAL C 1 159 ? -21.69871 -5.41861 -36.55252 1.000 40.12713 152 VAL H CA 1
ATOM 4404 C C . VAL C 1 159 ? -20.85931 -6.44068 -37.29436 1.000 40.06064 152 VAL H C 1
ATOM 4405 O O . VAL C 1 159 ? -21.08278 -6.67622 -38.48457 1.000 40.45234 152 VAL H O 1
ATOM 4409 N N . SER C 1 160 ? -19.94079 -7.08634 -36.58889 1.000 40.16182 153 SER H N 1
ATOM 4410 C CA . SER C 1 160 ? -19.31666 -8.29540 -37.09454 1.000 41.15369 153 SER H CA 1
ATOM 4411 C C . SER C 1 160 ? -19.45236 -9.36161 -36.02097 1.000 40.21677 153 SER H C 1
ATOM 4412 O O . SER C 1 160 ? -19.93923 -9.09054 -34.92528 1.000 39.21883 153 SER H O 1
ATOM 4415 N N . TRP C 1 161 ? -19.02118 -10.58019 -36.35486 1.000 39.23778 154 TRP H N 1
ATOM 4416 C CA . TRP C 1 161 ? -19.12800 -11.73230 -35.47247 1.000 39.76911 154 TRP H CA 1
ATOM 4417 C C . TRP C 1 161 ? -17.76509 -12.39141 -35.30881 1.000 40.74565 154 TRP H C 1
ATOM 4418 O O . TRP C 1 161 ? -17.05265 -12.62033 -36.29682 1.000 40.38720 154 TRP H O 1
ATOM 4429 N N . ASN C 1 162 ? -17.40833 -12.67215 -34.05034 1.000 41.62076 155 ASN H N 1
ATOM 4430 C CA . ASN C 1 162 ? -16.14822 -13.31868 -33.66930 1.000 40.58595 155 ASN H CA 1
ATOM 4431 C C . ASN C 1 162 ? -14.95561 -12.62874 -34.33879 1.000 40.14609 155 ASN H C 1
ATOM 4432 O O . ASN C 1 162 ? -14.07312 -13.26583 -34.91951 1.000 38.84346 155 ASN H O 1
ATOM 4437 N N . SER C 1 163 ? -14.97270 -11.29371 -34.26670 1.000 39.48348 156 SER H N 1
ATOM 4438 C CA . SER C 1 163 ? -13.93661 -10.40809 -34.80701 1.000 39.73888 156 SER H CA 1
ATOM 4439 C C . SER C 1 163 ? -13.71832 -10.60634 -36.30597 1.000 39.10424 156 SER H C 1
ATOM 4440 O O . SER C 1 163 ? -12.63068 -10.36564 -36.81885 1.000 38.43739 156 SER H O 1
ATOM 4443 N N . GLY C 1 164 ? -14.74284 -11.03131 -37.03175 1.000 39.49780 157 GLY H N 1
ATOM 4444 C CA . GLY C 1 164 ? -14.62470 -11.25138 -38.45848 1.000 39.25015 157 GLY H CA 1
ATOM 4445 C C . GLY C 1 164 ? -14.38925 -12.69595 -38.84728 1.000 39.17248 157 GLY H C 1
ATOM 4446 O O . GLY C 1 164 ? -14.48360 -13.02983 -40.02937 1.000 39.28398 157 GLY H O 1
ATOM 4447 N N . ALA C 1 165 ? -14.11527 -13.56499 -37.88458 1.000 39.18542 158 ALA H N 1
ATOM 4448 C CA . ALA C 1 165 ? -13.86658 -14.95726 -38.21016 1.000 39.59103 158 ALA H CA 1
ATOM 4449 C C . ALA C 1 165 ? -15.12054 -15.66143 -38.67679 1.000 40.14484 158 ALA H C 1
ATOM 4450 O O . ALA C 1 165 ? -15.01752 -16.72296 -39.29345 1.000 40.51090 158 ALA H O 1
ATOM 4452 N N . LEU C 1 166 ? -16.29224 -15.09294 -38.39356 1.000 41.10928 159 LEU H N 1
ATOM 4453 C CA . LEU C 1 166 ? -17.59076 -15.70716 -38.66932 1.000 41.82975 159 LEU H CA 1
ATOM 4454 C C . LEU C 1 166 ? -18.38937 -14.79739 -39.60020 1.000 40.96962 159 LEU H C 1
ATOM 4455 O O . LEU C 1 166 ? -18.80238 -13.70059 -39.20080 1.000 40.83666 159 LEU H O 1
ATOM 4460 N N . THR C 1 167 ? -18.64268 -15.27700 -40.81680 1.000 40.50969 160 THR H N 1
ATOM 4461 C CA . THR C 1 167 ? -19.28551 -14.49924 -41.87670 1.000 40.33717 160 THR H CA 1
ATOM 4462 C C . THR C 1 167 ? -20.42226 -15.28239 -42.53270 1.000 39.59498 160 THR H C 1
ATOM 4463 O O . THR C 1 167 ? -21.36390 -14.69579 -43.07485 1.000 40.36645 160 THR H O 1
ATOM 4467 N N . SER C 1 168 ? -20.30337 -16.60767 -42.54798 1.000 40.25476 161 SER H N 1
ATOM 4468 C CA . SER C 1 168 ? -21.29642 -17.46567 -43.18183 1.000 39.80442 161 SER H CA 1
ATOM 4469 C C . SER C 1 168 ? -22.59185 -17.46087 -42.39327 1.000 39.72432 161 SER H C 1
ATOM 4470 O O . SER C 1 168 ? -22.61029 -17.78447 -41.19612 1.000 39.05587 161 SER H O 1
ATOM 4473 N N . GLY C 1 169 ? -23.67401 -17.11525 -43.07629 1.000 38.18301 162 GLY H N 1
ATOM 4474 C CA . GLY C 1 169 ? -24.96935 -17.16097 -42.45937 1.000 39.33560 162 GLY H CA 1
ATOM 4475 C C . GLY C 1 169 ? -25.28089 -15.96640 -41.60970 1.000 38.94866 162 GLY H C 1
ATOM 4476 O O . GLY C 1 169 ? -26.30633 -15.97841 -40.92873 1.000 39.35485 162 GLY H O 1
ATOM 4477 N N . VAL C 1 170 ? -24.42421 -14.94238 -41.62735 1.000 38.08572 163 VAL H N 1
ATOM 4478 C CA . VAL C 1 170 ? -24.66919 -13.70447 -40.89681 1.000 37.46118 163 VAL H CA 1
ATOM 4479 C C . VAL C 1 170 ? -25.69685 -12.88104 -41.66193 1.000 37.00515 163 VAL H C 1
ATOM 4480 O O . VAL C 1 170 ? -25.58748 -12.71176 -42.87969 1.000 36.45903 163 VAL H O 1
ATOM 4484 N N . HIS C 1 171 ? -26.71783 -12.40104 -40.95162 1.000 36.48982 164 HIS H N 1
ATOM 4485 C CA . HIS C 1 171 ? -27.64683 -11.40698 -41.46441 1.000 35.62000 164 HIS H CA 1
ATOM 4486 C C . HIS C 1 171 ? -27.72242 -10.26263 -40.47177 1.000 35.90266 164 HIS H C 1
ATOM 4487 O O . HIS C 1 171 ? -28.15802 -10.45537 -39.33149 1.000 36.41141 164 HIS H O 1
ATOM 4494 N N . THR C 1 172 ? -27.30332 -9.08154 -40.90796 1.000 35.59121 165 THR H N 1
ATOM 4495 C CA . THR C 1 172 ? -27.48603 -7.84275 -40.16785 1.000 36.16769 165 THR H CA 1
ATOM 4496 C C . THR C 1 172 ? -28.56935 -7.02710 -40.87358 1.000 35.84786 165 THR H C 1
ATOM 4497 O O . THR C 1 172 ? -28.42490 -6.67035 -42.04033 1.000 34.82990 165 THR H O 1
ATOM 4501 N N . PHE C 1 173 ? -29.64237 -6.75755 -40.18047 1.000 37.53402 166 PHE H N 1
ATOM 4502 C CA . PHE C 1 173 ? -30.85794 -6.21274 -40.76734 1.000 37.04871 166 PHE H CA 1
ATOM 4503 C C . PHE C 1 173 ? -30.81465 -4.69112 -40.77686 1.000 36.74869 166 PHE H C 1
ATOM 4504 O O . PHE C 1 173 ? -30.13904 -4.08321 -39.94808 1.000 37.84444 166 PHE H O 1
ATOM 4512 N N . PRO C 1 174 ? -31.47559 -4.04384 -41.73092 1.000 37.54140 167 PRO H N 1
ATOM 4513 C CA . PRO C 1 174 ? -31.60550 -2.58506 -41.65798 1.000 37.72585 167 PRO H CA 1
ATOM 4514 C C . PRO C 1 174 ? -32.23767 -2.17513 -40.34939 1.000 37.66898 167 PRO H C 1
ATOM 4515 O O . PRO C 1 174 ? -33.17627 -2.81499 -39.86790 1.000 37.27635 167 PRO H O 1
ATOM 4519 N N . ALA C 1 175 ? -31.71161 -1.10246 -39.76996 1.000 38.33385 168 ALA H N 1
ATOM 4520 C CA . ALA C 1 175 ? -32.33574 -0.56332 -38.56976 1.000 39.03339 168 ALA H CA 1
ATOM 4521 C C . ALA C 1 175 ? -33.74998 -0.06878 -38.88852 1.000 39.22477 168 ALA H C 1
ATOM 4522 O O . ALA C 1 175 ? -34.07070 0.25613 -40.03516 1.000 37.85898 168 ALA H O 1
ATOM 4524 N N . VAL C 1 176 ? -34.60510 -0.05359 -37.86033 1.000 38.48240 169 VAL H N 1
ATOM 4525 C CA . VAL C 1 176 ? -35.89442 0.62581 -37.88440 1.000 39.57251 169 VAL H CA 1
ATOM 4526 C C . VAL C 1 176 ? -35.81524 1.80954 -36.92997 1.000 40.83309 169 VAL H C 1
ATOM 4527 O O . VAL C 1 176 ? -35.06183 1.80038 -35.94978 1.000 40.73943 169 VAL H O 1
ATOM 4531 N N . LEU C 1 177 ? -36.57158 2.85133 -37.23185 1.000 41.15833 170 LEU H N 1
ATOM 4532 C CA . LEU C 1 177 ? -36.60972 4.03344 -36.38458 1.000 40.68123 170 LEU H CA 1
ATOM 4533 C C . LEU C 1 177 ? -37.82965 3.93581 -35.47320 1.000 41.65441 170 LEU H C 1
ATOM 4534 O O . LEU C 1 177 ? -38.96829 3.91964 -35.94947 1.000 41.50964 170 LEU H O 1
ATOM 4539 N N . GLN C 1 178 ? -37.59352 3.84367 -34.17082 1.000 42.13598 171 GLN H N 1
ATOM 4540 C CA . GLN C 1 178 ? -38.70092 3.69029 -33.24114 1.000 42.71455 171 GLN H CA 1
ATOM 4541 C C . GLN C 1 178 ? -39.39366 5.02881 -33.00431 1.000 43.30203 171 GLN H C 1
ATOM 4542 O O . GLN C 1 178 ? -38.85062 6.09870 -33.30425 1.000 43.25021 171 GLN H O 1
ATOM 4548 N N . SER C 1 179 ? -40.63822 4.95051 -32.50385 1.000 43.62869 172 SER H N 1
ATOM 4549 C CA . SER C 1 179 ? -41.40175 6.16191 -32.20298 1.000 43.60000 172 SER H CA 1
ATOM 4550 C C . SER C 1 179 ? -40.71943 6.99244 -31.13080 1.000 43.51356 172 SER H C 1
ATOM 4551 O O . SER C 1 179 ? -40.86404 8.22229 -31.11349 1.000 44.25718 172 SER H O 1
ATOM 4554 N N . SER C 1 180 ? -39.91558 6.35232 -30.27760 1.000 43.76019 173 SER H N 1
ATOM 4555 C CA . SER C 1 180 ? -39.05927 7.07928 -29.34880 1.000 42.56702 173 SER H CA 1
ATOM 4556 C C . SER C 1 180 ? -38.00112 7.90910 -30.05574 1.000 43.72587 173 SER H C 1
ATOM 4557 O O . SER C 1 180 ? -37.31533 8.69012 -29.38501 1.000 44.28967 173 SER H O 1
ATOM 4560 N N . GLY C 1 181 ? -37.83361 7.75264 -31.37541 1.000 42.51762 174 GLY H N 1
ATOM 4561 C CA . GLY C 1 181 ? -36.80490 8.47233 -32.10440 1.000 42.61094 174 GLY H CA 1
ATOM 4562 C C . GLY C 1 181 ? -35.43778 7.82746 -32.07703 1.000 42.83975 174 GLY H C 1
ATOM 4563 O O . GLY C 1 181 ? -34.48441 8.38868 -32.64229 1.000 41.68609 174 GLY H O 1
ATOM 4564 N N . LEU C 1 182 ? -35.30515 6.68453 -31.42316 1.000 42.05448 175 LEU H N 1
ATOM 4565 C CA . LEU C 1 182 ? -34.05424 5.95332 -31.38623 1.000 42.28332 175 LEU H CA 1
ATOM 4566 C C . LEU C 1 182 ? -34.14028 4.77882 -32.35448 1.000 42.20778 175 LEU H C 1
ATOM 4567 O O . LEU C 1 182 ? -35.23312 4.27851 -32.65481 1.000 41.50407 175 LEU H O 1
ATOM 4572 N N . TYR C 1 183 ? -32.97714 4.34848 -32.84489 1.000 41.02892 176 TYR H N 1
ATOM 4573 C CA . TYR C 1 183 ? -32.90678 3.27291 -33.82165 1.000 40.61279 176 TYR H CA 1
ATOM 4574 C C . TYR C 1 183 ? -32.75425 1.93490 -33.12385 1.000 40.81646 176 TYR H C 1
ATOM 4575 O O . TYR C 1 183 ? -32.20488 1.83463 -32.02264 1.000 40.35680 176 TYR H O 1
ATOM 4584 N N . SER C 1 184 ? -33.25262 0.89894 -33.77344 1.000 39.92579 177 SER H N 1
ATOM 4585 C CA . SER C 1 184 ? -32.97415 -0.44018 -33.29831 1.000 40.59124 177 SER H CA 1
ATOM 4586 C C . SER C 1 184 ? -32.67936 -1.34713 -34.48002 1.000 39.73253 177 SER H C 1
ATOM 4587 O O . SER C 1 184 ? -33.18799 -1.14053 -35.58354 1.000 39.55450 177 SER H O 1
ATOM 4590 N N . LEU C 1 185 ? -31.86064 -2.36366 -34.22223 1.000 39.57714 178 LEU H N 1
ATOM 4591 C CA . LEU C 1 185 ? -31.31524 -3.23450 -35.24851 1.000 38.75979 178 LEU H CA 1
ATOM 4592 C C . LEU C 1 185 ? -31.01525 -4.58523 -34.62851 1.000 39.05067 178 LEU H C 1
ATOM 4593 O O . LEU C 1 185 ? -30.61911 -4.66877 -33.46464 1.000 40.06758 178 LEU H O 1
ATOM 4598 N N . SER C 1 186 ? -31.16771 -5.63479 -35.42917 1.000 37.82968 179 SER H N 1
ATOM 4599 C CA . SER C 1 186 ? -30.81396 -6.98657 -35.04391 1.000 37.81643 179 SER H CA 1
ATOM 4600 C C . SER C 1 186 ? -29.78166 -7.55310 -36.00558 1.000 38.23568 179 SER H C 1
ATOM 4601 O O . SER C 1 186 ? -29.76218 -7.23237 -37.19527 1.000 37.46050 179 SER H O 1
ATOM 4604 N N . SER C 1 187 ? -28.90118 -8.38479 -35.47191 1.000 37.73904 180 SER H N 1
ATOM 4605 C CA . SER C 1 187 ? -27.92311 -9.07686 -36.29073 1.000 38.64060 180 SER H CA 1
ATOM 4606 C C . SER C 1 187 ? -27.93161 -10.53989 -35.88831 1.000 38.25834 180 SER H C 1
ATOM 4607 O O . SER C 1 187 ? -27.79411 -10.85950 -34.70600 1.000 39.41335 180 SER H O 1
ATOM 4610 N N . VAL C 1 188 ? -28.08861 -11.41831 -36.86610 1.000 36.76579 181 VAL H N 1
ATOM 4611 C CA . VAL C 1 188 ? -28.31376 -12.82284 -36.59156 1.000 38.36724 181 VAL H CA 1
ATOM 4612 C C . VAL C 1 188 ? -27.32560 -13.66513 -37.38765 1.000 39.18431 181 VAL H C 1
ATOM 4613 O O . VAL C 1 188 ? -26.72531 -13.21480 -38.36746 1.000 38.21631 181 VAL H O 1
ATOM 4617 N N . VAL C 1 189 ? -27.13663 -14.89537 -36.92684 1.000 39.21817 182 VAL H N 1
ATOM 4618 C CA . VAL C 1 189 ? -26.32991 -15.87405 -37.63606 1.000 39.30591 182 VAL H CA 1
ATOM 4619 C C . VAL C 1 189 ? -26.90521 -17.24910 -37.34771 1.000 40.97094 182 VAL H C 1
ATOM 4620 O O . VAL C 1 189 ? -27.34374 -17.52824 -36.22756 1.000 41.99232 182 VAL H O 1
ATOM 4624 N N . THR C 1 190 ? -26.95489 -18.08798 -38.37707 1.000 41.83620 183 THR H N 1
ATOM 4625 C CA . THR C 1 190 ? -27.29911 -19.49194 -38.22724 1.000 42.86262 183 THR H CA 1
ATOM 4626 C C . THR C 1 190 ? -26.01900 -20.30462 -38.13873 1.000 44.54390 183 THR H C 1
ATOM 4627 O O . THR C 1 190 ? -24.99266 -19.95846 -38.73583 1.000 43.36725 183 THR H O 1
ATOM 4631 N N . VAL C 1 191 ? -26.09638 -21.38898 -37.37733 1.000 45.22453 184 VAL H N 1
ATOM 4632 C CA . VAL C 1 191 ? -24.91326 -22.05049 -36.85441 1.000 46.48228 184 VAL H CA 1
ATOM 4633 C C . VAL C 1 191 ? -25.27822 -23.50487 -36.58353 1.000 48.17882 184 VAL H C 1
ATOM 4634 O O . VAL C 1 191 ? -26.44927 -23.80735 -36.31356 1.000 48.17463 184 VAL H O 1
ATOM 4638 N N . PRO C 1 192 ? -24.33921 -24.43756 -36.70054 1.000 48.35550 185 PRO H N 1
ATOM 4639 C CA . PRO C 1 192 ? -24.63520 -25.82547 -36.33737 1.000 49.58425 185 PRO H CA 1
ATOM 4640 C C . PRO C 1 192 ? -24.88993 -25.93992 -34.84483 1.000 50.90332 185 PRO H C 1
ATOM 4641 O O . PRO C 1 192 ? -24.21742 -25.30290 -34.02902 1.000 52.11539 185 PRO H O 1
ATOM 4645 N N . SER C 1 193 ? -25.91700 -26.71297 -34.49271 1.000 51.88397 186 SER H N 1
ATOM 4646 C CA . SER C 1 193 ? -26.26791 -26.87024 -33.08215 1.000 52.47188 186 SER H CA 1
ATOM 4647 C C . SER C 1 193 ? -25.17582 -27.57890 -32.29447 1.000 52.63704 186 SER H C 1
ATOM 4648 O O . SER C 1 193 ? -25.03208 -27.35136 -31.08841 1.000 52.50945 186 SER H O 1
ATOM 4651 N N . SER C 1 194 ? -24.39271 -28.42959 -32.95831 1.000 53.69535 187 SER H N 1
ATOM 4652 C CA . SER C 1 194 ? -23.33165 -29.16453 -32.28037 1.000 53.30469 187 SER H CA 1
ATOM 4653 C C . SER C 1 194 ? -22.27343 -28.25530 -31.66548 1.000 54.44161 187 SER H C 1
ATOM 4654 O O . SER C 1 194 ? -21.58166 -28.66482 -30.72468 1.000 56.09106 187 SER H O 1
ATOM 4657 N N . SER C 1 195 ? -22.13681 -27.02790 -32.14819 1.000 53.48072 188 SER H N 1
ATOM 4658 C CA . SER C 1 195 ? -21.07669 -26.16535 -31.65881 1.000 53.80206 188 SER H CA 1
ATOM 4659 C C . SER C 1 195 ? -21.54299 -25.24102 -30.54209 1.000 53.72445 188 SER H C 1
ATOM 4660 O O . SER C 1 195 ? -20.72598 -24.48624 -30.00324 1.000 54.02380 188 SER H O 1
ATOM 4663 N N . LEU C 1 196 ? -22.83028 -25.26272 -30.18437 1.000 53.29922 189 LEU H N 1
ATOM 4664 C CA . LEU C 1 196 ? -23.29847 -24.27517 -29.22041 1.000 52.96759 189 LEU H CA 1
ATOM 4665 C C . LEU C 1 196 ? -22.66002 -24.48421 -27.85803 1.000 53.76269 189 LEU H C 1
ATOM 4666 O O . LEU C 1 196 ? -22.41695 -23.51146 -27.13352 1.000 54.04851 189 LEU H O 1
ATOM 4671 N N . GLY C 1 197 ? -22.34191 -25.72575 -27.50687 1.000 53.81646 190 GLY H N 1
ATOM 4672 C CA . GLY C 1 197 ? -21.68544 -25.92615 -26.23315 1.000 54.53195 190 GLY H CA 1
ATOM 4673 C C . GLY C 1 197 ? -20.18497 -25.72691 -26.24921 1.000 55.47145 190 GLY H C 1
ATOM 4674 O O . GLY C 1 197 ? -19.58280 -25.61379 -25.17718 1.000 55.74657 190 GLY H O 1
ATOM 4675 N N . THR C 1 198 ? -19.58085 -25.58605 -27.43355 1.000 54.89550 191 THR H N 1
ATOM 4676 C CA . THR C 1 198 ? -18.13372 -25.58538 -27.57433 1.000 53.73447 191 THR H CA 1
ATOM 4677 C C . THR C 1 198 ? -17.57183 -24.33635 -28.24542 1.000 53.97155 191 THR H C 1
ATOM 4678 O O . THR C 1 198 ? -16.40955 -23.98960 -28.00402 1.000 53.11575 191 THR H O 1
ATOM 4682 N N . GLN C 1 199 ? -18.33866 -23.67929 -29.10905 1.000 53.40783 192 GLN H N 1
ATOM 4683 C CA . GLN C 1 199 ? -17.88858 -22.48843 -29.82209 1.000 52.41114 192 GLN H CA 1
ATOM 4684 C C . GLN C 1 199 ? -18.41172 -21.22880 -29.13850 1.000 51.27220 192 GLN H C 1
ATOM 4685 O O . GLN C 1 199 ? -19.59087 -21.15210 -28.78833 1.000 51.02447 192 GLN H O 1
ATOM 4691 N N . THR C 1 200 ? -17.53693 -20.24091 -28.96893 1.000 51.01360 193 THR H N 1
ATOM 4692 C CA . THR C 1 200 ? -17.89524 -18.97070 -28.35573 1.000 50.30576 193 THR H CA 1
ATOM 4693 C C . THR C 1 200 ? -18.33161 -17.97193 -29.42321 1.000 49.99365 193 THR H C 1
ATOM 4694 O O . THR C 1 200 ? -17.61878 -17.76666 -30.41307 1.000 48.71302 193 THR H O 1
ATOM 4698 N N . TYR C 1 201 ? -19.48136 -17.31898 -29.19134 1.000 50.00452 194 TYR H N 1
ATOM 4699 C CA . TYR C 1 201 ? -20.08370 -16.37256 -30.13700 1.000 47.74497 194 TYR H CA 1
ATOM 4700 C C . TYR C 1 201 ? -20.13048 -14.96760 -29.53487 1.000 46.24578 194 TYR H C 1
ATOM 4701 O O . TYR C 1 201 ? -20.67751 -14.75882 -28.44411 1.000 46.68921 194 TYR H O 1
ATOM 4710 N N . ILE C 1 202 ? -19.52522 -14.01617 -30.23813 1.000 45.03194 195 ILE H N 1
ATOM 4711 C CA . ILE C 1 202 ? -19.43087 -12.62380 -29.81953 1.000 43.88700 195 ILE H CA 1
ATOM 4712 C C . ILE C 1 202 ? -19.81489 -11.76004 -31.00370 1.000 42.83747 195 ILE H C 1
ATOM 4713 O O . ILE C 1 202 ? -19.22374 -11.88832 -32.08266 1.000 42.27030 195 ILE H O 1
ATOM 4718 N N . CYS C 1 203 ? -20.78529 -10.87187 -30.81228 1.000 42.73359 196 CYS H N 1
ATOM 4719 C CA . CYS C 1 203 ? -21.06548 -9.85418 -31.81192 1.000 41.44821 196 CYS H CA 1
ATOM 4720 C C . CYS C 1 203 ? -20.31395 -8.59047 -31.42808 1.000 41.49975 196 CYS H C 1
ATOM 4721 O O . CYS C 1 203 ? -20.40284 -8.13010 -30.28676 1.000 41.76285 196 CYS H O 1
ATOM 4724 N N . ASN C 1 204 ? -19.53719 -8.06388 -32.36339 1.000 41.45158 197 ASN H N 1
ATOM 4725 C CA . ASN C 1 204 ? -18.79337 -6.83136 -32.15647 1.000 41.49419 197 ASN H CA 1
ATOM 4726 C C . ASN C 1 204 ? -19.59578 -5.69203 -32.76745 1.000 41.47172 197 ASN H C 1
ATOM 4727 O O . ASN C 1 204 ? -19.70074 -5.58007 -33.99269 1.000 41.49196 197 ASN H O 1
ATOM 4732 N N . VAL C 1 205 ? -20.13451 -4.82550 -31.92207 1.000 41.83135 198 VAL H N 1
ATOM 4733 C CA . VAL C 1 205 ? -20.90658 -3.68652 -32.38438 1.000 41.36282 198 VAL H CA 1
ATOM 4734 C C . VAL C 1 205 ? -20.06110 -2.44262 -32.19284 1.000 42.16140 198 VAL H C 1
ATOM 4735 O O . VAL C 1 205 ? -19.52091 -2.21030 -31.10699 1.000 43.38937 198 VAL H O 1
ATOM 4739 N N . ASN C 1 206 ? -19.97713 -1.62838 -33.23111 1.000 42.02543 199 ASN H N 1
ATOM 4740 C CA . ASN C 1 206 ? -19.26876 -0.36014 -33.17033 1.000 43.85033 199 ASN H CA 1
ATOM 4741 C C . ASN C 1 206 ? -20.21442 0.74080 -33.62978 1.000 43.90591 199 ASN H C 1
ATOM 4742 O O . ASN C 1 206 ? -20.76115 0.67023 -34.73517 1.000 43.52236 199 ASN H O 1
ATOM 4747 N N . HIS C 1 207 ? -20.43411 1.73737 -32.77237 1.000 44.49789 200 HIS H N 1
ATOM 4748 C CA . HIS C 1 207 ? -21.31655 2.86814 -33.06382 1.000 43.67148 200 HIS H CA 1
ATOM 4749 C C . HIS C 1 207 ? -20.47254 4.13039 -33.05651 1.000 44.33378 200 HIS H C 1
ATOM 4750 O O . HIS C 1 207 ? -20.36783 4.80886 -32.03387 1.000 44.95251 200 HIS H O 1
ATOM 4757 N N . LYS C 1 208 ? -19.90821 4.46194 -34.21417 1.000 44.67064 201 LYS H N 1
ATOM 4758 C CA . LYS C 1 208 ? -18.94056 5.55347 -34.27649 1.000 45.54514 201 LYS H CA 1
ATOM 4759 C C . LYS C 1 208 ? -19.51643 6.92668 -33.90139 1.000 45.57624 201 LYS H C 1
ATOM 4760 O O . LYS C 1 208 ? -18.78626 7.70885 -33.26704 1.000 45.74897 201 LYS H O 1
ATOM 4766 N N . PRO C 1 209 ? -20.76704 7.28969 -34.23392 1.000 44.38445 202 PRO H N 1
ATOM 4767 C CA . PRO C 1 209 ? -21.27086 8.61967 -33.82051 1.000 43.96317 202 PRO H CA 1
ATOM 4768 C C . PRO C 1 209 ? -21.15367 8.91991 -32.32653 1.000 44.58124 202 PRO H C 1
ATOM 4769 O O . PRO C 1 209 ? -21.08333 10.09956 -31.93935 1.000 44.05344 202 PRO H O 1
ATOM 4773 N N . SER C 1 210 ? -21.16898 7.89265 -31.46975 1.000 44.65048 203 SER H N 1
ATOM 4774 C CA . SER C 1 210 ? -21.09011 8.07866 -30.02121 1.000 44.53789 203 SER H CA 1
ATOM 4775 C C . SER C 1 210 ? -19.82740 7.46095 -29.43113 1.000 44.95942 203 SER H C 1
ATOM 4776 O O . SER C 1 210 ? -19.68471 7.41806 -28.19904 1.000 45.41774 203 SER H O 1
ATOM 4779 N N . ASN C 1 211 ? -18.92186 6.95911 -30.26928 1.000 44.46551 204 ASN H N 1
ATOM 4780 C CA . ASN C 1 211 ? -17.70851 6.31561 -29.77538 1.000 45.94178 204 ASN H CA 1
ATOM 4781 C C . ASN C 1 211 ? -18.04111 5.22448 -28.74955 1.000 46.03200 204 ASN H C 1
ATOM 4782 O O . ASN C 1 211 ? -17.38208 5.07848 -27.71538 1.000 47.26449 204 ASN H O 1
ATOM 4787 N N . THR C 1 212 ? -19.12882 4.49417 -29.00170 1.000 44.93821 205 THR H N 1
ATOM 4788 C CA . THR C 1 212 ? -19.45140 3.28868 -28.24715 1.000 44.56807 205 THR H CA 1
ATOM 4789 C C . THR C 1 212 ? -18.92924 2.07426 -29.01049 1.000 45.21295 205 THR H C 1
ATOM 4790 O O . THR C 1 212 ? -18.97295 2.03353 -30.24323 1.000 45.68817 205 THR H O 1
ATOM 4794 N N . LYS C 1 213 ? -18.40207 1.10149 -28.27509 1.000 45.47068 206 LYS H N 1
ATOM 4795 C CA . LYS C 1 213 ? -17.85112 -0.12055 -28.85350 1.000 44.36075 206 LYS H CA 1
ATOM 4796 C C . LYS C 1 213 ? -18.19034 -1.24944 -27.89534 1.000 44.39357 206 LYS H C 1
ATOM 4797 O O . LYS C 1 213 ? -17.72213 -1.25045 -26.75631 1.000 46.25484 206 LYS H O 1
ATOM 4803 N N . VAL C 1 214 ? -19.01406 -2.19520 -28.33676 1.000 43.41929 207 VAL H N 1
ATOM 4804 C CA . VAL C 1 214 ? -19.53174 -3.24543 -27.46967 1.000 42.95270 207 VAL H CA 1
ATOM 4805 C C . VAL C 1 214 ? -19.24461 -4.58885 -28.12225 1.000 43.85327 207 VAL H C 1
ATOM 4806 O O . VAL C 1 214 ? -19.47776 -4.75983 -29.32609 1.000 44.31350 207 VAL H O 1
ATOM 4810 N N . ASP C 1 215 ? -18.75655 -5.54135 -27.33383 1.000 43.31973 208 ASP H N 1
ATOM 4811 C CA . ASP C 1 215 ? -18.50714 -6.90664 -27.79098 1.000 44.17429 208 ASP H CA 1
ATOM 4812 C C . ASP C 1 215 ? -19.31818 -7.81474 -26.87193 1.000 43.55114 208 ASP H C 1
ATOM 4813 O O . ASP C 1 215 ? -18.90488 -8.07541 -25.74402 1.000 44.68680 208 ASP H O 1
ATOM 4818 N N . LYS C 1 216 ? -20.44333 -8.33404 -27.33909 1.000 43.91533 209 LYS H N 1
ATOM 4819 C CA . LYS C 1 216 ? -21.35138 -9.09171 -26.48191 1.000 44.78795 209 LYS H CA 1
ATOM 4820 C C . LYS C 1 216 ? -21.23873 -10.58905 -26.73339 1.000 45.52662 209 LYS H C 1
ATOM 4821 O O . LYS C 1 216 ? -21.29542 -11.04813 -27.87948 1.000 44.88674 209 LYS H O 1
ATOM 4827 N N . ARG C 1 217 ? -21.11625 -11.34588 -25.65440 1.000 47.09930 210 ARG H N 1
ATOM 4828 C CA . ARG C 1 217 ? -21.12277 -12.79399 -25.72762 1.000 47.17602 210 ARG H CA 1
ATOM 4829 C C . ARG C 1 217 ? -22.56845 -13.25054 -25.70203 1.000 46.65651 210 ARG H C 1
ATOM 4830 O O . ARG C 1 217 ? -23.37944 -12.72026 -24.94056 1.000 47.69642 210 ARG H O 1
ATOM 4838 N N . VAL C 1 218 ? -22.89590 -14.20438 -26.56618 1.000 47.32890 211 VAL H N 1
ATOM 4839 C CA . VAL C 1 218 ? -24.25302 -14.72223 -26.71722 1.000 47.23051 211 VAL H CA 1
ATOM 4840 C C . VAL C 1 218 ? -24.23130 -16.19686 -26.35221 1.000 48.13437 211 VAL H C 1
ATOM 4841 O O . VAL C 1 218 ? -23.55152 -16.99178 -27.01079 1.000 48.31522 211 VAL H O 1
ATOM 4845 N N . GLU C 1 219 ? -24.93671 -16.55176 -25.28601 1.000 49.99176 212 GLU H N 1
ATOM 4846 C CA . GLU C 1 219 ? -24.96225 -17.89720 -24.73226 1.000 51.57745 212 GLU H CA 1
ATOM 4847 C C . GLU C 1 219 ? -26.36040 -18.49016 -24.79242 1.000 50.93738 212 GLU H C 1
ATOM 4848 O O . GLU C 1 219 ? -27.34828 -17.76291 -24.94485 1.000 51.34770 212 GLU H O 1
ATOM 4854 N N . PRO C 1 220 ? -26.47751 -19.81449 -24.71495 1.000 52.28422 213 PRO H N 1
ATOM 4855 C CA . PRO C 1 220 ? -27.79204 -20.43468 -24.48500 1.000 53.46240 213 PRO H CA 1
ATOM 4856 C C . PRO C 1 220 ? -28.34904 -20.04346 -23.12216 1.000 54.87096 213 PRO H C 1
ATOM 4857 O O . PRO C 1 220 ? -27.62773 -19.55504 -22.25089 1.000 55.59501 213 PRO H O 1
ATOM 4861 N N . LYS C 1 221 ? -29.66634 -20.19648 -22.96042 1.000 55.64360 214 LYS H N 1
ATOM 4862 C CA . LYS C 1 221 ? -30.32589 -19.75690 -21.72971 1.000 55.73679 214 LYS H CA 1
ATOM 4863 C C . LYS C 1 221 ? -30.32399 -20.87527 -20.67552 1.000 58.68190 214 LYS H C 1
ATOM 4864 O O . LYS C 1 221 ? -29.28146 -21.50878 -20.45537 1.000 58.32123 214 LYS H O 1
ATOM 4870 N N . SER C 1 222 ? -31.47771 -21.13281 -20.02447 1.000 60.23358 215 SER H N 1
ATOM 4871 C CA . SER C 1 222 ? -31.64969 -22.22704 -19.03223 1.000 58.54349 215 SER H CA 1
ATOM 4872 C C . SER C 1 222 ? -33.09112 -22.39863 -18.53786 1.000 56.63012 215 SER H C 1
ATOM 4873 O O . SER C 1 222 ? -34.03337 -22.50810 -19.31641 1.000 58.19964 215 SER H O 1
ATOM 4876 N N . GLU D 2 1 ? -45.22170 19.10574 -62.46700 1.000 44.70318 1 GLU L N 1
ATOM 4877 C CA . GLU D 2 1 ? -43.90028 18.57610 -62.78701 1.000 43.91979 1 GLU L CA 1
ATOM 4878 C C . GLU D 2 1 ? -44.10552 17.41275 -63.73690 1.000 43.41275 1 GLU L C 1
ATOM 4879 O O . GLU D 2 1 ? -45.19615 16.84029 -63.78935 1.000 43.41147 1 GLU L O 1
ATOM 4885 N N . ILE D 2 2 ? -43.07665 17.05339 -64.49156 1.000 42.35861 2 ILE L N 1
ATOM 4886 C CA . ILE D 2 2 ? -43.16245 15.87817 -65.35268 1.000 42.81554 2 ILE L CA 1
ATOM 4887 C C . ILE D 2 2 ? -43.01858 14.63743 -64.47401 1.000 42.21286 2 ILE L C 1
ATOM 4888 O O . ILE D 2 2 ? -42.04330 14.50284 -63.72931 1.000 42.07500 2 ILE L O 1
ATOM 4893 N N . VAL D 2 3 ? -44.00434 13.73995 -64.53307 1.000 41.66763 3 VAL L N 1
ATOM 4894 C CA . VAL D 2 3 ? -44.01044 12.54033 -63.70518 1.000 41.21293 3 VAL L CA 1
ATOM 4895 C C . VAL D 2 3 ? -43.53074 11.35297 -64.52632 1.000 41.67996 3 VAL L C 1
ATOM 4896 O O . VAL D 2 3 ? -44.07115 11.07290 -65.60524 1.000 41.96714 3 VAL L O 1
ATOM 4900 N N . LEU D 2 4 ? -42.53568 10.63648 -64.00621 1.000 41.11187 4 LEU L N 1
ATOM 4901 C CA . LEU D 2 4 ? -42.02333 9.43728 -64.65418 1.000 40.40755 4 LEU L CA 1
ATOM 4902 C C . LEU D 2 4 ? -42.55551 8.20479 -63.93810 1.000 39.15378 4 LEU L C 1
ATOM 4903 O O . LEU D 2 4 ? -42.45604 8.09844 -62.71314 1.000 38.11714 4 LEU L O 1
ATOM 4908 N N . THR D 2 5 ? -43.09362 7.26549 -64.71320 1.000 39.53638 5 THR L N 1
ATOM 4909 C CA . THR D 2 5 ? -43.63734 6.01812 -64.19217 1.000 38.49743 5 THR L CA 1
ATOM 4910 C C . THR D 2 5 ? -42.81943 4.85535 -64.74252 1.000 39.55127 5 THR L C 1
ATOM 4911 O O . THR D 2 5 ? -42.79570 4.61619 -65.95731 1.000 38.89095 5 THR L O 1
ATOM 4915 N N . GLN D 2 6 ? -42.13173 4.14730 -63.85665 1.000 39.60951 6 GLN L N 1
ATOM 4916 C CA . GLN D 2 6 ? -41.37612 2.98166 -64.27216 1.000 39.08105 6 GLN L CA 1
ATOM 4917 C C . GLN D 2 6 ? -42.21901 1.72228 -64.09342 1.000 39.11575 6 GLN L C 1
ATOM 4918 O O . GLN D 2 6 ? -43.10220 1.65453 -63.23208 1.000 39.18660 6 GLN L O 1
ATOM 4924 N N . SER D 2 7 ? -41.93674 0.72151 -64.91869 1.000 37.24182 7 SER L N 1
ATOM 4925 C CA . SER D 2 7 ? -42.57977 -0.56950 -64.75968 1.000 39.24276 7 SER L CA 1
ATOM 4926 C C . SER D 2 7 ? -41.62304 -1.62291 -65.29040 1.000 39.27791 7 SER L C 1
ATOM 4927 O O . SER D 2 7 ? -40.75509 -1.30638 -66.11395 1.000 39.15783 7 SER L O 1
ATOM 4930 N N . PRO D 2 8 ? -41.69770 -2.86066 -64.78169 1.000 38.94161 8 PRO L N 1
ATOM 4931 C CA . PRO D 2 8 ? -42.53306 -3.18266 -63.62485 1.000 37.44042 8 PRO L CA 1
ATOM 4932 C C . PRO D 2 8 ? -41.85378 -2.66656 -62.36236 1.000 38.26836 8 PRO L C 1
ATOM 4933 O O . PRO D 2 8 ? -40.75766 -2.11081 -62.47583 1.000 38.35037 8 PRO L O 1
ATOM 4937 N N . ALA D 2 9 ? -42.48077 -2.82650 -61.19289 1.000 38.06577 9 ALA L N 1
ATOM 4938 C CA . ALA D 2 9 ? -41.79738 -2.48330 -59.95174 1.000 37.19176 9 ALA L CA 1
ATOM 4939 C C . ALA D 2 9 ? -40.61237 -3.40790 -59.71833 1.000 36.24150 9 ALA L C 1
ATOM 4940 O O . ALA D 2 9 ? -39.52165 -2.95621 -59.36283 1.000 37.11595 9 ALA L O 1
ATOM 4942 N N . THR D 2 10 ? -40.80624 -4.69973 -59.92697 1.000 36.98558 10 THR L N 1
ATOM 4943 C CA . THR D 2 10 ? -39.77669 -5.70704 -59.74215 1.000 36.39985 10 THR L CA 1
ATOM 4944 C C . THR D 2 10 ? -39.70856 -6.54466 -61.00559 1.000 36.66159 10 THR L C 1
ATOM 4945 O O . THR D 2 10 ? -40.73923 -6.84336 -61.61708 1.000 37.72707 10 THR L O 1
ATOM 4949 N N . LEU D 2 11 ? -38.48957 -6.86362 -61.42040 1.000 35.75578 11 LEU L N 1
ATOM 4950 C CA . LEU D 2 11 ? -38.22090 -7.77948 -62.51700 1.000 36.20001 11 LEU L CA 1
ATOM 4951 C C . LEU D 2 11 ? -37.36818 -8.92322 -61.97623 1.000 36.61949 11 LEU L C 1
ATOM 4952 O O . LEU D 2 11 ? -36.29334 -8.67595 -61.41999 1.000 36.89976 11 LEU L O 1
ATOM 4957 N N . SER D 2 12 ? -37.86560 -10.16603 -62.09978 1.000 35.82331 12 SER L N 1
ATOM 4958 C CA . SER D 2 12 ? -37.22092 -11.36152 -61.55576 1.000 36.59374 12 SER L CA 1
ATOM 4959 C C . SER D 2 12 ? -36.71927 -12.24382 -62.69809 1.000 36.54371 12 SER L C 1
ATOM 4960 O O . SER D 2 12 ? -37.51358 -12.85510 -63.41031 1.000 36.39687 12 SER L O 1
ATOM 4963 N N . LEU D 2 13 ? -35.40335 -12.31654 -62.86620 1.000 37.02532 13 LEU L N 1
ATOM 4964 C CA . LEU D 2 13 ? -34.81481 -13.00141 -64.00158 1.000 36.92337 13 LEU L CA 1
ATOM 4965 C C . LEU D 2 13 ? -33.52851 -13.66683 -63.54307 1.000 37.89617 13 LEU L C 1
ATOM 4966 O O . LEU D 2 13 ? -33.04333 -13.42018 -62.43311 1.000 38.26755 13 LEU L O 1
ATOM 4971 N N . SER D 2 14 ? -32.97645 -14.52049 -64.40974 1.000 38.21259 14 SER L N 1
ATOM 4972 C CA . SER D 2 14 ? -31.71812 -15.21496 -64.17981 1.000 38.14069 14 SER L CA 1
ATOM 4973 C C . SER D 2 14 ? -30.63837 -14.68411 -65.10609 1.000 38.52211 14 SER L C 1
ATOM 4974 O O . SER D 2 14 ? -30.93814 -14.05081 -66.12396 1.000 39.04353 14 SER L O 1
ATOM 4977 N N . PRO D 2 15 ? -29.36475 -14.90213 -64.78016 1.000 39.23223 15 PRO L N 1
ATOM 4978 C CA . PRO D 2 15 ? -28.30706 -14.48030 -65.70682 1.000 38.46020 15 PRO L CA 1
ATOM 4979 C C . PRO D 2 15 ? -28.52173 -15.14193 -67.05515 1.000 38.28517 15 PRO L C 1
ATOM 4980 O O . PRO D 2 15 ? -28.91209 -16.30653 -67.13732 1.000 38.50813 15 PRO L O 1
ATOM 4984 N N . GLY D 2 16 ? -28.28320 -14.38066 -68.11364 1.000 37.49555 16 GLY L N 1
ATOM 4985 C CA . GLY D 2 16 ? -28.47791 -14.84845 -69.45829 1.000 37.94741 16 GLY L CA 1
ATOM 4986 C C . GLY D 2 16 ? -29.81468 -14.49740 -70.07464 1.000 38.14563 16 GLY L C 1
ATOM 4987 O O . GLY D 2 16 ? -29.93186 -14.54946 -71.29843 1.000 39.03330 16 GLY L O 1
ATOM 4988 N N . GLU D 2 17 ? -30.81595 -14.12331 -69.27568 1.000 38.55415 17 GLU L N 1
ATOM 4989 C CA . GLU D 2 17 ? -32.10609 -13.73756 -69.84186 1.000 38.94799 17 GLU L CA 1
ATOM 4990 C C . GLU D 2 17 ? -32.06941 -12.27405 -70.26649 1.000 37.72147 17 GLU L C 1
ATOM 4991 O O . GLU D 2 17 ? -31.21091 -11.50636 -69.83873 1.000 36.93231 17 GLU L O 1
ATOM 4997 N N . ARG D 2 18 ? -33.01042 -11.88711 -71.12714 1.000 37.90672 18 ARG L N 1
ATOM 4998 C CA . ARG D 2 18 ? -33.07050 -10.50883 -71.60144 1.000 37.54251 18 ARG L CA 1
ATOM 4999 C C . ARG D 2 18 ? -33.97182 -9.70594 -70.67643 1.000 37.30507 18 ARG L C 1
ATOM 5000 O O . ARG D 2 18 ? -35.04306 -10.15752 -70.27231 1.000 38.14069 18 ARG L O 1
ATOM 5008 N N . ALA D 2 19 ? -33.55916 -8.49549 -70.36810 1.000 37.35183 19 ALA L N 1
ATOM 5009 C CA . ALA D 2 19 ? -34.30445 -7.68042 -69.42524 1.000 37.49821 19 ALA L CA 1
ATOM 5010 C C . ALA D 2 19 ? -34.72084 -6.38430 -70.10879 1.000 36.38095 19 ALA L C 1
ATOM 5011 O O . ALA D 2 19 ? -33.89654 -5.71123 -70.74614 1.000 34.33781 19 ALA L O 1
ATOM 5013 N N . THR D 2 20 ? -36.01510 -6.07906 -70.02058 1.000 36.26525 20 THR L N 1
ATOM 5014 C CA . THR D 2 20 ? -36.59143 -4.87670 -70.60667 1.000 36.53067 20 THR L CA 1
ATOM 5015 C C . THR D 2 20 ? -37.28911 -4.08113 -69.51212 1.000 36.41603 20 THR L C 1
ATOM 5016 O O . THR D 2 20 ? -38.19864 -4.59233 -68.85091 1.000 37.13927 20 THR L O 1
ATOM 5020 N N . LEU D 2 21 ? -36.87844 -2.83156 -69.33863 1.000 36.08027 21 LEU L N 1
ATOM 5021 C CA . LEU D 2 21 ? -37.42196 -1.94877 -68.31772 1.000 36.89375 21 LEU L CA 1
ATOM 5022 C C . LEU D 2 21 ? -38.07738 -0.74725 -68.98555 1.000 36.51615 21 LEU L C 1
ATOM 5023 O O . LEU D 2 21 ? -37.57897 -0.25167 -69.99240 1.000 36.00875 21 LEU L O 1
ATOM 5028 N N . SER D 2 22 ? -39.19354 -0.28043 -68.43217 1.000 36.78196 22 SER L N 1
ATOM 5029 C CA . SER D 2 22 ? -39.96485 0.80161 -69.03432 1.000 37.66623 22 SER L CA 1
ATOM 5030 C C . SER D 2 22 ? -39.99390 2.03267 -68.13590 1.000 37.64775 22 SER L C 1
ATOM 5031 O O . SER D 2 22 ? -40.04136 1.92481 -66.90549 1.000 37.44004 22 SER L O 1
ATOM 5034 N N . CYS D 2 23 ? -39.97254 3.20036 -68.77133 1.000 36.84034 23 CYS L N 1
ATOM 5035 C CA . CYS D 2 23 ? -40.11151 4.48782 -68.10188 1.000 37.35337 23 CYS L CA 1
ATOM 5036 C C . CYS D 2 23 ? -40.96247 5.35707 -69.00615 1.000 38.55850 23 CYS L C 1
ATOM 5037 O O . CYS D 2 23 ? -40.54213 5.67663 -70.12224 1.000 38.31014 23 CYS L O 1
ATOM 5040 N N . ARG D 2 24 ? -42.16158 5.70852 -68.54535 1.000 39.25805 24 ARG L N 1
ATOM 5041 C CA . ARG D 2 24 ? -43.08921 6.54655 -69.29768 1.000 39.67184 24 ARG L CA 1
ATOM 5042 C C . ARG D 2 24 ? -43.19925 7.91191 -68.63305 1.000 39.02710 24 ARG L C 1
ATOM 5043 O O . ARG D 2 24 ? -43.34870 8.01209 -67.40541 1.000 38.98101 24 ARG L O 1
ATOM 5051 N N . ALA D 2 25 ? -43.08053 8.95409 -69.43878 1.000 38.69868 25 ALA L N 1
ATOM 5052 C CA . ALA D 2 25 ? -43.16430 10.32306 -68.96632 1.000 39.33868 25 ALA L CA 1
ATOM 5053 C C . ALA D 2 25 ? -44.56048 10.86554 -69.24286 1.000 41.18967 25 ALA L C 1
ATOM 5054 O O . ALA D 2 25 ? -45.14553 10.59403 -70.29862 1.000 40.84464 25 ALA L O 1
ATOM 5056 N N . SER D 2 26 ? -45.06706 11.67037 -68.30412 1.000 40.67217 26 SER L N 1
ATOM 5057 C CA . SER D 2 26 ? -46.39909 12.24013 -68.41823 1.000 41.71341 26 SER L CA 1
ATOM 5058 C C . SER D 2 26 ? -46.52090 13.24916 -69.54972 1.000 42.23367 26 SER L C 1
ATOM 5059 O O . SER D 2 26 ? -47.64230 13.60711 -69.89026 1.000 42.65323 26 SER L O 1
ATOM 5062 N N . GLN D 2 27 ? -45.41707 13.72823 -70.12490 1.000 43.50872 27 GLN L N 1
ATOM 5063 C CA . GLN D 2 27 ? -45.47228 14.60523 -71.29773 1.000 43.22905 27 GLN L CA 1
ATOM 5064 C C . GLN D 2 27 ? -44.14723 14.50506 -72.04853 1.000 41.95415 27 GLN L C 1
ATOM 5065 O O . GLN D 2 27 ? -43.14274 14.05969 -71.49111 1.000 42.62054 27 GLN L O 1
ATOM 5071 N N . SER D 2 28 ? -44.15522 14.92590 -73.32140 1.000 42.44952 28 SER L N 1
ATOM 5072 C CA . SER D 2 28 ? -42.99899 14.72829 -74.19852 1.000 41.83115 28 SER L CA 1
ATOM 5073 C C . SER D 2 28 ? -41.73823 15.37992 -73.63225 1.000 41.60208 28 SER L C 1
ATOM 5074 O O . SER D 2 28 ? -41.72371 16.56646 -73.28919 1.000 41.81992 28 SER L O 1
ATOM 5077 N N . ILE D 2 29 ? -40.67689 14.59570 -73.54303 1.000 40.76259 29 ILE L N 1
ATOM 5078 C CA . ILE D 2 29 ? -39.37655 15.08567 -73.11975 1.000 40.83798 29 ILE L CA 1
ATOM 5079 C C . ILE D 2 29 ? -38.35524 14.90462 -74.22864 1.000 41.04038 29 ILE L C 1
ATOM 5080 O O . ILE D 2 29 ? -37.15189 14.92487 -73.97851 1.000 40.87999 29 ILE L O 1
ATOM 5085 N N . SER D 2 30 ? -38.83931 14.71064 -75.45702 1.000 40.65958 30 SER L N 1
ATOM 5086 C CA . SER D 2 30 ? -37.97632 14.46474 -76.59923 1.000 39.49068 30 SER L CA 1
ATOM 5087 C C . SER D 2 30 ? -37.09458 13.27221 -76.22424 1.000 40.20650 30 SER L C 1
ATOM 5088 O O . SER D 2 30 ? -37.62186 12.22847 -75.80704 1.000 39.97923 30 SER L O 1
ATOM 5091 N N . SER D 2 31 ? -35.77050 13.38815 -76.29773 1.000 40.25456 31 SER L N 1
ATOM 5092 C CA . SER D 2 31 ? -34.88195 12.28764 -75.96718 1.000 39.79973 31 SER L CA 1
ATOM 5093 C C . SER D 2 31 ? -34.17930 12.48952 -74.63824 1.000 39.59798 31 SER L C 1
ATOM 5094 O O . SER D 2 31 ? -33.29927 11.69769 -74.28778 1.000 40.40728 31 SER L O 1
ATOM 5097 N N . TYR D 2 32 ? -34.58008 13.49118 -73.86644 1.000 39.32873 32 TYR L N 1
ATOM 5098 C CA . TYR D 2 32 ? -33.81264 13.91965 -72.70242 1.000 40.15888 32 TYR L CA 1
ATOM 5099 C C . TYR D 2 32 ? -34.15558 13.05460 -71.48431 1.000 40.53463 32 TYR L C 1
ATOM 5100 O O . TYR D 2 32 ? -34.71999 13.50418 -70.48908 1.000 41.21080 32 TYR L O 1
ATOM 5109 N N . LEU D 2 33 ? -33.82949 11.76950 -71.60336 1.000 39.02700 33 LEU L N 1
ATOM 5110 C CA . LEU D 2 33 ? -33.98165 10.79893 -70.53026 1.000 38.59299 33 LEU L CA 1
ATOM 5111 C C . LEU D 2 33 ? -32.62699 10.17108 -70.22175 1.000 39.39758 33 LEU L C 1
ATOM 5112 O O . LEU D 2 33 ? -31.83507 9.91604 -71.13533 1.000 38.63243 33 LEU L O 1
ATOM 5117 N N . ALA D 2 34 ? -32.36325 9.92414 -68.92807 1.000 39.43799 34 ALA L N 1
ATOM 5118 C CA . ALA D 2 34 ? -31.16192 9.23861 -68.48116 1.000 38.43789 34 ALA L CA 1
ATOM 5119 C C . ALA D 2 34 ? -31.55701 8.05185 -67.61408 1.000 37.97576 34 ALA L C 1
ATOM 5120 O O . ALA D 2 34 ? -32.61263 8.06580 -66.97238 1.000 37.96278 34 ALA L O 1
ATOM 5122 N N . TRP D 2 35 ? -30.71863 7.00637 -67.63375 1.000 37.12325 35 TRP L N 1
ATOM 5123 C CA . TRP D 2 35 ? -30.92671 5.79294 -66.84752 1.000 36.75677 35 TRP L CA 1
ATOM 5124 C C . TRP D 2 35 ? -29.78932 5.61725 -65.85329 1.000 37.21952 35 TRP L C 1
ATOM 5125 O O . TRP D 2 35 ? -28.61498 5.66546 -66.23592 1.000 36.78858 35 TRP L O 1
ATOM 5136 N N . TYR D 2 36 ? -30.14036 5.36033 -64.59065 1.000 36.39274 36 TYR L N 1
ATOM 5137 C CA . TYR D 2 36 ? -29.16777 5.14798 -63.53436 1.000 36.62567 36 TYR L CA 1
ATOM 5138 C C . TYR D 2 36 ? -29.33090 3.77797 -62.87958 1.000 37.98737 36 TYR L C 1
ATOM 5139 O O . TYR D 2 36 ? -30.45023 3.25804 -62.72554 1.000 36.74699 36 TYR L O 1
ATOM 5148 N N . GLN D 2 37 ? -28.19800 3.23394 -62.42962 1.000 36.50956 37 GLN L N 1
ATOM 5149 C CA . GLN D 2 37 ? -28.14198 1.98134 -61.69431 1.000 36.61887 37 GLN L CA 1
ATOM 5150 C C . GLN D 2 37 ? -27.67561 2.26952 -60.27079 1.000 37.15149 37 GLN L C 1
ATOM 5151 O O . GLN D 2 37 ? -26.76062 3.08022 -60.06004 1.000 36.69615 37 GLN L O 1
ATOM 5157 N N . GLN D 2 38 ? -28.31956 1.63365 -59.29125 1.000 34.97418 38 GLN L N 1
ATOM 5158 C CA . GLN D 2 38 ? -27.92600 1.79743 -57.89667 1.000 36.18890 38 GLN L CA 1
ATOM 5159 C C . GLN D 2 38 ? -27.86702 0.43973 -57.22027 1.000 35.93293 38 GLN L C 1
ATOM 5160 O O . GLN D 2 38 ? -28.84868 -0.30658 -57.23094 1.000 35.88631 38 GLN L O 1
ATOM 5166 N N . LYS D 2 39 ? -26.74228 0.12696 -56.66160 1.000 35.59157 39 LYS L N 1
ATOM 5167 C CA . LYS D 2 39 ? -26.61905 -1.04615 -55.82388 1.000 36.99742 39 LYS L CA 1
ATOM 5168 C C . LYS D 2 39 ? -26.63605 -0.63674 -54.35683 1.000 37.34788 39 LYS L C 1
ATOM 5169 O O . LYS D 2 39 ? -26.38373 0.52440 -54.02002 1.000 36.97768 39 LYS L O 1
ATOM 5175 N N . PRO D 2 40 ? -26.94306 -1.55671 -53.44832 1.000 37.96259 40 PRO L N 1
ATOM 5176 C CA . PRO D 2 40 ? -27.10847 -1.16012 -52.03824 1.000 39.10420 40 PRO L CA 1
ATOM 5177 C C . PRO D 2 40 ? -25.83104 -0.57059 -51.45312 1.000 38.59155 40 PRO L C 1
ATOM 5178 O O . PRO D 2 40 ? -24.74339 -1.11718 -51.61778 1.000 38.67460 40 PRO L O 1
ATOM 5182 N N . GLY D 2 41 ? -25.96949 0.56506 -50.77313 1.000 38.49975 41 GLY L N 1
ATOM 5183 C CA . GLY D 2 41 ? -24.81050 1.22811 -50.19993 1.000 39.04897 41 GLY L CA 1
ATOM 5184 C C . GLY D 2 41 ? -23.97932 2.08348 -51.14010 1.000 39.76960 41 GLY L C 1
ATOM 5185 O O . GLY D 2 41 ? -22.93203 2.59089 -50.72047 1.000 40.97482 41 GLY L O 1
ATOM 5186 N N . GLN D 2 42 ? -24.39917 2.26697 -52.38743 1.000 39.45846 42 GLN L N 1
ATOM 5187 C CA . GLN D 2 42 ? -23.65901 3.06989 -53.34781 1.000 39.13232 42 GLN L CA 1
ATOM 5188 C C . GLN D 2 42 ? -24.51373 4.21235 -53.87267 1.000 38.73614 42 GLN L C 1
ATOM 5189 O O . GLN D 2 42 ? -25.74477 4.18060 -53.82363 1.000 38.41521 42 GLN L O 1
ATOM 5195 N N . ALA D 2 43 ? -23.83554 5.22532 -54.39390 1.000 38.88550 43 ALA L N 1
ATOM 5196 C CA . ALA D 2 43 ? -24.53267 6.25637 -55.13071 1.000 38.77692 43 ALA L CA 1
ATOM 5197 C C . ALA D 2 43 ? -25.09817 5.69325 -56.44112 1.000 38.89467 43 ALA L C 1
ATOM 5198 O O . ALA D 2 43 ? -24.54816 4.74190 -57.01713 1.000 36.25645 43 ALA L O 1
ATOM 5200 N N . PRO D 2 44 ? -26.18472 6.28513 -56.94699 1.000 38.88730 44 PRO L N 1
ATOM 5201 C CA . PRO D 2 44 ? -26.63260 5.96111 -58.30283 1.000 37.25293 44 PRO L CA 1
ATOM 5202 C C . PRO D 2 44 ? -25.47858 6.10003 -59.28047 1.000 38.62302 44 PRO L C 1
ATOM 5203 O O . PRO D 2 44 ? -24.50745 6.82029 -59.03856 1.000 38.72462 44 PRO L O 1
ATOM 5207 N N . ARG D 2 45 ? -25.56877 5.36573 -60.37322 1.000 38.25007 45 ARG L N 1
ATOM 5208 C CA . ARG D 2 45 ? -24.51443 5.35024 -61.37224 1.000 38.87472 45 ARG L CA 1
ATOM 5209 C C . ARG D 2 45 ? -25.13157 5.60784 -62.73247 1.000 38.24852 45 ARG L C 1
ATOM 5210 O O . ARG D 2 45 ? -26.15097 5.00184 -63.07364 1.000 38.12704 45 ARG L O 1
ATOM 5218 N N . LEU D 2 46 ? -24.55377 6.53198 -63.48601 1.000 38.65036 46 LEU L N 1
ATOM 5219 C CA . LEU D 2 46 ? -25.10527 6.83572 -64.79688 1.000 37.97316 46 LEU L CA 1
ATOM 5220 C C . LEU D 2 46 ? -24.89980 5.65655 -65.75037 1.000 38.47955 46 LEU L C 1
ATOM 5221 O O . LEU D 2 46 ? -23.79972 5.09623 -65.83714 1.000 38.11741 46 LEU L O 1
ATOM 5226 N N . LEU D 2 47 ? -25.97411 5.25719 -66.43998 1.000 36.86448 47 LEU L N 1
ATOM 5227 C CA . LEU D 2 47 ? -25.90690 4.21994 -67.46053 1.000 37.61580 47 LEU L CA 1
ATOM 5228 C C . LEU D 2 47 ? -26.07268 4.79352 -68.85831 1.000 38.35206 47 LEU L C 1
ATOM 5229 O O . LEU D 2 47 ? -25.18939 4.64916 -69.70952 1.000 39.57049 47 LEU L O 1
ATOM 5234 N N . ILE D 2 48 ? -27.18801 5.46686 -69.10138 1.000 37.88393 48 ILE L N 1
ATOM 5235 C CA . ILE D 2 48 ? -27.54928 5.96633 -70.41253 1.000 37.95071 48 ILE L CA 1
ATOM 5236 C C . ILE D 2 48 ? -27.89904 7.43961 -70.26391 1.000 38.11039 48 ILE L C 1
ATOM 5237 O O . ILE D 2 48 ? -28.57936 7.82650 -69.30841 1.000 37.44058 48 ILE L O 1
ATOM 5242 N N . TYR D 2 49 ? -27.43841 8.26136 -71.20849 1.000 38.43086 49 TYR L N 1
ATOM 5243 C CA . TYR D 2 49 ? -27.89338 9.64321 -71.31856 1.000 39.49398 49 TYR L CA 1
ATOM 5244 C C . TYR D 2 49 ? -28.43328 9.90975 -72.71642 1.000 38.84290 49 TYR L C 1
ATOM 5245 O O . TYR D 2 49 ? -28.01078 9.28561 -73.69979 1.000 38.08437 49 TYR L O 1
ATOM 5254 N N . ASP D 2 50 ? -29.33761 10.88623 -72.79177 1.000 39.51898 50 ASP L N 1
ATOM 5255 C CA . ASP D 2 50 ? -30.00790 11.25614 -74.03498 1.000 39.32893 50 ASP L CA 1
ATOM 5256 C C . ASP D 2 50 ? -30.66141 10.03362 -74.68819 1.000 38.05409 50 ASP L C 1
ATOM 5257 O O . ASP D 2 50 ? -30.47865 9.76490 -75.87813 1.000 37.43669 50 ASP L O 1
ATOM 5262 N N . ALA D 2 51 ? -31.38043 9.25734 -73.86079 1.000 36.82123 51 ALA L N 1
ATOM 5263 C CA . ALA D 2 51 ? -32.17986 8.08356 -74.23336 1.000 37.89085 51 ALA L CA 1
ATOM 5264 C C . ALA D 2 51 ? -31.36449 6.87932 -74.71278 1.000 36.96242 51 ALA L C 1
ATOM 5265 O O . ALA D 2 51 ? -31.75230 5.73467 -74.46552 1.000 36.23203 51 ALA L O 1
ATOM 5267 N N . SER D 2 52 ? -30.26406 7.11341 -75.42715 1.000 36.57747 52 SER L N 1
ATOM 5268 C CA . SER D 2 52 ? -29.62159 6.06127 -76.20194 1.000 37.40629 52 SER L CA 1
ATOM 5269 C C . SER D 2 52 ? -28.10985 5.92920 -76.06449 1.000 36.27696 52 SER L C 1
ATOM 5270 O O . SER D 2 52 ? -27.55763 4.97177 -76.61389 1.000 35.29767 52 SER L O 1
ATOM 5273 N N . ASN D 2 53 ? -27.42388 6.84619 -75.40327 1.000 36.04528 53 ASN L N 1
ATOM 5274 C CA . ASN D 2 53 ? -25.96849 6.81525 -75.33808 1.000 37.43752 53 ASN L CA 1
ATOM 5275 C C . ASN D 2 53 ? -25.51361 6.17050 -74.03420 1.000 38.80501 53 ASN L C 1
ATOM 5276 O O . ASN D 2 53 ? -25.97738 6.54778 -72.95237 1.000 39.16976 53 ASN L O 1
ATOM 5281 N N . ARG D 2 54 ? -24.64027 5.17660 -74.13718 1.000 38.31138 54 ARG L N 1
ATOM 5282 C CA . ARG D 2 54 ? -24.02073 4.64501 -72.93964 1.000 38.12494 54 ARG L CA 1
ATOM 5283 C C . ARG D 2 54 ? -22.99678 5.63806 -72.42454 1.000 38.65845 54 ARG L C 1
ATOM 5284 O O . ARG D 2 54 ? -22.32056 6.30487 -73.21243 1.000 39.03113 54 ARG L O 1
ATOM 5292 N N . ALA D 2 55 ? -22.89832 5.75813 -71.09765 1.000 39.33328 55 ALA L N 1
ATOM 5293 C CA . ALA D 2 55 ? -21.74324 6.44076 -70.51427 1.000 40.50591 55 ALA L CA 1
ATOM 5294 C C . ALA D 2 55 ? -20.47988 5.59659 -70.74034 1.000 40.78280 55 ALA L C 1
ATOM 5295 O O . ALA D 2 55 ? -20.55139 4.37828 -70.93713 1.000 40.34459 55 ALA L O 1
ATOM 5297 N N . THR D 2 56 ? -19.31085 6.25135 -70.72539 1.000 41.73265 56 THR L N 1
ATOM 5298 C CA . THR D 2 56 ? -18.07491 5.53515 -71.04272 1.000 42.23863 56 THR L CA 1
ATOM 5299 C C . THR D 2 56 ? -17.87963 4.36197 -70.08516 1.000 42.21519 56 THR L C 1
ATOM 5300 O O . THR D 2 56 ? -18.13452 4.45860 -68.87154 1.000 41.04085 56 THR L O 1
ATOM 5304 N N . GLY D 2 57 ? -17.48921 3.22627 -70.65521 1.000 40.92497 57 GLY L N 1
ATOM 5305 C CA . GLY D 2 57 ? -17.22810 2.03959 -69.87008 1.000 41.29968 57 GLY L CA 1
ATOM 5306 C C . GLY D 2 57 ? -18.43562 1.17210 -69.58833 1.000 40.81983 57 GLY L C 1
ATOM 5307 O O . GLY D 2 57 ? -18.26515 0.03963 -69.10572 1.000 41.80514 57 GLY L O 1
ATOM 5308 N N . ILE D 2 58 ? -19.64074 1.66045 -69.85013 1.000 38.63488 58 ILE L N 1
ATOM 5309 C CA . ILE D 2 58 ? -20.81986 0.81528 -69.65805 1.000 38.62451 58 ILE L CA 1
ATOM 5310 C C . ILE D 2 58 ? -20.80378 -0.30130 -70.69627 1.000 38.35269 58 ILE L C 1
ATOM 5311 O O . ILE D 2 58 ? -20.63892 -0.02709 -71.89932 1.000 38.46392 58 ILE L O 1
ATOM 5316 N N . PRO D 2 59 ? -20.96952 -1.55399 -70.29169 1.000 37.30410 59 PRO L N 1
ATOM 5317 C CA . PRO D 2 59 ? -20.87106 -2.65979 -71.25286 1.000 37.27199 59 PRO L CA 1
ATOM 5318 C C . PRO D 2 59 ? -21.93889 -2.57853 -72.34077 1.000 36.10003 59 PRO L C 1
ATOM 5319 O O . PRO D 2 59 ? -23.02446 -2.01733 -72.14770 1.000 36.15366 59 PRO L O 1
ATOM 5323 N N . ALA D 2 60 ? -21.61543 -3.17786 -73.49055 1.000 33.96658 60 ALA L N 1
ATOM 5324 C CA . ALA D 2 60 ? -22.43476 -3.03075 -74.67777 1.000 34.17843 60 ALA L CA 1
ATOM 5325 C C . ALA D 2 60 ? -23.78421 -3.71690 -74.55009 1.000 34.24948 60 ALA L C 1
ATOM 5326 O O . ALA D 2 60 ? -24.68663 -3.41376 -75.33175 1.000 33.05923 60 ALA L O 1
ATOM 5328 N N . ARG D 2 61 ? -23.95628 -4.61577 -73.57911 1.000 34.34152 61 ARG L N 1
ATOM 5329 C CA . ARG D 2 61 ? -25.23936 -5.28143 -73.42182 1.000 34.27740 61 ARG L CA 1
ATOM 5330 C C . ARG D 2 61 ? -26.35406 -4.33583 -72.96852 1.000 34.80701 61 ARG L C 1
ATOM 5331 O O . ARG D 2 61 ? -27.51779 -4.73652 -72.98483 1.000 35.38155 61 ARG L O 1
ATOM 5339 N N . PHE D 2 62 ? -26.02889 -3.09875 -72.59663 1.000 35.21220 62 PHE L N 1
ATOM 5340 C CA . PHE D 2 62 ? -26.99658 -2.08405 -72.20082 1.000 34.50205 62 PHE L CA 1
ATOM 5341 C C . PHE D 2 62 ? -27.35074 -1.21975 -73.40367 1.000 34.75399 62 PHE L C 1
ATOM 5342 O O . PHE D 2 62 ? -26.46758 -0.61722 -74.01714 1.000 34.20476 62 PHE L O 1
ATOM 5350 N N . SER D 2 63 ? -28.63954 -1.14876 -73.72084 1.000 35.06528 63 SER L N 1
ATOM 5351 C CA . SER D 2 63 ? -29.18283 -0.34113 -74.80590 1.000 34.50435 63 SER L CA 1
ATOM 5352 C C . SER D 2 63 ? -30.34459 0.48355 -74.28455 1.000 35.63222 63 SER L C 1
ATOM 5353 O O . SER D 2 63 ? -31.19143 -0.01827 -73.53778 1.000 35.72575 63 SER L O 1
ATOM 5356 N N . GLY D 2 64 ? -30.41331 1.72909 -74.72328 1.000 35.27713 64 GLY L N 1
ATOM 5357 C CA . GLY D 2 64 ? -31.50398 2.61748 -74.37558 1.000 35.69920 64 GLY L CA 1
ATOM 5358 C C . GLY D 2 64 ? -32.28405 2.94236 -75.63518 1.000 36.93788 64 GLY L C 1
ATOM 5359 O O . GLY D 2 64 ? -31.70913 3.01756 -76.72537 1.000 37.32132 64 GLY L O 1
ATOM 5360 N N . SER D 2 65 ? -33.59963 3.07812 -75.48673 1.000 35.95793 65 SER L N 1
ATOM 5361 C CA . SER D 2 65 ? -34.44791 3.47345 -76.59414 1.000 36.53117 65 SER L CA 1
ATOM 5362 C C . SER D 2 65 ? -35.58095 4.34358 -76.08366 1.000 36.76459 65 SER L C 1
ATOM 5363 O O . SER D 2 65 ? -35.91618 4.32943 -74.89363 1.000 36.08981 65 SER L O 1
ATOM 5366 N N . GLY D 2 66 ? -36.15639 5.11569 -77.00326 1.000 36.06102 66 GLY L N 1
ATOM 5367 C CA . GLY D 2 66 ? -37.28096 5.98353 -76.69362 1.000 37.05971 66 GLY L CA 1
ATOM 5368 C C . GLY D 2 66 ? -37.12690 7.43357 -77.11871 1.000 38.73879 66 GLY L C 1
ATOM 5369 O O . GLY D 2 66 ? -36.03720 8.01681 -77.07387 1.000 39.56952 66 GLY L O 1
ATOM 5370 N N . SER D 2 67 ? -38.24644 8.03884 -77.49677 1.000 38.44528 67 SER L N 1
ATOM 5371 C CA . SER D 2 67 ? -38.30991 9.46861 -77.76973 1.000 39.39479 67 SER L CA 1
ATOM 5372 C C . SER D 2 67 ? -39.75616 9.89679 -77.58105 1.000 40.54823 67 SER L C 1
ATOM 5373 O O . SER D 2 67 ? -40.66724 9.25002 -78.10239 1.000 41.77573 67 SER L O 1
ATOM 5376 N N . GLY D 2 68 ? -39.97439 10.93516 -76.79772 1.000 40.26916 68 GLY L N 1
ATOM 5377 C CA . GLY D 2 68 ? -41.33687 11.35948 -76.57384 1.000 40.28596 68 GLY L CA 1
ATOM 5378 C C . GLY D 2 68 ? -41.81164 11.06817 -75.17092 1.000 41.18242 68 GLY L C 1
ATOM 5379 O O . GLY D 2 68 ? -41.47512 11.79652 -74.23366 1.000 41.12085 68 GLY L O 1
ATOM 5380 N N . THR D 2 69 ? -42.59696 10.00272 -75.01390 1.000 41.35467 69 THR L N 1
ATOM 5381 C CA . THR D 2 69 ? -43.13012 9.63582 -73.71387 1.000 40.64241 69 THR L CA 1
ATOM 5382 C C . THR D 2 69 ? -42.76077 8.23204 -73.25565 1.000 40.71327 69 THR L C 1
ATOM 5383 O O . THR D 2 69 ? -42.70992 8.00447 -72.04397 1.000 40.57614 69 THR L O 1
ATOM 5387 N N . ASP D 2 70 ? -42.47477 7.29943 -74.16828 1.000 39.95946 70 ASP L N 1
ATOM 5388 C CA . ASP D 2 70 ? -42.23150 5.89522 -73.82484 1.000 40.39479 70 ASP L CA 1
ATOM 5389 C C . ASP D 2 70 ? -40.74705 5.58642 -73.98627 1.000 38.92633 70 ASP L C 1
ATOM 5390 O O . ASP D 2 70 ? -40.19681 5.75052 -75.08007 1.000 39.12714 70 ASP L O 1
ATOM 5395 N N . PHE D 2 71 ? -40.11787 5.08804 -72.92679 1.000 37.50706 71 PHE L N 1
ATOM 5396 C CA . PHE D 2 71 ? -38.69921 4.76993 -72.95657 1.000 36.52242 71 PHE L CA 1
ATOM 5397 C C . PHE D 2 71 ? -38.45762 3.36129 -72.41843 1.000 35.93511 71 PHE L C 1
ATOM 5398 O O . PHE D 2 71 ? -39.25362 2.81150 -71.65768 1.000 36.45221 71 PHE L O 1
ATOM 5406 N N . THR D 2 72 ? -37.34682 2.77652 -72.85224 1.000 35.53096 72 THR L N 1
ATOM 5407 C CA . THR D 2 72 ? -36.99238 1.39257 -72.58702 1.000 35.07857 72 THR L CA 1
ATOM 5408 C C . THR D 2 72 ? -35.50367 1.27745 -72.29871 1.000 36.23865 72 THR L C 1
ATOM 5409 O O . THR D 2 72 ? -34.69311 1.92403 -72.97219 1.000 35.20678 72 THR L O 1
ATOM 5413 N N . LEU D 2 73 ? -35.15284 0.48968 -71.27039 1.000 35.87458 73 LEU L N 1
ATOM 5414 C CA . LEU D 2 73 ? -33.78072 0.03983 -71.03124 1.000 36.41010 73 LEU L CA 1
ATOM 5415 C C . LEU D 2 73 ? -33.70078 -1.46927 -71.24968 1.000 35.22743 73 LEU L C 1
ATOM 5416 O O . LEU D 2 73 ? -34.45557 -2.22729 -70.63673 1.000 35.23272 73 LEU L O 1
ATOM 5421 N N . THR D 2 74 ? -32.75366 -1.91467 -72.06427 1.000 35.29572 74 THR L N 1
ATOM 5422 C CA . THR D 2 74 ? -32.65651 -3.32275 -72.41617 1.000 35.09133 74 THR L CA 1
ATOM 5423 C C . THR D 2 74 ? -31.27618 -3.84416 -72.05677 1.000 35.96525 74 THR L C 1
ATOM 5424 O O . THR D 2 74 ? -30.26679 -3.27704 -72.47630 1.000 36.17842 74 THR L O 1
ATOM 5428 N N . ILE D 2 75 ? -31.23236 -4.90874 -71.27236 1.000 36.26569 75 ILE L N 1
ATOM 5429 C CA . ILE D 2 75 ? -30.01026 -5.66537 -71.03932 1.000 36.49603 75 ILE L CA 1
ATOM 5430 C C . ILE D 2 75 ? -30.17925 -6.95826 -71.82304 1.000 37.31107 75 ILE L C 1
ATOM 5431 O O . ILE D 2 75 ? -31.07256 -7.76374 -71.51869 1.000 37.55370 75 ILE L O 1
ATOM 5436 N N . SER D 2 76 ? -29.38277 -7.12814 -72.88213 1.000 36.78793 76 SER L N 1
ATOM 5437 C CA . SER D 2 76 ? -29.68724 -8.20567 -73.81842 1.000 38.62829 76 SER L CA 1
ATOM 5438 C C . SER D 2 76 ? -29.38659 -9.56250 -73.20415 1.000 37.51528 76 SER L C 1
ATOM 5439 O O . SER D 2 76 ? -29.96221 -10.57092 -73.61872 1.000 38.21033 76 SER L O 1
ATOM 5442 N N . SER D 2 77 ? -28.47332 -9.61543 -72.24373 1.000 37.41781 77 SER L N 1
ATOM 5443 C CA . SER D 2 77 ? -28.22005 -10.86448 -71.54068 1.000 37.01685 77 SER L CA 1
ATOM 5444 C C . SER D 2 77 ? -27.59482 -10.52190 -70.19060 1.000 37.37274 77 SER L C 1
ATOM 5445 O O . SER D 2 77 ? -26.45385 -10.04614 -70.15777 1.000 36.72444 77 SER L O 1
ATOM 5448 N N . LEU D 2 78 ? -28.35412 -10.71508 -69.09286 1.000 37.57614 78 LEU L N 1
ATOM 5449 C CA . LEU D 2 78 ? -27.90679 -10.30247 -67.75491 1.000 36.35154 78 LEU L CA 1
ATOM 5450 C C . LEU D 2 78 ? -26.67626 -11.05638 -67.28766 1.000 36.47801 78 LEU L C 1
ATOM 5451 O O . LEU D 2 78 ? -26.60505 -12.28057 -67.38440 1.000 37.34523 78 LEU L O 1
ATOM 5456 N N . GLU D 2 79 ? -25.74702 -10.32927 -66.72870 1.000 35.81063 79 GLU L N 1
ATOM 5457 C CA . GLU D 2 79 ? -24.68837 -10.87302 -65.89913 1.000 36.11937 79 GLU L CA 1
ATOM 5458 C C . GLU D 2 79 ? -25.05373 -10.68621 -64.43417 1.000 36.60980 79 GLU L C 1
ATOM 5459 O O . GLU D 2 79 ? -25.89147 -9.83571 -64.09904 1.000 36.09902 79 GLU L O 1
ATOM 5465 N N . PRO D 2 80 ? -24.42935 -11.44994 -63.52625 1.000 36.66931 80 PRO L N 1
ATOM 5466 C CA . PRO D 2 80 ? -24.71437 -11.26290 -62.09093 1.000 36.24073 80 PRO L CA 1
ATOM 5467 C C . PRO D 2 80 ? -24.49819 -9.84822 -61.59074 1.000 36.26675 80 PRO L C 1
ATOM 5468 O O . PRO D 2 80 ? -25.16080 -9.44061 -60.63087 1.000 37.93968 80 PRO L O 1
ATOM 5472 N N . GLU D 2 81 ? -23.60700 -9.07758 -62.20926 1.000 36.56613 81 GLU L N 1
ATOM 5473 C CA . GLU D 2 81 ? -23.36616 -7.68746 -61.81606 1.000 36.67785 81 GLU L CA 1
ATOM 5474 C C . GLU D 2 81 ? -24.55504 -6.77412 -62.09338 1.000 36.19619 81 GLU L C 1
ATOM 5475 O O . GLU D 2 81 ? -24.58175 -5.65408 -61.57921 1.000 35.67906 81 GLU L O 1
ATOM 5481 N N . ASP D 2 82 ? -25.52307 -7.21248 -62.90075 1.000 35.72134 82 ASP L N 1
ATOM 5482 C CA . ASP D 2 82 ? -26.57811 -6.32854 -63.38232 1.000 36.50507 82 ASP L CA 1
ATOM 5483 C C . ASP D 2 82 ? -27.78699 -6.23323 -62.45363 1.000 36.74553 82 ASP L C 1
ATOM 5484 O O . ASP D 2 82 ? -28.66957 -5.40316 -62.70775 1.000 36.42998 82 ASP L O 1
ATOM 5489 N N . PHE D 2 83 ? -27.86194 -7.04786 -61.40233 1.000 36.01618 83 PHE L N 1
ATOM 5490 C CA . PHE D 2 83 ? -29.05060 -7.06271 -60.56730 1.000 36.12729 83 PHE L CA 1
ATOM 5491 C C . PHE D 2 83 ? -28.95223 -5.95059 -59.53155 1.000 35.87324 83 PHE L C 1
ATOM 5492 O O . PHE D 2 83 ? -28.03808 -5.93284 -58.71275 1.000 36.63703 83 PHE L O 1
ATOM 5500 N N . ALA D 2 84 ? -29.90097 -5.02526 -59.57198 1.000 36.37368 84 ALA L N 1
ATOM 5501 C CA . ALA D 2 84 ? -29.79168 -3.77011 -58.84690 1.000 35.78586 84 ALA L CA 1
ATOM 5502 C C . ALA D 2 84 ? -31.06873 -2.97819 -59.06522 1.000 35.72465 84 ALA L C 1
ATOM 5503 O O . ALA D 2 84 ? -32.01840 -3.48437 -59.66924 1.000 35.06771 84 ALA L O 1
ATOM 5505 N N . VAL D 2 85 ? -31.10812 -1.74510 -58.58764 1.000 34.99553 85 VAL L N 1
ATOM 5506 C CA . VAL D 2 85 ? -32.26533 -0.88732 -58.76398 1.000 35.52617 85 VAL L CA 1
ATOM 5507 C C . VAL D 2 85 ? -31.95336 0.10371 -59.88047 1.000 36.41266 85 VAL L C 1
ATOM 5508 O O . VAL D 2 85 ? -30.85544 0.67881 -59.92590 1.000 36.81994 85 VAL L O 1
ATOM 5512 N N . TYR D 2 86 ? -32.90718 0.29012 -60.78752 1.000 35.23051 86 TYR L N 1
ATOM 5513 C CA . TYR D 2 86 ? -32.75083 1.14658 -61.95470 1.000 35.61663 86 TYR L CA 1
ATOM 5514 C C . TYR D 2 86 ? -33.75618 2.29788 -61.88776 1.000 36.66236 86 TYR L C 1
ATOM 5515 O O . TYR D 2 86 ? -34.96482 2.07224 -61.74672 1.000 36.71135 86 TYR L O 1
ATOM 5524 N N . TYR D 2 87 ? -33.25064 3.52631 -61.96642 1.000 36.58373 87 TYR L N 1
ATOM 5525 C CA . TYR D 2 87 ? -34.04897 4.74279 -61.98520 1.000 36.39823 87 TYR L CA 1
ATOM 5526 C C . TYR D 2 87 ? -33.88275 5.43334 -63.33645 1.000 37.25491 87 TYR L C 1
ATOM 5527 O O . TYR D 2 87 ? -32.77781 5.48864 -63.89514 1.000 36.09956 87 TYR L O 1
ATOM 5536 N N . CYS D 2 88 ? -34.96284 5.99362 -63.84940 1.000 37.22776 88 CYS L N 1
ATOM 5537 C CA . CYS D 2 88 ? -34.82530 6.90886 -64.96538 1.000 37.61377 88 CYS L CA 1
ATOM 5538 C C . CYS D 2 88 ? -34.86287 8.33860 -64.44235 1.000 38.02774 88 CYS L C 1
ATOM 5539 O O . CYS D 2 88 ? -35.33658 8.61251 -63.34125 1.000 38.61680 88 CYS L O 1
ATOM 5542 N N . GLN D 2 89 ? -34.33425 9.25184 -65.23748 1.000 38.12472 89 GLN L N 1
ATOM 5543 C CA . GLN D 2 89 ? -34.39152 10.65829 -64.89296 1.000 39.29245 89 GLN L CA 1
ATOM 5544 C C . GLN D 2 89 ? -34.67341 11.44850 -66.15811 1.000 39.16772 89 GLN L C 1
ATOM 5545 O O . GLN D 2 89 ? -34.18216 11.12147 -67.23908 1.000 38.88978 89 GLN L O 1
ATOM 5551 N N . GLN D 2 90 ? -35.47810 12.47664 -66.01918 1.000 39.91069 90 GLN L N 1
ATOM 5552 C CA . GLN D 2 90 ? -35.82584 13.33250 -67.12941 1.000 40.70180 90 GLN L CA 1
ATOM 5553 C C . GLN D 2 90 ? -35.07375 14.65752 -66.98307 1.000 41.90844 90 GLN L C 1
ATOM 5554 O O . GLN D 2 90 ? -34.90353 15.17329 -65.86781 1.000 40.44933 90 GLN L O 1
ATOM 5560 N N . ARG D 2 91 ? -34.60455 15.19740 -68.10769 1.000 41.13957 91 ARG L N 1
ATOM 5561 C CA . ARG D 2 91 ? -33.88737 16.46492 -68.09904 1.000 42.61039 91 ARG L CA 1
ATOM 5562 C C . ARG D 2 91 ? -34.37165 17.38653 -69.21084 1.000 43.34355 91 ARG L C 1
ATOM 5563 O O . ARG D 2 91 ? -33.59485 18.13306 -69.81562 1.000 43.94431 91 ARG L O 1
ATOM 5571 N N . SER D 2 92 ? -35.67027 17.35148 -69.48030 1.000 42.38017 92 SER L N 1
ATOM 5572 C CA . SER D 2 92 ? -36.28247 18.33324 -70.35582 1.000 43.43945 92 SER L CA 1
ATOM 5573 C C . SER D 2 92 ? -36.47762 19.65427 -69.62794 1.000 45.35039 92 SER L C 1
ATOM 5574 O O . SER D 2 92 ? -36.06266 20.71405 -70.11797 1.000 46.04815 92 SER L O 1
ATOM 5577 N N . ASN D 2 93 ? -37.09124 19.61151 -68.44598 1.000 44.47538 93 ASN L N 1
ATOM 5578 C CA . ASN D 2 93 ? -37.48718 20.84452 -67.78423 1.000 45.48230 93 ASN L CA 1
ATOM 5579 C C . ASN D 2 93 ? -37.42871 20.66803 -66.27719 1.000 45.03442 93 ASN L C 1
ATOM 5580 O O . ASN D 2 93 ? -37.52392 19.55231 -65.75339 1.000 44.77279 93 ASN L O 1
ATOM 5585 N N . TRP D 2 94 ? -37.25363 21.78886 -65.58896 1.000 44.62051 94 TRP L N 1
ATOM 5586 C CA . TRP D 2 94 ? -37.29769 21.77865 -64.13776 1.000 45.25248 94 TRP L CA 1
ATOM 5587 C C . TRP D 2 94 ? -38.74446 21.69776 -63.61884 1.000 45.42258 94 TRP L C 1
ATOM 5588 O O . TRP D 2 94 ? -39.67471 22.22348 -64.24197 1.000 45.72684 94 TRP L O 1
ATOM 5599 N N . PRO D 2 95 ? -38.96680 21.01370 -62.48325 1.000 44.21439 95 PRO L N 1
ATOM 5600 C CA . PRO D 2 95 ? -37.94532 20.29425 -61.70688 1.000 44.32606 95 PRO L CA 1
ATOM 5601 C C . PRO D 2 95 ? -37.51366 19.01255 -62.40541 1.000 43.62559 95 PRO L C 1
ATOM 5602 O O . PRO D 2 95 ? -38.35248 18.40124 -63.05440 1.000 42.59442 95 PRO L O 1
ATOM 5606 N N . LEU D 2 96 ? -36.23567 18.63902 -62.33619 1.000 43.91808 96 LEU L N 1
ATOM 5607 C CA . LEU D 2 96 ? -35.84048 17.33055 -62.84532 1.000 42.27645 96 LEU L CA 1
ATOM 5608 C C . LEU D 2 96 ? -36.46992 16.26294 -61.96290 1.000 42.20081 96 LEU L C 1
ATOM 5609 O O . LEU D 2 96 ? -36.59304 16.43558 -60.74645 1.000 43.77567 96 LEU L O 1
ATOM 5614 N N . THR D 2 97 ? -36.96038 15.19872 -62.57157 1.000 40.67402 97 THR L N 1
ATOM 5615 C CA . THR D 2 97 ? -37.67927 14.20117 -61.80228 1.000 40.53526 97 THR L CA 1
ATOM 5616 C C . THR D 2 97 ? -37.14915 12.80597 -62.11806 1.000 40.16294 97 THR L C 1
ATOM 5617 O O . THR D 2 97 ? -36.52955 12.55857 -63.15786 1.000 40.58196 97 THR L O 1
ATOM 5621 N N . PHE D 2 98 ? -37.40048 11.89473 -61.18911 1.000 39.94586 98 PHE L N 1
ATOM 5622 C CA . PHE D 2 98 ? -37.01447 10.50279 -61.31557 1.000 39.52165 98 PHE L CA 1
ATOM 5623 C C . PHE D 2 98 ? -38.24771 9.61720 -61.35040 1.000 39.15346 98 PHE L C 1
ATOM 5624 O O . PHE D 2 98 ? -39.28947 9.95455 -60.78005 1.000 39.30308 98 PHE L O 1
ATOM 5632 N N . GLY D 2 99 ? -38.12563 8.48328 -62.03442 1.000 39.15757 99 GLY L N 1
ATOM 5633 C CA . GLY D 2 99 ? -39.06186 7.40119 -61.82550 1.000 38.50793 99 GLY L CA 1
ATOM 5634 C C . GLY D 2 99 ? -38.89467 6.84107 -60.42541 1.000 38.33027 99 GLY L C 1
ATOM 5635 O O . GLY D 2 99 ? -37.92608 7.12748 -59.71435 1.000 38.34232 99 GLY L O 1
ATOM 5636 N N . GLN D 2 100 ? -39.86218 6.03136 -60.01238 1.000 37.93988 100 GLN L N 1
ATOM 5637 C CA . GLN D 2 100 ? -39.80915 5.47895 -58.66305 1.000 38.76893 100 GLN L CA 1
ATOM 5638 C C . GLN D 2 100 ? -38.81086 4.34048 -58.53420 1.000 37.32086 100 GLN L C 1
ATOM 5639 O O . GLN D 2 100 ? -38.49876 3.94580 -57.41218 1.000 38.21373 100 GLN L O 1
ATOM 5645 N N . GLY D 2 101 ? -38.29481 3.82004 -59.64058 1.000 37.82879 101 GLY L N 1
ATOM 5646 C CA . GLY D 2 101 ? -37.37552 2.70593 -59.59489 1.000 36.53183 101 GLY L CA 1
ATOM 5647 C C . GLY D 2 101 ? -37.96078 1.34942 -59.95008 1.000 37.06018 101 GLY L C 1
ATOM 5648 O O . GLY D 2 101 ? -39.11229 1.03899 -59.63921 1.000 37.42194 101 GLY L O 1
ATOM 5649 N N . THR D 2 102 ? -37.17359 0.54156 -60.64999 1.000 37.48855 102 THR L N 1
ATOM 5650 C CA . THR D 2 102 ? -37.46916 -0.86462 -60.87981 1.000 36.64632 102 THR L CA 1
ATOM 5651 C C . THR D 2 102 ? -36.39301 -1.68006 -60.18085 1.000 35.73925 102 THR L C 1
ATOM 5652 O O . THR D 2 102 ? -35.20196 -1.43799 -60.39222 1.000 36.51151 102 THR L O 1
ATOM 5656 N N . ASN D 2 103 ? -36.80169 -2.63691 -59.35895 1.000 35.21022 103 ASN L N 1
ATOM 5657 C CA . ASN D 2 103 ? -35.86388 -3.54615 -58.70991 1.000 35.40731 103 ASN L CA 1
ATOM 5658 C C . ASN D 2 103 ? -35.67588 -4.77596 -59.59561 1.000 35.19447 103 ASN L C 1
ATOM 5659 O O . ASN D 2 103 ? -36.64304 -5.48131 -59.90697 1.000 35.79387 103 ASN L O 1
ATOM 5664 N N . LEU D 2 104 ? -34.44229 -5.03559 -59.98803 1.000 35.40906 104 LEU L N 1
ATOM 5665 C CA . LEU D 2 104 ? -34.09226 -6.16618 -60.84096 1.000 36.03191 104 LEU L CA 1
ATOM 5666 C C . LEU D 2 104 ? -33.39889 -7.19430 -59.95777 1.000 36.08117 104 LEU L C 1
ATOM 5667 O O . LEU D 2 104 ? -32.25782 -6.98277 -59.52362 1.000 35.68150 104 LEU L O 1
ATOM 5672 N N . GLU D 2 105 ? -34.09551 -8.29220 -59.68514 1.000 35.28519 105 GLU L N 1
ATOM 5673 C CA . GLU D 2 105 ? -33.65858 -9.28961 -58.72306 1.000 36.28011 105 GLU L CA 1
ATOM 5674 C C . GLU D 2 105 ? -33.48031 -10.63284 -59.41677 1.000 36.25885 105 GLU L C 1
ATOM 5675 O O . GLU D 2 105 ? -34.01463 -10.87697 -60.50474 1.000 35.91507 105 GLU L O 1
ATOM 5681 N N . ILE D 2 106 ? -32.70149 -11.49468 -58.78683 1.000 35.06990 106 ILE L N 1
ATOM 5682 C CA . ILE D 2 106 ? -32.46235 -12.82115 -59.33602 1.000 36.59266 106 ILE L CA 1
ATOM 5683 C C . ILE D 2 106 ? -33.64016 -13.72832 -59.01908 1.000 36.11682 106 ILE L C 1
ATOM 5684 O O . ILE D 2 106 ? -34.06468 -13.83978 -57.86147 1.000 35.26384 106 ILE L O 1
ATOM 5689 N N . LYS D 2 107 ? -34.17284 -14.38318 -60.04689 1.000 36.82048 107 LYS L N 1
ATOM 5690 C CA . LYS D 2 107 ? -35.21228 -15.38759 -59.85123 1.000 37.05358 107 LYS L CA 1
ATOM 5691 C C . LYS D 2 107 ? -34.55220 -16.73328 -59.58777 1.000 36.74178 107 LYS L C 1
ATOM 5692 O O . LYS D 2 107 ? -33.72372 -17.17955 -60.38116 1.000 38.72996 107 LYS L O 1
ATOM 5698 N N . ARG D 2 108 ? -34.88576 -17.35149 -58.45634 1.000 36.42148 108 ARG L N 1
ATOM 5699 C CA . ARG D 2 108 ? -34.39863 -18.67053 -58.06305 1.000 36.23120 108 ARG L CA 1
ATOM 5700 C C . ARG D 2 108 ? -35.62056 -19.54049 -57.76634 1.000 34.99804 108 ARG L C 1
ATOM 5701 O O . ARG D 2 108 ? -36.75738 -19.07947 -57.83824 1.000 36.24926 108 ARG L O 1
ATOM 5709 N N . THR D 2 109 ? -35.40101 -20.80231 -57.42620 1.000 35.04400 109 THR L N 1
ATOM 5710 C CA . THR D 2 109 ? -36.49629 -21.65067 -56.97054 1.000 36.41748 109 THR L CA 1
ATOM 5711 C C . THR D 2 109 ? -37.06390 -21.13890 -55.64184 1.000 36.67035 109 THR L C 1
ATOM 5712 O O . THR D 2 109 ? -36.45100 -20.32111 -54.93982 1.000 36.32636 109 THR L O 1
ATOM 5716 N N . VAL D 2 110 ? -38.27133 -21.60662 -55.31719 1.000 36.13331 110 VAL L N 1
ATOM 5717 C CA . VAL D 2 110 ? -38.91146 -21.24240 -54.05955 1.000 35.47622 110 VAL L CA 1
ATOM 5718 C C . VAL D 2 110 ? -38.16668 -21.88802 -52.89630 1.000 36.49920 110 VAL L C 1
ATOM 5719 O O . VAL D 2 110 ? -37.83224 -23.07756 -52.93696 1.000 37.85585 110 VAL L O 1
ATOM 5723 N N . ALA D 2 111 ? -37.90354 -21.10207 -51.84829 1.000 36.17952 111 ALA L N 1
ATOM 5724 C CA . ALA D 2 111 ? -37.32341 -21.58997 -50.59877 1.000 35.72035 111 ALA L CA 1
ATOM 5725 C C . ALA D 2 111 ? -38.18203 -21.11181 -49.43649 1.000 36.71156 111 ALA L C 1
ATOM 5726 O O . ALA D 2 111 ? -38.39646 -19.90140 -49.27254 1.000 36.09183 111 ALA L O 1
ATOM 5728 N N . ALA D 2 112 ? -38.67762 -22.05242 -48.63591 1.000 37.87077 112 ALA L N 1
ATOM 5729 C CA . ALA D 2 112 ? -39.40465 -21.68036 -47.42922 1.000 36.27915 112 ALA L CA 1
ATOM 5730 C C . ALA D 2 112 ? -38.43956 -21.10889 -46.39025 1.000 35.70536 112 ALA L C 1
ATOM 5731 O O . ALA D 2 112 ? -37.27337 -21.50413 -46.33508 1.000 36.21425 112 ALA L O 1
ATOM 5733 N N . PRO D 2 113 ? -38.89116 -20.15613 -45.57628 1.000 35.68353 113 PRO L N 1
ATOM 5734 C CA . PRO D 2 113 ? -38.02145 -19.60639 -44.53531 1.000 35.78478 113 PRO L CA 1
ATOM 5735 C C . PRO D 2 113 ? -37.92762 -20.55931 -43.35152 1.000 36.56184 113 PRO L C 1
ATOM 5736 O O . PRO D 2 113 ? -38.84463 -21.33001 -43.07419 1.000 35.56657 113 PRO L O 1
ATOM 5740 N N . SER D 2 114 ? -36.79294 -20.51277 -42.65828 1.000 36.86781 114 SER L N 1
ATOM 5741 C CA . SER D 2 114 ? -36.70730 -21.09204 -41.31944 1.000 37.68664 114 SER L CA 1
ATOM 5742 C C . SER D 2 114 ? -37.12544 -20.02801 -40.31360 1.000 36.79000 114 SER L C 1
ATOM 5743 O O . SER D 2 114 ? -36.60341 -18.91123 -40.34425 1.000 36.58984 114 SER L O 1
ATOM 5746 N N . VAL D 2 115 ? -38.06971 -20.36322 -39.43796 1.000 36.13049 115 VAL L N 1
ATOM 5747 C CA . VAL D 2 115 ? -38.62761 -19.40839 -38.48519 1.000 36.30689 115 VAL L CA 1
ATOM 5748 C C . VAL D 2 115 ? -38.07202 -19.73701 -37.10183 1.000 37.55739 115 VAL L C 1
ATOM 5749 O O . VAL D 2 115 ? -38.08654 -20.89755 -36.67557 1.000 38.73103 115 VAL L O 1
ATOM 5753 N N . PHE D 2 116 ? -37.57479 -18.71329 -36.40514 1.000 38.09055 116 PHE L N 1
ATOM 5754 C CA . PHE D 2 116 ? -37.01610 -18.82659 -35.06032 1.000 37.82178 116 PHE L CA 1
ATOM 5755 C C . PHE D 2 116 ? -37.56857 -17.67545 -34.23896 1.000 38.48445 116 PHE L C 1
ATOM 5756 O O . PHE D 2 116 ? -37.58257 -16.53461 -34.71511 1.000 38.13385 116 PHE L O 1
ATOM 5764 N N . ILE D 2 117 ? -38.01724 -17.95550 -33.01055 1.000 38.57695 117 ILE L N 1
ATOM 5765 C CA . ILE D 2 117 ? -38.55124 -16.91095 -32.14338 1.000 39.60922 117 ILE L CA 1
ATOM 5766 C C . ILE D 2 117 ? -37.65969 -16.76211 -30.91286 1.000 40.43787 117 ILE L C 1
ATOM 5767 O O . ILE D 2 117 ? -37.26688 -17.75690 -30.29502 1.000 40.61080 117 ILE L O 1
ATOM 5772 N N . PHE D 2 118 ? -37.35740 -15.51110 -30.55529 1.000 40.20679 118 PHE L N 1
ATOM 5773 C CA . PHE D 2 118 ? -36.48433 -15.17135 -29.42681 1.000 40.32375 118 PHE L CA 1
ATOM 5774 C C . PHE D 2 118 ? -37.21326 -14.37016 -28.36623 1.000 41.23148 118 PHE L C 1
ATOM 5775 O O . PHE D 2 118 ? -37.53351 -13.18871 -28.60405 1.000 41.79473 118 PHE L O 1
ATOM 5783 N N . PRO D 2 119 ? -37.41108 -14.91562 -27.16891 1.000 41.39832 119 PRO L N 1
ATOM 5784 C CA . PRO D 2 119 ? -37.98465 -14.12527 -26.06365 1.000 42.48133 119 PRO L CA 1
ATOM 5785 C C . PRO D 2 119 ? -37.01622 -13.05367 -25.60611 1.000 42.65293 119 PRO L C 1
ATOM 5786 O O . PRO D 2 119 ? -35.82511 -13.10642 -25.93970 1.000 42.58016 119 PRO L O 1
ATOM 5790 N N . PRO D 2 120 ? -37.48287 -12.06033 -24.84846 1.000 43.97872 120 PRO L N 1
ATOM 5791 C CA . PRO D 2 120 ? -36.57524 -10.99451 -24.40330 1.000 43.99712 120 PRO L CA 1
ATOM 5792 C C . PRO D 2 120 ? -35.53027 -11.52646 -23.44016 1.000 44.74355 120 PRO L C 1
ATOM 5793 O O . PRO D 2 120 ? -35.76700 -12.48323 -22.69604 1.000 45.42212 120 PRO L O 1
ATOM 5797 N N . SER D 2 121 ? -34.34755 -10.92078 -23.49426 1.000 45.05940 121 SER L N 1
ATOM 5798 C CA . SER D 2 121 ? -33.29284 -11.27526 -22.55894 1.000 45.72951 121 SER L CA 1
ATOM 5799 C C . SER D 2 121 ? -33.66508 -10.81746 -21.15043 1.000 47.80258 121 SER L C 1
ATOM 5800 O O . SER D 2 121 ? -34.38932 -9.83668 -20.96378 1.000 48.61476 121 SER L O 1
ATOM 5803 N N . ASP D 2 122 ? -33.20256 -11.56912 -20.14664 1.000 50.01876 122 ASP L N 1
ATOM 5804 C CA . ASP D 2 122 ? -33.37032 -11.12659 -18.76199 1.000 49.94014 122 ASP L CA 1
ATOM 5805 C C . ASP D 2 122 ? -32.75150 -9.75560 -18.55400 1.000 50.09731 122 ASP L C 1
ATOM 5806 O O . ASP D 2 122 ? -33.31392 -8.91126 -17.84380 1.000 51.16594 122 ASP L O 1
ATOM 5811 N N . GLU D 2 123 ? -31.60663 -9.50711 -19.19790 1.000 48.94841 123 GLU L N 1
ATOM 5812 C CA . GLU D 2 123 ? -30.93270 -8.22285 -19.06130 1.000 48.75659 123 GLU L CA 1
ATOM 5813 C C . GLU D 2 123 ? -31.80012 -7.07793 -19.57426 1.000 49.57761 123 GLU L C 1
ATOM 5814 O O . GLU D 2 123 ? -31.87778 -6.01980 -18.93962 1.000 51.15858 123 GLU L O 1
ATOM 5820 N N . GLN D 2 124 ? -32.44728 -7.25687 -20.73111 1.000 48.58961 124 GLN L N 1
ATOM 5821 C CA . GLN D 2 124 ? -33.38706 -6.24074 -21.19264 1.000 48.00698 124 GLN L CA 1
ATOM 5822 C C . GLN D 2 124 ? -34.60483 -6.15158 -20.27588 1.000 49.22881 124 GLN L C 1
ATOM 5823 O O . GLN D 2 124 ? -35.19105 -5.07582 -20.12735 1.000 50.15843 124 GLN L O 1
ATOM 5829 N N . LEU D 2 125 ? -34.99212 -7.25484 -19.64300 1.000 48.43954 125 LEU L N 1
ATOM 5830 C CA . LEU D 2 125 ? -36.14414 -7.20302 -18.75478 1.000 49.58463 125 LEU L CA 1
ATOM 5831 C C . LEU D 2 125 ? -35.87966 -6.32737 -17.54001 1.000 50.82804 125 LEU L C 1
ATOM 5832 O O . LEU D 2 125 ? -36.79048 -5.63363 -17.07623 1.000 51.34653 125 LEU L O 1
ATOM 5837 N N . LYS D 2 126 ? -34.64756 -6.33890 -17.00732 1.000 51.75509 126 LYS L N 1
ATOM 5838 C CA . LYS D 2 126 ? -34.32272 -5.44224 -15.89395 1.000 51.89850 126 LYS L CA 1
ATOM 5839 C C . LYS D 2 126 ? -34.65430 -3.99489 -16.23878 1.000 52.45657 126 LYS L C 1
ATOM 5840 O O . LYS D 2 126 ? -35.15425 -3.24533 -15.39285 1.000 52.90705 126 LYS L O 1
ATOM 5846 N N . SER D 2 127 ? -34.44003 -3.61028 -17.50664 1.000 52.67216 127 SER L N 1
ATOM 5847 C CA . SER D 2 127 ? -34.53648 -2.22393 -17.95539 1.000 51.27949 127 SER L CA 1
ATOM 5848 C C . SER D 2 127 ? -35.96437 -1.70469 -18.02457 1.000 51.46837 127 SER L C 1
ATOM 5849 O O . SER D 2 127 ? -36.15361 -0.48331 -18.08464 1.000 51.56812 127 SER L O 1
ATOM 5852 N N . GLY D 2 128 ? -36.96561 -2.59014 -18.05998 1.000 50.70123 128 GLY L N 1
ATOM 5853 C CA . GLY D 2 128 ? -38.35646 -2.18417 -18.14268 1.000 50.72809 128 GLY L CA 1
ATOM 5854 C C . GLY D 2 128 ? -39.00597 -2.29888 -19.51106 1.000 50.86046 128 GLY L C 1
ATOM 5855 O O . GLY D 2 128 ? -40.18197 -1.91651 -19.65448 1.000 50.45909 128 GLY L O 1
ATOM 5856 N N . THR D 2 129 ? -38.29639 -2.82891 -20.50909 1.000 49.09490 129 THR L N 1
ATOM 5857 C CA . THR D 2 129 ? -38.84646 -3.06347 -21.83941 1.000 47.89450 129 THR L CA 1
ATOM 5858 C C . THR D 2 129 ? -38.56791 -4.50070 -22.26627 1.000 47.29689 129 THR L C 1
ATOM 5859 O O . THR D 2 129 ? -37.50975 -5.06294 -21.94864 1.000 47.20173 129 THR L O 1
ATOM 5863 N N . ALA D 2 130 ? -39.52977 -5.08858 -22.98233 1.000 45.49217 130 ALA L N 1
ATOM 5864 C CA . ALA D 2 130 ? -39.42323 -6.44195 -23.50507 1.000 44.78219 130 ALA L CA 1
ATOM 5865 C C . ALA D 2 130 ? -39.49195 -6.39845 -25.02154 1.000 44.13801 130 ALA L C 1
ATOM 5866 O O . ALA D 2 130 ? -40.47116 -5.90277 -25.58630 1.000 45.07544 130 ALA L O 1
ATOM 5868 N N . SER D 2 131 ? -38.46501 -6.92492 -25.67542 1.000 43.42979 131 SER L N 1
ATOM 5869 C CA . SER D 2 131 ? -38.44008 -7.07970 -27.12322 1.000 42.09502 131 SER L CA 1
ATOM 5870 C C . SER D 2 131 ? -38.50027 -8.55816 -27.46726 1.000 41.81872 131 SER L C 1
ATOM 5871 O O . SER D 2 131 ? -37.60147 -9.32287 -27.09586 1.000 42.02095 131 SER L O 1
ATOM 5874 N N . VAL D 2 132 ? -39.54309 -8.95125 -28.19010 1.000 40.59120 132 VAL L N 1
ATOM 5875 C CA . VAL D 2 132 ? -39.64897 -10.29269 -28.74633 1.000 40.58127 132 VAL L CA 1
ATOM 5876 C C . VAL D 2 132 ? -39.25321 -10.22245 -30.21761 1.000 39.94737 132 VAL L C 1
ATOM 5877 O O . VAL D 2 132 ? -39.69029 -9.32006 -30.95121 1.000 39.45670 132 VAL L O 1
ATOM 5881 N N . VAL D 2 133 ? -38.38906 -11.13473 -30.64580 1.000 39.37823 133 VAL L N 1
ATOM 5882 C CA . VAL D 2 133 ? -37.84580 -11.09030 -31.99747 1.000 39.09543 133 VAL L CA 1
ATOM 5883 C C . VAL D 2 133 ? -38.25648 -12.34616 -32.73419 1.000 38.26753 133 VAL L C 1
ATOM 5884 O O . VAL D 2 133 ? -38.16466 -13.45380 -32.19522 1.000 38.87114 133 VAL L O 1
ATOM 5888 N N . CYS D 2 134 ? -38.68951 -12.17488 -33.97240 1.000 37.77453 134 CYS L N 1
ATOM 5889 C CA . CYS D 2 134 ? -39.01017 -13.30662 -34.82194 1.000 38.18235 134 CYS L CA 1
ATOM 5890 C C . CYS D 2 134 ? -38.22836 -13.19727 -36.12645 1.000 37.99796 134 CYS L C 1
ATOM 5891 O O . CYS D 2 134 ? -38.28232 -12.16651 -36.80968 1.000 35.88168 134 CYS L O 1
ATOM 5894 N N . LEU D 2 135 ? -37.52566 -14.27606 -36.46975 1.000 37.22750 135 LEU L N 1
ATOM 5895 C CA . LEU D 2 135 ? -36.61081 -14.31586 -37.59576 1.000 36.66265 135 LEU L CA 1
ATOM 5896 C C . LEU D 2 135 ? -37.13286 -15.24886 -38.68200 1.000 36.26849 135 LEU L C 1
ATOM 5897 O O . LEU D 2 135 ? -37.45907 -16.41222 -38.41203 1.000 36.52912 135 LEU L O 1
ATOM 5902 N N . LEU D 2 136 ? -37.19293 -14.73176 -39.90546 1.000 34.34475 136 LEU L N 1
ATOM 5903 C CA . LEU D 2 136 ? -37.49729 -15.51163 -41.09588 1.000 34.88902 136 LEU L CA 1
ATOM 5904 C C . LEU D 2 136 ? -36.20888 -15.57805 -41.91416 1.000 35.01513 136 LEU L C 1
ATOM 5905 O O . LEU D 2 136 ? -35.73453 -14.55786 -42.43403 1.000 33.70094 136 LEU L O 1
ATOM 5910 N N . ASN D 2 137 ? -35.64547 -16.77124 -42.02077 1.000 34.90672 137 ASN L N 1
ATOM 5911 C CA . ASN D 2 137 ? -34.28374 -16.95724 -42.50656 1.000 36.17672 137 ASN L CA 1
ATOM 5912 C C . ASN D 2 137 ? -34.29448 -17.55327 -43.90882 1.000 35.77750 137 ASN L C 1
ATOM 5913 O O . ASN D 2 137 ? -34.81348 -18.65570 -44.11728 1.000 36.86234 137 ASN L O 1
ATOM 5918 N N . ASN D 2 138 ? -33.70939 -16.82521 -44.85858 1.000 35.51011 138 ASN L N 1
ATOM 5919 C CA . ASN D 2 138 ? -33.31973 -17.34921 -46.17526 1.000 36.70351 138 ASN L CA 1
ATOM 5920 C C . ASN D 2 138 ? -34.50147 -17.93414 -46.95230 1.000 34.68575 138 ASN L C 1
ATOM 5921 O O . ASN D 2 138 ? -34.54563 -19.12362 -47.25636 1.000 35.64083 138 ASN L O 1
ATOM 5926 N N . PHE D 2 139 ? -35.42746 -17.05468 -47.31930 1.000 34.66758 139 PHE L N 1
ATOM 5927 C CA . PHE D 2 139 ? -36.60367 -17.46069 -48.07375 1.000 34.33670 139 PHE L CA 1
ATOM 5928 C C . PHE D 2 139 ? -36.61895 -16.77801 -49.43272 1.000 35.11066 139 PHE L C 1
ATOM 5929 O O . PHE D 2 139 ? -35.90765 -15.79208 -49.66906 1.000 34.16606 139 PHE L O 1
ATOM 5937 N N . TYR D 2 140 ? -37.43135 -17.34736 -50.33910 1.000 34.65994 140 TYR L N 1
ATOM 5938 C CA . TYR D 2 140 ? -37.64561 -16.80136 -51.67269 1.000 34.91377 140 TYR L CA 1
ATOM 5939 C C . TYR D 2 140 ? -38.98175 -17.29713 -52.19399 1.000 35.21167 140 TYR L C 1
ATOM 5940 O O . TYR D 2 140 ? -39.27545 -18.49601 -52.06619 1.000 35.32662 140 TYR L O 1
ATOM 5949 N N . PRO D 2 141 ? -39.80728 -16.43314 -52.79210 1.000 35.19228 141 PRO L N 1
ATOM 5950 C CA . PRO D 2 141 ? -39.63415 -15.00424 -53.11280 1.000 35.74230 141 PRO L CA 1
ATOM 5951 C C . PRO D 2 141 ? -39.71074 -14.05292 -51.90876 1.000 36.01389 141 PRO L C 1
ATOM 5952 O O . PRO D 2 141 ? -39.84285 -14.51123 -50.77730 1.000 35.22736 141 PRO L O 1
ATOM 5956 N N . ARG D 2 142 ? -39.60640 -12.74127 -52.16555 1.000 37.06500 142 ARG L N 1
ATOM 5957 C CA . ARG D 2 142 ? -39.49662 -11.76248 -51.08677 1.000 37.91479 142 ARG L CA 1
ATOM 5958 C C . ARG D 2 142 ? -40.79418 -11.57948 -50.31756 1.000 38.64641 142 ARG L C 1
ATOM 5959 O O . ARG D 2 142 ? -40.75558 -11.13747 -49.16782 1.000 38.76985 142 ARG L O 1
ATOM 5967 N N . GLU D 2 143 ? -41.93532 -11.90462 -50.91518 1.000 38.92152 143 GLU L N 1
ATOM 5968 C CA . GLU D 2 143 ? -43.21713 -11.67213 -50.26398 1.000 39.10862 143 GLU L CA 1
ATOM 5969 C C . GLU D 2 143 ? -43.38084 -12.65075 -49.10457 1.000 39.51015 143 GLU L C 1
ATOM 5970 O O . GLU D 2 143 ? -43.41442 -13.86831 -49.29729 1.000 39.31138 143 GLU L O 1
ATOM 5976 N N . ALA D 2 144 ? -43.42975 -12.11865 -47.88968 1.000 39.22873 144 ALA L N 1
ATOM 5977 C CA . ALA D 2 144 ? -43.69787 -12.90203 -46.69968 1.000 38.95910 144 ALA L CA 1
ATOM 5978 C C . ALA D 2 144 ? -44.46677 -12.01698 -45.74078 1.000 41.03675 144 ALA L C 1
ATOM 5979 O O . ALA D 2 144 ? -44.21348 -10.80863 -45.67512 1.000 41.64487 144 ALA L O 1
ATOM 5981 N N . LYS D 2 145 ? -45.38818 -12.62117 -44.99337 1.000 40.30677 145 LYS L N 1
ATOM 5982 C CA . LYS D 2 145 ? -46.16340 -11.91920 -43.98213 1.000 41.23714 145 LYS L CA 1
ATOM 5983 C C . LYS D 2 145 ? -45.91772 -12.57323 -42.62811 1.000 40.04638 145 LYS L C 1
ATOM 5984 O O . LYS D 2 145 ? -45.93035 -13.80479 -42.51725 1.000 40.28916 145 LYS L O 1
ATOM 5990 N N . VAL D 2 146 ? -45.65947 -11.75995 -41.61319 1.000 39.88331 146 VAL L N 1
ATOM 5991 C CA . VAL D 2 146 ? -45.54798 -12.22644 -40.23867 1.000 39.46058 146 VAL L CA 1
ATOM 5992 C C . VAL D 2 146 ? -46.58748 -11.50369 -39.38322 1.000 40.13499 146 VAL L C 1
ATOM 5993 O O . VAL D 2 146 ? -46.81724 -10.29945 -39.54956 1.000 40.36341 146 VAL L O 1
ATOM 5997 N N . GLN D 2 147 ? -47.22270 -12.23863 -38.47208 1.000 39.12613 147 GLN L N 1
ATOM 5998 C CA . GLN D 2 147 ? -48.21146 -11.66505 -37.56503 1.000 39.54984 147 GLN L CA 1
ATOM 5999 C C . GLN D 2 147 ? -47.90634 -12.05653 -36.12800 1.000 38.86364 147 GLN L C 1
ATOM 6000 O O . GLN D 2 147 ? -47.62288 -13.22681 -35.85050 1.000 37.62043 147 GLN L O 1
ATOM 6006 N N . TRP D 2 148 ? -47.95640 -11.07945 -35.22167 1.000 38.71823 148 TRP L N 1
ATOM 6007 C CA . TRP D 2 148 ? -47.77172 -11.35013 -33.80430 1.000 38.32117 148 TRP L CA 1
ATOM 6008 C C . TRP D 2 148 ? -49.12681 -11.64620 -33.16383 1.000 40.00551 148 TRP L C 1
ATOM 6009 O O . TRP D 2 148 ? -50.11914 -10.95113 -33.42396 1.000 39.11244 148 TRP L O 1
ATOM 6020 N N . LYS D 2 149 ? -49.15947 -12.70133 -32.34615 1.000 40.04676 149 LYS L N 1
ATOM 6021 C CA . LYS D 2 149 ? -50.33654 -13.13034 -31.60397 1.000 39.92937 149 LYS L CA 1
ATOM 6022 C C . LYS D 2 149 ? -49.91582 -13.33901 -30.15722 1.000 41.35878 149 LYS L C 1
ATOM 6023 O O . LYS D 2 149 ? -49.06219 -14.18633 -29.87039 1.000 42.14218 149 LYS L O 1
ATOM 6029 N N . VAL D 2 150 ? -50.49708 -12.55762 -29.25538 1.000 41.50752 150 VAL L N 1
ATOM 6030 C CA . VAL D 2 150 ? -50.24039 -12.65384 -27.82357 1.000 42.28061 150 VAL L CA 1
ATOM 6031 C C . VAL D 2 150 ? -51.49888 -13.19288 -27.15889 1.000 43.20098 150 VAL L C 1
ATOM 6032 O O . VAL D 2 150 ? -52.54405 -12.52627 -27.17485 1.000 43.87250 150 VAL L O 1
ATOM 6036 N N . ASP D 2 151 ? -51.39998 -14.39084 -26.56394 1.000 43.52000 151 ASP L N 1
ATOM 6037 C CA . ASP D 2 151 ? -52.56179 -15.09197 -25.99783 1.000 43.04866 151 ASP L CA 1
ATOM 6038 C C . ASP D 2 151 ? -53.65964 -15.25965 -27.04798 1.000 43.28885 151 ASP L C 1
ATOM 6039 O O . ASP D 2 151 ? -54.85162 -15.11894 -26.75786 1.000 44.10744 151 ASP L O 1
ATOM 6044 N N . ASN D 2 152 ? -53.25073 -15.55260 -28.28345 1.000 43.48771 152 ASN L N 1
ATOM 6045 C CA . ASN D 2 152 ? -54.13419 -15.74625 -29.42842 1.000 43.57629 152 ASN L CA 1
ATOM 6046 C C . ASN D 2 152 ? -54.86262 -14.46086 -29.85316 1.000 43.66764 152 ASN L C 1
ATOM 6047 O O . ASN D 2 152 ? -55.94342 -14.52514 -30.44742 1.000 43.24706 152 ASN L O 1
ATOM 6052 N N . ALA D 2 153 ? -54.32433 -13.28492 -29.53134 1.000 42.18154 153 ALA L N 1
ATOM 6053 C CA . ALA D 2 153 ? -54.88177 -12.00982 -29.97141 1.000 40.32394 153 ALA L CA 1
ATOM 6054 C C . ALA D 2 153 ? -53.90056 -11.35197 -30.93481 1.000 38.99611 153 ALA L C 1
ATOM 6055 O O . ALA D 2 153 ? -52.75757 -11.06470 -30.55343 1.000 39.76405 153 ALA L O 1
ATOM 6057 N N . LEU D 2 154 ? -54.35797 -11.08662 -32.15702 1.000 37.24080 154 LEU L N 1
ATOM 6058 C CA . LEU D 2 154 ? -53.53995 -10.42864 -33.17443 1.000 37.04740 154 LEU L CA 1
ATOM 6059 C C . LEU D 2 154 ? -53.15836 -9.01490 -32.73968 1.000 37.82669 154 LEU L C 1
ATOM 6060 O O . LEU D 2 154 ? -53.95979 -8.27934 -32.14384 1.000 37.51689 154 LEU L O 1
ATOM 6065 N N . GLN D 2 155 ? -51.91467 -8.64903 -33.01764 1.000 37.04507 155 GLN L N 1
ATOM 6066 C CA . GLN D 2 155 ? -51.35049 -7.37184 -32.62794 1.000 37.17559 155 GLN L CA 1
ATOM 6067 C C . GLN D 2 155 ? -51.20730 -6.44577 -33.82994 1.000 37.51600 155 GLN L C 1
ATOM 6068 O O . GLN D 2 155 ? -51.13277 -6.87557 -34.98320 1.000 36.94183 155 GLN L O 1
ATOM 6074 N N . SER D 2 156 ? -51.18128 -5.15240 -33.54136 1.000 38.17115 156 SER L N 1
ATOM 6075 C CA . SER D 2 156 ? -50.89900 -4.14301 -34.54881 1.000 38.24279 156 SER L CA 1
ATOM 6076 C C . SER D 2 156 ? -50.37304 -2.93103 -33.81718 1.000 38.78048 156 SER L C 1
ATOM 6077 O O . SER D 2 156 ? -50.71629 -2.70076 -32.65170 1.000 39.72625 156 SER L O 1
ATOM 6080 N N . GLY D 2 157 ? -49.53490 -2.16643 -34.50840 1.000 39.56127 157 GLY L N 1
ATOM 6081 C CA . GLY D 2 157 ? -49.02801 -0.91980 -33.97062 1.000 39.87807 157 GLY L CA 1
ATOM 6082 C C . GLY D 2 157 ? -47.97646 -1.05180 -32.89055 1.000 41.15944 157 GLY L C 1
ATOM 6083 O O . GLY D 2 157 ? -47.66775 -0.04972 -32.22723 1.000 41.34541 157 GLY L O 1
ATOM 6084 N N . ASN D 2 158 ? -47.44854 -2.26836 -32.65052 1.000 38.81956 158 ASN L N 1
ATOM 6085 C CA . ASN D 2 158 ? -46.37325 -2.42057 -31.68051 1.000 39.35009 158 ASN L CA 1
ATOM 6086 C C . ASN D 2 158 ? -45.26855 -3.34022 -32.19631 1.000 39.34789 158 ASN L C 1
ATOM 6087 O O . ASN D 2 158 ? -44.54578 -3.94438 -31.38910 1.000 39.02684 158 ASN L O 1
ATOM 6092 N N . SER D 2 159 ? -45.12444 -3.47118 -33.51377 1.000 38.98322 159 SER L N 1
ATOM 6093 C CA . SER D 2 159 ? -44.03245 -4.23856 -34.08937 1.000 38.95970 159 SER L CA 1
ATOM 6094 C C . SER D 2 159 ? -43.44790 -3.47193 -35.26425 1.000 39.49629 159 SER L C 1
ATOM 6095 O O . SER D 2 159 ? -44.12915 -2.68120 -35.91674 1.000 39.77982 159 SER L O 1
ATOM 6098 N N . GLN D 2 160 ? -42.16810 -3.71049 -35.51544 1.000 39.88661 160 GLN L N 1
ATOM 6099 C CA . GLN D 2 160 ? -41.46877 -3.16594 -36.66089 1.000 38.45675 160 GLN L CA 1
ATOM 6100 C C . GLN D 2 160 ? -40.68785 -4.28897 -37.33036 1.000 38.23340 160 GLN L C 1
ATOM 6101 O O . GLN D 2 160 ? -40.13354 -5.16053 -36.65170 1.000 38.97606 160 GLN L O 1
ATOM 6107 N N . GLU D 2 161 ? -40.66721 -4.26736 -38.66293 1.000 38.43920 161 GLU L N 1
ATOM 6108 C CA . GLU D 2 161 ? -40.02436 -5.26171 -39.51203 1.000 38.21507 161 GLU L CA 1
ATOM 6109 C C . GLU D 2 161 ? -38.89572 -4.61681 -40.28994 1.000 36.57063 161 GLU L C 1
ATOM 6110 O O . GLU D 2 161 ? -38.91514 -3.41234 -40.54765 1.000 35.40535 161 GLU L O 1
ATOM 6116 N N . SER D 2 162 ? -37.97965 -5.46004 -40.76904 1.000 37.36006 162 SER L N 1
ATOM 6117 C CA . SER D 2 162 ? -36.92686 -5.04193 -41.68894 1.000 35.63862 162 SER L CA 1
ATOM 6118 C C . SER D 2 162 ? -36.48712 -6.26482 -42.49290 1.000 35.54935 162 SER L C 1
ATOM 6119 O O . SER D 2 162 ? -36.65680 -7.39956 -42.04385 1.000 35.51268 162 SER L O 1
ATOM 6122 N N . VAL D 2 163 ? -36.00385 -6.04052 -43.72007 1.000 35.50638 163 VAL L N 1
ATOM 6123 C CA . VAL D 2 163 ? -35.66190 -7.14030 -44.62892 1.000 37.19480 163 VAL L CA 1
ATOM 6124 C C . VAL D 2 163 ? -34.29590 -6.90955 -45.27236 1.000 36.48578 163 VAL L C 1
ATOM 6125 O O . VAL D 2 163 ? -33.98750 -5.80497 -45.73205 1.000 36.19346 163 VAL L O 1
ATOM 6129 N N . THR D 2 164 ? -33.48858 -7.96464 -45.33118 1.000 35.95759 164 THR L N 1
ATOM 6130 C CA . THR D 2 164 ? -32.17355 -7.83654 -45.93874 1.000 36.85852 164 THR L CA 1
ATOM 6131 C C . THR D 2 164 ? -32.28246 -7.73645 -47.46376 1.000 37.22618 164 THR L C 1
ATOM 6132 O O . THR D 2 164 ? -33.31855 -8.04817 -48.08142 1.000 35.95536 164 THR L O 1
ATOM 6136 N N . GLU D 2 165 ? -31.17303 -7.30729 -48.06546 1.000 37.56600 165 GLU L N 1
ATOM 6137 C CA . GLU D 2 165 ? -30.99245 -7.36614 -49.50774 1.000 37.29254 165 GLU L CA 1
ATOM 6138 C C . GLU D 2 165 ? -30.90603 -8.82048 -49.95267 1.000 36.41484 165 GLU L C 1
ATOM 6139 O O . GLU D 2 165 ? -30.64727 -9.72307 -49.15305 1.000 35.51064 165 GLU L O 1
ATOM 6145 N N . GLN D 2 166 ? -31.16889 -9.04851 -51.23554 1.000 35.89794 166 GLN L N 1
ATOM 6146 C CA . GLN D 2 166 ? -31.07868 -10.39767 -51.76279 1.000 35.52247 166 GLN L CA 1
ATOM 6147 C C . GLN D 2 166 ? -29.65802 -10.91911 -51.55828 1.000 35.05833 166 GLN L C 1
ATOM 6148 O O . GLN D 2 166 ? -28.67864 -10.24436 -51.88586 1.000 35.73289 166 GLN L O 1
ATOM 6154 N N . ASP D 2 167 ? -29.54946 -12.09264 -50.95104 1.000 34.02315 167 ASP L N 1
ATOM 6155 C CA . ASP D 2 167 ? -28.24090 -12.64731 -50.64206 1.000 35.18683 167 ASP L CA 1
ATOM 6156 C C . ASP D 2 167 ? -27.44299 -12.89138 -51.91590 1.000 35.50105 167 ASP L C 1
ATOM 6157 O O . ASP D 2 167 ? -27.96086 -13.44690 -52.88612 1.000 35.02894 167 ASP L O 1
ATOM 6162 N N . SER D 2 168 ? -26.16230 -12.49999 -51.89729 1.000 34.58382 168 SER L N 1
ATOM 6163 C CA . SER D 2 168 ? -25.30894 -12.66458 -53.07242 1.000 35.71059 168 SER L CA 1
ATOM 6164 C C . SER D 2 168 ? -25.00913 -14.11932 -53.40865 1.000 36.32503 168 SER L C 1
ATOM 6165 O O . SER D 2 168 ? -24.70609 -14.40797 -54.56954 1.000 36.28243 168 SER L O 1
ATOM 6168 N N . LYS D 2 169 ? -25.06342 -15.03431 -52.43169 1.000 36.47594 169 LYS L N 1
ATOM 6169 C CA . LYS D 2 169 ? -24.69735 -16.43049 -52.65998 1.000 36.71908 169 LYS L CA 1
ATOM 6170 C C . LYS D 2 169 ? -25.89956 -17.32005 -53.00293 1.000 37.16617 169 LYS L C 1
ATOM 6171 O O . LYS D 2 169 ? -25.83325 -18.08693 -53.96700 1.000 37.20250 169 LYS L O 1
ATOM 6177 N N . ASP D 2 170 ? -26.98060 -17.27963 -52.21049 1.000 36.17281 170 ASP L N 1
ATOM 6178 C CA . ASP D 2 170 ? -28.14371 -18.13436 -52.45706 1.000 35.64043 170 ASP L CA 1
ATOM 6179 C C . ASP D 2 170 ? -29.38498 -17.38048 -52.93803 1.000 35.80795 170 ASP L C 1
ATOM 6180 O O . ASP D 2 170 ? -30.44038 -18.00295 -53.10441 1.000 34.90150 170 ASP L O 1
ATOM 6185 N N . SER D 2 171 ? -29.30182 -16.05880 -53.12682 1.000 35.21722 171 SER L N 1
ATOM 6186 C CA . SER D 2 171 ? -30.37086 -15.27586 -53.73118 1.000 35.16095 171 SER L CA 1
ATOM 6187 C C . SER D 2 171 ? -31.65003 -15.24840 -52.88303 1.000 35.19875 171 SER L C 1
ATOM 6188 O O . SER D 2 171 ? -32.74136 -15.01266 -53.41854 1.000 35.37147 171 SER L O 1
ATOM 6191 N N . THR D 2 172 ? -31.54008 -15.45056 -51.56662 1.000 33.65506 172 THR L N 1
ATOM 6192 C CA . THR D 2 172 ? -32.69200 -15.42147 -50.67360 1.000 34.17163 172 THR L CA 1
ATOM 6193 C C . THR D 2 172 ? -32.80035 -14.10169 -49.91393 1.000 34.62815 172 THR L C 1
ATOM 6194 O O . THR D 2 172 ? -31.91710 -13.23886 -49.93471 1.000 34.74103 172 THR L O 1
ATOM 6198 N N . TYR D 2 173 ? -33.92674 -13.95802 -49.23573 1.000 35.02462 173 TYR L N 1
ATOM 6199 C CA . TYR D 2 173 ? -34.19484 -12.82904 -48.36535 1.000 34.61432 173 TYR L CA 1
ATOM 6200 C C . TYR D 2 173 ? -34.36176 -13.32196 -46.93597 1.000 35.24112 173 TYR L C 1
ATOM 6201 O O . TYR D 2 173 ? -34.67201 -14.49188 -46.69365 1.000 34.66377 173 TYR L O 1
ATOM 6210 N N . SER D 2 174 ? -34.13974 -12.41791 -45.98533 1.000 35.27879 174 SER L N 1
ATOM 6211 C CA . SER D 2 174 ? -34.41855 -12.69298 -44.58752 1.000 34.89076 174 SER L CA 1
ATOM 6212 C C . SER D 2 174 ? -35.22104 -11.54492 -44.00605 1.000 35.12333 174 SER L C 1
ATOM 6213 O O . SER D 2 174 ? -35.21747 -10.43497 -44.53623 1.000 35.84462 174 SER L O 1
ATOM 6216 N N . LEU D 2 175 ? -35.94869 -11.83478 -42.93207 1.000 34.76984 175 LEU L N 1
ATOM 6217 C CA . LEU D 2 175 ? -36.78852 -10.82620 -42.30651 1.000 34.86061 175 LEU L CA 1
ATOM 6218 C C . LEU D 2 175 ? -36.69059 -10.92839 -40.78928 1.000 34.92899 175 LEU L C 1
ATOM 6219 O O . LEU D 2 175 ? -36.69343 -12.01747 -40.20335 1.000 34.44184 175 LEU L O 1
ATOM 6224 N N . SER D 2 176 ? -36.61048 -9.77522 -40.16064 1.000 35.69878 176 SER L N 1
ATOM 6225 C CA . SER D 2 176 ? -36.55804 -9.67592 -38.71499 1.000 36.66168 176 SER L CA 1
ATOM 6226 C C . SER D 2 176 ? -37.72159 -8.80914 -38.25491 1.000 37.60374 176 SER L C 1
ATOM 6227 O O . SER D 2 176 ? -37.77893 -7.62089 -38.59278 1.000 38.85102 176 SER L O 1
ATOM 6230 N N . SER D 2 177 ? -38.64223 -9.39754 -37.48768 1.000 37.41725 177 SER L N 1
ATOM 6231 C CA . SER D 2 177 ? -39.75422 -8.66575 -36.88676 1.000 38.19066 177 SER L CA 1
ATOM 6232 C C . SER D 2 177 ? -39.56887 -8.59794 -35.37759 1.000 37.66774 177 SER L C 1
ATOM 6233 O O . SER D 2 177 ? -39.33496 -9.62306 -34.72510 1.000 36.99083 177 SER L O 1
ATOM 6236 N N . THR D 2 178 ? -39.69582 -7.39904 -34.82706 1.000 37.63682 178 THR L N 1
ATOM 6237 C CA . THR D 2 178 ? -39.52902 -7.17582 -33.40024 1.000 38.35376 178 THR L CA 1
ATOM 6238 C C . THR D 2 178 ? -40.84271 -6.72305 -32.77032 1.000 38.39911 178 THR L C 1
ATOM 6239 O O . THR D 2 178 ? -41.43232 -5.72750 -33.19692 1.000 37.57313 178 THR L O 1
ATOM 6243 N N . LEU D 2 179 ? -41.29019 -7.43589 -31.74555 1.000 38.71061 179 LEU L N 1
ATOM 6244 C CA . LEU D 2 179 ? -42.42850 -6.98972 -30.94287 1.000 40.11467 179 LEU L CA 1
ATOM 6245 C C . LEU D 2 179 ? -41.90720 -6.33640 -29.66672 1.000 40.74501 179 LEU L C 1
ATOM 6246 O O . LEU D 2 179 ? -41.16230 -6.96727 -28.90241 1.000 40.94535 179 LEU L O 1
ATOM 6251 N N . THR D 2 180 ? -42.28246 -5.07297 -29.44833 1.000 40.55172 180 THR L N 1
ATOM 6252 C CA . THR D 2 180 ? -41.85473 -4.32386 -28.27281 1.000 41.88196 180 THR L CA 1
ATOM 6253 C C . THR D 2 180 ? -43.06338 -4.03558 -27.39237 1.000 42.19266 180 THR L C 1
ATOM 6254 O O . THR D 2 180 ? -44.02376 -3.40783 -27.84471 1.000 41.12390 180 THR L O 1
ATOM 6258 N N . LEU D 2 181 ? -42.99745 -4.49022 -26.13699 1.000 43.72921 181 LEU L N 1
ATOM 6259 C CA . LEU D 2 181 ? -43.95045 -4.17025 -25.07953 1.000 45.27967 181 LEU L CA 1
ATOM 6260 C C . LEU D 2 181 ? -43.17807 -3.72615 -23.84244 1.000 46.94161 181 LEU L C 1
ATOM 6261 O O . LEU D 2 181 ? -42.05863 -4.19664 -23.59321 1.000 46.99856 181 LEU L O 1
ATOM 6266 N N . SER D 2 182 ? -43.79074 -2.85567 -23.03768 1.000 46.77939 182 SER L N 1
ATOM 6267 C CA . SER D 2 182 ? -43.22034 -2.56983 -21.72503 1.000 47.67233 182 SER L CA 1
ATOM 6268 C C . SER D 2 182 ? -43.16005 -3.85197 -20.90518 1.000 48.14768 182 SER L C 1
ATOM 6269 O O . SER D 2 182 ? -43.94116 -4.78515 -21.11852 1.000 48.07118 182 SER L O 1
ATOM 6272 N N . LYS D 2 183 ? -42.20563 -3.90078 -19.97032 1.000 48.13997 183 LYS L N 1
ATOM 6273 C CA . LYS D 2 183 ? -42.12476 -5.04233 -19.06507 1.000 48.25430 183 LYS L CA 1
ATOM 6274 C C . LYS D 2 183 ? -43.47608 -5.28083 -18.41046 1.000 48.14176 183 LYS L C 1
ATOM 6275 O O . LYS D 2 183 ? -43.94805 -6.42122 -18.32991 1.000 48.64388 183 LYS L O 1
ATOM 6281 N N . ALA D 2 184 ? -44.13257 -4.20262 -17.97330 1.000 47.47143 184 ALA L N 1
ATOM 6282 C CA . ALA D 2 184 ? -45.44307 -4.33293 -17.34589 1.000 48.40350 184 ALA L CA 1
ATOM 6283 C C . ALA D 2 184 ? -46.43152 -5.00191 -18.29780 1.000 47.92745 184 ALA L C 1
ATOM 6284 O O . ALA D 2 184 ? -47.12039 -5.96268 -17.92679 1.000 47.64580 184 ALA L O 1
ATOM 6286 N N . ASP D 2 185 ? -46.50137 -4.51776 -19.54188 1.000 48.04050 185 ASP L N 1
ATOM 6287 C CA . ASP D 2 185 ? -47.35357 -5.17148 -20.53693 1.000 48.43474 185 ASP L CA 1
ATOM 6288 C C . ASP D 2 185 ? -46.91269 -6.61238 -20.78012 1.000 48.30752 185 ASP L C 1
ATOM 6289 O O . ASP D 2 185 ? -47.74893 -7.52073 -20.87230 1.000 47.94342 185 ASP L O 1
ATOM 6294 N N . TYR D 2 186 ? -45.59740 -6.85241 -20.81690 1.000 48.18195 186 TYR L N 1
ATOM 6295 C CA . TYR D 2 186 ? -45.10725 -8.17986 -21.17406 1.000 48.62523 186 TYR L CA 1
ATOM 6296 C C . TYR D 2 186 ? -45.59795 -9.24842 -20.19976 1.000 48.33326 186 TYR L C 1
ATOM 6297 O O . TYR D 2 186 ? -46.05047 -10.31554 -20.62820 1.000 48.68643 186 TYR L O 1
ATOM 6306 N N . GLU D 2 187 ? -45.59324 -8.96689 -18.89826 1.000 48.69780 187 GLU L N 1
ATOM 6307 C CA . GLU D 2 187 ? -45.98405 -9.99276 -17.92804 1.000 49.53774 187 GLU L CA 1
ATOM 6308 C C . GLU D 2 187 ? -47.49379 -10.07922 -17.68694 1.000 48.96619 187 GLU L C 1
ATOM 6309 O O . GLU D 2 187 ? -47.92254 -10.88562 -16.85819 1.000 48.98985 187 GLU L O 1
ATOM 6315 N N . LYS D 2 188 ? -48.31247 -9.27496 -18.37147 1.000 49.40424 188 LYS L N 1
ATOM 6316 C CA . LYS D 2 188 ? -49.76338 -9.46360 -18.31923 1.000 47.57598 188 LYS L CA 1
ATOM 6317 C C . LYS D 2 188 ? -50.26324 -10.57246 -19.24019 1.000 47.45259 188 LYS L C 1
ATOM 6318 O O . LYS D 2 188 ? -51.47776 -10.78540 -19.30619 1.000 46.72040 188 LYS L O 1
ATOM 6324 N N . HIS D 2 189 ? -49.37930 -11.28950 -19.94486 1.000 47.73304 189 HIS L N 1
ATOM 6325 C CA . HIS D 2 189 ? -49.80454 -12.28700 -20.92263 1.000 46.38529 189 HIS L CA 1
ATOM 6326 C C . HIS D 2 189 ? -48.85235 -13.48057 -20.91805 1.000 46.60267 189 HIS L C 1
ATOM 6327 O O . HIS D 2 189 ? -47.68905 -13.37338 -20.51930 1.000 46.90448 189 HIS L O 1
ATOM 6334 N N . LYS D 2 190 ? -49.34512 -14.63131 -21.37777 1.000 44.79895 190 LYS L N 1
ATOM 6335 C CA . LYS D 2 190 ? -48.55305 -15.85642 -21.27563 1.000 46.37645 190 LYS L CA 1
ATOM 6336 C C . LYS D 2 190 ? -47.91790 -16.28368 -22.59935 1.000 46.33035 190 LYS L C 1
ATOM 6337 O O . LYS D 2 190 ? -46.69369 -16.44078 -22.67532 1.000 46.71947 190 LYS L O 1
ATOM 6343 N N . VAL D 2 191 ? -48.71723 -16.44855 -23.65410 1.000 45.83804 191 VAL L N 1
ATOM 6344 C CA . VAL D 2 191 ? -48.25491 -17.05175 -24.90111 1.000 45.49635 191 VAL L CA 1
ATOM 6345 C C . VAL D 2 191 ? -47.84122 -15.95944 -25.88077 1.000 45.32383 191 VAL L C 1
ATOM 6346 O O . VAL D 2 191 ? -48.63096 -15.05025 -26.18178 1.000 44.96542 191 VAL L O 1
ATOM 6350 N N . TYR D 2 192 ? -46.60622 -16.05029 -26.38404 1.000 43.73166 192 TYR L N 1
ATOM 6351 C CA . TYR D 2 192 ? -46.09622 -15.14049 -27.40427 1.000 42.53231 192 TYR L CA 1
ATOM 6352 C C . TYR D 2 192 ? -45.81082 -15.94992 -28.65922 1.000 42.10297 192 TYR L C 1
ATOM 6353 O O . TYR D 2 192 ? -45.06361 -16.92997 -28.61393 1.000 41.61352 192 TYR L O 1
ATOM 6362 N N . ALA D 2 193 ? -46.42553 -15.54978 -29.77243 1.000 41.10828 193 ALA L N 1
ATOM 6363 C CA . ALA D 2 193 ? -46.41854 -16.34581 -30.98267 1.000 39.19757 193 ALA L CA 1
ATOM 6364 C C . ALA D 2 193 ? -46.18810 -15.46857 -32.21019 1.000 39.61199 193 ALA L C 1
ATOM 6365 O O . ALA D 2 193 ? -46.70609 -14.35227 -32.32959 1.000 38.52552 193 ALA L O 1
ATOM 6367 N N . CYS D 2 194 ? -45.40883 -16.02661 -33.12074 1.000 39.04055 194 CYS L N 1
ATOM 6368 C CA . CYS D 2 194 ? -45.02613 -15.44623 -34.38934 1.000 38.10577 194 CYS L CA 1
ATOM 6369 C C . CYS D 2 194 ? -45.61701 -16.34237 -35.47205 1.000 37.36503 194 CYS L C 1
ATOM 6370 O O . CYS D 2 194 ? -45.32720 -17.54237 -35.49095 1.000 37.46888 194 CYS L O 1
ATOM 6373 N N . GLU D 2 195 ? -46.49581 -15.79320 -36.32540 1.000 37.36512 195 GLU L N 1
ATOM 6374 C CA . GLU D 2 195 ? -47.19170 -16.57801 -37.35456 1.000 37.43063 195 GLU L CA 1
ATOM 6375 C C . GLU D 2 195 ? -46.80571 -16.07890 -38.74256 1.000 37.53407 195 GLU L C 1
ATOM 6376 O O . GLU D 2 195 ? -46.93548 -14.88466 -39.03430 1.000 37.35233 195 GLU L O 1
ATOM 6382 N N . VAL D 2 196 ? -46.35590 -17.00458 -39.59516 1.000 36.29995 196 VAL L N 1
ATOM 6383 C CA . VAL D 2 196 ? -45.64216 -16.71026 -40.83467 1.000 36.68675 196 VAL L CA 1
ATOM 6384 C C . VAL D 2 196 ? -46.38406 -17.33518 -42.01043 1.000 37.56363 196 VAL L C 1
ATOM 6385 O O . VAL D 2 196 ? -46.73376 -18.51800 -41.96132 1.000 37.65431 196 VAL L O 1
ATOM 6389 N N . THR D 2 197 ? -46.56427 -16.57138 -43.09060 1.000 36.16821 197 THR L N 1
ATOM 6390 C CA . THR D 2 197 ? -47.07792 -17.12969 -44.33706 1.000 37.71476 197 THR L CA 1
ATOM 6391 C C . THR D 2 197 ? -46.10511 -16.83838 -45.48142 1.000 37.67427 197 THR L C 1
ATOM 6392 O O . THR D 2 197 ? -45.55111 -15.74098 -45.57572 1.000 37.26339 197 THR L O 1
ATOM 6396 N N . HIS D 2 198 ? -45.90033 -17.83198 -46.34815 1.000 38.11893 198 HIS L N 1
ATOM 6397 C CA . HIS D 2 198 ? -44.92717 -17.74144 -47.43046 1.000 36.75307 198 HIS L CA 1
ATOM 6398 C C . HIS D 2 198 ? -45.21270 -18.85070 -48.43817 1.000 36.22509 198 HIS L C 1
ATOM 6399 O O . HIS D 2 198 ? -45.61751 -19.95330 -48.06281 1.000 36.37886 198 HIS L O 1
ATOM 6406 N N . GLN D 2 199 ? -44.93157 -18.56495 -49.71500 1.000 36.40611 199 GLN L N 1
ATOM 6407 C CA . GLN D 2 199 ? -45.20907 -19.50317 -50.80379 1.000 37.70444 199 GLN L CA 1
ATOM 6408 C C . GLN D 2 199 ? -44.48678 -20.83433 -50.64030 1.000 37.64331 199 GLN L C 1
ATOM 6409 O O . GLN D 2 199 ? -44.88798 -21.81787 -51.26608 1.000 39.55137 199 GLN L O 1
ATOM 6415 N N . GLY D 2 200 ? -43.40176 -20.88529 -49.87147 1.000 36.43887 200 GLY L N 1
ATOM 6416 C CA . GLY D 2 200 ? -42.71751 -22.13246 -49.64622 1.000 36.10643 200 GLY L CA 1
ATOM 6417 C C . GLY D 2 200 ? -43.27853 -23.00091 -48.54080 1.000 38.35246 200 GLY L C 1
ATOM 6418 O O . GLY D 2 200 ? -42.78542 -24.11029 -48.32072 1.000 37.94166 200 GLY L O 1
ATOM 6419 N N . LEU D 2 201 ? -44.32007 -22.55459 -47.85327 1.000 38.19920 201 LEU L N 1
ATOM 6420 C CA . LEU D 2 201 ? -44.87871 -23.27483 -46.71762 1.000 38.17258 201 LEU L CA 1
ATOM 6421 C C . LEU D 2 201 ? -46.17292 -23.93527 -47.14598 1.000 38.62558 201 LEU L C 1
ATOM 6422 O O . LEU D 2 201 ? -47.00194 -23.30865 -47.81063 1.000 39.21600 201 LEU L O 1
ATOM 6427 N N . SER D 2 202 ? -46.33267 -25.20860 -46.80807 1.000 39.25126 202 SER L N 1
ATOM 6428 C CA . SER D 2 202 ? -47.60579 -25.83404 -47.13950 1.000 39.68678 202 SER L CA 1
ATOM 6429 C C . SER D 2 202 ? -48.71102 -25.40862 -46.18420 1.000 38.86476 202 SER L C 1
ATOM 6430 O O . SER D 2 202 ? -49.89354 -25.63287 -46.47525 1.000 39.19255 202 SER L O 1
ATOM 6433 N N . SER D 2 203 ? -48.35047 -24.77605 -45.07352 1.000 39.30885 203 SER L N 1
ATOM 6434 C CA . SER D 2 203 ? -49.29249 -24.22022 -44.11893 1.000 38.85588 203 SER L CA 1
ATOM 6435 C C . SER D 2 203 ? -48.62777 -23.06196 -43.40519 1.000 39.00980 203 SER L C 1
ATOM 6436 O O . SER D 2 203 ? -47.39312 -23.02222 -43.31284 1.000 38.67709 203 SER L O 1
ATOM 6439 N N . PRO D 2 204 ? -49.40172 -22.10477 -42.89635 1.000 39.74067 204 PRO L N 1
ATOM 6440 C CA . PRO D 2 204 ? -48.79135 -21.06079 -42.07476 1.000 38.87995 204 PRO L CA 1
ATOM 6441 C C . PRO D 2 204 ? -48.07354 -21.74030 -40.92416 1.000 39.23037 204 PRO L C 1
ATOM 6442 O O . PRO D 2 204 ? -48.54612 -22.73184 -40.37291 1.000 40.09274 204 PRO L O 1
ATOM 6446 N N . VAL D 2 205 ? -46.90437 -21.21919 -40.59339 1.000 39.50529 205 VAL L N 1
ATOM 6447 C CA . VAL D 2 205 ? -46.06747 -21.74902 -39.53297 1.000 39.23457 205 VAL L CA 1
ATOM 6448 C C . VAL D 2 205 ? -46.16262 -20.81529 -38.34349 1.000 39.82137 205 VAL L C 1
ATOM 6449 O O . VAL D 2 205 ? -45.96069 -19.60204 -38.48621 1.000 38.47652 205 VAL L O 1
ATOM 6453 N N . THR D 2 206 ? -46.47396 -21.37673 -37.17376 1.000 40.08917 206 THR L N 1
ATOM 6454 C CA . THR D 2 206 ? -46.46708 -20.62699 -35.92657 1.000 39.38399 206 THR L CA 1
ATOM 6455 C C . THR D 2 206 ? -45.32267 -21.12707 -35.06528 1.000 39.96280 206 THR L C 1
ATOM 6456 O O . THR D 2 206 ? -45.14920 -22.33874 -34.89275 1.000 40.95006 206 THR L O 1
ATOM 6460 N N . LYS D 2 207 ? -44.54725 -20.19095 -34.53574 1.000 39.26587 207 LYS L N 1
ATOM 6461 C CA . LYS D 2 207 ? -43.48878 -20.48054 -33.59136 1.000 39.89535 207 LYS L CA 1
ATOM 6462 C C . LYS D 2 207 ? -43.77288 -19.62737 -32.36437 1.000 40.53878 207 LYS L C 1
ATOM 6463 O O . LYS D 2 207 ? -44.00055 -18.41908 -32.49097 1.000 40.61772 207 LYS L O 1
ATOM 6469 N N . SER D 2 208 ? -43.77928 -20.24393 -31.18652 1.000 40.88819 208 SER L N 1
ATOM 6470 C CA . SER D 2 208 ? -44.24305 -19.56096 -29.98777 1.000 42.23286 208 SER L CA 1
ATOM 6471 C C . SER D 2 208 ? -43.43827 -19.99537 -28.76910 1.000 42.86891 208 SER L C 1
ATOM 6472 O O . SER D 2 208 ? -42.64509 -20.93467 -28.81817 1.000 43.48900 208 SER L O 1
ATOM 6475 N N . PHE D 2 209 ? -43.63522 -19.26135 -27.67580 1.000 43.56518 209 PHE L N 1
ATOM 6476 C CA . PHE D 2 209 ? -43.14220 -19.63090 -26.35827 1.000 45.02929 209 PHE L CA 1
ATOM 6477 C C . PHE D 2 209 ? -44.11608 -19.10661 -25.30640 1.000 45.57716 209 PHE L C 1
ATOM 6478 O O . PHE D 2 209 ? -44.88264 -18.16991 -25.55638 1.000 45.09083 209 PHE L O 1
ATOM 6486 N N . ASN D 2 210 ? -44.07719 -19.72400 -24.12294 1.000 47.17492 210 ASN L N 1
ATOM 6487 C CA . ASN D 2 210 ? -44.79520 -19.24504 -22.93789 1.000 48.56120 210 ASN L CA 1
ATOM 6488 C C . ASN D 2 210 ? -43.81143 -18.54899 -22.00959 1.000 49.71899 210 ASN L C 1
ATOM 6489 O O . ASN D 2 210 ? -42.76479 -19.11084 -21.66375 1.000 51.15163 210 ASN L O 1
ATOM 6494 N N . ARG D 2 211 ? -44.12705 -17.31071 -21.65217 1.000 49.01129 211 ARG L N 1
ATOM 6495 C CA . ARG D 2 211 ? -43.24455 -16.53860 -20.79549 1.000 49.82764 211 ARG L CA 1
ATOM 6496 C C . ARG D 2 211 ? -42.87912 -17.33209 -19.54449 1.000 52.25047 211 ARG L C 1
ATOM 6497 O O . ARG D 2 211 ? -43.74067 -17.59604 -18.69714 1.000 50.82196 211 ARG L O 1
ATOM 6505 N N . GLY D 2 212 ? -41.60277 -17.73090 -19.43836 1.000 55.70277 212 GLY L N 1
ATOM 6506 C CA . GLY D 2 212 ? -41.12671 -18.55231 -18.33697 1.000 55.20062 212 GLY L CA 1
ATOM 6507 C C . GLY D 2 212 ? -40.83447 -20.01603 -18.61959 1.000 57.83390 212 GLY L C 1
ATOM 6508 O O . GLY D 2 212 ? -41.70427 -20.84993 -18.37178 1.000 60.08961 212 GLY L O 1
ATOM 6509 N N . GLU D 2 213 ? -39.67961 -20.35070 -19.20521 1.000 59.62634 213 GLU L N 1
ATOM 6510 C CA . GLU D 2 213 ? -39.28923 -21.76545 -19.38867 1.000 60.25041 213 GLU L CA 1
ATOM 6511 C C . GLU D 2 213 ? -38.10843 -22.12667 -18.46550 1.000 61.87728 213 GLU L C 1
ATOM 6512 O O . GLU D 2 213 ? -36.94705 -22.23255 -18.92006 1.000 60.44964 213 GLU L O 1
ATOM 6518 N N . GLY E 3 2 ? 7.67442 26.31051 -20.61581 1.000 49.86010 83 GLY B N 1
ATOM 6519 C CA . GLY E 3 2 ? 7.61070 25.26947 -19.59862 1.000 46.84597 83 GLY B CA 1
ATOM 6520 C C . GLY E 3 2 ? 8.58140 24.12256 -19.83735 1.000 44.73109 83 GLY B C 1
ATOM 6521 O O . GLY E 3 2 ? 9.28765 24.12342 -20.84791 1.000 44.77793 83 GLY B O 1
ATOM 6522 N N . PRO E 3 3 ? 8.67033 23.19206 -18.86828 1.000 45.59788 84 PRO B N 1
ATOM 6523 C CA . PRO E 3 3 ? 9.44426 21.94567 -19.08464 1.000 42.99038 84 PRO B CA 1
ATOM 6524 C C . PRO E 3 3 ? 8.74365 20.90637 -19.96300 1.000 43.45556 84 PRO B C 1
ATOM 6525 O O . PRO E 3 3 ? 9.40708 19.98280 -20.46868 1.000 42.66100 84 PRO B O 1
ATOM 6529 N N . HIS E 3 4 ? 7.42568 20.98748 -20.11382 1.000 42.36940 85 HIS B N 1
ATOM 6530 C CA . HIS E 3 4 ? 6.67030 20.06121 -20.95623 1.000 40.51473 85 HIS B CA 1
ATOM 6531 C C . HIS E 3 4 ? 5.59668 20.86680 -21.66766 1.000 40.33562 85 HIS B C 1
ATOM 6532 O O . HIS E 3 4 ? 4.40248 20.69434 -21.41591 1.000 39.35630 85 HIS B O 1
ATOM 6539 N N . PRO E 3 5 ? 5.99456 21.76091 -22.58074 1.000 40.43243 86 PRO B N 1
ATOM 6540 C CA . PRO E 3 5 ? 5.04441 22.75553 -23.10222 1.000 38.91470 86 PRO B CA 1
ATOM 6541 C C . PRO E 3 5 ? 3.88691 22.16592 -23.89683 1.000 39.08181 86 PRO B C 1
ATOM 6542 O O . PRO E 3 5 ? 2.80904 22.77545 -23.95706 1.000 39.55407 86 PRO B O 1
ATOM 6546 N N . ALA E 3 6 ? 4.07495 21.00175 -24.51274 1.000 38.69170 87 ALA B N 1
ATOM 6547 C CA . ALA E 3 6 ? 3.08394 20.43853 -25.42088 1.000 38.40530 87 ALA B CA 1
ATOM 6548 C C . ALA E 3 6 ? 1.98458 19.65363 -24.70290 1.000 37.83854 87 ALA B C 1
ATOM 6549 O O . ALA E 3 6 ? 0.98467 19.31371 -25.33550 1.000 37.96195 87 ALA B O 1
ATOM 6551 N N . ALA E 3 7 ? 2.15092 19.35456 -23.41572 1.000 38.45291 88 ALA B N 1
ATOM 6552 C CA . ALA E 3 7 ? 1.20790 18.50613 -22.69533 1.000 38.50923 88 ALA B CA 1
ATOM 6553 C C . ALA E 3 7 ? -0.17894 19.13532 -22.65023 1.000 38.05002 88 ALA B C 1
ATOM 6554 O O . ALA E 3 7 ? -0.31412 20.29187 -22.23649 1.000 38.84700 88 ALA B O 1
ATOM 6556 N N . PRO E 3 8 ? -1.21430 18.43467 -23.09601 1.000 38.59274 89 PRO B N 1
ATOM 6557 C CA . PRO E 3 8 ? -2.58408 18.91809 -22.88630 1.000 39.63737 89 PRO B CA 1
ATOM 6558 C C . PRO E 3 8 ? -2.82702 19.27421 -21.42455 1.000 39.93481 89 PRO B C 1
ATOM 6559 O O . PRO E 3 8 ? -2.27928 18.64993 -20.51973 1.000 40.32976 89 PRO B O 1
ATOM 6563 N N . SER E 3 9 ? -3.65124 20.30345 -21.20616 1.000 40.61905 90 SER B N 1
ATOM 6564 C CA . SER E 3 9 ? -3.84046 20.85661 -19.86604 1.000 40.87249 90 SER B CA 1
ATOM 6565 C C . SER E 3 9 ? -4.47990 19.86476 -18.90537 1.000 41.80155 90 SER B C 1
ATOM 6566 O O . SER E 3 9 ? -4.26334 19.96119 -17.69508 1.000 41.73577 90 SER B O 1
ATOM 6569 N N . SER E 3 10 ? -5.26943 18.91154 -19.40239 1.000 41.31944 91 SER B N 1
ATOM 6570 C CA . SER E 3 10 ? -5.89910 17.99116 -18.46732 1.000 40.99200 91 SER B CA 1
ATOM 6571 C C . SER E 3 10 ? -4.96753 16.88196 -18.02763 1.000 42.23457 91 SER B C 1
ATOM 6572 O O . SER E 3 10 ? -5.29159 16.19343 -17.05464 1.000 43.90666 91 SER B O 1
ATOM 6575 N N . TRP E 3 11 ? -3.81272 16.73241 -18.67779 1.000 40.03359 92 TRP B N 1
ATOM 6576 C CA . TRP E 3 11 ? -2.80915 15.76167 -18.27412 1.000 40.55098 92 TRP B CA 1
ATOM 6577 C C . TRP E 3 11 ? -1.96954 16.31437 -17.12300 1.000 42.76371 92 TRP B C 1
ATOM 6578 O O . TRP E 3 11 ? -1.90595 17.52578 -16.87360 1.000 43.42951 92 TRP B O 1
ATOM 6589 N N . GLY E 3 12 ? -1.32801 15.39712 -16.41390 1.000 42.38963 93 GLY B N 1
ATOM 6590 C CA . GLY E 3 12 ? -0.47325 15.72319 -15.29858 1.000 44.11648 93 GLY B CA 1
ATOM 6591 C C . GLY E 3 12 ? -1.24315 16.06732 -14.03829 1.000 45.42313 93 GLY B C 1
ATOM 6592 O O . GLY E 3 12 ? -2.47576 15.98815 -13.98118 1.000 45.21068 93 GLY B O 1
ATOM 6593 N N . PRO E 3 13 ? -0.50943 16.44916 -12.98350 1.000 46.59480 94 PRO B N 1
ATOM 6594 C CA . PRO E 3 13 ? -1.06567 16.84355 -11.67911 1.000 45.65018 94 PRO B CA 1
ATOM 6595 C C . PRO E 3 13 ? -1.85654 18.15322 -11.75826 1.000 45.38796 94 PRO B C 1
ATOM 6596 O O . PRO E 3 13 ? -2.71290 18.41841 -10.91077 1.000 47.45564 94 PRO B O 1
ATOM 6600 N N . PRO F 3 1 ? -36.25495 29.86696 -70.72279 1.000 51.86698 82 PRO A N 1
ATOM 6601 C CA . PRO F 3 1 ? -37.11086 29.64856 -71.89971 1.000 50.43185 82 PRO A CA 1
ATOM 6602 C C . PRO F 3 1 ? -36.60408 28.55998 -72.86371 1.000 50.47185 82 PRO A C 1
ATOM 6603 O O . PRO F 3 1 ? -35.42176 28.16350 -72.84044 1.000 48.98068 82 PRO A O 1
ATOM 6607 N N . GLY F 3 2 ? -37.53392 28.09677 -73.70347 1.000 49.85284 83 GLY A N 1
ATOM 6608 C CA . GLY F 3 2 ? -37.28789 27.09536 -74.71583 1.000 48.89317 83 GLY A CA 1
ATOM 6609 C C . GLY F 3 2 ? -38.27818 25.97553 -74.50488 1.000 48.63348 83 GLY A C 1
ATOM 6610 O O . GLY F 3 2 ? -38.94847 25.93173 -73.46944 1.000 49.18193 83 GLY A O 1
ATOM 6611 N N . PRO F 3 3 ? -38.38564 25.03365 -75.45525 1.000 48.57860 84 PRO A N 1
ATOM 6612 C CA . PRO F 3 3 ? -39.24789 23.85312 -75.21819 1.000 48.08230 84 PRO A CA 1
ATOM 6613 C C . PRO F 3 3 ? -38.65318 22.81561 -74.26790 1.000 47.80113 84 PRO A C 1
ATOM 6614 O O . PRO F 3 3 ? -39.41796 22.03625 -73.66802 1.000 45.04343 84 PRO A O 1
ATOM 6618 N N . HIS F 3 4 ? -37.32572 22.78740 -74.11416 1.000 45.92893 85 HIS A N 1
ATOM 6619 C CA . HIS F 3 4 ? -36.64638 21.82406 -73.24779 1.000 45.41694 85 HIS A CA 1
ATOM 6620 C C . HIS F 3 4 ? -35.50104 22.54649 -72.55763 1.000 46.61142 85 HIS A C 1
ATOM 6621 O O . HIS F 3 4 ? -34.32143 22.25177 -72.79510 1.000 46.63286 85 HIS A O 1
ATOM 6628 N N . PRO F 3 5 ? -35.81824 23.50806 -71.68181 1.000 45.87033 86 PRO A N 1
ATOM 6629 C CA . PRO F 3 5 ? -34.78546 24.44464 -71.21257 1.000 45.77530 86 PRO A CA 1
ATOM 6630 C C . PRO F 3 5 ? -33.69545 23.79171 -70.37199 1.000 46.58567 86 PRO A C 1
ATOM 6631 O O . PRO F 3 5 ? -32.59297 24.35450 -70.26188 1.000 45.70617 86 PRO A O 1
ATOM 6635 N N . ALA F 3 6 ? -33.98367 22.65663 -69.73619 1.000 45.85480 87 ALA A N 1
ATOM 6636 C CA . ALA F 3 6 ? -33.03663 22.02708 -68.83234 1.000 45.10969 87 ALA A CA 1
ATOM 6637 C C . ALA F 3 6 ? -32.05817 21.11474 -69.55804 1.000 44.39213 87 ALA A C 1
ATOM 6638 O O . ALA F 3 6 ? -31.03206 20.75371 -68.98030 1.000 42.84960 87 ALA A O 1
ATOM 6640 N N . ALA F 3 7 ? -32.31913 20.79012 -70.81995 1.000 44.29959 88 ALA A N 1
ATOM 6641 C CA . ALA F 3 7 ? -31.51195 19.80350 -71.53196 1.000 44.22164 88 ALA A CA 1
ATOM 6642 C C . ALA F 3 7 ? -30.04665 20.22168 -71.60339 1.000 43.71388 88 ALA A C 1
ATOM 6643 O O . ALA F 3 7 ? -29.74068 21.30200 -72.13463 1.000 42.19199 88 ALA A O 1
ATOM 6645 N N . PRO F 3 8 ? -29.11850 19.40739 -71.10311 1.000 44.55521 89 PRO A N 1
ATOM 6646 C CA . PRO F 3 8 ? -27.69697 19.70945 -71.31084 1.000 44.30633 89 PRO A CA 1
ATOM 6647 C C . PRO F 3 8 ? -27.40358 19.97780 -72.78193 1.000 44.78817 89 PRO A C 1
ATOM 6648 O O . PRO F 3 8 ? -27.96342 19.33308 -73.67965 1.000 45.30671 89 PRO A O 1
ATOM 6652 N N . SER F 3 9 ? -26.51056 20.94319 -73.01890 1.000 44.51655 90 SER A N 1
ATOM 6653 C CA . SER F 3 9 ? -26.23950 21.42706 -74.36734 1.000 45.76264 90 SER A CA 1
ATOM 6654 C C . SER F 3 9 ? -25.62533 20.34927 -75.25691 1.000 45.89103 90 SER A C 1
ATOM 6655 O O . SER F 3 9 ? -25.69184 20.47033 -76.48466 1.000 45.58198 90 SER A O 1
ATOM 6658 N N . SER F 3 10 ? -24.99055 19.32779 -74.67079 1.000 45.80797 91 SER A N 1
ATOM 6659 C CA . SER F 3 10 ? -24.44760 18.20688 -75.43310 1.000 45.25275 91 SER A CA 1
ATOM 6660 C C . SER F 3 10 ? -25.49360 17.14444 -75.780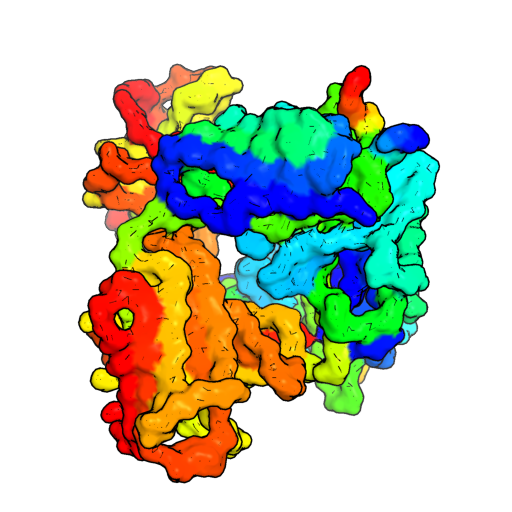46 1.000 45.41974 91 SER A C 1
ATOM 6661 O O . SER F 3 10 ? -25.19444 16.24277 -76.57274 1.000 45.67879 91 SER A O 1
ATOM 6664 N N . TRP F 3 11 ? -26.69232 17.19283 -75.20091 1.000 44.03646 92 TRP A N 1
ATOM 6665 C CA . TRP F 3 11 ? -27.75519 16.28951 -75.62442 1.000 43.48279 92 TRP A CA 1
ATOM 6666 C C . TRP F 3 11 ? -28.51422 16.88500 -76.80934 1.000 43.43945 92 TRP A C 1
ATOM 6667 O O . TRP F 3 11 ? -28.52404 18.10262 -77.02473 1.000 44.51695 92 TRP A O 1
ATOM 6678 N N . GLY F 3 12 ? -29.17833 16.01974 -77.57169 1.000 41.83421 93 GLY A N 1
ATOM 6679 C CA . GLY F 3 12 ? -29.98988 16.50773 -78.66451 1.000 42.74826 93 GLY A CA 1
ATOM 6680 C C . GLY F 3 12 ? -29.17141 16.96375 -79.85552 1.000 42.81885 93 GLY A C 1
ATOM 6681 O O . GLY F 3 12 ? -27.95939 16.74806 -79.93197 1.000 44.08626 93 GLY A O 1
ATOM 6682 N N . PRO F 3 13 ? -29.82157 17.59892 -80.82400 1.000 43.17323 94 PRO A N 1
ATOM 6683 C CA . PRO F 3 13 ? -29.06805 18.03407 -82.01614 1.000 42.64981 94 PRO A CA 1
ATOM 6684 C C . PRO F 3 13 ? -27.96347 19.07954 -81.74908 1.000 43.16612 94 PRO A C 1
ATOM 6685 O O . PRO F 3 13 ? -26.84225 18.88565 -82.26210 1.000 41.49833 94 PRO A O 1
#

B-factor: mean 40.36, std 5.21, range [30.5, 64.42]

Secondary structure (DSSP, 8-state):
--SSTTS-TTS--/--STTS-TTS--/-EEEEEE--EE-TT--EEEEEEEE---SEEEEEEEE-TTS--EEEEEEETT--EEE-GGGTT-EEEEEETTTTEEEEEE-S--GGG-EEEEEEEEEE-TTS-EE--B---EEEEE-S---BPPEEEEE-----EEEEEEEEEEEBSS--EEEEGGGTB-TTEEEPPPEE-TTS-EEEEEEEEEEGGGTTTS--EEEEEEGGGTEEEEEE-----/--EEEEEE--EE-TT--EEEEEEEE---EEEEEEEEE-TTS--EEEEEEETT--EEE-GGGTT-EEEEEETTTTEEEEEE-S--GGG-EEEEEEEEEE-TTS-EE--B---EEEEE-S---BPPEEEEEPPP--EEEEEEEEEEEBSS--EEEEGGGTB-TTEEEPPPEE-TTS-EEEEEEEEEEGGGTTT---EEEEEEGGGTEEEEEE-----/-PPEEEE-SEEEE-TTS-EEEEEEESS--TT-EEEEEE-TTS--EEEEETTTEEPTT--TTEEEEESSSEEEEEESS--GGG-SEEEEEE-SSSSPEE---EEEEE----BPPEEEEEPPPHHHHHHTEEEEEEEEEEEBSS--EEEEEETTEE--SSEEEEEPPPPTTT--EEEEEEEEEEHHHHTT--EEEEEEE-TT-SS-EEEEEES--/---EEEE-SEEEE-TTS-EEEEEEESS--TT-EEEEEE-TTS--EEEEETTTEEPTT--TTEEEEE-SSEEEEEESS--GGG-EEEEEEE-SSSSPEE---EEEEE----BPPEEEEEPPPHHHHHTTEEEEEEEEEEEBSS-EEEEEEETTEE--SSEEEEEPPPPTTT--EEEEEEEEEEHHHHHT--EEEEEEEETT-SS-EEEEEES--

Sequence (880 aa):
QVQLQQWGAGLLKPSETLSLTCAVYGFSDYYWNWIRQPPGKGLEWIGEINHNGNTNSNPSLKSRVTLSLDTSKNQFSLKLRSVTAADTAVYYCAFGYSDYEYNWFDPWGQGTLVTVSSASTKGPSVFPLAPSSGTAALGCLVKDYFPEPVTVSWNSGALTSGVHTFPAVLQSSGLYSLSSVVTVPSSSLGTQTYICNVNHKPSNTKVDKRVEPKSEIVLTQSPATLSLSPGERATLSCRASQSISSYLAWYQQKPGQAPRLLIYDASNRATGIPARFSGSGSGTDFTLTISSLEPEDFAVYYCQQRSNWPLTFGQGTNLEIKRTVAAPSVFIFPPSDEQLKSGTASVVCLLNNFYPREAKVQWKVDNALQSGNSQESVTEQDSKDSTYSLSSTLTLSKADYEKHKVYACEVTHQGLSSPVTKSFNRGEVQLQQWGAGLLKPSETLSLTCAVYGFSDYYWNWIRQPPGKGLEWIGEINHNGNTNSNPSLKSRVTLSLDTSKNQFSLKLRSVTAADTAVYYCAFGYSDYEYNWFDPWGQGTLVTVSSASTKGPSVFPLAPSSGTAALGCLVKDYFPEPVTVSWNSGALTSGVHTFPAVLQSSGLYSLSSVVTVPSSSLGTQTYICNVNHKPSNTKVDKRVEPKSEIVLTQSPATLSLSPGERATLSCRASQSISSYLAWYQQKPGQAPRLLIYDASNRATGIPARFSGSGSGTDFTLTISSLEPEDFAVYYCQQRSNWPLTFGQGTNLEIKRTVAAPSVFIFPPSDEQLKSGTASVVCLLNNFYPREAKVQWKVDNALQSGNSQESVTEQDSKDSTYSLSSTLTLSKADYEKHKVYACEVTHQGLSSPVTKSFNRGEGPHPAAPSSWGPPGPHPAAPSSWGP

Radius of gyration: 28.75 Å; Cα contacts (8 Å, |Δi|>4): 2319; chains: 6; bounding box: 74×62×70 Å